Protein 8ZHT (pdb70)

Nearest PDB structures (foldseek):
  8sxg-assembly1_C  TM=5.701E-01  e=1.793E-01  Pseudomonas aeruginosa
  5vat-assembly2_B  TM=5.637E-01  e=7.211E-01  Haemophilus influenzae Rd KW20
  5kcn-assembly1_A  TM=5.553E-01  e=7.912E-01  Haemophilus influenzae Rd KW20
  6gmh-assembly1_Q  TM=5.145E-01  e=5.212E-01  Homo sapiens
  5vat-assembly1_A  TM=5.015E-01  e=1.446E+00  Haemophilus influenzae Rd KW20

Radius of gyration: 37.63 Å; Cα contacts (8 Å, |Δi|>4): 1358; chains: 2; bounding box: 83×82×81 Å

Solvent-accessible surface area: 43187 Å² total; per-residue (Å²): 155,66,4,2,52,1,37,62,84,54,2,33,18,120,84,13,65,84,62,8,96,63,49,30,83,22,35,38,119,79,157,64,76,116,70,29,81,69,115,54,38,37,126,9,44,52,58,14,18,119,44,31,4,43,17,66,3,3,67,118,11,3,169,66,11,5,5,53,27,18,81,45,0,16,80,46,17,12,145,62,15,119,32,111,56,0,81,182,14,53,13,136,47,109,148,92,41,53,22,36,34,111,83,21,100,72,147,167,108,82,154,163,118,87,106,118,172,69,99,51,133,140,43,27,39,42,25,54,104,43,0,20,59,47,14,18,26,84,3,0,72,18,1,2,32,55,0,1,13,5,1,46,14,10,0,76,56,34,19,49,18,97,3,27,25,22,24,0,71,2,2,1,7,25,16,98,56,21,98,91,102,92,28,107,24,136,112,68,50,5,113,96,20,20,69,156,53,70,95,52,6,83,14,109,69,51,0,23,40,3,52,22,2,49,24,103,8,92,31,28,83,138,14,95,61,57,14,55,93,87,0,58,84,6,11,61,89,0,51,113,22,118,104,101,20,51,54,29,0,162,83,31,44,18,99,15,119,15,28,72,11,55,16,19,61,105,36,26,38,93,10,0,44,80,60,7,126,83,19,76,83,43,63,42,70,29,58,27,84,26,53,106,63,57,5,0,0,0,0,11,2,38,28,100,49,68,31,7,13,12,5,32,15,62,48,1,100,3,141,16,143,66,81,149,105,8,141,61,49,0,59,66,4,70,92,37,14,112,73,66,47,90,10,45,98,25,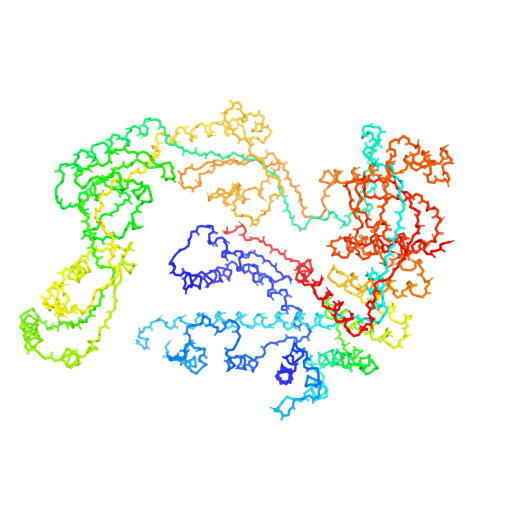0,137,149,80,70,47,90,7,124,38,91,104,27,32,1,76,123,13,53,79,54,161,18,87,54,78,90,46,98,33,8,32,15,0,43,121,8,34,86,93,100,11,41,33,16,73,22,80,146,24,17,1,0,0,18,0,27,69,70,119,43,105,97,80,1,10,39,5,0,5,0,16,44,79,5,96,36,31,134,115,11,30,79,123,25,76,85,90,0,38,133,14,20,76,65,10,78,54,6,146,96,0,58,76,56,0,102,163,50,65,32,148,26,66,69,82,163,68,2,72,12,44,60,44,33,1,44,64,11,98,51,0,81,93,0,2,46,56,0,24,77,8,136,75,34,57,25,4,45,35,44,103,9,10,133,89,26,34,0,0,0,0,0,0,67,18,48,22,80,127,33,82,83,47,30,153,52,5,56,117,105,1,100,63,64,18,20,81,62,55,16,4,116,107,5,55,56,58,6,167,84,59,116,11,110,45,23,102,84,16,100,88,30,108,45,26,49,56,36,47,10,145,110,6,16,14,49,58,75,12,133,0,55,35,16,188,16,52,1,36,25,0,2,0,14,1,31,30,21,95,78,103,108,34,11,76,42,9,80,6,83,27,0,0,0,0,0,45,3,93,17,126,82,144,69,115,67,124,66,75,38,170,83,28,29,52,92,16,28,90,52,3,29,146,56,3,78,116,6,33,90,15,2,89,89,132,2,161,27,110,34,44,20,50,82,76,136,139,106,63,128,116,0,11,41,27,0,19,61,0,1,38,32,0,43,123,82,24,21,94,72,0,4,72,13,29,120,148,73,11,65,0,0,61,126,0,21,115,101,34,76,86,15,97,0,5,40,0,0,72,0,2,0,0,0,0,26,6,85,70,40,104,52,75,65,0,14,144,46,4,93,30,21,124,40,80,22,42,0,0,14,1,0,5,49,0,0,4,0,0,0,29,5,42,58,55,86,31,94,107,0,4,59,11,0,60,44,0,1,90,141,7,76,14,44,5,0,0,0,3,1,2,20,1,0,0,16,0,11,24,133,52,37,83,54,80,70,0,21,92,3,4,43,70,0,96,84,111,9,57,96,6,77,17,19,161,65,2,64,7,49,10,40,34,0,113,57,49,116,169

Organism: Bacteroides thetaiotaomicron (strain ATCC 29148 / DSM 2079 / JCM 5827 / CCUG 10774 / NCTC 10582 / VPI-5482 / E50) (NCBI:txid226186)

Sequence (836 aa):
HDVGEVNGDALSAQEYQNLVEEYTEVIKLSRGVTALNDEQTNQVRDEVWRSYVNNKLVEKEAKALGLTVSAAEIQDILKAGVHPLLQQTPFRNPQTGAFDKDMLNKFLVDAQYAEQYNNMYKYWSFIQKTLVQSRLAEKYQALVAKALLSNPVEAQDAFDARVNQYDLLMAAVPYSSIVDSTIVVKESELKDLYNKKKEQFKQYQESRDIKYIDVQVTASAEDRAAIQQEVDEATAQLATTTDDYTSFIRSVGSEAPYVDLFYNKTAFPSDVVARLDSASVGSVYGPYYNGADNTINSFKVVAKTAAADSIEFRQIQVFAEDALKTKALADSIYTAIKGGANFADLAKKYGQTGETNWMSSAQYEGAQIDGDNLKFISAINNTGVNEVVNLPLGQANVILQVTNKKAVKDKYKVAVVKREVEFSKETYNRAYNDFSQFIAANPTAEKMIANAEEAGYKLLDRRDLYSSEHTIGGVRGTKEALRWAFSAKPGDVSGLYECGESDHMVAVALVGVTPEGYRPLKAVQDQLRAEIVKDKKAEKIMADMKAANATSLDQYKAMSGAVSDSLKLVTFAAPAYVSALRSSEPLVGAYASVAEMNKLSAPIKGNAGVFVLQMYGKDKLSDTFNAKDEEATLANMHARFASRLMNDLYLKGKVKDTRYLFFPREEKAQAALFKGQEYFEQDAYEQALNGDSIGYVGFLKVADEYSGTKAANLAKAYAGICYAQLGKYDEAVKMLDGFNGGDQMVAPAILGATGNCYAQLGQLDKAASTLLSAADKADNNSLSPIFLMQAGEILVKQGKYDDAVNAYTKIKDKYFQSYQAMDIDKYIEQAKLMKK

Foldseek 3Di:
DFFWDWLPHTHRPVVLVVQLVLVQVVVCVPVVHDDDDDVVSLVSSVVSVVLVRLLVLLVVVCVVVVQFCDPVNLVVVLVVQPDPLQAPDPQADPPPRGHDVPVVPDDPCAVSHPDDPVVVVSVVVVSSVVVGSVVSVVVVLVVVLLVLFDDLVVLVVVQQLQWWFFKWKKKFFFLVLDDLVVDDDDPVLLVVVCVVCQVVFFDAAKFFKWKKFKDFFFADPVLQVVVVVLLQVLLVVVLVDQDPLQVSLVVSPFPDGFDPDWDALVLDPPVCSVCVVVADASHKPGWDADDVQQKIKIKHFPDKDWFFQKWKKFKAKFADPQDVVQVVVLVVVLVCVVVPHDQQVVRVVVPHRRDIDMDGVVVCRPPDADAQRSQVVVCRRPADAQDWDWADRVRIIMIMHIHDGHHTDMITGMRMHIDHSGHDPVSVVVVVVLVQVLCVVQFWPVSCVVCQVVSPTDIGIDTGHGLSPQADPPAAPHLVVSVVQVVDDATGKAHWDQGHVSGMIMIMHTHTMQHGTGGDSVVCVVVSSVVVSLVVSQVVVLVVCVVLVDQDPVSSCPDPNMDMDMWTRAGLVAFTQGVRQNDTWNVVRVQRSPDDAQHKDRWDRTDGTIMIMHIHDMDTDPDDRDSVVSRVVVSVVSSVVCVVCSVVSSSVRPITGNNSVPD/DLQVVLVVLQVVLVVCLVVVVLVCQAQNDPPRRGHLVVSLVVSPPYPSNLVSLLSNLVSCVSVVNLVSSLVSLVSRDDQDQPSNLVSLLVNLVSCVVVVVLVSSLVSLCVSLVSNQAQPRNLVSLQVSLVSCVVVVNLVVSLVSLVCCCPRNCVHPCNVVSVVSNVVSVVVVD

B-factor: mean 47.25, std 17.44, range [18.66, 138.11]

Secondary structure (DSSP, 8-state):
-EEEEETTEEEEHHHHHHHHHHHHHHHHHHHS-S---HHHHHHHHHHHHHHHHHHHHHHHHHHHHT----HHHHHHHHHH--SGGGTS-S-B-TTT-SB-HHHH---S--------GGGHHHHHHHHHHHHHHHHHHHHHHHHHHHT----HHHHHHHHHHHHEEEEEEEEEEEGGGS-GGGS---HHHHHHHHHHTGGG-EE-S-EEEEEEEEEE----HHHHHHHHHHHHHHHHHHHH--S-HHHHHHHTT-SS---SS-EEGGGS-HHHHTTGGG--TTSEEEEEEEGGGTEEEEEEEEEEEEEEEEEEEEEEEE--SSHHHHHHHHHHHHHHHHTT--HHHHHHTTT-----EEEEGGGTTTS---HHHHHHHHHHHTSPTT-EEEEEETTEEEEEEEEEEEEEEEEEEEEEEEEE-PPPHHHHHHHHHHHHHHHHH--BHHHHHHHTTTTT--EEEEEEE-TTS-SSTT-TT-HHHHHHHTTS-TTBB---EEETTTTEEEEEEEEEEE-SEE--HHHHHHHHHHHHHHHHHHHHHHHHHHHTT--SHHHHHTSTT-EEEEEEEE-SSSPEEEGGGTEEETHHHHHHTTPPTT-BPPPEE-SSEEEEEEEEEEEE--PPP-HHHHHHHHHHHHHHHTTTHHHHHHHHTT-EE-GGGT-/-HHHHHHHHHHHHHHHHHTT-HHHHHH--SSS---HHHHHHHTTTSHHHHHHHHHHHHHHHHTT-HHHHHHHHHH-----SSHHHHHHHHHHHHHHHTT-HHHHHHHHHHHHHHH-STTTHHHHHHHHHHHHHHTT-HHHHHHHHHHHHHH-TTSHHHHHTHHHHHHHHHHH-

Structure (mmCIF, N/CA/C/O backbone):
data_8ZHT
#
_entry.id   8ZHT
#
_cell.length_a   76.566
_cell.length_b   81.347
_cell.length_c   212.851
_cell.angle_alpha   90.000
_cell.angle_beta   90.000
_cell.angle_gamma   90.000
#
_symmetry.space_group_name_H-M   'P 2 21 21'
#
loop_
_entity.id
_entity.type
_entity.pdbx_description
1 polymer 'Peptidyl-prolyl cis-trans isomerase'
2 polymer 'Tetratricopeptide repeat protein'
3 non-polymer DI(HYDROXYETHYL)ETHER
4 water water
#
loop_
_atom_site.group_PDB
_atom_site.id
_atom_site.type_symbol
_atom_site.label_atom_id
_atom_site.label_alt_id
_atom_site.label_comp_id
_atom_site.label_asym_id
_atom_site.label_entity_id
_atom_site.label_seq_id
_atom_site.pdbx_PDB_ins_code
_atom_site.Cartn_x
_atom_site.Cartn_y
_atom_site.Cartn_z
_atom_site.occupancy
_atom_site.B_iso_or_equiv
_atom_site.auth_seq_id
_atom_site.auth_comp_id
_atom_site.auth_asym_id
_atom_site.auth_atom_id
_atom_site.pdbx_PDB_model_num
ATOM 1 N N . HIS A 1 1 ? -22.79800 16.25700 11.72900 1.000 80.83000 40 HIS A N 1
ATOM 2 C CA . HIS A 1 1 ? -22.09300 17.28100 12.50100 1.000 79.30000 40 HIS A CA 1
ATOM 3 C C . HIS A 1 1 ? -20.90200 16.68400 13.27500 1.000 80.19000 40 HIS A C 1
ATOM 4 O O . HIS A 1 1 ? -21.06800 15.85500 14.17800 1.000 77.23000 40 HIS A O 1
ATOM 11 N N . ASP A 1 2 ? -19.69700 17.11800 12.89100 1.000 76.03000 41 ASP A N 1
ATOM 12 C CA . ASP A 1 2 ? -18.44100 16.62200 13.44100 1.000 70.84000 41 ASP A CA 1
ATOM 13 C C . ASP A 1 2 ? -17.68700 17.74700 14.13900 1.000 64.53000 41 ASP A C 1
ATOM 14 O O . ASP A 1 2 ? -17.80800 18.92100 13.76900 1.000 63.95000 41 ASP A O 1
ATOM 19 N N . VAL A 1 3 ? -16.88000 17.37200 15.14200 1.000 57.09000 42 VAL A N 1
ATOM 20 C CA . VAL A 1 3 ? -16.21100 18.35300 15.99800 1.000 56.89000 42 VAL A CA 1
ATOM 21 C C . VAL A 1 3 ? -14.84100 18.78700 15.49600 1.000 48.84000 42 VAL A C 1
ATOM 22 O O . VAL A 1 3 ? -14.24800 19.70400 16.08000 1.000 51.12000 42 VAL A O 1
ATOM 26 N N . GLY A 1 4 ? -14.32500 18.18200 14.43800 1.000 50.84000 43 GLY A N 1
ATOM 27 C CA . GLY A 1 4 ? -13.03200 18.58300 13.92200 1.000 49.68000 43 GLY A CA 1
ATOM 28 C C . GLY A 1 4 ? -12.49200 17.54300 12.96500 1.000 48.62000 43 GLY A C 1
ATOM 29 O O . GLY A 1 4 ? -13.12200 16.51200 12.71500 1.000 51.07000 43 GLY A O 1
ATOM 30 N N . GLU A 1 5 ? -11.31200 17.84800 12.41500 1.000 49.21000 44 GLU A N 1
ATOM 31 C CA . GLU A 1 5 ? -10.60100 16.93300 11.52600 1.000 53.21000 44 GLU A CA 1
ATOM 32 C C . GLU A 1 5 ? -9.09400 17.03100 11.74700 1.000 51.67000 44 GLU A C 1
ATOM 33 O O . GLU A 1 5 ? -8.56500 18.05200 12.19900 1.000 47.64000 44 GLU A O 1
ATOM 39 N N . VAL A 1 6 ? -8.39800 15.95700 11.38600 1.000 52.22000 45 VAL A N 1
ATOM 40 C CA . VAL A 1 6 ? -6.94800 15.98200 11.23700 1.000 51.47000 45 VAL A CA 1
ATOM 41 C C . VAL A 1 6 ? -6.59200 15.10700 10.04500 1.000 51.11000 45 VAL A C 1
ATOM 42 O O . VAL A 1 6 ? -7.09000 13.98500 9.92100 1.000 52.02000 45 VAL A O 1
ATOM 46 N N . ASN A 1 7 ? -5.77500 15.64300 9.14100 1.000 49.31000 46 ASN A N 1
ATOM 47 C CA . ASN A 1 7 ? -5.35400 14.92100 7.94000 1.000 59.58000 46 ASN A CA 1
ATOM 48 C C . ASN A 1 7 ? -6.53800 14.52300 7.06600 1.000 62.05000 46 ASN A C 1
ATOM 49 O O . ASN A 1 7 ? -6.50100 13.48300 6.40700 1.000 61.11000 46 ASN A O 1
ATOM 54 N N . GLY A 1 8 ? -7.59600 15.33800 7.06300 1.000 62.63000 47 GLY A N 1
ATOM 55 C CA . GLY A 1 8 ? -8.75200 15.06500 6.23000 1.000 63.36000 47 GLY A CA 1
ATOM 56 C C . GLY A 1 8 ? -9.65200 13.94800 6.71000 1.000 63.30000 47 GLY A C 1
ATOM 57 O O . GLY A 1 8 ? -10.49700 13.47900 5.94500 1.000 69.06000 47 GLY A O 1
ATOM 58 N N . ASP A 1 9 ? -9.49100 13.49800 7.95300 1.000 64.75000 48 ASP A N 1
ATOM 59 C CA . ASP A 1 9 ? -10.36600 12.50400 8.56600 1.000 61.78000 48 ASP A CA 1
ATOM 60 C C . ASP A 1 9 ? -11.07100 13.14800 9.74900 1.000 62.24000 48 ASP A C 1
ATOM 61 O O . ASP A 1 9 ? -10.41800 13.70500 10.63800 1.000 58.81000 48 ASP A O 1
ATOM 66 N N . ALA A 1 10 ? -12.39500 13.07100 9.76000 1.000 62.78000 49 ALA A N 1
ATOM 67 C CA . ALA A 1 10 ? -13.18000 13.80300 10.73600 1.000 58.31000 49 ALA A CA 1
ATOM 68 C C . ALA A 1 10 ? -13.51300 12.93400 11.94200 1.000 61.48000 49 ALA A C 1
ATOM 69 O O . ALA A 1 10 ? -13.50200 11.70100 11.88300 1.000 60.48000 49 ALA A O 1
ATOM 71 N N . LEU A 1 11 ? -13.79300 13.60700 13.05400 1.000 58.75000 50 LEU A N 1
ATOM 72 C CA . LEU A 1 11 ? -14.27400 12.98200 14.27700 1.000 60.22000 50 LEU A CA 1
ATOM 73 C C . LEU A 1 11 ? -15.69100 13.47700 14.53200 1.000 64.52000 50 LEU A C 1
ATOM 74 O O . LEU A 1 11 ? -15.90600 14.68100 14.70300 1.000 61.85000 50 LEU A O 1
ATOM 79 N N . SER A 1 12 ? -16.65300 12.55400 14.54400 1.000 67.53000 51 SER A N 1
ATOM 80 C CA . SER A 1 12 ? -18.04900 12.92200 14.72600 1.000 67.36000 51 SER A CA 1
ATOM 81 C C . SER A 1 12 ? -18.32800 13.23400 16.18800 1.000 68.19000 51 SER A C 1
ATOM 82 O O . SER A 1 12 ? -17.65800 12.72500 17.09300 1.000 67.28000 51 SER A O 1
ATOM 85 N N . ALA A 1 13 ? -19.33800 14.08100 16.41300 1.000 71.79000 52 ALA A N 1
ATOM 86 C CA . ALA A 1 13 ? -19.70600 14.44800 17.77700 1.000 70.19000 52 ALA A CA 1
ATOM 87 C C . ALA A 1 13 ? -20.05600 13.22100 18.60900 1.000 70.90000 52 ALA A C 1
ATOM 88 O O . ALA A 1 13 ? -19.89500 13.23700 19.83600 1.000 70.25000 52 ALA A O 1
ATOM 90 N N . GLN A 1 14 ? -20.51800 12.14700 17.96200 1.000 71.54000 53 GLN A N 1
ATOM 91 C CA . GLN A 1 14 ? -20.82500 10.92100 18.69100 1.000 76.18000 53 GLN A CA 1
ATOM 92 C C . GLN A 1 14 ? -19.56600 10.30700 19.29000 1.000 70.92000 53 GLN A C 1
ATOM 93 O O . GLN A 1 14 ? -19.49800 10.06600 20.50100 1.000 68.26000 53 GLN A O 1
ATOM 99 N N . GLU A 1 15 ? -18.54900 10.05000 18.45900 1.000 70.20000 54 GLU A N 1
ATOM 100 C CA . GLU A 1 15 ? -17.33200 9.44700 18.99200 1.000 70.76000 54 GLU A CA 1
ATOM 101 C C . GLU A 1 15 ? -16.68700 10.34700 20.03400 1.000 69.27000 54 GLU A C 1
ATOM 102 O O . GLU A 1 15 ? -16.21900 9.86400 21.07100 1.000 68.01000 54 GLU A O 1
ATOM 108 N N . TYR A 1 16 ? -16.65200 11.66000 19.77600 1.000 67.23000 55 TYR A N 1
ATOM 109 C CA . TYR A 1 16 ? -16.07400 12.58000 20.75000 1.000 63.50000 55 TYR A CA 1
ATOM 110 C C . TYR A 1 16 ? -16.81900 12.50200 22.07200 1.000 63.41000 55 TYR A C 1
ATOM 111 O O . TYR A 1 16 ? -16.20200 12.49900 23.14300 1.000 62.66000 55 TYR A O 1
ATOM 120 N N . GLN A 1 17 ? -18.14900 12.42100 22.01800 1.000 68.71000 56 GLN A N 1
ATOM 121 C CA . GLN A 1 17 ? -18.91800 12.21700 23.24100 1.000 72.79000 56 GLN A CA 1
ATOM 122 C C . GLN A 1 17 ? -18.45100 10.95800 23.96500 1.000 70.69000 56 GLN A C 1
ATOM 123 O O . GLN A 1 17 ? -18.19600 10.98300 25.17600 1.000 68.48000 56 GLN A O 1
ATOM 129 N N . ASN A 1 18 ? -18.28000 9.85700 23.22000 1.000 71.14000 57 ASN A N 1
ATOM 130 C CA . ASN A 1 18 ? -17.90400 8.58500 23.83600 1.000 70.37000 57 ASN A CA 1
ATOM 131 C C . ASN A 1 18 ? -16.53500 8.66100 24.50000 1.000 68.21000 57 ASN A C 1
ATOM 132 O O . ASN A 1 18 ? -16.35000 8.14900 25.61000 1.000 70.39000 57 ASN A O 1
ATOM 137 N N . LEU A 1 19 ? -15.56100 9.29800 23.84600 1.000 65.45000 58 LEU A N 1
ATOM 138 C CA . LEU A 1 19 ? -14.23300 9.38000 24.44500 1.000 64.89000 58 LEU A CA 1
ATOM 139 C C . LEU A 1 19 ? -14.21500 10.29000 25.67200 1.000 64.61000 58 LEU A C 1
ATOM 140 O O . LEU A 1 19 ? -13.53200 9.98300 26.65500 1.000 64.95000 58 LEU A O 1
ATOM 145 N N . VAL A 1 20 ? -14.93700 11.42200 25.64300 1.000 66.99000 59 VAL A N 1
ATOM 146 C CA . VAL A 1 20 ? -14.96100 12.24900 26.85400 1.000 66.66000 59 VAL A CA 1
ATOM 147 C C . VAL A 1 20 ? -15.74000 11.53700 27.95300 1.000 66.13000 59 VAL A C 1
ATOM 148 O O . VAL A 1 20 ? -15.42000 11.67700 29.13900 1.000 67.99000 59 VAL A O 1
ATOM 152 N N . GLU A 1 21 ? -16.75700 10.75900 27.58400 1.000 65.10000 60 GLU A N 1
ATOM 153 C CA . GLU A 1 21 ? -17.40000 9.85700 28.53300 1.000 72.70000 60 GLU A CA 1
ATOM 154 C C . GLU A 1 21 ? -16.37300 8.93100 29.17500 1.000 71.43000 60 GLU A C 1
ATOM 155 O O . GLU A 1 21 ? -16.18900 8.92200 30.40100 1.000 68.98000 60 GLU A O 1
ATOM 161 N N . GLU A 1 22 ? -15.69400 8.14100 28.33500 1.000 71.70000 61 GLU A N 1
ATOM 162 C CA . GLU A 1 22 ? -14.66200 7.20700 28.77400 1.000 68.23000 61 GLU A CA 1
ATOM 163 C C . GLU A 1 22 ? -13.67600 7.86900 29.73000 1.000 69.96000 61 GLU A C 1
ATOM 164 O O . GLU A 1 22 ? -13.38800 7.35200 30.81600 1.000 71.36000 61 GLU A O 1
ATOM 170 N N . TYR A 1 23 ? -13.16800 9.03600 29.34800 1.000 65.17000 62 TYR A N 1
ATOM 171 C CA . TYR A 1 23 ? -12.10400 9.64300 30.12900 1.000 67.34000 62 TYR A CA 1
ATOM 172 C C . TYR A 1 23 ? -12.60900 10.16900 31.46600 1.000 69.95000 62 TYR A C 1
ATOM 173 O O . TYR A 1 23 ? -11.84100 10.21800 32.43500 1.000 68.38000 62 TYR A O 1
ATOM 182 N N . THR A 1 24 ? -13.88500 10.56500 31.54600 1.000 76.45000 63 THR A N 1
ATOM 183 C CA . THR A 1 24 ? -14.41700 11.08100 32.80800 1.000 77.70000 63 THR A CA 1
ATOM 184 C C . THR A 1 24 ? -14.54900 9.96800 33.83900 1.000 75.47000 63 THR A C 1
ATOM 185 O O . THR A 1 24 ? -14.12500 10.12900 34.98900 1.000 75.66000 63 THR A O 1
ATOM 189 N N . GLU A 1 25 ? -15.14300 8.83300 33.44600 1.000 77.43000 64 GLU A N 1
ATOM 190 C CA . GLU A 1 25 ? -15.19200 7.67200 34.33400 1.000 80.95000 64 GLU A CA 1
ATOM 191 C C . GLU A 1 25 ? -13.81300 7.33800 34.87500 1.000 80.34000 64 GLU A C 1
ATOM 192 O O . GLU A 1 25 ? -13.64800 7.08200 36.07400 1.000 79.94000 64 GLU A O 1
ATOM 198 N N . VAL A 1 26 ? -12.80800 7.35900 34.00000 1.000 76.26000 65 VAL A N 1
ATOM 199 C CA . VAL A 1 26 ? -11.44300 7.04500 34.39200 1.000 74.29000 65 VAL A CA 1
ATOM 200 C C . VAL A 1 26 ? -10.86800 8.11700 35.31600 1.000 75.09000 65 VAL A C 1
ATOM 201 O O . VAL A 1 26 ? -10.09600 7.80600 36.23100 1.000 74.59000 65 VAL A O 1
ATOM 205 N N . ILE A 1 27 ? -11.22500 9.38700 35.09900 1.000 76.32000 66 ILE A N 1
ATOM 206 C CA . ILE A 1 27 ? -10.73500 10.45900 35.96400 1.000 78.05000 66 ILE A CA 1
ATOM 207 C C . ILE A 1 27 ? -11.39400 10.37900 37.33900 1.000 82.45000 66 ILE A C 1
ATOM 208 O O . ILE A 1 27 ? -10.74900 10.61700 38.36800 1.000 82.62000 66 ILE A O 1
ATOM 213 N N . LYS A 1 28 ? -12.68600 10.03400 37.37900 1.000 81.80000 67 LYS A N 1
ATOM 214 C CA . LYS A 1 28 ? -13.38700 9.90700 38.65500 1.000 85.27000 67 LYS A CA 1
ATOM 215 C C . LYS A 1 28 ? -12.88400 8.70300 39.44500 1.000 87.16000 67 LYS A C 1
ATOM 216 O O . LYS A 1 28 ? -12.67100 8.79000 40.66100 1.000 89.28000 67 LYS A O 1
ATOM 222 N N . LEU A 1 29 ? -12.66300 7.58100 38.76300 1.000 86.48000 68 LEU A N 1
ATOM 223 C CA . LEU A 1 29 ? -12.21600 6.34200 39.38800 1.000 81.87000 68 LEU A CA 1
ATOM 224 C C . LEU A 1 29 ? -10.73800 6.40400 39.77600 1.000 82.05000 68 LEU A C 1
ATOM 225 O O . LEU A 1 29 ? -10.11400 5.36300 40.00400 1.000 86.13000 68 LEU A O 1
ATOM 230 N N . SER A 1 30 ? -10.15900 7.60300 39.86200 1.000 79.37000 69 SER A N 1
ATOM 231 C CA . SER A 1 30 ? -8.73100 7.70000 40.13500 1.000 79.63000 69 SER A CA 1
ATOM 232 C C . SER A 1 30 ? -8.37500 8.96600 40.90000 1.000 85.29000 69 SER A C 1
ATOM 233 O O . SER A 1 30 ? -7.28000 9.06700 41.46500 1.000 88.66000 69 SER A O 1
ATOM 236 N N . ARG A 1 31 ? -9.26700 9.95100 40.89900 1.000 83.54000 70 ARG A N 1
ATOM 237 C CA . ARG A 1 31 ? -9.14100 11.09300 41.79400 1.000 90.34000 70 ARG A CA 1
ATOM 238 C C . ARG A 1 31 ? -10.09100 10.98900 42.97700 1.000 89.45000 70 ARG A C 1
ATOM 239 O O . ARG A 1 31 ? -10.17900 11.92600 43.77900 1.000 87.08000 70 ARG A O 1
ATOM 247 N N . GLY A 1 32 ? -10.79100 9.86500 43.10500 1.000 87.37000 71 GLY A N 1
ATOM 248 C CA . GLY A 1 32 ? -11.71100 9.65300 44.20100 1.000 92.47000 71 GLY A CA 1
ATOM 249 C C . GLY A 1 32 ? -13.12600 10.10300 43.90500 1.000 95.23000 71 GLY A C 1
ATOM 250 O O . GLY A 1 32 ? -14.05800 9.28800 43.93500 1.000 93.98000 71 GLY A O 1
ATOM 251 N N . VAL A 1 33 ? -13.28800 11.39500 43.59500 1.000 93.65000 72 VAL A N 1
ATOM 252 C CA . VAL A 1 33 ? -14.59000 12.05400 43.49000 1.000 90.90000 72 VAL A CA 1
ATOM 253 C C . VAL A 1 33 ? -15.49200 11.33000 42.49500 1.000 89.77000 72 VAL A C 1
ATOM 254 O O . VAL A 1 33 ? -15.03500 10.47400 41.72900 1.000 91.44000 72 VAL A O 1
ATOM 258 N N . THR A 1 34 ? -16.78500 11.65200 42.51200 1.000 88.75000 73 THR A N 1
ATOM 259 C CA . THR A 1 34 ? -17.75800 10.99800 41.64600 1.000 90.37000 73 THR A CA 1
ATOM 260 C C . THR A 1 34 ? -18.43800 11.97000 40.68600 1.000 88.50000 73 THR A C 1
ATOM 261 O O . THR A 1 34 ? -19.38000 11.57700 39.98400 1.000 84.27000 73 THR A O 1
ATOM 265 N N . ALA A 1 35 ? -17.98500 13.22300 40.64200 1.000 88.20000 74 ALA A N 1
ATOM 266 C CA . ALA A 1 35 ? -18.41100 14.20200 39.65100 1.000 85.67000 74 ALA A CA 1
ATOM 267 C C . ALA A 1 35 ? -17.40600 15.34600 39.65700 1.000 84.53000 74 ALA A C 1
ATOM 268 O O . ALA A 1 35 ? -16.79200 15.64400 40.68600 1.000 85.28000 74 ALA A O 1
ATOM 270 N N . LEU A 1 36 ? -17.23300 15.97300 38.49800 1.000 77.73000 75 LEU A N 1
ATOM 271 C CA . LEU A 1 36 ? -16.33700 17.10900 38.36300 1.000 73.72000 75 LEU A CA 1
ATOM 272 C C . LEU A 1 36 ? -17.13000 18.36200 38.02500 1.000 72.73000 75 LEU A C 1
ATOM 273 O O . LEU A 1 36 ? -18.25700 18.30100 37.52700 1.000 72.99000 75 LEU A O 1
ATOM 278 N N . ASN A 1 37 ? -16.52100 19.50500 38.30000 1.000 67.83000 76 ASN A N 1
ATOM 279 C CA . ASN A 1 37 ? -17.17200 20.77800 38.04000 1.000 71.81000 76 ASN A CA 1
ATOM 280 C C . ASN A 1 37 ? -16.97800 21.15700 36.57200 1.000 71.15000 76 ASN A C 1
ATOM 281 O O . ASN A 1 37 ? -16.49200 20.36900 35.75600 1.000 70.66000 76 ASN A O 1
ATOM 286 N N . ASP A 1 38 ? -17.35700 22.38700 36.22400 1.000 72.86000 77 ASP A N 1
ATOM 287 C CA . ASP A 1 38 ? -17.41100 22.79600 34.82300 1.000 75.93000 77 ASP A CA 1
ATOM 288 C C . ASP A 1 38 ? -16.03100 23.06500 34.23600 1.000 72.36000 77 ASP A C 1
ATOM 289 O O . ASP A 1 38 ? -15.82400 22.88200 33.02900 1.000 67.69000 77 ASP A O 1
ATOM 294 N N . GLU A 1 39 ? -15.09100 23.51900 35.06200 1.000 72.90000 78 GLU A N 1
ATOM 295 C CA . GLU A 1 39 ? -13.74500 23.81600 34.58900 1.000 71.57000 78 GLU A CA 1
ATOM 296 C C . GLU A 1 39 ? -12.88400 22.55900 34.53400 1.000 73.18000 78 GLU A C 1
ATOM 297 O O . GLU A 1 39 ? -12.04500 22.42700 33.63500 1.000 69.35000 78 GLU A O 1
ATOM 303 N N . GLN A 1 40 ? -13.10200 21.62500 35.46900 1.000 71.02000 79 GLN A N 1
ATOM 304 C CA . GLN A 1 40 ? -12.47100 20.31100 35.39600 1.000 66.12000 79 GLN A CA 1
ATOM 305 C C . GLN A 1 40 ? -12.95600 19.54200 34.17900 1.000 66.95000 79 GLN A C 1
ATOM 306 O O . GLN A 1 40 ? -12.16500 18.88900 33.48700 1.000 64.33000 79 GLN A O 1
ATOM 312 N N . THR A 1 41 ? -14.26400 19.58000 33.92600 1.000 63.13000 80 THR A N 1
ATOM 313 C CA . THR A 1 41 ? -14.80500 18.91600 32.75000 1.000 62.54000 80 THR A CA 1
ATOM 314 C C . THR A 1 41 ? -14.19800 19.49000 31.47900 1.000 63.32000 80 THR A C 1
ATOM 315 O O . THR A 1 41 ? -13.88400 18.74700 30.54500 1.000 60.49000 80 THR A O 1
ATOM 319 N N . ASN A 1 42 ? -14.00200 20.81100 31.43600 1.000 62.55000 81 ASN A N 1
ATOM 320 C CA . ASN A 1 42 ? -13.35500 21.42100 30.27900 1.000 63.71000 81 ASN A CA 1
ATOM 321 C C . ASN A 1 42 ? -11.92000 20.92700 30.12700 1.000 62.72000 81 ASN A C 1
ATOM 322 O O . ASN A 1 42 ? -11.45800 20.68500 29.00400 1.000 61.77000 81 ASN A O 1
ATOM 327 N N . GLN A 1 43 ? -11.19900 20.77100 31.24600 1.000 60.85000 82 GLN A N 1
ATOM 328 C CA . GLN A 1 43 ? -9.86100 20.18600 31.18900 1.000 61.64000 82 GLN A CA 1
ATOM 329 C C . GLN A 1 43 ? -9.89700 18.79600 30.57300 1.000 59.86000 82 GLN A C 1
ATOM 330 O O . GLN A 1 43 ? -9.02500 18.43700 29.77200 1.000 56.87000 82 GLN A O 1
ATOM 336 N N . VAL A 1 44 ? -10.91700 18.01000 30.92500 1.000 57.62000 83 VAL A N 1
ATOM 337 C CA . VAL A 1 44 ? -11.07400 16.66900 30.37700 1.000 56.67000 83 VAL A CA 1
ATOM 338 C C . VAL A 1 44 ? -11.39600 16.72200 28.88400 1.000 55.06000 83 VAL A C 1
ATOM 339 O O . VAL A 1 44 ? -10.86100 15.92900 28.10100 1.000 54.49000 83 VAL A O 1
ATOM 343 N N . ARG A 1 45 ? -12.26200 17.65600 28.45700 1.000 56.82000 84 ARG A N 1
ATOM 344 C CA . ARG A 1 45 ? -12.56800 17.77000 27.02800 1.000 57.24000 84 ARG A CA 1
ATOM 345 C C . ARG A 1 45 ? -11.31600 18.09500 26.22400 1.000 52.43000 84 ARG A C 1
ATOM 346 O O . ARG A 1 45 ? -11.12200 17.56100 25.12500 1.000 51.23000 84 ARG A O 1
ATOM 354 N N . ASP A 1 46 ? -10.45600 18.96300 26.76500 1.000 47.06000 85 ASP A N 1
ATOM 355 C CA . ASP A 1 46 ? -9.26100 19.39000 26.04900 1.000 47.32000 85 ASP A CA 1
ATOM 356 C C . ASP A 1 46 ? -8.21300 18.28900 26.00900 1.000 47.61000 85 ASP A C 1
ATOM 357 O O . ASP A 1 46 ? -7.50700 18.13300 25.00600 1.000 42.58000 85 ASP A O 1
ATOM 362 N N . GLU A 1 47 ? -8.09100 17.51000 27.08400 1.000 49.57000 86 GLU A N 1
ATOM 363 C CA . GLU A 1 47 ? -7.13600 16.41200 27.04800 1.000 46.99000 86 GLU A CA 1
ATOM 364 C C . GLU A 1 47 ? -7.55400 15.35400 26.03700 1.000 46.55000 86 GLU A C 1
ATOM 365 O O . GLU A 1 47 ? -6.72600 14.88200 25.24800 1.000 47.17000 86 GLU A O 1
ATOM 371 N N . VAL A 1 48 ? -8.83700 14.99200 26.02000 1.000 42.78000 87 VAL A N 1
ATOM 372 C CA . VAL A 1 48 ? -9.31500 14.01500 25.04700 1.000 43.47000 87 VAL A CA 1
ATOM 373 C C . VAL A 1 48 ? -9.04500 14.49200 23.62600 1.000 43.33000 87 VAL A C 1
ATOM 374 O O . VAL A 1 48 ? -8.61500 13.71200 22.76800 1.000 40.73000 87 VAL A O 1
ATOM 378 N N . TRP A 1 49 ? -9.28100 15.78000 23.35600 1.000 44.39000 88 TRP A N 1
ATOM 379 C CA . TRP A 1 49 ? -9.06200 16.30000 22.00700 1.000 43.49000 88 TRP A CA 1
ATOM 380 C C . TRP A 1 49 ? -7.57800 16.32600 21.67000 1.000 40.87000 88 TRP A C 1
ATOM 381 O O . TRP A 1 49 ? -7.16500 15.87800 20.59400 1.000 38.24000 88 TRP A O 1
ATOM 392 N N . ARG A 1 50 ? -6.76400 16.86500 22.57900 1.000 39.62000 89 ARG A N 1
ATOM 393 C CA . ARG A 1 50 ? -5.31700 16.86200 22.39200 1.000 44.63000 89 ARG A CA 1
ATOM 394 C C . ARG A 1 50 ? -4.79200 15.44600 22.15000 1.000 41.67000 89 ARG A C 1
ATOM 395 O O . ARG A 1 50 ? -4.00400 15.21100 21.22800 1.000 37.01000 89 ARG A O 1
ATOM 403 N N . SER A 1 51 ? -5.22100 14.49100 22.97600 1.000 40.27000 90 SER A N 1
ATOM 404 C CA . SER A 1 51 ? -4.74400 13.11900 22.84200 1.000 44.31000 90 SER A CA 1
ATOM 405 C C . SER A 1 51 ? -5.18100 12.50500 21.51100 1.000 40.48000 90 SER A C 1
ATOM 406 O O . SER A 1 51 ? -4.37700 11.87100 20.82000 1.000 40.94000 90 SER A O 1
ATOM 409 N N . TYR A 1 52 ? -6.44600 12.70200 21.12700 1.000 40.00000 91 TYR A N 1
ATOM 410 C CA . TYR A 1 52 ? -6.91900 12.25400 19.82000 1.000 39.20000 91 TYR A CA 1
ATOM 411 C C . TYR A 1 52 ? -6.05700 12.80800 18.69100 1.000 39.60000 91 TYR A C 1
ATOM 412 O O . TYR A 1 52 ? -5.67900 12.07700 17.77100 1.000 36.52000 91 TYR A O 1
ATOM 421 N N . VAL A 1 53 ? -5.78300 14.11600 18.71800 1.000 36.00000 92 VAL A N 1
ATOM 422 C CA . VAL A 1 53 ? -5.04900 14.75800 17.62500 1.000 36.66000 92 VAL A CA 1
ATOM 423 C C . VAL A 1 53 ? -3.63300 14.20900 17.54100 1.000 33.88000 92 VAL A C 1
ATOM 424 O O . VAL A 1 53 ? -3.13600 13.87700 16.46000 1.000 35.17000 92 VAL A O 1
ATOM 428 N N . ASN A 1 54 ? -2.94600 14.12700 18.67700 1.000 32.80000 93 ASN A N 1
ATOM 429 C CA . ASN A 1 54 ? -1.57500 13.64200 18.62600 1.000 37.75000 93 ASN A CA 1
ATOM 430 C C . ASN A 1 54 ? -1.51600 12.20500 18.10700 1.000 36.41000 93 ASN A C 1
ATOM 431 O O . ASN A 1 54 ? -0.65400 11.87700 17.29200 1.000 35.85000 93 ASN A O 1
ATOM 436 N N . ASN A 1 55 ? -2.45200 11.34700 18.52000 1.000 34.17000 94 ASN A N 1
ATOM 437 C CA . ASN A 1 55 ? -2.38400 9.96800 18.05500 1.000 35.89000 94 ASN A CA 1
ATOM 438 C C . ASN A 1 55 ? -2.70400 9.86800 16.57100 1.000 38.30000 94 ASN A C 1
ATOM 439 O O . ASN A 1 55 ? -2.07500 9.08000 15.85800 1.000 41.74000 94 ASN A O 1
ATOM 444 N N . LYS A 1 56 ? -3.66900 10.66400 16.08100 1.000 36.88000 95 LYS A N 1
ATOM 445 C CA . LYS A 1 56 ? -3.93800 10.71700 14.64300 1.000 36.15000 95 LYS A CA 1
ATOM 446 C C . LYS A 1 56 ? -2.71600 11.17800 13.86000 1.000 35.67000 95 LYS A C 1
ATOM 447 O O . LYS A 1 56 ? -2.43100 10.65200 12.77800 1.000 38.22000 95 LYS A O 1
ATOM 453 N N . LEU A 1 57 ? -2.01100 12.19500 14.36700 1.000 33.04000 96 LEU A N 1
ATOM 454 C CA . LEU A 1 57 ? -0.79800 12.66600 13.70100 1.000 35.92000 96 LEU A CA 1
ATOM 455 C C . LEU A 1 57 ? 0.26600 11.57400 13.65000 1.000 36.77000 96 LEU A C 1
ATOM 456 O O . LEU A 1 57 ? 0.92000 11.38100 12.62100 1.000 37.17000 96 LEU A O 1
ATOM 461 N N . VAL A 1 58 ? 0.46700 10.85800 14.75400 1.000 32.78000 97 VAL A N 1
ATOM 462 C CA . VAL A 1 58 ? 1.49600 9.82900 14.76700 1.000 34.58000 97 VAL A CA 1
ATOM 463 C C . VAL A 1 58 ? 1.10000 8.66600 13.86300 1.000 36.46000 97 VAL A C 1
ATOM 464 O O . VAL A 1 58 ? 1.94100 8.11100 13.15300 1.000 32.71000 97 VAL A O 1
ATOM 468 N N . GLU A 1 59 ? -0.19200 8.30200 13.85300 1.000 37.31000 98 GLU A N 1
ATOM 469 C CA . GLU A 1 59 ? -0.64800 7.13200 13.10400 1.000 39.41000 98 GLU A CA 1
ATOM 470 C C . GLU A 1 59 ? -0.41300 7.28700 11.60900 1.000 40.21000 98 GLU A C 1
ATOM 471 O O . GLU A 1 59 ? 0.00500 6.33500 10.94300 1.000 40.37000 98 GLU A O 1
ATOM 477 N N . LYS A 1 60 ? -0.66500 8.47800 11.05700 1.000 39.93000 99 LYS A N 1
ATOM 478 C CA . LYS A 1 60 ? -0.43800 8.65800 9.62600 1.000 40.19000 99 LYS A CA 1
ATOM 479 C C . LYS A 1 60 ? 1.02400 8.44000 9.26900 1.000 42.57000 99 LYS A C 1
ATOM 480 O O . LYS A 1 60 ? 1.32800 7.89100 8.20100 1.000 43.24000 99 LYS A O 1
ATOM 486 N N . GLU A 1 61 ? 1.94900 8.88400 10.13700 1.000 37.38000 100 GLU A N 1
ATOM 487 C CA . GLU A 1 61 ? 3.37400 8.65000 9.88700 1.000 35.95000 100 GLU A CA 1
ATOM 488 C C . GLU A 1 61 ? 3.74900 7.19600 10.13700 1.000 34.41000 100 GLU A C 1
ATOM 489 O O . GLU A 1 61 ? 4.51100 6.60300 9.36700 1.000 32.84000 100 GLU A O 1
ATOM 495 N N . ALA A 1 62 ? 3.25500 6.62100 11.23500 1.000 33.28000 101 ALA A N 1
ATOM 496 C CA . ALA A 1 62 ? 3.58300 5.23800 11.54700 1.000 39.51000 101 ALA A CA 1
ATOM 497 C C . ALA A 1 62 ? 3.08800 4.30700 10.45200 1.000 39.09000 101 ALA A C 1
ATOM 498 O O . ALA A 1 62 ? 3.78600 3.36000 10.07100 1.000 38.17000 101 ALA A O 1
ATOM 500 N N . LYS A 1 63 ? 1.90200 4.59100 9.90800 1.000 41.77000 102 LYS A N 1
ATOM 501 C CA . LYS A 1 63 ? 1.33800 3.78200 8.83100 1.000 43.22000 102 LYS A CA 1
ATOM 502 C C . LYS A 1 63 ? 2.22200 3.82500 7.59500 1.000 42.58000 102 LYS A C 1
ATOM 503 O O . LYS A 1 63 ? 2.42900 2.80200 6.93700 1.000 46.79000 102 LYS A O 1
ATOM 509 N N . ALA A 1 64 ? 2.76600 4.99900 7.27600 1.000 40.89000 103 ALA A N 1
ATOM 510 C CA . ALA A 1 64 ? 3.63300 5.12400 6.10900 1.000 43.00000 103 ALA A CA 1
ATOM 511 C C . ALA A 1 64 ? 4.93400 4.35300 6.30500 1.000 41.14000 103 ALA A C 1
ATOM 512 O O . ALA A 1 64 ? 5.38200 3.62900 5.40700 1.000 43.26000 103 ALA A O 1
ATOM 514 N N . LEU A 1 65 ? 5.55800 4.50300 7.47400 1.000 39.69000 104 LEU A N 1
ATOM 515 C CA . LEU A 1 65 ? 6.82000 3.82500 7.76900 1.000 37.28000 104 LEU A CA 1
ATOM 516 C C . LEU A 1 65 ? 6.65900 2.34200 8.06600 1.000 32.27000 104 LEU A C 1
ATOM 517 O O . LEU A 1 65 ? 7.63400 1.59500 7.98200 1.000 37.15000 104 LEU A O 1
ATOM 522 N N . GLY A 1 66 ? 5.47900 1.89700 8.45200 1.000 36.43000 105 GLY A N 1
ATOM 523 C CA . GLY A 1 66 ? 5.38200 0.55100 8.96900 1.000 37.34000 105 GLY A CA 1
ATOM 524 C C . GLY A 1 66 ? 5.73300 0.41500 10.43100 1.000 37.43000 105 GLY A C 1
ATOM 525 O O . GLY A 1 66 ? 6.12200 -0.67700 10.86500 1.000 37.05000 105 GLY A O 1
ATOM 526 N N . LEU A 1 67 ? 5.63900 1.49500 11.20600 1.000 35.94000 106 LEU A N 1
ATOM 527 C CA . LEU A 1 67 ? 5.74400 1.38300 12.65600 1.000 38.41000 106 LEU A CA 1
ATOM 528 C C . LEU A 1 67 ? 4.42400 0.88600 13.21800 1.000 37.27000 106 LEU A C 1
ATOM 529 O O . LEU A 1 67 ? 3.36000 1.43300 12.90700 1.000 37.39000 106 LEU A O 1
ATOM 534 N N . THR A 1 68 ? 4.48400 -0.18400 14.00900 1.000 35.17000 107 THR A N 1
ATOM 535 C CA . THR A 1 68 ? 3.29400 -0.76300 14.60900 1.000 32.36000 107 THR A CA 1
ATOM 536 C C . THR A 1 68 ? 3.64800 -1.29700 15.98900 1.000 37.82000 107 THR A C 1
ATOM 537 O O . THR A 1 68 ? 4.81900 -1.50700 16.31900 1.000 38.97000 107 THR A O 1
ATOM 541 N N . VAL A 1 69 ? 2.61000 -1.52500 16.79000 1.000 34.74000 108 VAL A N 1
ATOM 542 C CA . VAL A 1 69 ? 2.72700 -2.20800 18.06400 1.000 36.97000 108 VAL A CA 1
ATOM 543 C C . VAL A 1 69 ? 1.89200 -3.47300 17.92600 1.000 40.30000 108 VAL A C 1
ATOM 544 O O . VAL A 1 69 ? 0.66100 -3.42500 18.00400 1.000 43.35000 108 VAL A O 1
ATOM 548 N N . SER A 1 70 ? 2.55100 -4.60200 17.69600 1.000 40.49000 109 SER A N 1
ATOM 549 C CA . SER A 1 70 ? 1.84000 -5.83900 17.41000 1.000 47.95000 109 SER A CA 1
ATOM 550 C C . SER A 1 70 ? 1.27800 -6.45900 18.68900 1.000 44.12000 109 SER A C 1
ATOM 551 O O . SER A 1 70 ? 1.64300 -6.08800 19.81600 1.000 43.44000 109 SER A O 1
ATOM 554 N N . ALA A 1 71 ? 0.35400 -7.40600 18.49700 1.000 46.35000 110 ALA A N 1
ATOM 555 C CA . ALA A 1 71 ? -0.22400 -8.12300 19.63000 1.000 46.78000 110 ALA A CA 1
ATOM 556 C C . ALA A 1 71 ? 0.85800 -8.83500 20.43600 1.000 44.04000 110 ALA A C 1
ATOM 557 O O . ALA A 1 71 ? 0.78400 -8.90400 21.67100 1.000 47.94000 110 ALA A O 1
ATOM 559 N N . ALA A 1 72 ? 1.88200 -9.35500 19.74900 1.000 44.46000 111 ALA A N 1
ATOM 560 C CA . ALA A 1 72 ? 3.00500 -9.99100 20.43300 1.000 46.18000 111 ALA A CA 1
ATOM 561 C C . ALA A 1 72 ? 3.71400 -9.00800 21.36100 1.000 44.73000 111 ALA A C 1
ATOM 562 O O . ALA A 1 72 ? 4.00400 -9.33000 22.52000 1.000 46.65000 111 ALA A O 1
ATOM 564 N N . GLU A 1 73 ? 3.99600 -7.79800 20.86900 1.000 41.99000 112 GLU A N 1
ATOM 565 C CA . GLU A 1 73 ? 4.65900 -6.80800 21.71300 1.000 43.76000 112 GLU A CA 1
ATOM 566 C C . GLU A 1 73 ? 3.81500 -6.45200 22.92900 1.000 38.50000 112 GLU A C 1
ATOM 567 O O . GLU A 1 73 ? 4.35100 -6.26400 24.02500 1.000 34.58000 112 GLU A O 1
ATOM 573 N N . ILE A 1 74 ? 2.49500 -6.34200 22.75200 1.000 42.75000 113 ILE A N 1
ATOM 574 C CA . ILE A 1 74 ? 1.61600 -6.01800 23.87300 1.000 38.79000 113 ILE A CA 1
ATOM 575 C C . ILE A 1 74 ? 1.69000 -7.10900 24.93500 1.000 45.40000 113 ILE A C 1
ATOM 576 O O . ILE A 1 74 ? 1.83000 -6.82400 26.13300 1.000 43.58000 113 ILE A O 1
ATOM 581 N N . GLN A 1 75 ? 1.59300 -8.37600 24.50800 1.000 41.83000 114 GLN A N 1
ATOM 582 C CA . GLN A 1 75 ? 1.78500 -9.49000 25.43500 1.000 48.30000 114 GLN A CA 1
ATOM 583 C C . GLN A 1 75 ? 3.12900 -9.39900 26.13500 1.000 47.46000 114 GLN A C 1
ATOM 584 O O . GLN A 1 75 ? 3.21600 -9.60000 27.35200 1.000 49.54000 114 GLN A O 1
ATOM 590 N N . ASP A 1 76 ? 4.19200 -9.10200 25.38000 1.000 42.21000 115 ASP A N 1
ATOM 591 C CA . ASP A 1 76 ? 5.51300 -8.95300 25.98200 1.000 44.12000 115 ASP A CA 1
ATOM 592 C C . ASP A 1 76 ? 5.51000 -7.86000 27.04500 1.000 46.11000 115 ASP A C 1
ATOM 593 O O . ASP A 1 76 ? 5.98700 -8.07100 28.16800 1.000 44.22000 115 ASP A O 1
ATOM 598 N N . ILE A 1 77 ? 4.97100 -6.68100 26.70800 1.000 43.82000 116 ILE A N 1
ATOM 599 C CA . ILE A 1 77 ? 4.89500 -5.58500 27.67600 1.000 41.09000 116 ILE A CA 1
ATOM 600 C C . ILE A 1 77 ? 4.06000 -5.99100 28.88800 1.000 44.67000 116 ILE A C 1
ATOM 601 O O . ILE A 1 77 ? 4.38300 -5.64200 30.03100 1.000 42.13000 116 ILE A O 1
ATOM 606 N N . LEU A 1 78 ? 2.96400 -6.72000 28.65700 1.000 46.09000 117 LEU A N 1
ATOM 607 C CA . LEU A 1 78 ? 2.08200 -7.10400 29.75400 1.000 53.42000 117 LEU A CA 1
ATOM 608 C C . LEU A 1 78 ? 2.77300 -8.09000 30.69600 1.000 55.37000 117 LEU A C 1
ATOM 609 O O . LEU A 1 78 ? 2.73500 -7.92100 31.92100 1.000 48.34000 117 LEU A O 1
ATOM 614 N N . LYS A 1 79 ? 3.42500 -9.11900 30.13400 1.000 51.61000 118 LYS A N 1
ATOM 615 C CA . LYS A 1 79 ? 4.15700 -10.09200 30.94600 1.000 49.95000 118 LYS A CA 1
ATOM 616 C C . LYS A 1 79 ? 5.28200 -9.44000 31.74100 1.000 49.94000 118 LYS A C 1
ATOM 617 O O . LYS A 1 79 ? 5.63400 -9.92000 32.82300 1.000 55.08000 118 LYS A O 1
ATOM 623 N N . ALA A 1 80 ? 5.86000 -8.35500 31.22900 1.000 47.46000 119 ALA A N 1
ATOM 624 C CA . ALA A 1 80 ? 6.97600 -7.72200 31.92700 1.000 52.70000 119 ALA A CA 1
ATOM 625 C C . ALA A 1 80 ? 6.50500 -7.01400 33.18900 1.000 51.85000 119 ALA A C 1
ATOM 626 O O . ALA A 1 80 ? 7.12700 -7.14300 34.24900 1.000 53.20000 119 ALA A O 1
ATOM 628 N N . GLY A 1 81 ? 5.42500 -6.23400 33.08400 1.000 53.25000 120 GLY A N 1
ATOM 629 C CA . GLY A 1 81 ? 4.85500 -5.54000 34.22300 1.000 54.86000 120 GLY A CA 1
ATOM 630 C C . GLY A 1 81 ? 5.58300 -4.29700 34.68500 1.000 53.17000 120 GLY A C 1
ATOM 631 O O . GLY A 1 81 ? 5.30900 -3.81200 35.78700 1.000 56.03000 120 GLY A O 1
ATOM 632 N N . VAL A 1 82 ? 6.49200 -3.74600 33.88200 1.000 52.68000 121 VAL A N 1
ATOM 633 C CA . VAL A 1 82 ? 7.29900 -2.60700 34.31600 1.000 54.10000 121 VAL A CA 1
ATOM 634 C C . VAL A 1 82 ? 6.93600 -1.30800 33.62100 1.000 56.12000 121 VAL A C 1
ATOM 635 O O . VAL A 1 82 ? 7.50900 -0.26000 33.96800 1.000 56.83000 121 VAL A O 1
ATOM 639 N N . HIS A 1 83 ? 6.03600 -1.33000 32.65300 1.000 56.47000 122 HIS A N 1
ATOM 640 C CA . HIS A 1 83 ? 5.65600 -0.09000 32.00000 1.000 57.09000 122 HIS A CA 1
ATOM 641 C C . HIS A 1 83 ? 5.01300 0.84200 33.02600 1.000 59.80000 122 HIS A C 1
ATOM 642 O O . HIS A 1 83 ? 4.20300 0.38400 33.84400 1.000 64.39000 122 HIS A O 1
ATOM 649 N N . PRO A 1 84 ? 5.37700 2.13000 33.04900 1.000 60.34000 123 PRO A N 1
ATOM 650 C CA . PRO A 1 84 ? 4.76700 3.05600 34.02500 1.000 63.20000 123 PRO A CA 1
ATOM 651 C C . PRO A 1 84 ? 3.25100 2.99300 34.05900 1.000 66.11000 123 PRO A C 1
ATOM 652 O O 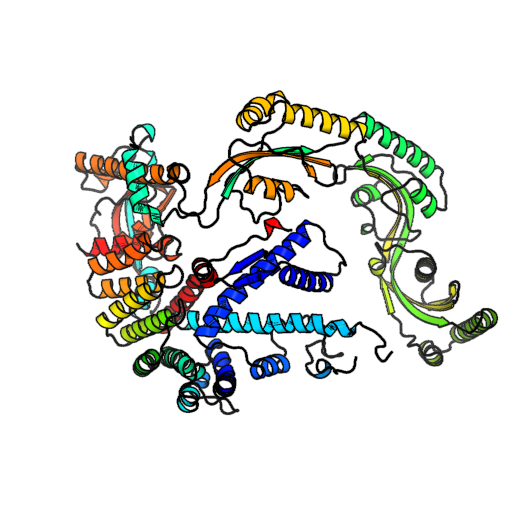. PRO A 1 84 ? 2.64400 3.18300 35.12100 1.000 70.30000 123 PRO A O 1
ATOM 656 N N . LEU A 1 85 ? 2.62400 2.70600 32.92000 1.000 63.49000 124 LEU A N 1
ATOM 657 C CA . LEU A 1 85 ? 1.17300 2.66900 32.79700 1.000 61.56000 124 LEU A CA 1
ATOM 658 C C . LEU A 1 85 ? 0.54800 1.43200 33.42800 1.000 62.45000 124 LEU A C 1
ATOM 659 O O . LEU A 1 85 ? -0.67900 1.38700 33.56500 1.000 67.70000 124 LEU A O 1
ATOM 664 N N . LEU A 1 86 ? 1.34600 0.42600 33.79300 1.000 64.19000 125 LEU A N 1
ATOM 665 C CA . LEU A 1 86 ? 0.85200 -0.78100 34.44800 1.000 69.17000 125 LEU A CA 1
ATOM 666 C C . LEU A 1 86 ? 1.15700 -0.80300 35.94700 1.000 74.08000 125 LEU A C 1
ATOM 667 O O . LEU A 1 86 ? 1.16300 -1.88100 36.55200 1.000 78.22000 125 LEU A O 1
ATOM 672 N N . GLN A 1 87 ? 1.42400 0.35500 36.55800 1.000 74.11000 126 GLN A N 1
ATOM 673 C CA . GLN A 1 87 ? 1.80800 0.40900 37.96900 1.000 78.67000 126 GLN A CA 1
ATOM 674 C C . GLN A 1 87 ? 0.62200 0.70000 38.88400 1.000 86.22000 126 GLN A C 1
ATOM 675 O O . GLN A 1 87 ? 0.34800 -0.06800 39.81200 1.000 87.72000 126 GLN A O 1
ATOM 681 N N . GLN A 1 88 ? -0.08800 1.80200 38.64300 1.000 90.38000 127 GLN A N 1
ATOM 682 C CA . GLN A 1 88 ? -1.25700 2.16000 39.44800 1.000 89.90000 127 GLN A CA 1
ATOM 683 C C . GLN A 1 88 ? -2.52500 1.58600 38.81600 1.000 89.47000 127 GLN A C 1
ATOM 684 O O . GLN A 1 88 ? -3.47900 2.29100 38.49300 1.000 97.16000 127 GLN A O 1
ATOM 690 N N . THR A 1 89 ? -2.51300 0.25500 38.64300 1.000 88.83000 128 THR A N 1
ATOM 691 C CA . THR A 1 89 ? -3.52300 -0.56600 37.99300 1.000 90.55000 128 THR A CA 1
ATOM 692 C C . THR A 1 89 ? -4.36700 -1.31500 39.01900 1.000 95.64000 128 THR A C 1
ATOM 693 O O . THR A 1 89 ? -3.90200 -1.61100 40.12700 1.000 95.56000 128 THR A O 1
ATOM 697 N N . PRO A 1 90 ? -5.61700 -1.63200 38.67000 1.000 94.92000 129 PRO A N 1
ATOM 698 C CA . PRO A 1 90 ? -6.40100 -2.52700 39.54200 1.000 95.47000 129 PRO A CA 1
ATOM 699 C C . PRO A 1 90 ? -5.82300 -3.93200 39.64500 1.000 95.39000 129 PRO A C 1
ATOM 700 O O . PRO A 1 90 ? -5.63800 -4.43100 40.76200 1.000 101.40000 129 PRO A O 1
ATOM 704 N N . PHE A 1 91 ? -5.53200 -4.59000 38.51900 1.000 90.57000 130 PHE A N 1
ATOM 705 C CA . PHE A 1 91 ? -4.98100 -5.94400 38.55600 1.000 91.90000 130 PHE A CA 1
ATOM 706 C C . PHE A 1 91 ? -3.62600 -5.97900 39.25300 1.000 96.51000 130 PHE A C 1
ATOM 707 O O . PHE A 1 91 ? -2.60400 -5.62100 38.65800 1.000 92.11000 130 PHE A O 1
ATOM 715 N N . ARG A 1 92 ? -3.60900 -6.40600 40.51500 1.000 101.80000 131 ARG A N 1
ATOM 716 C CA . ARG A 1 92 ? -2.37700 -6.56100 41.27300 1.000 100.81000 131 ARG A CA 1
ATOM 717 C C . ARG A 1 92 ? -2.42500 -7.88800 42.01600 1.000 102.65000 131 ARG A C 1
ATOM 718 O O . ARG A 1 92 ? -3.49600 -8.35700 42.40900 1.000 102.74000 131 ARG A O 1
ATOM 726 N N . ASN A 1 93 ? -1.25700 -8.49900 42.18400 1.000 103.79000 132 ASN A N 1
ATOM 727 C CA . ASN A 1 93 ? -1.17200 -9.70500 42.99300 1.000 109.59000 132 ASN A CA 1
ATOM 728 C C . ASN A 1 93 ? -1.53400 -9.36600 44.43900 1.000 111.41000 132 ASN A C 1
ATOM 729 O O . ASN A 1 93 ? -1.11700 -8.31700 44.95200 1.000 108.44000 132 ASN A O 1
ATOM 734 N N . PRO A 1 94 ? -2.32300 -10.21100 45.11800 1.000 113.83000 133 PRO A N 1
ATOM 735 C CA . PRO A 1 94 ? -2.80100 -9.84400 46.46600 1.000 115.91000 133 PRO A CA 1
ATOM 736 C C . PRO A 1 94 ? -1.68800 -9.54900 47.46800 1.000 115.18000 133 PRO A C 1
ATOM 737 O O . PRO A 1 94 ? -1.87300 -8.69800 48.34800 1.000 115.22000 133 PRO A O 1
ATOM 741 N N . GLN A 1 95 ? -0.53600 -10.21000 47.35300 1.000 114.64000 134 GLN A N 1
ATOM 742 C CA . GLN A 1 95 ? 0.57300 -10.03900 48.28700 1.000 111.87000 134 GLN A CA 1
ATOM 743 C C . GLN A 1 95 ? 1.61200 -9.04600 47.78100 1.000 111.69000 134 GLN A C 1
ATOM 744 O O . GLN A 1 95 ? 2.03900 -8.15800 48.52700 1.000 110.09000 134 GLN A O 1
ATOM 750 N N . THR A 1 96 ? 2.02500 -9.18000 46.51600 1.000 110.93000 135 THR A N 1
ATOM 751 C CA . THR A 1 96 ? 3.06700 -8.31300 45.97700 1.000 105.90000 135 THR A CA 1
ATOM 752 C C . THR A 1 96 ? 2.55700 -6.89600 45.74300 1.000 107.14000 135 THR A C 1
ATOM 753 O O . THR A 1 96 ? 3.31600 -5.93200 45.90600 1.000 104.00000 135 THR A O 1
ATOM 757 N N . GLY A 1 97 ? 1.28300 -6.74900 45.37700 1.000 106.58000 136 GLY A N 1
ATOM 758 C CA . GLY A 1 97 ? 0.73100 -5.46600 44.99500 1.000 103.13000 136 GLY A CA 1
ATOM 759 C C . GLY A 1 97 ? 1.11300 -4.99900 43.60900 1.000 101.09000 136 GLY A C 1
ATOM 760 O O . GLY A 1 97 ? 0.64200 -3.93600 43.18100 1.000 98.77000 136 GLY A O 1
ATOM 761 N N . ALA A 1 98 ? 1.94600 -5.75600 42.89600 1.000 100.43000 137 ALA A N 1
ATOM 762 C CA . ALA A 1 98 ? 2.42100 -5.41400 41.56400 1.000 95.59000 137 ALA A CA 1
ATOM 763 C C . ALA A 1 98 ? 1.52000 -6.03100 40.49600 1.000 94.82000 137 ALA A C 1
ATOM 764 O O . ALA A 1 98 ? 0.69400 -6.90500 40.77000 1.000 96.01000 137 ALA A O 1
ATOM 766 N N . PHE A 1 99 ? 1.70000 -5.57300 39.25400 1.000 90.03000 138 PHE A N 1
ATOM 767 C CA . PHE A 1 99 ? 0.83200 -5.99100 38.15700 1.000 83.21000 138 PHE A CA 1
ATOM 768 C C . PHE A 1 99 ? 0.94500 -7.49000 37.91000 1.000 81.54000 138 PHE A C 1
ATOM 769 O O . PHE A 1 99 ? 2.03200 -7.99400 37.61300 1.000 82.30000 138 PHE A O 1
ATOM 777 N N . ASP A 1 100 ? -0.18100 -8.20200 38.01000 1.000 78.48000 139 ASP A N 1
ATOM 778 C CA . ASP A 1 100 ? -0.24400 -9.62200 37.67300 1.000 85.51000 139 ASP A CA 1
ATOM 779 C C . ASP A 1 100 ? -1.04700 -9.79400 36.39100 1.000 80.68000 139 ASP A C 1
ATOM 780 O O . ASP A 1 100 ? -2.25800 -9.54400 36.36900 1.000 81.13000 139 ASP A O 1
ATOM 785 N N . LYS A 1 101 ? -0.37000 -10.24700 35.33400 1.000 79.92000 140 LYS A N 1
ATOM 786 C CA . LYS A 1 101 ? -1.02400 -10.48100 34.05200 1.000 80.42000 140 LYS A CA 1
ATOM 787 C C . LYS A 1 101 ? -2.02500 -11.63000 34.11100 1.000 83.54000 140 LYS A C 1
ATOM 788 O O . LYS A 1 101 ? -2.97200 -11.65700 33.31500 1.000 82.06000 140 LYS A O 1
ATOM 794 N N . ASP A 1 102 ? -1.86200 -12.55900 35.05600 1.000 85.49000 141 ASP A N 1
ATOM 795 C CA . ASP A 1 102 ? -2.62700 -13.80100 35.01300 1.000 86.06000 141 ASP A CA 1
ATOM 796 C C . ASP A 1 102 ? -4.07800 -13.59400 35.44600 1.000 84.67000 141 ASP A C 1
ATOM 797 O O . ASP A 1 102 ? -5.00100 -14.08100 34.78100 1.000 84.64000 141 ASP A O 1
ATOM 802 N N . MET A 1 103 ? -4.30400 -12.87100 36.55200 1.000 83.47000 142 MET A N 1
ATOM 803 C CA . MET A 1 103 ? -5.67700 -12.55800 36.94100 1.000 82.54000 142 MET A CA 1
ATOM 804 C C . MET A 1 103 ? -6.36400 -11.73000 35.87000 1.000 84.24000 142 MET A C 1
ATOM 805 O O . MET A 1 103 ? -7.58900 -11.80100 35.71600 1.000 84.41000 142 MET A O 1
ATOM 810 N N . LEU A 1 104 ? -5.58500 -10.94700 35.11900 1.000 84.36000 143 LEU A N 1
ATOM 811 C CA . LEU A 1 104 ? -6.14800 -10.14600 34.03900 1.000 85.37000 143 LEU A CA 1
ATOM 812 C C . LEU A 1 104 ? -6.82600 -11.02600 32.99900 1.000 82.48000 143 LEU A C 1
ATOM 813 O O . LEU A 1 104 ? -7.88200 -10.66300 32.46600 1.000 85.32000 143 LEU A O 1
ATOM 818 N N . ASN A 1 105 ? -6.24300 -12.18700 32.70100 1.000 82.39000 144 ASN A N 1
ATOM 819 C CA . ASN A 1 105 ? -6.89400 -13.12700 31.79800 1.000 86.04000 144 ASN A CA 1
ATOM 820 C C . ASN A 1 105 ? -8.28200 -13.46300 32.34000 1.000 89.60000 144 ASN A C 1
ATOM 821 O O . ASN A 1 105 ? -8.43200 -14.25200 33.28200 1.000 82.13000 144 ASN A O 1
ATOM 826 N N . LYS A 1 106 ? -9.29400 -12.80800 31.76400 1.000 93.90000 145 LYS A N 1
ATOM 827 C CA . LYS A 1 106 ? -10.66300 -12.83600 32.24800 1.000 87.94000 145 LYS A CA 1
ATOM 828 C C . LYS A 1 106 ? -11.59600 -13.34600 31.16200 1.000 93.99000 145 LYS A C 1
ATOM 829 O O . LYS A 1 106 ? -11.41500 -13.07400 29.97000 1.000 89.51000 145 LYS A O 1
ATOM 835 N N . PHE A 1 107 ? -12.62400 -14.04400 31.62000 1.000 101.37000 146 PHE A N 1
ATOM 836 C CA . PHE A 1 107 ? -13.48900 -14.88700 30.81200 1.000 99.40000 146 PHE A CA 1
ATOM 837 C C . PHE A 1 107 ? -14.49800 -14.08400 29.99700 1.000 103.46000 146 PHE A C 1
ATOM 838 O O . PHE A 1 107 ? -14.87900 -12.96300 30.35200 1.000 98.73000 146 PHE A O 1
ATOM 846 N N . LEU A 1 108 ? -14.94400 -14.69000 28.90200 1.000 105.87000 147 LEU A N 1
ATOM 847 C CA . LEU A 1 108 ? -15.98000 -14.12400 28.03800 1.000 104.57000 147 LEU A CA 1
ATOM 848 C C . LEU A 1 108 ? -17.33000 -14.77400 28.31100 1.000 108.28000 147 LEU A C 1
ATOM 849 O O . LEU A 1 108 ? -18.01400 -15.24700 27.40100 1.000 105.88000 147 LEU A O 1
ATOM 854 N N . VAL A 1 109 ? -17.68300 -14.83300 29.59100 1.000 111.70000 148 VAL A N 1
ATOM 855 C CA . VAL A 1 109 ? -18.92900 -15.47800 29.97400 1.000 114.17000 148 VAL A CA 1
ATOM 856 C C . VAL A 1 109 ? -19.73900 -14.60400 30.90900 1.000 114.11000 148 VAL A C 1
ATOM 857 O O . VAL A 1 109 ? -19.99000 -14.98900 32.04700 1.000 113.95000 148 VAL A O 1
ATOM 861 N N . ASP A 1 110 ? -20.15600 -13.44200 30.43000 1.000 110.83000 149 ASP A N 1
ATOM 862 C CA . ASP A 1 110 ? -20.95200 -12.53000 31.22700 1.000 109.54000 149 ASP A CA 1
ATOM 863 C C . ASP A 1 110 ? -21.05400 -11.23300 30.46800 1.000 102.27000 149 ASP A C 1
ATOM 864 O O . ASP A 1 110 ? -20.30100 -10.30200 30.73100 1.000 95.12000 149 ASP A O 1
ATOM 869 N N . ALA A 1 121 ? -31.22500 -14.50300 31.79100 1.000 121.72000 160 ALA A N 1
ATOM 870 C CA . ALA A 1 121 ? -30.84400 -14.07900 33.13500 1.000 126.37000 160 ALA A CA 1
ATOM 871 C C . ALA A 1 121 ? -29.44000 -14.57000 33.48300 1.000 129.00000 160 ALA A C 1
ATOM 872 O O . ALA A 1 121 ? -29.07700 -14.64500 34.65800 1.000 127.63000 160 ALA A O 1
ATOM 874 N N . GLN A 1 122 ? -28.65600 -14.89500 32.44700 1.000 130.24000 161 GLN A N 1
ATOM 875 C CA . GLN A 1 122 ? -27.29400 -15.40900 32.57800 1.000 128.19000 161 GLN A CA 1
ATOM 876 C C . GLN A 1 122 ? -26.27800 -14.33000 32.97200 1.000 128.89000 161 GLN A C 1
ATOM 877 O O . GLN A 1 122 ? -25.06400 -14.56100 32.86400 1.000 126.50000 161 GLN A O 1
ATOM 883 N N . TYR A 1 123 ? -26.73800 -13.17400 33.45100 1.000 131.06000 162 TYR A N 1
ATOM 884 C CA . TYR A 1 123 ? -25.86000 -12.03000 33.66300 1.000 130.80000 162 TYR A CA 1
ATOM 885 C C . TYR A 1 123 ? -25.24100 -12.01000 35.06300 1.000 130.30000 162 TYR A C 1
ATOM 886 O O . TYR A 1 123 ? -24.01300 -11.94800 35.18800 1.000 129.58000 162 TYR A O 1
ATOM 895 N N . ALA A 1 124 ? -26.07600 -12.07600 36.10800 1.000 129.43000 163 ALA A N 1
ATOM 896 C CA . ALA A 1 124 ? -25.71200 -11.78400 37.49600 1.000 124.36000 163 ALA A CA 1
ATOM 897 C C . ALA A 1 124 ? -25.43700 -10.29000 37.66700 1.000 127.86000 163 ALA A C 1
ATOM 898 O O . ALA A 1 124 ? -26.37400 -9.48300 37.63000 1.000 125.85000 163 ALA A O 1
ATOM 900 N N . GLU A 1 125 ? -24.17300 -9.89800 37.84400 1.000 128.13000 164 GLU A N 1
ATOM 901 C CA . GLU A 1 125 ? -23.82400 -8.51200 38.13700 1.000 125.12000 164 GLU A CA 1
ATOM 902 C C . GLU A 1 125 ? -22.95600 -7.91600 37.03200 1.000 124.62000 164 GLU A C 1
ATOM 903 O O . GLU A 1 125 ? -22.30600 -8.63300 36.26500 1.000 123.66000 164 GLU A O 1
ATOM 909 N N . GLN A 1 126 ? -22.94600 -6.58000 36.96800 1.000 123.42000 165 GLN A N 1
ATOM 910 C CA . GLN A 1 126 ? -22.40200 -5.83300 35.83700 1.000 120.99000 165 GLN A CA 1
ATOM 911 C C . GLN A 1 126 ? -21.30300 -4.86100 36.25500 1.000 116.71000 165 GLN A C 1
ATOM 912 O O . GLN A 1 126 ? -21.16900 -3.76900 35.69500 1.000 113.40000 165 GLN A O 1
ATOM 918 N N . TYR A 1 127 ? -20.49500 -5.24200 37.24200 1.000 117.41000 166 TYR A N 1
ATOM 919 C CA . TYR A 1 127 ? -19.23500 -4.54700 37.47900 1.000 112.37000 166 TYR A CA 1
ATOM 920 C C . TYR A 1 127 ? -18.13400 -5.03100 36.54200 1.000 105.62000 166 TYR A C 1
ATOM 921 O O . TYR A 1 127 ? -16.98200 -4.60000 36.68500 1.000 98.53000 166 TYR A O 1
ATOM 930 N N . ASN A 1 128 ? -18.47400 -5.92600 35.60300 1.000 106.89000 167 ASN A N 1
ATOM 931 C CA . ASN A 1 128 ? -17.62100 -6.33100 34.49300 1.000 98.89000 167 ASN A CA 1
ATOM 932 C C . ASN A 1 128 ? -17.75400 -5.39700 33.28400 1.000 95.72000 167 ASN A C 1
ATOM 933 O O . ASN A 1 128 ? -17.45900 -5.80800 32.15400 1.000 89.27000 167 ASN A O 1
ATOM 938 N N . ASN A 1 129 ? -18.22700 -4.16300 33.49600 1.000 97.49000 168 ASN A N 1
ATOM 939 C CA . ASN A 1 129 ? -17.87500 -3.04500 32.62500 1.000 95.52000 168 ASN A CA 1
ATOM 940 C C . ASN A 1 129 ? -16.43800 -2.59300 32.86100 1.000 94.78000 168 ASN A C 1
ATOM 941 O O . ASN A 1 129 ? -15.98500 -1.62300 32.24100 1.000 94.22000 168 ASN A O 1
ATOM 946 N N . MET A 1 130 ? -15.74600 -3.28200 33.77800 1.000 94.10000 169 MET A N 1
ATOM 947 C CA . MET A 1 130 ? -14.30100 -3.17600 33.95000 1.000 86.76000 169 MET A CA 1
ATOM 948 C C . MET A 1 130 ? -13.55000 -3.45800 32.65700 1.000 82.09000 169 MET A C 1
ATOM 949 O O . MET A 1 130 ? -12.44700 -2.93900 32.45400 1.000 78.94000 169 MET A O 1
ATOM 954 N N . TYR A 1 131 ? -14.12100 -4.28800 31.77900 1.000 82.61000 170 TYR A N 1
ATOM 955 C CA . TYR A 1 131 ? -13.51900 -4.51900 30.47100 1.000 79.08000 170 TYR A CA 1
ATOM 956 C C . TYR A 1 131 ? -13.34300 -3.22000 29.69500 1.000 81.13000 170 TYR A C 1
ATOM 957 O O . TYR A 1 131 ? -12.38700 -3.08600 28.92400 1.000 79.74000 170 TYR A O 1
ATOM 966 N N . LYS A 1 132 ? -14.26000 -2.26400 29.86300 1.000 83.82000 171 LYS A N 1
ATOM 967 C CA . LYS A 1 132 ? -14.09100 -0.97800 29.19600 1.000 81.25000 171 LYS A CA 1
ATOM 968 C C . LYS A 1 132 ? -12.96900 -0.16500 29.84000 1.000 79.25000 171 LYS A C 1
ATOM 969 O O . LYS A 1 132 ? -12.24700 0.55200 29.13800 1.000 77.82000 171 LYS A O 1
ATOM 975 N N . TYR A 1 133 ? -12.79200 -0.28100 31.16000 1.000 74.59000 172 TYR A N 1
ATOM 976 C CA . TYR A 1 133 ? -11.69200 0.41300 31.82200 1.000 73.59000 172 TYR A CA 1
ATOM 977 C C . TYR A 1 133 ? -10.34000 -0.11100 31.34700 1.000 74.17000 172 TYR A C 1
ATOM 978 O O . TYR A 1 133 ? -9.46900 0.66300 30.92700 1.000 69.11000 172 TYR A O 1
ATOM 987 N N . TRP A 1 134 ? -10.13300 -1.42700 31.42800 1.000 71.56000 173 TRP A N 1
ATOM 988 C CA . TRP A 1 134 ? -8.86900 -1.98300 30.96200 1.000 68.74000 173 TRP A CA 1
ATOM 989 C C . TRP A 1 134 ? -8.67600 -1.72400 29.47700 1.000 65.11000 173 TRP A C 1
ATOM 990 O O . TRP A 1 134 ? -7.55100 -1.49000 29.02600 1.000 65.06000 173 TRP A O 1
ATOM 1001 N N . SER A 1 135 ? -9.75700 -1.77800 28.69800 1.000 64.43000 174 SER A N 1
ATOM 1002 C CA . SER A 1 135 ? -9.63000 -1.50800 27.27300 1.000 64.81000 174 SER A CA 1
ATOM 1003 C C . SER A 1 135 ? -9.06200 -0.11400 27.03500 1.000 61.50000 174 SER A C 1
ATOM 1004 O O . SER A 1 135 ? -8.35000 0.10400 26.05100 1.000 54.71000 174 SER A O 1
ATOM 1007 N N . PHE A 1 136 ? -9.33400 0.82400 27.94900 1.000 60.97000 175 PHE A N 1
ATOM 1008 C CA . PHE A 1 136 ? -8.76400 2.16400 27.85900 1.000 62.41000 175 PHE A CA 1
ATOM 1009 C C . PHE A 1 136 ? -7.28500 2.16500 28.21900 1.000 61.16000 175 PHE A C 1
ATOM 1010 O O . PHE A 1 136 ? -6.46500 2.77600 27.52200 1.000 56.23000 175 PHE A O 1
ATOM 1018 N N . ILE A 1 137 ? -6.92600 1.51700 29.32900 1.000 60.05000 176 ILE A N 1
ATOM 1019 C CA . ILE A 1 137 ? -5.51800 1.42200 29.70300 1.000 57.87000 176 ILE A CA 1
ATOM 1020 C C . ILE A 1 137 ? -4.70600 0.80200 28.57000 1.000 55.03000 176 ILE A C 1
ATOM 1021 O O . ILE A 1 137 ? -3.60100 1.25700 28.25500 1.000 54.98000 176 ILE A O 1
ATOM 1026 N N . GLN A 1 138 ? -5.25900 -0.20800 27.90400 1.000 53.60000 177 GLN A N 1
ATOM 1027 C CA . GLN A 1 138 ? -4.48300 -0.89900 26.88800 1.000 52.57000 177 GLN A CA 1
ATOM 1028 C C . GLN A 1 138 ? -4.34100 -0.06100 25.62400 1.000 52.08000 177 GLN A C 1
ATOM 1029 O O . GLN A 1 138 ? -3.27600 -0.06300 24.99800 1.000 47.62000 177 GLN A O 1
ATOM 1035 N N . LYS A 1 139 ? -5.39000 0.66100 25.22100 1.000 50.51000 178 LYS A N 1
ATOM 1036 C CA . LYS A 1 139 ? -5.23200 1.52300 24.05200 1.000 54.84000 178 LYS A CA 1
ATOM 1037 C C . LYS A 1 139 ? -4.23900 2.65000 24.33200 1.000 43.71000 178 LYS A C 1
ATOM 1038 O O . LYS A 1 139 ? -3.44900 3.01300 23.45400 1.000 43.10000 178 LYS A O 1
ATOM 1044 N N . THR A 1 140 ? -4.24700 3.19400 25.55300 1.000 39.96000 179 THR A N 1
ATOM 1045 C CA . THR A 1 140 ? -3.24600 4.19000 25.92300 1.000 45.52000 179 THR A CA 1
ATOM 1046 C C . THR A 1 140 ? -1.84800 3.60100 25.84900 1.000 47.82000 179 THR A C 1
ATOM 1047 O O . THR A 1 140 ? -0.90200 4.27700 25.42500 1.000 42.48000 179 THR A O 1
ATOM 1051 N N . LEU A 1 141 ? -1.70200 2.34300 26.27700 1.000 47.17000 180 LEU A N 1
ATOM 1052 C CA . LEU A 1 141 ? -0.42100 1.65900 26.17900 1.000 41.54000 180 LEU A CA 1
ATOM 1053 C C . LEU A 1 141 ? 0.07900 1.63700 24.74400 1.000 37.62000 180 LEU A C 1
ATOM 1054 O O . LEU A 1 141 ? 1.21200 2.04700 24.46900 1.000 36.18000 180 LEU A O 1
ATOM 1059 N N . VAL A 1 142 ? -0.75000 1.16200 23.81000 1.000 36.79000 181 VAL A N 1
ATOM 1060 C CA . VAL A 1 142 ? -0.24400 0.99200 22.45300 1.000 37.20000 181 VAL A CA 1
ATOM 1061 C C . VAL A 1 142 ? -0.05600 2.34200 21.77500 1.000 40.00000 181 VAL A C 1
ATOM 1062 O O . VAL A 1 142 ? 0.87800 2.51000 20.98700 1.000 40.67000 181 VAL A O 1
ATOM 1066 N N . GLN A 1 143 ? -0.90800 3.32900 22.06400 1.000 40.79000 182 GLN A N 1
ATOM 1067 C CA . GLN A 1 143 ? -0.70000 4.64200 21.46000 1.000 40.56000 182 GLN A CA 1
ATOM 1068 C C . GLN A 1 143 ? 0.60600 5.24000 21.94200 1.000 37.27000 182 GLN A C 1
ATOM 1069 O O . GLN A 1 143 ? 1.37700 5.79200 21.15000 1.000 34.20000 182 GLN A O 1
ATOM 1075 N N . SER A 1 144 ? 0.89500 5.08600 23.23500 1.000 34.99000 183 SER A N 1
ATOM 1076 C CA . SER A 1 144 ? 2.09900 5.67300 23.80400 1.000 35.09000 183 SER A CA 1
ATOM 1077 C C . SER A 1 144 ? 3.35200 4.93000 23.34000 1.000 34.84000 183 SER A C 1
ATOM 1078 O O . SER A 1 144 ? 4.38800 5.55100 23.07300 1.000 35.30000 183 SER A O 1
ATOM 1081 N N . ARG A 1 145 ? 3.27900 3.60000 23.23400 1.000 34.58000 184 ARG A N 1
ATOM 1082 C CA . ARG A 1 145 ? 4.39100 2.83900 22.67200 1.000 34.82000 184 ARG A CA 1
ATOM 1083 C C . ARG A 1 145 ? 4.62800 3.20900 21.20800 1.000 32.46000 184 ARG A C 1
ATOM 1084 O O . ARG A 1 145 ? 5.77500 3.29700 20.75900 1.000 31.02000 184 ARG A O 1
ATOM 1092 N N . LEU A 1 146 ? 3.56200 3.45300 20.44700 1.000 30.09000 185 LEU A N 1
ATOM 1093 C CA . LEU A 1 146 ? 3.74700 3.83400 19.05000 1.000 31.39000 185 LEU A CA 1
ATOM 1094 C C . LEU A 1 146 ? 4.45500 5.18000 18.94400 1.000 32.42000 185 LEU A C 1
ATOM 1095 O O . LEU A 1 146 ? 5.45500 5.30900 18.22300 1.000 31.83000 185 LEU A O 1
ATOM 1100 N N . ALA A 1 147 ? 3.96800 6.19300 19.67700 1.000 34.55000 186 ALA A N 1
ATOM 1101 C CA . ALA A 1 147 ? 4.61400 7.50400 19.65500 1.000 34.27000 186 ALA A CA 1
ATOM 1102 C C . ALA A 1 147 ? 6.07100 7.39200 20.07100 1.000 31.73000 186 ALA A C 1
ATOM 1103 O O . ALA A 1 147 ? 6.96100 7.97800 19.44400 1.000 30.08000 186 ALA A O 1
ATOM 1105 N N . GLU A 1 148 ? 6.33600 6.59200 21.09500 1.000 30.73000 187 GLU A N 1
ATOM 1106 C CA . GLU A 1 148 ? 7.69200 6.45200 21.61200 1.000 37.46000 187 GLU A CA 1
ATOM 1107 C C . GLU A 1 148 ? 8.62100 5.76300 20.60100 1.000 33.02000 187 GLU A C 1
ATOM 1108 O O . GLU A 1 148 ? 9.77900 6.16700 20.44200 1.000 32.29000 187 GLU A O 1
ATOM 1114 N N . LYS A 1 149 ? 8.13400 4.73800 19.89800 1.000 31.65000 188 LYS A N 1
ATOM 1115 C CA . LYS A 1 149 ? 8.92800 4.13400 18.82800 1.000 32.78000 188 LYS A CA 1
ATOM 1116 C C . LYS A 1 149 ? 9.27700 5.17000 17.77300 1.000 28.15000 188 LYS A C 1
ATOM 1117 O O . LYS A 1 149 ? 10.41400 5.24600 17.30200 1.000 24.97000 188 LYS A O 1
ATOM 1123 N N . TYR A 1 150 ? 8.28700 5.94600 17.35900 1.000 25.59000 189 TYR A N 1
ATOM 1124 C CA . TYR A 1 150 ? 8.49800 6.92000 16.29700 1.000 28.02000 189 TYR A CA 1
ATOM 1125 C C . TYR A 1 150 ? 9.49600 7.99200 16.72200 1.000 30.98000 189 TYR A C 1
ATOM 1126 O O . TYR A 1 150 ? 10.45800 8.28400 15.99800 1.000 31.30000 189 TYR A O 1
ATOM 1135 N N . GLN A 1 151 ? 9.28600 8.57600 17.90600 1.000 30.37000 190 GLN A N 1
ATOM 1136 C CA . GLN A 1 151 ? 10.18100 9.62300 18.40000 1.000 32.66000 190 GLN A CA 1
ATOM 1137 C C . GLN A 1 151 ? 11.61200 9.11800 18.51600 1.000 32.19000 190 GLN A C 1
ATOM 1138 O O . GLN A 1 151 ? 12.56200 9.85900 18.24000 1.000 31.37000 190 GLN A O 1
ATOM 1144 N N . ALA A 1 152 ? 11.79300 7.86400 18.95000 1.000 29.29000 191 ALA A N 1
ATOM 1145 C CA . ALA A 1 152 ? 13.14700 7.38700 19.21300 1.000 27.18000 191 ALA A CA 1
ATOM 1146 C C . ALA A 1 152 ? 13.90700 7.15400 17.92300 1.000 30.98000 191 ALA A C 1
ATOM 1147 O O . ALA A 1 152 ? 15.14000 7.27100 17.89000 1.000 29.19000 191 ALA A O 1
ATOM 1149 N N . LEU A 1 153 ? 13.19400 6.79000 16.85600 1.000 27.77000 192 LEU A N 1
ATOM 1150 C CA . LEU A 1 153 ? 13.88500 6.55700 15.60000 1.000 32.37000 192 LEU A CA 1
ATOM 1151 C C . LEU A 1 153 ? 14.39900 7.87300 15.03800 1.000 30.53000 192 LEU A C 1
ATOM 1152 O O . LEU A 1 153 ? 15.55500 7.96100 14.61700 1.000 33.86000 192 LEU A O 1
ATOM 1157 N N . VAL A 1 154 ? 13.57400 8.92000 15.08000 1.000 29.92000 193 VAL A N 1
ATOM 1158 C CA . VAL A 1 154 ? 14.02300 10.24100 14.65200 1.000 28.74000 193 VAL A CA 1
ATOM 1159 C C . VAL A 1 154 ? 15.21300 10.68500 15.49000 1.000 28.62000 193 VAL A C 1
ATOM 1160 O O . VAL A 1 154 ? 16.27800 11.01200 14.95200 1.000 27.61000 193 VAL A O 1
ATOM 1164 N N . ALA A 1 155 ? 15.06500 10.63600 16.82500 1.000 28.87000 194 ALA A N 1
ATOM 1165 C CA . ALA A 1 155 ? 16.05900 11.20900 17.73700 1.000 27.92000 194 ALA A CA 1
ATOM 1166 C C . ALA A 1 155 ? 17.41700 10.54200 17.59300 1.000 31.43000 194 ALA A C 1
ATOM 1167 O O . ALA A 1 155 ? 18.45500 11.21800 17.56000 1.000 33.17000 194 ALA A O 1
ATOM 1169 N N . LYS A 1 156 ? 17.43500 9.21200 17.53400 1.000 27.98000 195 LYS A N 1
ATOM 1170 C CA . LYS A 1 156 ? 18.69600 8.48400 17.51500 1.000 29.09000 195 LYS A CA 1
ATOM 1171 C C . LYS A 1 156 ? 19.41100 8.58200 16.17600 1.000 29.68000 195 LYS A C 1
ATOM 1172 O O . LYS A 1 156 ? 20.62400 8.36800 16.12100 1.000 33.26000 195 LYS A O 1
ATOM 1178 N N . ALA A 1 157 ? 18.69600 8.92600 15.10700 1.000 26.89000 196 ALA A N 1
ATOM 1179 C CA . ALA A 1 157 ? 19.30600 9.19700 13.82000 1.000 26.07000 196 ALA A CA 1
ATOM 1180 C C . ALA A 1 157 ? 19.99000 10.55900 13.75700 1.000 30.51000 196 ALA A C 1
ATOM 1181 O O . ALA A 1 157 ? 20.57800 10.87500 12.71800 1.000 25.96000 196 ALA A O 1
ATOM 1183 N N . LEU A 1 158 ? 19.90700 11.38700 14.81000 1.000 28.55000 197 LEU A N 1
ATOM 1184 C CA . LEU A 1 158 ? 20.45800 12.75100 14.75200 1.000 29.84000 197 LEU A CA 1
ATOM 1185 C C . LEU A 1 158 ? 21.88800 12.73800 15.28100 1.000 30.32000 197 LEU A C 1
ATOM 1186 O O . LEU A 1 158 ? 22.19900 13.23400 16.36200 1.000 36.06000 197 LEU A O 1
ATOM 1191 N N . LEU A 1 159 ? 22.76200 12.13600 14.47900 1.000 30.91000 198 LEU A N 1
ATOM 1192 C CA . LEU A 1 159 ? 24.15100 11.93400 14.85700 1.000 32.58000 198 LEU A CA 1
ATOM 1193 C C . LEU A 1 159 ? 24.92000 13.24900 14.88000 1.000 33.09000 198 LEU A C 1
ATOM 1194 O O . LEU A 1 159 ? 24.52500 14.26000 14.28100 1.000 32.32000 198 LEU A O 1
ATOM 1199 N N . SER A 1 160 ? 26.06300 13.20400 15.53700 1.000 32.20000 199 SER A N 1
ATOM 1200 C CA . SER A 1 160 ? 27.04200 14.26900 15.44300 1.000 33.90000 199 SER A CA 1
ATOM 1201 C C . SER A 1 160 ? 28.16300 13.84100 14.49400 1.000 33.89000 199 SER A C 1
ATOM 1202 O O . SER A 1 160 ? 28.06300 12.83200 13.79300 1.000 37.64000 199 SER A O 1
ATOM 1205 N N . ASN A 1 161 ? 29.23900 14.61500 14.45100 1.000 32.36000 200 ASN A N 1
ATOM 1206 C CA . ASN A 1 161 ? 30.36100 14.31300 13.57600 1.000 35.26000 200 ASN A CA 1
ATOM 1207 C C . ASN A 1 161 ? 31.58600 15.02300 14.13900 1.000 35.67000 200 ASN A C 1
ATOM 1208 O O . ASN A 1 161 ? 31.46200 15.82600 15.06800 1.000 33.68000 200 ASN A O 1
ATOM 1213 N N . PRO A 1 162 ? 32.79200 14.73200 13.62400 1.000 36.94000 201 PRO A N 1
ATOM 1214 C CA . PRO A 1 162 ? 33.99900 15.26200 14.27800 1.000 34.33000 201 PRO A CA 1
ATOM 1215 C C . PRO A 1 162 ? 34.21600 16.75400 14.08500 1.000 32.58000 201 PRO A C 1
ATOM 1216 O O . PRO A 1 162 ? 34.84700 17.38500 14.94000 1.000 34.50000 201 PRO A O 1
ATOM 1220 N N . VAL A 1 163 ? 33.75800 17.33400 12.97600 1.000 36.00000 202 VAL A N 1
ATOM 1221 C CA . VAL A 1 163 ? 33.85000 18.78300 12.81000 1.000 31.99000 202 VAL A CA 1
ATOM 1222 C C . VAL A 1 163 ? 32.97700 19.49800 13.83600 1.000 37.15000 202 VAL A C 1
ATOM 1223 O O . VAL A 1 163 ? 33.41600 20.45100 14.49300 1.000 32.28000 202 VAL A O 1
ATOM 1227 N N . GLU A 1 164 ? 31.73000 19.04900 14.00000 1.000 32.01000 203 GLU A N 1
ATOM 1228 C CA . GLU A 1 164 ? 30.86600 19.70300 14.97500 1.000 35.99000 203 GLU A CA 1
ATOM 1229 C C . GLU A 1 164 ? 31.36700 19.46800 16.40900 1.000 34.43000 203 GLU A C 1
ATOM 1230 O O . GLU A 1 164 ? 31.19300 20.33100 17.28200 1.000 33.49000 203 GLU A O 1
ATOM 1236 N N . ALA A 1 165 ? 32.03500 18.33700 16.65800 1.000 31.09000 204 ALA A N 1
ATOM 1237 C CA . ALA A 1 165 ? 32.56700 18.05500 17.98700 1.000 33.63000 204 ALA A CA 1
ATOM 1238 C C . ALA A 1 165 ? 33.77500 18.93200 18.29500 1.000 34.69000 204 ALA A C 1
ATOM 1239 O O . ALA A 1 165 ? 33.90500 19.45900 19.40800 1.000 31.89000 204 ALA A O 1
ATOM 1241 N N . GLN A 1 166 ? 34.67900 19.08100 17.32900 1.000 33.99000 205 GLN A N 1
ATOM 1242 C CA . GLN A 1 166 ? 35.83200 19.94500 17.53000 1.000 35.96000 205 GLN A CA 1
ATOM 1243 C C . GLN A 1 166 ? 35.40200 21.39700 17.70500 1.000 32.66000 205 GLN A C 1
ATOM 1244 O O . GLN A 1 166 ? 35.90600 22.09700 18.59500 1.000 32.17000 205 GLN A O 1
ATOM 1250 N N . ASP A 1 167 ? 34.45800 21.86300 16.87800 1.000 29.97000 206 ASP A N 1
ATOM 1251 C CA . ASP A 1 167 ? 33.95000 23.23400 17.01300 1.000 35.39000 206 ASP A CA 1
ATOM 1252 C C . ASP A 1 167 ? 33.35000 23.48300 18.39300 1.000 33.08000 206 ASP A C 1
ATOM 1253 O O . ASP A 1 167 ? 33.59600 24.53200 18.99900 1.000 31.62000 206 ASP A O 1
ATOM 1258 N N . ALA A 1 168 ? 32.51500 22.55600 18.88600 1.000 30.19000 207 ALA A N 1
ATOM 1259 C CA . ALA A 1 168 ? 31.87500 22.76800 20.18900 1.000 31.92000 207 ALA A CA 1
ATOM 1260 C C . ALA A 1 168 ? 32.91100 22.82700 21.30700 1.000 35.83000 207 ALA A C 1
ATOM 1261 O O . ALA A 1 168 ? 32.76800 23.60600 22.25900 1.000 33.51000 207 ALA A O 1
ATOM 1263 N N . PHE A 1 169 ? 33.95100 21.99500 21.21500 1.000 34.24000 208 PHE A N 1
ATOM 1264 C CA . PHE A 1 169 ? 35.04400 22.03200 22.18300 1.000 33.85000 208 PHE A CA 1
ATOM 1265 C C . PHE A 1 169 ? 35.83300 23.34100 22.08000 1.000 30.62000 208 PHE A C 1
ATOM 1266 O O . PHE A 1 169 ? 36.10800 23.99700 23.09300 1.000 29.90000 208 PHE A O 1
ATOM 1274 N N . ASP A 1 170 ? 36.19400 23.74100 20.86100 1.000 30.71000 209 ASP A N 1
ATOM 1275 C CA . ASP A 1 170 ? 36.90800 25.00600 20.67400 1.000 33.27000 209 ASP A CA 1
ATOM 1276 C C . ASP A 1 170 ? 36.11100 26.18500 21.21600 1.000 34.29000 209 ASP A C 1
ATOM 1277 O O . ASP A 1 170 ? 36.67300 27.08500 21.85400 1.000 34.34000 209 ASP A O 1
ATOM 1282 N N . ALA A 1 171 ? 34.80300 26.21100 20.94700 1.000 31.29000 210 ALA A N 1
ATOM 1283 C CA . ALA A 1 171 ? 33.96700 27.32600 21.37500 1.000 30.96000 210 ALA A CA 1
ATOM 1284 C C . ALA A 1 171 ? 33.87600 27.43300 22.89000 1.000 33.91000 210 ALA A C 1
ATOM 1285 O O . ALA A 1 171 ? 33.57200 28.51800 23.41400 1.000 32.77000 210 ALA A O 1
ATOM 1287 N N . ARG A 1 172 ? 34.14000 26.34200 23.60100 1.000 32.36000 211 ARG A N 1
ATOM 1288 C CA . ARG A 1 172 ? 34.03400 26.32500 25.05300 1.000 34.08000 211 ARG A CA 1
ATOM 1289 C C . ARG A 1 172 ? 35.35800 26.64400 25.73700 1.000 29.35000 211 ARG A C 1
ATOM 1290 O O . ARG A 1 172 ? 35.36500 27.39400 26.71600 1.000 34.46000 211 ARG A O 1
ATOM 1298 N N . VAL A 1 173 ? 36.48200 26.10600 25.23500 1.000 29.49000 212 VAL A N 1
ATOM 1299 C CA . VAL A 1 173 ? 37.76000 26.18700 25.95300 1.000 30.85000 212 VAL A CA 1
ATOM 1300 C C . VAL A 1 173 ? 38.62700 27.38100 25.55500 1.000 34.08000 212 VAL A C 1
ATOM 1301 O O . VAL A 1 173 ? 39.54400 27.74600 26.30800 1.000 32.25000 212 VAL A O 1
ATOM 1305 N N . ASN A 1 174 ? 38.36900 28.01800 24.41500 1.000 30.06000 213 ASN A N 1
ATOM 1306 C CA . ASN A 1 174 ? 39.14300 29.20000 24.04700 1.000 30.46000 213 ASN A CA 1
ATOM 1307 C C . ASN A 1 174 ? 38.51500 30.43600 24.69300 1.000 34.55000 213 ASN A C 1
ATOM 1308 O O . ASN A 1 174 ? 37.32600 30.72000 24.49400 1.000 32.81000 213 ASN A O 1
ATOM 1313 N N . GLN A 1 175 ? 39.31700 31.16100 25.46400 1.000 30.31000 214 GLN A N 1
ATOM 1314 C CA . GLN A 1 175 ? 38.87100 32.31000 26.23300 1.000 31.55000 214 GLN A CA 1
ATOM 1315 C C . GLN A 1 175 ? 39.68600 33.52600 25.82600 1.000 28.35000 214 GLN A C 1
ATOM 1316 O O . GLN A 1 175 ? 40.88800 33.42700 25.58800 1.000 29.82000 214 GLN A O 1
ATOM 1322 N N . TYR A 1 176 ? 39.03200 34.67400 25.75100 1.000 27.21000 215 TYR A N 1
ATOM 1323 C CA . TYR A 1 176 ? 39.64800 35.87000 25.20900 1.000 25.92000 215 TYR A CA 1
ATOM 1324 C C . TYR A 1 176 ? 39.38400 37.04900 26.12900 1.000 27.27000 215 TYR A C 1
ATOM 1325 O O . TYR A 1 176 ? 38.36300 37.10000 26.81800 1.000 27.01000 215 TYR A O 1
ATOM 1334 N N . ASP A 1 177 ? 40.28500 38.02300 26.11100 1.000 28.41000 216 ASP A N 1
ATOM 1335 C CA . ASP A 1 177 ? 40.09300 39.22800 26.90900 1.000 27.86000 216 ASP A CA 1
ATOM 1336 C C . ASP A 1 177 ? 40.24500 40.44800 26.01300 1.000 26.65000 216 ASP A C 1
ATOM 1337 O O . ASP A 1 177 ? 41.21500 40.55600 25.25800 1.000 26.27000 216 ASP A O 1
ATOM 1342 N N . LEU A 1 178 ? 39.27900 41.35700 26.08600 1.000 26.33000 217 LEU A N 1
ATOM 1343 C CA . LEU A 1 178 ? 39.14500 42.40100 25.08100 1.000 28.03000 217 LEU A CA 1
ATOM 1344 C C . LEU A 1 178 ? 38.67700 43.68300 25.74000 1.000 28.11000 217 LEU A C 1
ATOM 1345 O O . LEU A 1 178 ? 37.84500 43.64700 26.64600 1.000 26.59000 217 LEU A O 1
ATOM 1350 N N . LEU A 1 179 ? 39.21400 44.80700 25.27700 1.000 24.52000 218 LEU A N 1
ATOM 1351 C CA . LEU A 1 179 ? 38.66600 46.11400 25.60200 1.000 27.57000 218 LEU A CA 1
ATOM 1352 C C . LEU A 1 179 ? 37.57400 46.45300 24.60300 1.000 30.08000 218 LEU A C 1
ATOM 1353 O O . LEU A 1 179 ? 37.61300 46.03200 23.43700 1.000 29.99000 218 LEU A O 1
ATOM 1358 N N . MET A 1 180 ? 36.60100 47.22600 25.06400 1.000 27.95000 219 MET A N 1
ATOM 1359 C CA . MET A 1 180 ? 35.45700 47.60000 24.25100 1.000 26.59000 219 MET A CA 1
ATOM 1360 C C . MET A 1 180 ? 35.19300 49.08600 24.35700 1.000 28.05000 219 MET A C 1
ATOM 1361 O O . MET A 1 180 ? 35.29600 49.66100 25.44400 1.000 33.40000 219 MET A O 1
ATOM 1366 N N . ALA A 1 181 ? 34.82400 49.70200 23.23400 1.000 26.72000 220 ALA A N 1
ATOM 1367 C CA . ALA A 1 181 ? 34.20200 51.02200 23.23900 1.000 28.21000 220 ALA A CA 1
ATOM 1368 C C . ALA A 1 181 ? 32.87700 50.90400 22.51100 1.000 29.01000 220 ALA A C 1
ATOM 1369 O O . ALA A 1 181 ? 32.79400 50.22500 21.48700 1.000 32.26000 220 ALA A O 1
ATOM 1371 N N . ALA A 1 182 ? 31.82600 51.52900 23.04200 1.000 28.17000 221 ALA A N 1
ATOM 1372 C CA . ALA A 1 182 ? 30.51300 51.36900 22.42900 1.000 28.30000 221 ALA A CA 1
ATOM 1373 C C . ALA A 1 182 ? 29.72000 52.65400 22.56300 1.000 29.24000 221 ALA A C 1
ATOM 1374 O O . ALA A 1 182 ? 29.88700 53.40000 23.52700 1.000 30.96000 221 ALA A O 1
ATOM 1376 N N . VAL A 1 183 ? 28.83700 52.88300 21.60400 1.000 28.78000 222 VAL A N 1
ATOM 1377 C CA . VAL A 1 183 ? 27.80700 53.91100 21.69700 1.000 31.11000 222 VAL A CA 1
ATOM 1378 C C . VAL A 1 183 ? 26.46500 53.20500 21.80400 1.000 28.61000 222 VAL A C 1
ATOM 1379 O O . VAL A 1 183 ? 26.08100 52.46300 20.88700 1.000 31.22000 222 VAL A O 1
ATOM 1383 N N . PRO A 1 184 ? 25.72000 53.38100 22.88300 1.000 30.33000 223 PRO A N 1
ATOM 1384 C CA . PRO A 1 184 ? 24.44600 52.67700 23.02800 1.000 29.64000 223 PRO A CA 1
ATOM 1385 C C . PRO A 1 184 ? 23.35100 53.29300 22.16400 1.000 31.83000 223 PRO A C 1
ATOM 1386 O O . PRO A 1 184 ? 23.38000 54.48000 21.83500 1.000 29.27000 223 PRO A O 1
ATOM 1390 N N . TYR A 1 185 ? 22.36900 52.45800 21.78800 1.000 31.74000 224 TYR A N 1
ATOM 1391 C CA . TYR A 1 185 ? 21.25900 52.95300 20.96300 1.000 38.46000 224 TYR A CA 1
ATOM 1392 C C . TYR A 1 185 ? 20.42400 53.99900 21.69400 1.000 38.22000 224 TYR A C 1
ATOM 1393 O O . TYR A 1 185 ? 19.81600 54.87300 21.06000 1.000 35.86000 224 TYR A O 1
ATOM 1402 N N . SER A 1 186 ? 20.38400 53.92500 23.01900 1.000 37.20000 225 SER A N 1
ATOM 1403 C CA . SER A 1 186 ? 19.64500 54.89400 23.81400 1.000 37.78000 225 SER A CA 1
ATOM 1404 C C . SER A 1 186 ? 20.18200 56.31800 23.67000 1.000 36.60000 225 SER A C 1
ATOM 1405 O O . SER A 1 186 ? 19.50300 57.26400 24.06500 1.000 40.81000 225 SER A O 1
ATOM 1408 N N . SER A 1 187 ? 21.39500 56.50100 23.15300 1.000 38.13000 226 SER A N 1
ATOM 1409 C CA . SER A 1 187 ? 21.91800 57.85300 23.00500 1.000 37.41000 226 SER A CA 1
ATOM 1410 C C . SER A 1 187 ? 21.24600 58.62700 21.86900 1.000 41.86000 226 SER A C 1
ATOM 1411 O O . SER A 1 187 ? 21.51900 59.82100 21.70400 1.000 36.22000 226 SER A O 1
ATOM 1414 N N . ILE A 1 188 ? 20.42400 57.97600 21.05700 1.000 35.92000 227 ILE A N 1
ATOM 1415 C CA . ILE A 1 188 ? 19.74400 58.62900 19.95000 1.000 38.60000 227 ILE A CA 1
ATOM 1416 C C . ILE A 1 188 ? 18.25700 58.65300 20.27400 1.000 39.02000 227 ILE A C 1
ATOM 1417 O O . ILE A 1 188 ? 17.65500 57.60300 20.54100 1.000 37.41000 227 ILE A O 1
ATOM 1422 N N . VAL A 1 189 ? 17.66800 59.84800 20.25000 1.000 34.37000 228 VAL A N 1
ATOM 1423 C CA . VAL A 1 189 ? 16.27100 60.02600 20.62700 1.000 39.52000 228 VAL A CA 1
ATOM 1424 C C . VAL A 1 189 ? 15.38600 59.47200 19.52300 1.000 43.36000 228 VAL A C 1
ATOM 1425 O O . VAL A 1 189 ? 15.59100 59.77300 18.33900 1.000 42.54000 228 VAL A O 1
ATOM 1429 N N . ASP A 1 190 ? 14.37700 58.68800 19.90900 1.000 42.84000 229 ASP A N 1
ATOM 1430 C CA . ASP A 1 190 ? 13.56100 57.98600 18.92600 1.000 47.18000 229 ASP A CA 1
ATOM 1431 C C . ASP A 1 190 ? 12.94500 58.94700 17.91400 1.000 50.36000 229 ASP A C 1
ATOM 1432 O O . ASP A 1 190 ? 12.98500 58.70000 16.69900 1.000 47.14000 229 ASP A O 1
ATOM 1437 N N . SER A 1 191 ? 12.38900 60.06300 18.39100 1.000 44.32000 230 SER A N 1
ATOM 1438 C CA . SER A 1 191 ? 11.68600 60.98100 17.50100 1.000 46.56000 230 SER A CA 1
ATOM 1439 C C . SER A 1 191 ? 12.57900 61.61000 16.42100 1.000 46.95000 230 SER A C 1
ATOM 1440 O O . SER A 1 191 ? 12.04600 62.24700 15.50500 1.000 47.52000 230 SER A O 1
ATOM 1443 N N . THR A 1 192 ? 13.90400 61.45000 16.48100 1.000 40.02000 231 THR A N 1
ATOM 1444 C CA . THR A 1 192 ? 14.75200 61.93200 15.39500 1.000 41.48000 231 THR A CA 1
ATOM 1445 C C . THR A 1 192 ? 14.88900 60.94000 14.23800 1.000 48.43000 231 THR A C 1
ATOM 1446 O O . THR A 1 192 ? 15.50600 61.28000 13.22300 1.000 38.44000 231 THR A O 1
ATOM 1450 N N . ILE A 1 193 ? 14.34600 59.72700 14.35500 1.000 45.36000 232 ILE A N 1
ATOM 1451 C CA . ILE A 1 193 ? 14.42000 58.73700 13.28400 1.000 47.33000 232 ILE A CA 1
ATOM 1452 C C . ILE A 1 193 ? 13.06300 58.64900 12.59900 1.000 45.20000 232 ILE A C 1
ATOM 1453 O O . ILE A 1 193 ? 12.03900 58.40300 13.25200 1.000 52.63000 232 ILE A O 1
ATOM 1458 N N . VAL A 1 194 ? 13.05400 58.83500 11.28300 1.000 49.36000 233 VAL A N 1
ATOM 1459 C CA . VAL A 1 194 ? 11.82300 58.85100 10.50100 1.000 56.31000 233 VAL A CA 1
ATOM 1460 C C . VAL A 1 194 ? 11.62400 57.47300 9.86600 1.000 52.85000 233 VAL A C 1
ATOM 1461 O O . VAL A 1 194 ? 12.49500 56.97100 9.14200 1.000 52.57000 233 VAL A O 1
ATOM 1465 N N . VAL A 1 195 ? 10.50000 56.83800 10.19200 1.000 50.99000 234 VAL A N 1
ATOM 1466 C CA . VAL A 1 195 ? 10.13600 55.52500 9.67500 1.000 53.53000 234 VAL A CA 1
ATOM 1467 C C . VAL A 1 195 ? 8.95900 55.74000 8.73000 1.000 49.85000 234 VAL A C 1
ATOM 1468 O O . VAL A 1 195 ? 7.81700 55.92000 9.17000 1.000 51.18000 234 VAL A O 1
ATOM 1472 N N . LYS A 1 196 ? 9.23500 55.73800 7.42700 1.000 49.48000 235 LYS A N 1
ATOM 1473 C CA . LYS A 1 196 ? 8.18900 55.91200 6.42700 1.000 52.01000 235 LYS A CA 1
ATOM 1474 C C . LYS A 1 196 ? 7.31500 54.66500 6.32500 1.000 52.50000 235 LYS A C 1
ATOM 1475 O O . LYS A 1 196 ? 7.77700 53.53400 6.51700 1.000 48.33000 235 LYS A O 1
ATOM 1481 N N . GLU A 1 197 ? 6.03200 54.88000 6.01300 1.000 53.33000 236 GLU A N 1
ATOM 1482 C CA . GLU A 1 197 ? 5.11800 53.75400 5.81700 1.000 57.02000 236 GLU A CA 1
ATOM 1483 C C . GLU A 1 197 ? 5.58400 52.85000 4.67400 1.000 50.69000 236 GLU A C 1
ATOM 1484 O O . GLU A 1 197 ? 5.37900 51.63100 4.71900 1.000 48.73000 236 GLU A O 1
ATOM 1490 N N . SER A 1 198 ? 6.24500 53.41600 3.66000 1.000 49.08000 237 SER A N 1
ATOM 1491 C CA . SER A 1 198 ? 6.78200 52.57800 2.59000 1.000 55.46000 237 SER A CA 1
ATOM 1492 C C . SER A 1 198 ? 7.88200 51.63100 3.09200 1.000 48.72000 237 SER A C 1
ATOM 1493 O O . SER A 1 198 ? 8.11000 50.57300 2.49400 1.000 47.36000 237 SER A O 1
ATOM 1496 N N . GLU A 1 199 ? 8.57100 51.97900 4.18100 1.000 48.66000 238 GLU A N 1
ATOM 1497 C CA . GLU A 1 199 ? 9.59900 51.08600 4.70700 1.000 46.38000 238 GLU A CA 1
ATOM 1498 C C . GLU A 1 199 ? 8.98900 49.97200 5.54200 1.000 40.82000 238 GLU A C 1
ATOM 1499 O O . GLU A 1 199 ? 9.47200 48.83600 5.51400 1.000 42.70000 238 GLU A O 1
ATOM 1505 N N . LEU A 1 200 ? 7.93800 50.28000 6.29800 1.000 37.43000 239 LEU A N 1
ATOM 1506 C CA . LEU A 1 200 ? 7.24500 49.23800 7.04100 1.000 44.56000 239 LEU A CA 1
ATOM 1507 C C . LEU A 1 200 ? 6.61600 48.23100 6.08900 1.000 42.73000 239 LEU A C 1
ATOM 1508 O O . LEU A 1 200 ? 6.66100 47.01800 6.32700 1.000 36.17000 239 LEU A O 1
ATOM 1513 N N . LYS A 1 201 ? 6.04400 48.72200 4.99100 1.000 38.60000 240 LYS A N 1
ATOM 1514 C CA . LYS A 1 201 ? 5.43100 47.82600 4.02600 1.000 43.56000 240 LYS A CA 1
ATOM 1515 C C . LYS A 1 201 ? 6.48800 46.95500 3.35400 1.000 39.51000 240 LYS A C 1
ATOM 1516 O O . LYS A 1 201 ? 6.29100 45.74400 3.20500 1.000 37.37000 240 LYS A O 1
ATOM 1522 N N . ASP A 1 202 ? 7.63400 47.54700 2.99300 1.000 41.13000 241 ASP A N 1
ATOM 1523 C CA . ASP A 1 202 ? 8.71700 46.78700 2.36500 1.000 39.24000 241 ASP A CA 1
ATOM 1524 C C . ASP A 1 202 ? 9.24600 45.70000 3.29300 1.000 38.79000 241 ASP A C 1
ATOM 1525 O O . ASP A 1 202 ? 9.43900 44.55100 2.87700 1.000 36.55000 241 ASP A O 1
ATOM 1530 N N . LEU A 1 203 ? 9.52000 46.05200 4.55100 1.000 33.33000 242 LEU A N 1
ATOM 1531 C CA . LEU A 1 203 ? 10.02100 45.05000 5.48400 1.000 36.89000 242 LEU A CA 1
ATOM 1532 C C . LEU A 1 203 ? 8.98700 43.95100 5.70800 1.000 36.90000 242 LEU A C 1
ATOM 1533 O O . LEU A 1 203 ? 9.33800 42.76500 5.79000 1.000 32.38000 242 LEU A O 1
ATOM 1538 N N . TYR A 1 204 ? 7.70600 44.33400 5.80300 1.000 33.19000 243 TYR A N 1
ATOM 1539 C CA . TYR A 1 204 ? 6.63500 43.35700 5.96900 1.000 32.43000 243 TYR A CA 1
ATOM 1540 C C . TYR A 1 204 ? 6.62200 42.35900 4.81300 1.000 35.53000 243 TYR A C 1
ATOM 1541 O O . TYR A 1 204 ? 6.59900 41.14400 5.03500 1.000 31.69000 243 TYR A O 1
ATOM 1550 N N . ASN A 1 205 ? 6.66000 42.85000 3.56400 1.000 31.75000 244 ASN A N 1
ATOM 1551 C CA . ASN A 1 205 ? 6.62500 41.92600 2.43300 1.000 35.12000 244 ASN A CA 1
ATOM 1552 C C . ASN A 1 205 ? 7.87200 41.05600 2.39200 1.000 35.14000 244 ASN A C 1
ATOM 1553 O O . ASN A 1 205 ? 7.79900 39.87000 2.04300 1.000 30.73000 244 ASN A O 1
ATOM 1558 N N . LYS A 1 206 ? 9.01900 41.62600 2.75900 1.000 32.08000 245 LYS A N 1
ATOM 1559 C CA . LYS A 1 206 ? 10.25800 40.86300 2.81100 1.000 35.64000 245 LYS A CA 1
ATOM 1560 C C . LYS A 1 206 ? 10.17800 39.73100 3.83200 1.000 34.43000 245 LYS A C 1
ATOM 1561 O O . LYS A 1 206 ? 10.68800 38.63100 3.59100 1.000 39.41000 245 LYS A O 1
ATOM 1567 N N . LYS A 1 207 ? 9.54100 39.97700 4.97700 1.000 35.26000 246 LYS A N 1
ATOM 1568 C CA . LYS A 1 207 ? 9.48900 39.00900 6.06900 1.000 40.08000 246 LYS A CA 1
ATOM 1569 C C . LYS A 1 207 ? 8.12200 38.35000 6.21400 1.000 38.77000 246 LYS A C 1
ATOM 1570 O O . LYS A 1 207 ? 7.82300 37.79500 7.27700 1.000 36.57000 246 LYS A O 1
ATOM 1576 N N . LYS A 1 208 ? 7.31100 38.35700 5.14800 1.000 34.11000 247 LYS A N 1
ATOM 1577 C CA . LYS A 1 208 ? 5.89000 38.04600 5.28700 1.000 37.59000 247 LYS A CA 1
ATOM 1578 C C . LYS A 1 208 ? 5.65200 36.64300 5.84400 1.000 38.04000 247 LYS A C 1
ATOM 1579 O O . LYS A 1 208 ? 4.70900 36.43400 6.61400 1.000 38.99000 247 LYS A O 1
ATOM 1585 N N . GLU A 1 209 ? 6.48500 35.66700 5.47000 1.000 36.14000 248 GLU A N 1
ATOM 1586 C CA . GLU A 1 209 ? 6.27600 34.30400 5.94500 1.000 42.28000 248 GLU A CA 1
ATOM 1587 C C . GLU A 1 209 ? 6.44100 34.17600 7.45200 1.000 40.74000 248 GLU A C 1
ATOM 1588 O O . GLU A 1 209 ? 6.04000 33.15200 8.00500 1.000 42.60000 248 GLU A O 1
ATOM 1594 N N . GLN A 1 210 ? 7.00500 35.18300 8.12200 1.000 37.36000 249 GLN A N 1
ATOM 1595 C CA . GLN A 1 210 ? 7.10400 35.19300 9.57500 1.000 40.01000 249 GLN A CA 1
ATOM 1596 C C . GLN A 1 210 ? 5.82400 35.62800 10.26700 1.000 43.12000 249 GLN A C 1
ATOM 1597 O O . GLN A 1 210 ? 5.75700 35.54700 11.50100 1.000 41.04000 249 GLN A O 1
ATOM 1603 N N . PHE A 1 211 ? 4.81900 36.08600 9.52300 1.000 37.22000 250 PHE A N 1
ATOM 1604 C CA . PHE A 1 211 ? 3.64300 36.70300 10.11900 1.000 41.30000 250 PHE A CA 1
ATOM 1605 C C . PHE A 1 211 ? 2.38300 35.91600 9.80400 1.000 42.47000 250 PHE A C 1
ATOM 1606 O O . PHE A 1 211 ? 1.32900 36.48000 9.50200 1.000 43.77000 250 PHE A O 1
ATOM 1614 N N . LYS A 1 212 ? 2.48000 34.59900 9.87200 1.000 42.27000 251 LYS A N 1
ATOM 1615 C CA . LYS A 1 212 ? 1.32900 33.75400 9.62000 1.000 44.51000 251 LYS A CA 1
ATOM 1616 C C . LYS A 1 212 ? 0.38600 33.78500 10.81100 1.000 44.32000 251 LYS A C 1
ATOM 1617 O O . LYS A 1 212 ? 0.81400 33.89400 11.96400 1.000 45.87000 251 LYS A O 1
ATOM 1623 N N . GLN A 1 213 ? -0.90300 33.73300 10.51800 1.000 42.87000 252 GLN A N 1
ATOM 1624 C CA . GLN A 1 213 ? -1.94600 33.54500 11.52000 1.000 46.20000 252 GLN A CA 1
ATOM 1625 C C . GLN A 1 213 ? -2.50300 32.13900 11.30000 1.000 42.18000 252 GLN A C 1
ATOM 1626 O O . GLN A 1 213 ? -3.19000 31.89300 10.30800 1.000 42.66000 252 GLN A O 1
ATOM 1632 N N . TYR A 1 214 ? -2.16600 31.20600 12.19600 1.000 43.68000 253 TYR A N 1
ATOM 1633 C CA . TYR A 1 214 ? -2.47800 29.79600 11.96000 1.000 44.62000 253 TYR A CA 1
ATOM 1634 C C . TYR A 1 214 ? -3.94300 29.46100 12.23500 1.000 45.99000 253 TYR A C 1
ATOM 1635 O O . TYR A 1 214 ? -4.53400 28.61000 11.55500 1.000 44.94000 253 TYR A O 1
ATOM 1644 N N . GLN A 1 215 ? -4.53100 30.11000 13.22100 1.000 40.85000 254 GLN A N 1
ATOM 1645 C CA . GLN A 1 215 ? -5.92100 29.93600 13.58600 1.000 46.91000 254 GLN A CA 1
ATOM 1646 C C . GLN A 1 215 ? -6.55700 31.32100 13.60900 1.000 43.19000 254 GLN A C 1
ATOM 1647 O O . GLN A 1 215 ? -5.90000 32.29800 13.97600 1.000 41.26000 254 GLN A O 1
ATOM 1653 N N . GLU A 1 216 ? -7.81400 31.41400 13.18100 1.000 42.52000 255 GLU A N 1
ATOM 1654 C CA . GLU A 1 216 ? -8.52400 32.68300 13.26800 1.000 40.80000 255 GLU A CA 1
ATOM 1655 C C . GLU A 1 216 ? -8.61300 33.14100 14.71800 1.000 40.10000 255 GLU A C 1
ATOM 1656 O O . GLU A 1 216 ? -8.84400 32.34200 15.63000 1.000 40.03000 255 GLU A O 1
ATOM 1662 N N . SER A 1 217 ? -8.40500 34.43400 14.93500 1.000 38.64000 256 SER A N 1
ATOM 1663 C CA . SER A 1 217 ? -8.61600 35.03400 16.24000 1.000 41.35000 256 SER A CA 1
ATOM 1664 C C . SER A 1 217 ? -9.48900 36.26700 16.06600 1.000 39.53000 256 SER A C 1
ATOM 1665 O O . SER A 1 217 ? -9.61000 36.80900 14.96900 1.000 40.86000 256 SER A O 1
ATOM 1668 N N . ARG A 1 218 ? -10.11600 36.69900 17.15900 1.000 40.04000 257 ARG A N 1
ATOM 1669 C CA . ARG A 1 218 ? -10.96500 37.87900 17.14500 1.000 39.02000 257 ARG A CA 1
ATOM 1670 C C . ARG A 1 218 ? -10.60500 38.78300 18.31500 1.000 38.58000 257 ARG A C 1
ATOM 1671 O O . ARG A 1 218 ? -9.99600 38.35200 19.30100 1.000 35.16000 257 ARG A O 1
ATOM 1679 N N . ASP A 1 219 ? -10.97400 40.05800 18.17700 1.000 36.22000 258 ASP A N 1
ATOM 1680 C CA . ASP A 1 219 ? -10.80500 41.06200 19.21800 1.000 37.61000 258 ASP A CA 1
ATOM 1681 C C . ASP A 1 219 ? -12.17500 41.50400 19.70900 1.000 36.87000 258 ASP A C 1
ATOM 1682 O O . ASP A 1 219 ? -13.05600 41.84200 18.90500 1.000 37.66000 258 ASP A O 1
ATOM 1687 N N . ILE A 1 220 ? -12.34000 41.54400 21.02600 1.000 33.95000 259 ILE A N 1
ATOM 1688 C CA . ILE A 1 220 ? -13.62700 41.84500 21.63300 1.000 36.05000 259 ILE A CA 1
ATOM 1689 C C . ILE A 1 220 ? -13.43200 42.83600 22.76500 1.000 37.32000 259 ILE A C 1
ATOM 1690 O O . ILE A 1 220 ? -12.33800 43.00200 23.30200 1.000 40.38000 259 ILE A O 1
ATOM 1695 N N . LYS A 1 221 ? -14.52500 43.48100 23.13100 1.000 35.67000 260 LYS A N 1
ATOM 1696 C CA . LYS A 1 221 ? -14.66100 44.12300 24.42000 1.000 36.86000 260 LYS A CA 1
ATOM 1697 C C . LYS A 1 221 ? -15.88400 43.50900 25.07600 1.000 39.86000 260 LYS A C 1
ATOM 1698 O O . LYS A 1 221 ? -16.79000 43.03200 24.38900 1.000 41.62000 260 LYS A O 1
ATOM 1704 N N . TYR A 1 222 ? -15.87900 43.44500 26.40200 1.000 39.30000 261 TYR A N 1
ATOM 1705 C CA . TYR A 1 222 ? -17.00700 42.84900 27.09500 1.000 33.75000 261 TYR A CA 1
ATOM 1706 C C . TYR A 1 222 ? -17.18900 43.52500 28.43600 1.000 40.05000 261 TYR A C 1
ATOM 1707 O O . TYR A 1 222 ? -16.25700 44.10500 29.00200 1.000 40.53000 261 TYR A O 1
ATOM 1716 N N . ILE A 1 223 ? -18.41200 43.43000 28.94100 1.000 34.74000 262 ILE A N 1
ATOM 1717 C CA . ILE A 1 223 ? -18.75700 43.89500 30.26800 1.000 33.15000 262 ILE A CA 1
ATOM 1718 C C . ILE A 1 223 ? -19.14900 42.67600 31.08100 1.000 38.93000 262 ILE A C 1
ATOM 1719 O O . ILE A 1 223 ? -19.89400 41.81700 30.59800 1.000 36.27000 262 ILE A O 1
ATOM 1724 N N . ASP A 1 224 ? -18.62400 42.58800 32.30200 1.000 39.17000 263 ASP A N 1
ATOM 1725 C CA . ASP A 1 224 ? -18.88100 41.46500 33.20000 1.000 38.13000 263 ASP A CA 1
ATOM 1726 C C . ASP A 1 224 ? -19.40300 42.07300 34.49700 1.000 41.85000 263 ASP A C 1
ATOM 1727 O O . ASP A 1 224 ? -18.63000 42.65000 35.26400 1.000 40.83000 263 ASP A O 1
ATOM 1732 N N . VAL A 1 225 ? -20.71200 41.95700 34.72000 1.000 38.85000 264 VAL A N 1
ATOM 1733 C CA . VAL A 1 225 ? -21.36900 42.44500 35.92900 1.000 36.42000 264 VAL A CA 1
ATOM 1734 C C . VAL A 1 225 ? -21.50200 41.28600 36.90800 1.000 40.08000 264 VAL A C 1
ATOM 1735 O O . VAL A 1 225 ? -21.90000 40.17900 36.52100 1.000 37.97000 264 VAL A O 1
ATOM 1739 N N . GLN A 1 226 ? -21.15900 41.52700 38.16700 1.000 37.08000 265 GLN A N 1
ATOM 1740 C CA . GLN A 1 226 ? -21.41700 40.57000 39.23500 1.000 42.28000 265 GLN A CA 1
ATOM 1741 C C . GLN A 1 226 ? -22.43100 41.17500 40.19300 1.000 35.80000 265 GLN A C 1
ATOM 1742 O O . GLN A 1 226 ? -22.27000 42.31500 40.63700 1.000 40.60000 265 GLN A O 1
ATOM 1748 N N . VAL A 1 227 ? -23.48400 40.44200 40.47200 1.000 30.40000 266 VAL A N 1
ATOM 1749 C CA . VAL A 1 227 ? -24.49900 40.90200 41.40500 1.000 38.17000 266 VAL A CA 1
ATOM 1750 C C . VAL A 1 227 ? -24.04900 40.48700 42.79900 1.000 39.40000 266 VAL A C 1
ATOM 1751 O O . VAL A 1 227 ? -23.68400 39.32800 43.01900 1.000 38.69000 266 VAL A O 1
ATOM 1755 N N . THR A 1 228 ? -24.00600 41.43800 43.72100 1.000 38.28000 267 THR A N 1
ATOM 1756 C CA . THR A 1 228 ? -23.67200 41.14800 45.11000 1.000 36.31000 267 THR A CA 1
ATOM 1757 C C . THR A 1 228 ? -24.77300 41.71500 45.98800 1.000 40.41000 267 THR A C 1
ATOM 1758 O O . THR A 1 228 ? -25.50600 42.62500 45.58500 1.000 39.54000 267 THR A O 1
ATOM 1762 N N . ALA A 1 229 ? -24.89000 41.14100 47.18700 1.000 39.67000 268 ALA A N 1
ATOM 1763 C CA . ALA A 1 229 ? -25.92200 41.54000 48.13200 1.000 39.12000 268 ALA A CA 1
ATOM 1764 C C . ALA A 1 229 ? -25.87900 43.04200 48.40500 1.000 36.21000 268 ALA A C 1
ATOM 1765 O O . ALA A 1 229 ? -24.81000 43.63800 48.55700 1.000 35.07000 268 ALA A O 1
ATOM 1767 N N . SER A 1 230 ? -27.05800 43.65100 48.44200 1.000 39.44000 269 SER A N 1
ATOM 1768 C CA . SER A 1 230 ? -27.21500 45.03200 48.86600 1.000 41.86000 269 SER A CA 1
ATOM 1769 C C . SER A 1 230 ? -27.15100 45.12600 50.39700 1.000 44.70000 269 SER A C 1
ATOM 1770 O O . SER A 1 230 ? -26.96300 44.12900 51.10700 1.000 39.25000 269 SER A O 1
ATOM 1773 N N . ALA A 1 231 ? -27.32400 46.35100 50.90900 1.000 44.62000 270 ALA A N 1
ATOM 1774 C CA . ALA A 1 231 ? -27.38700 46.56800 52.35400 1.000 45.43000 270 ALA A CA 1
ATOM 1775 C C . ALA A 1 231 ? -28.65100 45.95900 52.94800 1.000 43.83000 270 ALA A C 1
ATOM 1776 O O . ALA A 1 231 ? -28.58600 45.26400 53.96800 1.000 45.06000 270 ALA A O 1
ATOM 1778 N N . GLU A 1 232 ? -29.81400 46.21100 52.32300 1.000 40.21000 271 GLU A N 1
ATOM 1779 C CA . GLU A 1 232 ? -31.05600 45.60800 52.80200 1.000 45.37000 271 GLU A CA 1
ATOM 1780 C C . GLU A 1 232 ? -31.02000 44.08800 52.71000 1.000 47.73000 271 GLU A C 1
ATOM 1781 O O . GLU A 1 232 ? -31.65900 43.40400 53.52000 1.000 48.16000 271 GLU A O 1
ATOM 1787 N N . ASP A 1 233 ? -30.30100 43.53400 51.73100 1.000 43.05000 272 ASP A N 1
ATOM 1788 C CA . ASP A 1 233 ? -30.15000 42.08200 51.68900 1.000 45.44000 272 ASP A CA 1
ATOM 1789 C C . ASP A 1 233 ? -29.33100 41.59200 52.87800 1.000 43.52000 272 ASP A C 1
ATOM 1790 O O . ASP A 1 233 ? -29.71700 40.63500 53.55700 1.000 43.71000 272 ASP A O 1
ATOM 1795 N N . ARG A 1 234 ? -28.17600 42.22000 53.12100 1.000 40.31000 273 ARG A N 1
ATOM 1796 C CA . ARG A 1 234 ? -27.31200 41.79000 54.21300 1.000 46.67000 273 ARG A CA 1
ATOM 1797 C C . ARG A 1 234 ? -27.98600 41.98700 55.57400 1.000 45.07000 273 ARG A C 1
ATOM 1798 O O . ARG A 1 234 ? -27.90500 41.11000 56.43700 1.000 39.08000 273 ARG A O 1
ATOM 1806 N N . ALA A 1 235 ? -28.69200 43.11000 55.76600 1.000 45.24000 274 ALA A N 1
ATOM 1807 C CA . ALA A 1 235 ? -29.41000 43.34200 57.02100 1.000 45.73000 274 ALA A CA 1
ATOM 1808 C C . ALA A 1 235 ? -30.49000 42.29500 57.27300 1.000 44.16000 274 ALA A C 1
ATOM 1809 O O . ALA A 1 235 ? -30.74700 41.93900 58.42800 1.000 46.81000 274 ALA A O 1
ATOM 1811 N N . ALA A 1 236 ? -31.13900 41.79100 56.22400 1.000 43.57000 275 ALA A N 1
ATOM 1812 C CA . ALA A 1 236 ? -32.15500 40.76700 56.45000 1.000 46.20000 275 ALA A CA 1
ATOM 1813 C C . ALA A 1 236 ? -31.53300 39.44200 56.88400 1.000 48.59000 275 ALA A C 1
ATOM 1814 O O . ALA A 1 236 ? -32.14500 38.69500 57.66200 1.000 48.34000 275 ALA A O 1
ATOM 1816 N N . ILE A 1 237 ? -30.33500 39.12800 56.39100 1.000 43.47000 276 ILE A N 1
ATOM 1817 C CA . ILE A 1 237 ? -29.66300 37.90600 56.82200 1.000 47.82000 276 ILE A CA 1
ATOM 1818 C C . ILE A 1 237 ? -28.95400 38.09700 58.16900 1.000 46.41000 276 ILE A C 1
ATOM 1819 O O . ILE A 1 237 ? -28.85900 37.15000 58.96600 1.000 41.09000 276 ILE A O 1
ATOM 1824 N N . GLN A 1 238 ? -28.45900 39.30300 58.45600 1.000 40.28000 277 GLN A N 1
ATOM 1825 C CA . GLN A 1 238 ? -27.96100 39.58900 59.79800 1.000 44.63000 277 GLN A CA 1
ATOM 1826 C C . GLN A 1 238 ? -29.05700 39.38500 60.83700 1.000 44.94000 277 GLN A C 1
ATOM 1827 O O . GLN A 1 238 ? -28.81900 38.80200 61.90100 1.000 43.62000 277 GLN A O 1
ATOM 1833 N N . GLN A 1 239 ? -30.27400 39.82200 60.51800 1.000 42.54000 278 GLN A N 1
ATOM 1834 C CA . GLN A 1 239 ? -31.42300 39.62800 61.39800 1.000 47.51000 278 GLN A CA 1
ATOM 1835 C C . GLN A 1 239 ? -31.71800 38.14600 61.63400 1.000 50.12000 278 GLN A C 1
ATOM 1836 O O . GLN A 1 239 ? -32.00400 37.73300 62.76700 1.000 45.72000 278 GLN A O 1
ATOM 1842 N N . GLU A 1 240 ? -31.67600 37.33100 60.57700 1.000 46.09000 279 GLU A N 1
ATOM 1843 C CA . GLU A 1 240 ? -31.97400 35.90800 60.74000 1.000 49.06000 279 GLU A CA 1
ATOM 1844 C C . GLU A 1 240 ? -30.91200 35.20400 61.57800 1.000 41.67000 279 GLU A C 1
ATOM 1845 O O . GLU A 1 240 ? -31.23100 34.28300 62.33500 1.000 43.60000 279 GLU A O 1
ATOM 1851 N N . VAL A 1 241 ? -29.64500 35.61200 61.45200 1.000 40.84000 280 VAL A N 1
ATOM 1852 C CA . VAL A 1 241 ? -28.59100 35.00100 62.26200 1.000 40.75000 280 VAL A CA 1
ATOM 1853 C C . VAL A 1 241 ? -28.68300 35.48500 63.70700 1.000 44.00000 280 VAL A C 1
ATOM 1854 O O . VAL A 1 241 ? -28.39700 34.72800 64.64400 1.000 44.02000 280 VAL A O 1
ATOM 1858 N N . ASP A 1 242 ? -29.12400 36.72900 63.91400 1.000 40.59000 281 ASP A N 1
ATOM 1859 C CA . ASP A 1 242 ? -29.33600 37.24900 65.26300 1.000 47.58000 281 ASP A CA 1
ATOM 1860 C C . ASP A 1 242 ? -30.41400 36.45000 65.98500 1.000 47.56000 281 ASP A C 1
ATOM 1861 O O . ASP A 1 242 ? -30.24400 36.06100 67.14800 1.000 46.80000 281 ASP A O 1
ATOM 1866 N N . GLU A 1 243 ? -31.53300 36.19200 65.30100 1.000 42.79000 282 GLU A N 1
ATOM 1867 C CA . GLU A 1 243 ? -32.58700 35.36900 65.88000 1.000 41.90000 282 GLU A CA 1
ATOM 1868 C C . GLU A 1 243 ? -32.09500 33.94800 66.13900 1.000 47.65000 282 GLU A C 1
ATOM 1869 O O . GLU A 1 243 ? -32.41100 33.35700 67.17900 1.000 46.97000 282 GLU A O 1
ATOM 1875 N N . ALA A 1 244 ? -31.32400 33.37600 65.20400 1.000 43.42000 283 ALA A N 1
ATOM 1876 C CA . ALA A 1 244 ? -30.84500 32.00900 65.40300 1.000 47.36000 283 ALA A CA 1
ATOM 1877 C C . ALA A 1 244 ? -29.79300 31.94000 66.50700 1.000 42.87000 283 ALA A C 1
ATOM 1878 O O . ALA A 1 244 ? -29.67500 30.91100 67.17900 1.000 37.55000 283 ALA A O 1
ATOM 1880 N N . THR A 1 245 ? -29.03000 33.01800 66.70600 1.000 37.09000 284 THR A N 1
ATOM 1881 C CA . THR A 1 245 ? -28.02200 33.04100 67.75900 1.000 38.79000 284 THR A CA 1
ATOM 1882 C C . THR A 1 245 ? -28.68200 33.08700 69.13200 1.000 46.05000 284 THR A C 1
ATOM 1883 O O . THR A 1 245 ? -28.24900 32.39300 70.06100 1.000 41.43000 284 THR A O 1
ATOM 1887 N N . ALA A 1 246 ? -29.76400 33.86400 69.26300 1.000 45.10000 285 ALA A N 1
ATOM 1888 C CA . ALA A 1 246 ? -30.48800 33.92100 70.53000 1.000 47.52000 285 ALA A CA 1
ATOM 1889 C C . ALA A 1 246 ? -31.10100 32.56900 70.87700 1.000 47.25000 285 ALA A C 1
ATOM 1890 O O . ALA A 1 246 ? -31.09000 32.16000 72.04200 1.000 48.47000 285 ALA A O 1
ATOM 1892 N N . GLN A 1 247 ? -31.65100 31.86500 69.88500 1.000 43.53000 286 GLN A N 1
ATOM 1893 C CA . GLN A 1 247 ? -32.19500 30.53800 70.14300 1.000 42.36000 286 GLN A CA 1
ATOM 1894 C C . GLN A 1 247 ? -31.09400 29.53400 70.45500 1.000 46.52000 286 GLN A C 1
ATOM 1895 O O . GLN A 1 247 ? -31.30100 28.61000 71.24900 1.000 47.78000 286 GLN A O 1
ATOM 1901 N N . LEU A 1 248 ? -29.93600 29.66500 69.79800 1.000 42.23000 287 LEU A N 1
ATOM 1902 C CA . LEU A 1 248 ? -28.82800 28.75500 70.06400 1.000 42.52000 287 LEU A CA 1
ATOM 1903 C C . LEU A 1 248 ? -28.33200 28.90900 71.50000 1.000 43.11000 287 LEU A C 1
ATOM 1904 O O . LEU A 1 248 ? -27.95600 27.92200 72.14400 1.000 37.57000 287 LEU A O 1
ATOM 1909 N N . ALA A 1 249 ? -28.35100 30.14000 72.02200 1.000 42.87000 288 ALA A N 1
ATOM 1910 C CA . ALA A 1 249 ? -27.97500 30.38100 73.41500 1.000 49.25000 288 ALA A CA 1
ATOM 1911 C C . ALA A 1 249 ? -28.87500 29.62300 74.39200 1.000 48.19000 288 ALA A C 1
ATOM 1912 O O . ALA A 1 249 ? -28.38700 29.04900 75.36900 1.000 51.71000 288 ALA A O 1
ATOM 1914 N N . THR A 1 250 ? -30.18300 29.59400 74.14000 1.000 45.53000 289 THR A N 1
ATOM 1915 C CA . THR A 1 250 ? -31.14300 28.94900 75.03100 1.000 47.01000 289 THR A CA 1
ATOM 1916 C C . THR A 1 250 ? -31.37400 27.47000 74.71000 1.000 49.58000 289 THR A C 1
ATOM 1917 O O . THR A 1 250 ? -32.15900 26.81700 75.40900 1.000 47.28000 289 THR A O 1
ATOM 1921 N N . THR A 1 251 ? -30.73700 26.93700 73.66500 1.000 45.63000 290 THR A N 1
ATOM 1922 C CA . THR A 1 251 ? -30.79800 25.51500 73.35100 1.000 43.03000 290 THR A CA 1
ATOM 1923 C C . THR A 1 251 ? -29.84800 24.74200 74.26700 1.000 48.92000 290 THR A C 1
ATOM 1924 O O . THR A 1 251 ? -28.73800 25.19900 74.56200 1.000 45.75000 290 THR A O 1
ATOM 1928 N N . THR A 1 252 ? -30.29200 23.57200 74.73800 1.000 42.75000 291 THR A N 1
ATOM 1929 C CA . THR A 1 252 ? -29.45600 22.74100 75.60300 1.000 45.83000 291 THR A CA 1
ATOM 1930 C C . THR A 1 252 ? -29.27100 21.31300 75.10900 1.000 47.34000 291 THR A C 1
ATOM 1931 O O . THR A 1 252 ? -28.40300 20.60900 75.63800 1.000 46.82000 291 THR A O 1
ATOM 1935 N N . ASP A 1 253 ? -30.06600 20.85100 74.15300 1.000 44.46000 292 ASP A N 1
ATOM 1936 C CA . ASP A 1 253 ? -29.89100 19.51700 73.59100 1.000 47.82000 292 ASP A CA 1
ATOM 1937 C C . ASP A 1 253 ? -30.49600 19.49400 72.19500 1.000 45.93000 292 ASP A C 1
ATOM 1938 O O . ASP A 1 253 ? -31.04500 20.49000 71.71100 1.000 47.31000 292 ASP A O 1
ATOM 1943 N N . ASP A 1 254 ? -30.40000 18.33700 71.55500 1.000 47.45000 293 ASP A N 1
ATOM 1944 C CA . ASP A 1 254 ? -30.91000 18.13700 70.20500 1.000 46.44000 293 ASP A CA 1
ATOM 1945 C C . ASP A 1 254 ? -30.38100 19.22100 69.26600 1.000 46.46000 293 ASP A C 1
ATOM 1946 O O . ASP A 1 254 ? -31.13200 19.94200 68.60400 1.000 41.65000 293 ASP A O 1
ATOM 1951 N N . TYR A 1 255 ? -29.05700 19.34700 69.23600 1.000 44.53000 294 TYR A N 1
ATOM 1952 C CA . TYR A 1 255 ? -28.45100 20.37600 68.41200 1.000 41.19000 294 TYR A CA 1
ATOM 1953 C C . TYR A 1 255 ? -28.54400 20.02300 66.93300 1.000 39.55000 294 TYR A C 1
ATOM 1954 O O . TYR A 1 255 ? -28.65600 20.92700 66.09800 1.000 36.43000 294 TYR A O 1
ATOM 1963 N N . THR A 1 256 ? -28.50100 18.72600 66.59400 1.000 35.71000 295 THR A N 1
ATOM 1964 C CA . THR A 1 256 ? -28.61500 18.32400 65.19300 1.000 39.30000 295 THR A CA 1
ATOM 1965 C C . THR A 1 256 ? -29.88300 18.88500 64.57400 1.000 42.81000 295 THR A C 1
ATOM 1966 O O . THR A 1 256 ? -29.85700 19.47200 63.48700 1.000 42.58000 295 THR A O 1
ATOM 1970 N N . SER A 1 257 ? -31.00400 18.72800 65.26800 1.000 45.21000 296 SER A N 1
ATOM 1971 C CA . SER A 1 257 ? -32.27700 19.17800 64.72600 1.000 48.17000 296 SER A CA 1
ATOM 1972 C C . SER A 1 257 ? -32.39700 20.70200 64.76500 1.000 46.38000 296 SER A C 1
ATOM 1973 O O . SER A 1 257 ? -32.95100 21.30700 63.83800 1.000 45.18000 296 SER A O 1
ATOM 1976 N N . PHE A 1 258 ? -31.87600 21.34600 65.81600 1.000 40.59000 297 PHE A N 1
ATOM 1977 C CA . PHE A 1 258 ? -31.93900 22.80400 65.86300 1.000 42.03000 297 PHE A CA 1
ATOM 1978 C C . PHE A 1 258 ? -31.09900 23.44600 64.76000 1.000 40.14000 297 PHE A C 1
ATOM 1979 O O . PHE A 1 258 ? -31.52800 24.42500 64.14000 1.000 40.49000 297 PHE A O 1
ATOM 1987 N N . ILE A 1 259 ? -29.88000 22.94200 64.54000 1.000 40.60000 298 ILE A N 1
ATOM 1988 C CA . ILE A 1 259 ? -28.99200 23.51600 63.53400 1.000 37.61000 298 ILE A CA 1
ATOM 1989 C C . ILE A 1 259 ? -29.55600 23.29900 62.12500 1.000 41.43000 298 ILE A C 1
ATOM 1990 O O . ILE A 1 259 ? -29.43600 24.16900 61.25600 1.000 40.46000 298 ILE A O 1
ATOM 1995 N N . ARG A 1 260 ? -30.17400 22.14200 61.86600 1.000 38.21000 299 ARG A N 1
ATOM 1996 C CA . ARG A 1 260 ? -30.86600 21.97600 60.59000 1.000 42.84000 299 ARG A CA 1
ATOM 1997 C C . ARG A 1 260 ? -32.03400 22.95100 60.46400 1.000 42.45000 299 ARG A C 1
ATOM 1998 O O . ARG A 1 260 ? -32.27800 23.50400 59.38700 1.000 46.51000 299 ARG A O 1
ATOM 2006 N N . SER A 1 261 ? -32.75500 23.18700 61.56400 1.000 40.57000 300 SER A N 1
ATOM 2007 C CA . SER A 1 261 ? -33.98200 23.97300 61.51900 1.000 44.71000 300 SER A CA 1
ATOM 2008 C C . SER A 1 261 ? -33.74400 25.44800 61.21300 1.000 42.11000 300 SER A C 1
ATOM 2009 O O . SER A 1 261 ? -34.68900 26.14800 60.85400 1.000 42.33000 300 SER A O 1
ATOM 2012 N N . VAL A 1 262 ? -32.52800 25.95000 61.36700 1.000 45.42000 301 VAL A N 1
ATOM 2013 C CA . VAL A 1 262 ? -32.23000 27.30900 60.94500 1.000 44.10000 301 VAL A CA 1
ATOM 2014 C C . VAL A 1 262 ? -31.40000 27.30800 59.65900 1.000 44.13000 301 VAL A C 1
ATOM 2015 O O . VAL A 1 262 ? -30.80600 28.32200 59.29600 1.000 45.97000 301 VAL A O 1
ATOM 2019 N N . GLY A 1 263 ? -31.35300 26.17200 58.96800 1.000 44.71000 302 GLY A N 1
ATOM 2020 C CA . GLY A 1 263 ? -30.76400 26.11000 57.63400 1.000 45.35000 302 GLY A CA 1
ATOM 2021 C C . GLY A 1 263 ? -29.29800 26.47200 57.58200 1.000 44.91000 302 GLY A C 1
ATOM 2022 O O . GLY A 1 263 ? -28.85400 27.14000 56.64100 1.000 46.77000 302 GLY A O 1
ATOM 2023 N N . SER A 1 264 ? -28.53300 26.04900 58.58100 1.000 45.72000 303 SER A N 1
ATOM 2024 C CA . SER A 1 264 ? -27.11100 26.34400 58.59700 1.000 42.84000 303 SER A CA 1
ATOM 2025 C C . SER A 1 264 ? -26.40700 25.63400 57.44600 1.000 41.93000 303 SER A C 1
ATOM 2026 O O . SER A 1 264 ? -26.76400 24.51300 57.08100 1.000 41.83000 303 SER A O 1
ATOM 2029 N N . GLU A 1 265 ? -25.38700 26.29400 56.88500 1.000 40.82000 304 GLU A N 1
ATOM 2030 C CA . GLU A 1 265 ? -24.49200 25.66200 55.91800 1.000 41.28000 304 GLU A CA 1
ATOM 2031 C C . GLU A 1 265 ? -23.55700 24.64400 56.56300 1.000 43.87000 304 GLU A C 1
ATOM 2032 O O . GLU A 1 265 ? -22.86800 23.91800 55.83900 1.000 42.63000 304 GLU A O 1
ATOM 2038 N N . ALA A 1 266 ? -23.51700 24.57000 57.89100 1.000 41.07000 305 ALA A N 1
ATOM 2039 C CA . ALA A 1 266 ? -22.62300 23.65600 58.60100 1.000 35.13000 305 ALA A CA 1
ATOM 2040 C C . ALA A 1 266 ? -23.43800 22.71400 59.47900 1.000 38.78000 305 ALA A C 1
ATOM 2041 O O . ALA A 1 266 ? -23.80100 23.07800 60.61000 1.000 40.59000 305 ALA A O 1
ATOM 2043 N N . PRO A 1 267 ? -23.76000 21.50400 59.01100 1.000 37.78000 306 PRO A N 1
ATOM 2044 C CA . PRO A 1 267 ? -24.55000 20.57600 59.83600 1.000 41.14000 306 PRO A CA 1
ATOM 2045 C C . PRO A 1 267 ? -23.79900 20.05500 61.06000 1.000 36.83000 306 PRO A C 1
ATOM 2046 O O . PRO A 1 267 ? -22.57400 19.89000 61.06000 1.000 37.96000 306 PRO A O 1
ATOM 2050 N N . TYR A 1 268 ? -24.57000 19.75300 62.10300 1.000 36.77000 307 TYR A N 1
ATOM 2051 C CA . TYR A 1 268 ? -24.04600 19.27200 63.37800 1.000 34.30000 307 TYR A CA 1
ATOM 2052 C C . TYR A 1 268 ? -24.19200 17.76000 63.50400 1.000 34.34000 307 TYR A C 1
ATOM 2053 O O . TYR A 1 268 ? -25.27700 17.21700 63.26900 1.000 35.95000 307 TYR A O 1
ATOM 2062 N N . VAL A 1 269 ? -23.11400 17.09100 63.91600 1.000 36.15000 308 VAL A N 1
ATOM 2063 C CA . VAL A 1 269 ? -23.15100 15.69200 64.33000 1.000 36.21000 308 VAL A CA 1
ATOM 2064 C C . VAL A 1 269 ? -22.78100 15.61900 65.81000 1.000 36.87000 308 VAL A C 1
ATOM 2065 O O . VAL A 1 269 ? -21.81000 16.24800 66.24300 1.000 36.00000 308 VAL A O 1
ATOM 2069 N N . ASP A 1 270 ? -23.56200 14.85400 66.58300 1.000 36.76000 309 ASP A N 1
ATOM 2070 C CA . ASP A 1 270 ? -23.32500 14.65400 68.01600 1.000 38.59000 309 ASP A CA 1
ATOM 2071 C C . ASP A 1 270 ? -22.11800 13.75400 68.28300 1.000 40.23000 309 ASP A C 1
ATOM 2072 O O . ASP A 1 270 ? -22.25000 12.68600 68.88800 1.000 41.50000 309 ASP A O 1
ATOM 2077 N N . LEU A 1 271 ? -20.93800 14.16800 67.83100 1.000 40.42000 310 LEU A N 1
ATOM 2078 C CA . LEU A 1 271 ? -19.71000 13.42100 68.04500 1.000 40.63000 310 LEU A CA 1
ATOM 2079 C C . LEU A 1 271 ? -18.58800 14.41100 68.29500 1.000 40.90000 310 LEU A C 1
ATOM 2080 O O . LEU A 1 271 ? -18.68000 15.58300 67.92300 1.000 39.64000 310 LEU A O 1
ATOM 2085 N N . PHE A 1 272 ? -17.51100 13.91800 68.90200 1.000 40.41000 311 PHE A N 1
ATOM 2086 C CA . PHE A 1 272 ? -16.29800 14.70600 69.08800 1.000 46.16000 311 PHE A CA 1
ATOM 2087 C C . PHE A 1 272 ? -15.40400 14.61600 67.85500 1.000 41.06000 311 PHE A C 1
ATOM 2088 O O . PHE A 1 272 ? -15.16400 13.52500 67.33000 1.000 44.77000 311 PHE A O 1
ATOM 2096 N N . TYR A 1 273 ? -14.89300 15.75700 67.41400 1.000 41.06000 312 TYR A N 1
ATOM 2097 C CA . TYR A 1 273 ? -13.96800 15.80500 66.29500 1.000 42.50000 312 TYR A CA 1
ATOM 2098 C C . TYR A 1 273 ? -12.75300 16.63900 66.65200 1.000 47.28000 312 TYR A C 1
ATOM 2099 O O . TYR A 1 273 ? -12.80400 17.51700 67.51700 1.000 44.93000 312 TYR A O 1
ATOM 2108 N N . ASN A 1 274 ? -11.67000 16.38700 65.92600 1.000 48.82000 313 ASN A N 1
ATOM 2109 C CA . ASN A 1 274 ? -10.50800 17.25600 66.01100 1.000 53.83000 313 ASN A CA 1
ATOM 2110 C C . ASN A 1 274 ? -10.86000 18.66600 65.54800 1.000 53.90000 313 ASN A C 1
ATOM 2111 O O . ASN A 1 274 ? -11.85300 18.89700 64.84900 1.000 48.18000 313 ASN A O 1
ATOM 2116 N N . LYS A 1 275 ? -10.01200 19.61300 65.95900 1.000 55.41000 314 LYS A N 1
ATOM 2117 C CA . LYS A 1 275 ? -10.19400 21.01800 65.61100 1.000 55.64000 314 LYS A CA 1
ATOM 2118 C C . LYS A 1 275 ? -10.37600 21.19600 64.11000 1.000 55.20000 314 LYS A C 1
ATOM 2119 O O . LYS A 1 275 ? -11.17800 22.02100 63.66300 1.000 53.30000 314 LYS A O 1
ATOM 2125 N N . THR A 1 276 ? -9.66700 20.39000 63.31900 1.000 56.41000 315 THR A N 1
ATOM 2126 C CA . THR A 1 276 ? -9.63300 20.53500 61.87000 1.000 56.42000 315 THR A CA 1
ATOM 2127 C C . THR A 1 276 ? -10.97500 20.26200 61.20000 1.000 55.75000 315 THR A C 1
ATOM 2128 O O . THR A 1 276 ? -11.18400 20.69100 60.05900 1.000 55.70000 315 THR A 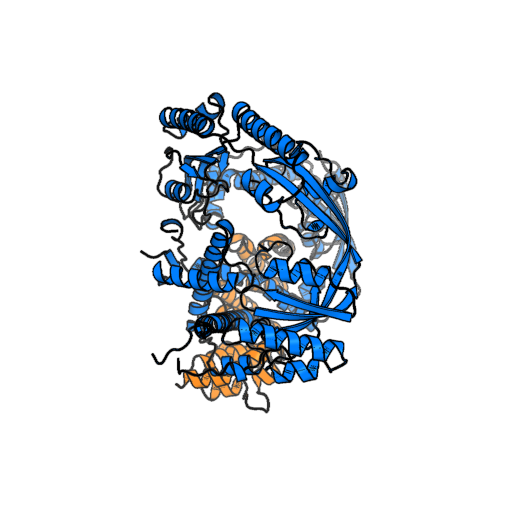O 1
ATOM 2132 N N . ALA A 1 277 ? -11.88500 19.55700 61.86600 1.000 54.22000 316 ALA A N 1
ATOM 2133 C CA . ALA A 1 277 ? -13.14600 19.17700 61.24100 1.000 48.96000 316 ALA A CA 1
ATOM 2134 C C . ALA A 1 277 ? -14.13300 20.32600 61.11900 1.000 48.40000 316 ALA A C 1
ATOM 2135 O O . ALA A 1 277 ? -15.20300 20.13600 60.52200 1.000 44.54000 316 ALA A O 1
ATOM 2137 N N . PHE A 1 278 ? -13.83100 21.48700 61.68400 1.000 41.33000 317 PHE A N 1
ATOM 2138 C CA . PHE A 1 278 ? -14.78500 22.58300 61.69500 1.000 43.01000 317 PHE A CA 1
ATOM 2139 C C . PHE A 1 278 ? -14.38500 23.68800 60.71100 1.000 43.46000 317 PHE A C 1
ATOM 2140 O O . PHE A 1 278 ? -13.22900 23.74800 60.27500 1.000 48.04000 317 PHE A O 1
ATOM 2148 N N . PRO A 1 279 ? -15.32900 24.54600 60.29800 1.000 41.55000 318 PRO A N 1
ATOM 2149 C CA . PRO A 1 279 ? -14.98700 25.63300 59.36500 1.000 40.55000 318 PRO A CA 1
ATOM 2150 C C . PRO A 1 279 ? -13.78200 26.42200 59.85600 1.000 45.68000 318 PRO A C 1
ATOM 2151 O O . PRO A 1 279 ? -13.64000 26.69000 61.04900 1.000 44.86000 318 PRO A O 1
ATOM 2155 N N . SER A 1 280 ? -12.90200 26.78800 58.92000 1.000 44.58000 319 SER A N 1
ATOM 2156 C CA . SER A 1 280 ? -11.64400 27.42400 59.30100 1.000 47.10000 319 SER A CA 1
ATOM 2157 C C . SER A 1 280 ? -11.86400 28.72000 60.07700 1.000 43.02000 319 SER A C 1
ATOM 2158 O O . SER A 1 280 ? -11.06100 29.05200 60.95600 1.000 45.79000 319 SER A O 1
ATOM 2161 N N . ASP A 1 281 ? -12.93600 29.46500 59.77900 1.000 41.34000 320 ASP A N 1
ATOM 2162 C CA . ASP A 1 281 ? -13.22100 30.65500 60.57900 1.000 42.11000 320 ASP A CA 1
ATOM 2163 C C . ASP A 1 281 ? -13.63400 30.28900 62.00400 1.000 45.16000 320 ASP A C 1
ATOM 2164 O O . ASP A 1 281 ? -13.38600 31.06500 62.93500 1.000 43.93000 320 ASP A O 1
ATOM 2169 N N . VAL A 1 282 ? -14.25400 29.12000 62.19200 1.000 40.48000 321 VAL A N 1
ATOM 2170 C CA . VAL A 1 282 ? -14.58000 28.65600 63.53500 1.000 41.36000 321 VAL A CA 1
ATOM 2171 C C . VAL A 1 282 ? -13.31500 28.21800 64.25600 1.000 42.78000 321 VAL A C 1
ATOM 2172 O O . VAL A 1 282 ? -13.09600 28.56900 65.42000 1.000 45.07000 321 VAL A O 1
ATOM 2176 N N . VAL A 1 283 ? -12.46400 27.44500 63.57200 1.000 40.64000 322 VAL A N 1
ATOM 2177 C CA . VAL A 1 283 ? -11.18300 27.02200 64.13700 1.000 40.18000 322 VAL A CA 1
ATOM 2178 C C . VAL A 1 283 ? -10.40300 28.22300 64.65300 1.000 47.23000 322 VAL A C 1
ATOM 2179 O O . VAL A 1 283 ? -9.86000 28.20200 65.76300 1.000 46.54000 322 VAL A O 1
ATOM 2183 N N . ALA A 1 284 ? -10.34900 29.29600 63.85400 1.000 45.89000 323 ALA A N 1
ATOM 2184 C CA . ALA A 1 284 ? -9.58000 30.47200 64.23400 1.000 46.24000 323 ALA A CA 1
ATOM 2185 C C . ALA A 1 284 ? -10.08600 31.09700 65.52700 1.000 47.25000 323 ALA A C 1
ATOM 2186 O O . ALA A 1 284 ? -9.36100 31.86600 66.16600 1.000 48.14000 323 ALA A O 1
ATOM 2188 N N . ARG A 1 285 ? -11.30900 30.79500 65.93000 1.000 47.03000 324 ARG A N 1
ATOM 2189 C CA . ARG A 1 285 ? -11.88200 31.44300 67.08900 1.000 44.78000 324 ARG A CA 1
ATOM 2190 C C . ARG A 1 285 ? -12.01600 30.51500 68.28500 1.000 45.69000 324 ARG A C 1
ATOM 2191 O O . ARG A 1 285 ? -12.36300 30.98900 69.36700 1.000 46.75000 324 ARG A O 1
ATOM 2199 N N . LEU A 1 286 ? -11.69800 29.22400 68.13800 1.000 43.83000 325 LEU A N 1
ATOM 2200 C CA . LEU A 1 286 ? -12.03900 28.25500 69.18000 1.000 46.25000 325 LEU A CA 1
ATOM 2201 C C . LEU A 1 286 ? -11.32600 28.55300 70.49800 1.000 46.12000 325 LEU A C 1
ATOM 2202 O O . LEU A 1 286 ? -11.92300 28.41900 71.57100 1.000 47.03000 325 LEU A O 1
ATOM 2207 N N . ASP A 1 287 ? -10.05800 28.97000 70.44400 1.000 50.03000 326 ASP A N 1
ATOM 2208 C CA . ASP A 1 287 ? -9.30600 29.22600 71.67500 1.000 51.88000 326 ASP A CA 1
ATOM 2209 C C . ASP A 1 287 ? -9.90600 30.36500 72.49900 1.000 50.74000 326 ASP A C 1
ATOM 2210 O O . ASP A 1 287 ? -9.77000 30.38200 73.72900 1.000 54.90000 326 ASP A O 1
ATOM 2215 N N . SER A 1 288 ? -10.56700 31.31700 71.84800 1.000 45.28000 327 SER A N 1
ATOM 2216 C CA . SER A 1 288 ? -11.21500 32.43300 72.52500 1.000 50.54000 327 SER A CA 1
ATOM 2217 C C . SER A 1 288 ? -12.64900 32.12600 72.92800 1.000 52.59000 327 SER A C 1
ATOM 2218 O O . SER A 1 288 ? -13.31000 32.99000 73.52000 1.000 47.61000 327 SER A O 1
ATOM 2221 N N . ALA A 1 289 ? -13.14500 30.93000 72.61800 1.000 49.15000 328 ALA A N 1
ATOM 2222 C CA . ALA A 1 289 ? -14.51700 30.55200 72.91200 1.000 51.19000 328 ALA A CA 1
ATOM 2223 C C . ALA A 1 289 ? -14.58700 29.74500 74.20500 1.000 51.79000 328 ALA A C 1
ATOM 2224 O O . ALA A 1 289 ? -13.68600 28.95800 74.51600 1.000 50.46000 328 ALA A O 1
ATOM 2226 N N . SER A 1 290 ? -15.67000 29.93400 74.95000 1.000 46.65000 329 SER A N 1
ATOM 2227 C CA . SER A 1 290 ? -15.89700 29.20000 76.18400 1.000 48.37000 329 SER A CA 1
ATOM 2228 C C . SER A 1 290 ? -17.02000 28.19500 75.98000 1.000 41.86000 329 SER A C 1
ATOM 2229 O O . SER A 1 290 ? -17.99900 28.48300 75.27900 1.000 43.12000 329 SER A O 1
ATOM 2232 N N . VAL A 1 291 ? -16.87100 27.02100 76.60400 1.000 42.01000 330 VAL A N 1
ATOM 2233 C CA . VAL A 1 291 ? -17.87900 25.96900 76.50400 1.000 38.21000 330 VAL A CA 1
ATOM 2234 C C . VAL A 1 291 ? -19.22600 26.47400 77.01500 1.000 44.39000 330 VAL A C 1
ATOM 2235 O O . VAL A 1 291 ? -19.33100 26.98800 78.13700 1.000 47.27000 330 VAL A O 1
ATOM 2239 N N . GLY A 1 292 ? -20.27100 26.34200 76.18500 1.000 37.94000 331 GLY A N 1
ATOM 2240 C CA . GLY A 1 292 ? -21.61900 26.70400 76.57200 1.000 35.10000 331 GLY A CA 1
ATOM 2241 C C . GLY A 1 292 ? -22.04900 28.12600 76.24000 1.000 36.79000 331 GLY A C 1
ATOM 2242 O O . GLY A 1 292 ? -23.22700 28.45000 76.42800 1.000 40.14000 331 GLY A O 1
ATOM 2243 N N . SER A 1 293 ? -21.14800 28.97000 75.73100 1.000 34.18000 332 SER A N 1
ATOM 2244 C CA . SER A 1 293 ? -21.41700 30.37000 75.39700 1.000 43.73000 332 SER A CA 1
ATOM 2245 C C . SER A 1 293 ? -21.38900 30.57700 73.88400 1.000 43.15000 332 SER A C 1
ATOM 2246 O O . SER A 1 293 ? -20.41200 30.19700 73.22900 1.000 46.44000 332 SER A O 1
ATOM 2249 N N . VAL A 1 294 ? -22.42800 31.20900 73.33000 1.000 39.27000 333 VAL A N 1
ATOM 2250 C CA . VAL A 1 294 ? -22.42500 31.46700 71.89400 1.000 45.72000 333 VAL A CA 1
ATOM 2251 C C . VAL A 1 294 ? -21.37800 32.52500 71.57700 1.000 44.70000 333 VAL A C 1
ATOM 2252 O O . VAL A 1 294 ? -21.31000 33.57400 72.22900 1.000 43.47000 333 VAL A O 1
ATOM 2256 N N . TYR A 1 295 ? -20.50300 32.21600 70.62400 1.000 43.76000 334 TYR A N 1
ATOM 2257 C CA . TYR A 1 295 ? -19.55600 33.19700 70.10200 1.000 43.95000 334 TYR A CA 1
ATOM 2258 C C . TYR A 1 295 ? -20.31400 33.96900 69.03200 1.000 52.82000 334 TYR A C 1
ATOM 2259 O O . TYR A 1 295 ? -20.54600 33.45800 67.93100 1.000 47.98000 334 TYR A O 1
ATOM 2268 N N . GLY A 1 296 ? -20.70200 35.20700 69.37700 1.000 61.30000 335 GLY A N 1
ATOM 2269 C CA . GLY A 1 296 ? -21.78300 35.94300 68.75000 1.000 54.55000 335 GLY A CA 1
ATOM 2270 C C . GLY A 1 296 ? -21.54600 36.22100 67.28900 1.000 51.96000 335 GLY A C 1
ATOM 2271 O O . GLY A 1 296 ? -20.46500 35.94200 66.76200 1.000 55.72000 335 GLY A O 1
ATOM 2272 N N . PRO A 1 297 ? -22.54700 36.78900 66.61100 1.000 50.79000 336 PRO A N 1
ATOM 2273 C CA . PRO A 1 297 ? -22.49100 36.88300 65.14300 1.000 46.29000 336 PRO A CA 1
ATOM 2274 C C . PRO A 1 297 ? -21.22700 37.57600 64.65700 1.000 47.10000 336 PRO A C 1
ATOM 2275 O O . PRO A 1 297 ? -20.78000 38.57700 65.22300 1.000 48.81000 336 PRO A O 1
ATOM 2279 N N . TYR A 1 298 ? -20.62600 37.01200 63.61600 1.000 44.04000 337 TYR A N 1
ATOM 2280 C CA . TYR A 1 298 ? -19.47600 37.63500 62.98900 1.000 42.91000 337 TYR A CA 1
ATOM 2281 C C . TYR A 1 298 ? -19.51900 37.35800 61.49500 1.000 46.17000 337 TYR A C 1
ATOM 2282 O O . TYR A 1 298 ? -20.08200 36.35500 61.03800 1.000 40.08000 337 TYR A O 1
ATOM 2291 N N . TYR A 1 299 ? -18.91800 38.26500 60.74300 1.000 43.64000 338 TYR A N 1
ATOM 2292 C CA . TYR A 1 299 ? -18.89400 38.16800 59.29700 1.000 45.68000 338 TYR A CA 1
ATOM 2293 C C . TYR A 1 299 ? -17.56100 37.58700 58.85000 1.000 44.65000 338 TYR A C 1
ATOM 2294 O O . TYR A 1 299 ? -16.50300 37.95800 59.36500 1.000 46.51000 338 TYR A O 1
ATOM 2303 N N . ASN A 1 300 ? -17.61600 36.65600 57.90500 1.000 40.45000 339 ASN A N 1
ATOM 2304 C CA . ASN A 1 300 ? -16.41700 36.01500 57.39500 1.000 43.68000 339 ASN A CA 1
ATOM 2305 C C . ASN A 1 300 ? -16.30000 36.31800 55.90600 1.000 51.73000 339 ASN A C 1
ATOM 2306 O O . ASN A 1 300 ? -17.14400 35.88100 55.11100 1.000 47.79000 339 ASN A O 1
ATOM 2311 N N . GLY A 1 301 ? -15.24500 37.04600 55.53100 1.000 51.08000 340 GLY A N 1
ATOM 2312 C CA . GLY A 1 301 ? -15.14100 37.52700 54.16200 1.000 49.74000 340 GLY A CA 1
ATOM 2313 C C . GLY A 1 301 ? -14.88200 36.42400 53.15200 1.000 50.21000 340 GLY A C 1
ATOM 2314 O O . GLY A 1 301 ? -15.43900 36.44100 52.05000 1.000 51.30000 340 GLY A O 1
ATOM 2315 N N . ALA A 1 302 ? -14.06200 35.43400 53.52200 1.000 49.67000 341 ALA A N 1
ATOM 2316 C CA . ALA A 1 302 ? -13.57900 34.44200 52.56600 1.000 45.11000 341 ALA A CA 1
ATOM 2317 C C . ALA A 1 302 ? -14.67800 33.53800 52.00700 1.000 47.61000 341 ALA A C 1
ATOM 2318 O O . ALA A 1 302 ? -14.48000 32.92700 50.95200 1.000 52.91000 341 ALA A O 1
ATOM 2320 N N . ASP A 1 303 ? -15.82100 33.41800 52.67200 1.000 43.59000 342 ASP A N 1
ATOM 2321 C CA . ASP A 1 303 ? -16.93400 32.68500 52.07900 1.000 39.94000 342 ASP A CA 1
ATOM 2322 C C . ASP A 1 303 ? -18.23400 33.48200 52.13500 1.000 44.56000 342 ASP A C 1
ATOM 2323 O O . ASP A 1 303 ? -19.31800 32.90500 51.95500 1.000 43.31000 342 ASP A O 1
ATOM 2328 N N . ASN A 1 304 ? -18.15300 34.78700 52.40600 1.000 43.95000 343 ASN A N 1
ATOM 2329 C CA . ASN A 1 304 ? -19.32000 35.67700 52.41500 1.000 44.40000 343 ASN A CA 1
ATOM 2330 C C . ASN A 1 304 ? -20.44400 35.16700 53.33200 1.000 43.35000 343 ASN A C 1
ATOM 2331 O O . ASN A 1 304 ? -21.61300 35.07600 52.93700 1.000 38.34000 343 ASN A O 1
ATOM 2336 N N . THR A 1 305 ? -20.09600 34.85200 54.58700 1.000 42.88000 344 THR A N 1
ATOM 2337 C CA . THR A 1 305 ? -21.07900 34.35000 55.53900 1.000 41.78000 344 THR A CA 1
ATOM 2338 C C . THR A 1 305 ? -21.13700 35.20600 56.80200 1.000 41.56000 344 THR A C 1
ATOM 2339 O O . THR A 1 305 ? -20.14600 35.81400 57.22400 1.000 39.85000 344 THR A O 1
ATOM 2343 N N . ILE A 1 306 ? -22.31700 35.22100 57.41300 1.000 40.14000 345 ILE A N 1
ATOM 2344 C CA . ILE A 1 306 ? -22.49300 35.67500 58.78200 1.000 37.93000 345 ILE A CA 1
ATOM 2345 C C . ILE A 1 306 ? -22.68100 34.42600 59.63300 1.000 40.55000 345 ILE A C 1
ATOM 2346 O O . ILE A 1 306 ? -23.34800 33.47700 59.20900 1.000 40.29000 345 ILE A O 1
ATOM 2351 N N . ASN A 1 307 ? -22.02800 34.38800 60.79800 1.000 39.48000 346 ASN A N 1
ATOM 2352 C CA . ASN A 1 307 ? -21.86000 33.14700 61.54400 1.000 39.92000 346 ASN A CA 1
ATOM 2353 C C . ASN A 1 307 ? -21.95300 33.36200 63.04300 1.000 38.55000 346 ASN A C 1
ATOM 2354 O O . ASN A 1 307 ? -21.57600 34.40600 63.57000 1.000 37.98000 346 ASN A O 1
ATOM 2359 N N . SER A 1 308 ? -22.39600 32.31900 63.72900 1.000 37.40000 347 SER A N 1
ATOM 2360 C CA . SER A 1 308 ? -22.18400 32.21200 65.15800 1.000 41.70000 347 SER A CA 1
ATOM 2361 C C . SER A 1 308 ? -22.08900 30.73400 65.48500 1.000 37.71000 347 SER A C 1
ATOM 2362 O O . SER A 1 308 ? -22.43400 29.88100 64.66600 1.000 36.96000 347 SER A O 1
ATOM 2365 N N . PHE A 1 309 ? -21.56600 30.43200 66.66900 1.000 33.43000 348 PHE A N 1
ATOM 2366 C CA . PHE A 1 309 ? -21.36900 29.04000 6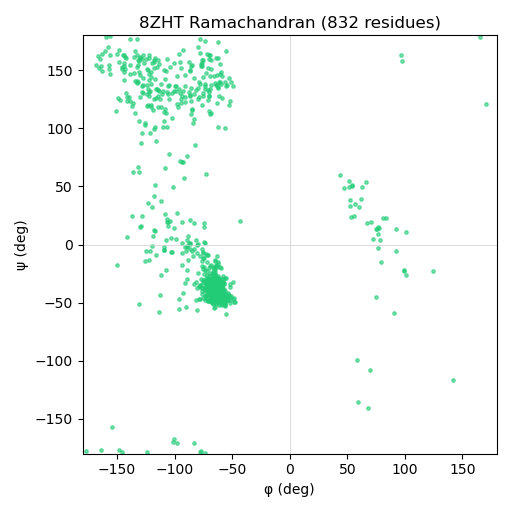7.03000 1.000 32.75000 348 PHE A CA 1
ATOM 2367 C C . PHE A 1 309 ? -21.34500 28.91600 68.54600 1.000 37.86000 348 PHE A C 1
ATOM 2368 O O . PHE A 1 309 ? -21.20200 29.90500 69.27000 1.000 39.34000 348 PHE A O 1
ATOM 2376 N N . LYS A 1 310 ? -21.52000 27.68400 69.01300 1.000 35.29000 349 LYS A N 1
ATOM 2377 C CA . LYS A 1 310 ? -21.48500 27.36500 70.43500 1.000 36.91000 349 LYS A CA 1
ATOM 2378 C C . LYS A 1 310 ? -20.68100 26.09200 70.62300 1.000 33.72000 349 LYS A C 1
ATOM 2379 O O . LYS A 1 310 ? -21.03900 25.04600 70.08000 1.000 33.38000 349 LYS A O 1
ATOM 2385 N N . VAL A 1 311 ? -19.58800 26.17200 71.37300 1.000 32.38000 350 VAL A N 1
ATOM 2386 C CA . VAL A 1 311 ? -18.88700 24.94800 71.74200 1.000 35.29000 350 VAL A CA 1
ATOM 2387 C C . VAL A 1 311 ? -19.77600 24.18300 72.72300 1.000 35.27000 350 VAL A C 1
ATOM 2388 O O . VAL A 1 311 ? -20.02700 24.63400 73.84400 1.000 34.50000 350 VAL A O 1
ATOM 2392 N N . VAL A 1 312 ? -20.28000 23.03600 72.29000 1.000 33.61000 351 VAL A N 1
ATOM 2393 C CA . VAL A 1 312 ? -21.14000 22.24600 73.15600 1.000 34.99000 351 VAL A CA 1
ATOM 2394 C C . VAL A 1 312 ? -20.31400 21.50500 74.19900 1.000 36.87000 351 VAL A C 1
ATOM 2395 O O . VAL A 1 312 ? -20.74200 21.35700 75.35100 1.000 39.98000 351 VAL A O 1
ATOM 2399 N N . ALA A 1 313 ? -19.10800 21.07200 73.84200 1.000 33.80000 352 ALA A N 1
ATOM 2400 C CA . ALA A 1 313 ? -18.30500 20.31600 74.79400 1.000 36.01000 352 ALA A CA 1
ATOM 2401 C C . ALA A 1 313 ? -16.89400 20.18700 74.26100 1.000 40.29000 352 ALA A C 1
ATOM 2402 O O . ALA A 1 313 ? -16.66300 20.23300 73.05000 1.000 38.99000 352 ALA A O 1
ATOM 2404 N N . LYS A 1 314 ? -15.96000 20.01100 75.19300 1.000 42.28000 353 LYS A N 1
ATOM 2405 C CA . LYS A 1 314 ? -14.54300 19.82200 74.92600 1.000 45.26000 353 LYS A CA 1
ATOM 2406 C C . LYS A 1 314 ? -14.06700 18.62200 75.72300 1.000 50.82000 353 LYS A C 1
ATOM 2407 O O . LYS A 1 314 ? -14.55900 18.36000 76.82400 1.000 53.79000 353 LYS A O 1
ATOM 2413 N N . THR A 1 315 ? -13.09000 17.90800 75.17400 1.000 54.20000 354 THR A N 1
ATOM 2414 C CA . THR A 1 315 ? -12.53400 16.76700 75.88300 1.000 53.56000 354 THR A CA 1
ATOM 2415 C C . THR A 1 315 ? -11.19500 16.40200 75.26600 1.000 55.46000 354 THR A C 1
ATOM 2416 O O . THR A 1 315 ? -10.85900 16.83400 74.15800 1.000 56.27000 354 THR A O 1
ATOM 2420 N N . ALA A 1 316 ? -10.43000 15.60700 76.01000 1.000 55.09000 355 ALA A N 1
ATOM 2421 C CA . ALA A 1 316 ? -9.24600 14.92800 75.50100 1.000 54.50000 355 ALA A CA 1
ATOM 2422 C C . ALA A 1 316 ? -9.58700 13.45300 75.38600 1.000 52.19000 355 ALA A C 1
ATOM 2423 O O . ALA A 1 316 ? -9.88400 12.80600 76.39300 1.000 58.93000 355 ALA A O 1
ATOM 2425 N N . ALA A 1 317 ? -9.57200 12.92800 74.16700 1.000 52.96000 356 ALA A N 1
ATOM 2426 C CA . ALA A 1 317 ? -9.93100 11.53700 73.95900 1.000 53.57000 356 ALA A CA 1
ATOM 2427 C C . ALA A 1 317 ? -9.04700 10.94600 72.87600 1.000 56.56000 356 ALA A C 1
ATOM 2428 O O . ALA A 1 317 ? -8.42800 11.66200 72.08500 1.000 58.92000 356 ALA A O 1
ATOM 2430 N N . ALA A 1 318 ? -8.99600 9.62000 72.85200 1.000 54.77000 357 ALA A N 1
ATOM 2431 C CA . ALA A 1 318 ? -8.21400 8.93500 71.83800 1.000 58.92000 357 ALA A CA 1
ATOM 2432 C C . ALA A 1 318 ? -8.77300 9.23700 70.45700 1.000 60.76000 357 ALA A C 1
ATOM 2433 O O . ALA A 1 318 ? -9.99000 9.26300 70.25400 1.000 61.47000 357 ALA A O 1
ATOM 2435 N N . ASP A 1 319 ? -7.87100 9.49300 69.50900 1.000 61.43000 358 ASP A N 1
ATOM 2436 C CA . ASP A 1 319 ? -8.25600 9.64600 68.11300 1.000 61.54000 358 ASP A CA 1
ATOM 2437 C C . ASP A 1 319 ? -8.25500 8.33100 67.35000 1.000 61.79000 358 ASP A C 1
ATOM 2438 O O . ASP A 1 319 ? -8.91300 8.23400 66.30500 1.000 62.02000 358 ASP A O 1
ATOM 2443 N N . SER A 1 320 ? -7.51600 7.33500 67.83000 1.000 62.28000 359 SER A N 1
ATOM 2444 C CA . SER A 1 320 ? -7.43900 6.02400 67.20200 1.000 63.26000 359 SER A CA 1
ATOM 2445 C C . SER A 1 320 ? -7.87000 4.98000 68.22000 1.000 60.42000 359 SER A C 1
ATOM 2446 O O . SER A 1 320 ? -7.35900 4.95500 69.34400 1.000 59.44000 359 SER A O 1
ATOM 2449 N N . ILE A 1 321 ? -8.82300 4.14300 67.82800 1.000 56.31000 360 ILE A N 1
ATOM 2450 C CA . ILE A 1 321 ? -9.41100 3.13700 68.69900 1.000 58.39000 360 ILE A CA 1
ATOM 2451 C C . ILE A 1 321 ? -9.25000 1.78900 68.02100 1.000 60.05000 360 ILE A C 1
ATOM 2452 O O . ILE A 1 321 ? -9.60500 1.63300 66.84800 1.000 60.63000 360 ILE A O 1
ATOM 2457 N N . GLU A 1 322 ? -8.72300 0.82100 68.75200 1.000 61.29000 361 GLU A N 1
ATOM 2458 C CA . GLU A 1 322 ? -8.64100 -0.54500 68.26100 1.000 62.97000 361 GLU A CA 1
ATOM 2459 C C . GLU A 1 322 ? -9.78800 -1.35600 68.84500 1.000 56.50000 361 GLU A C 1
ATOM 2460 O O . GLU A 1 322 ? -10.09100 -1.25500 70.03800 1.000 57.95000 361 GLU A O 1
ATOM 2466 N N . PHE A 1 323 ? -10.42500 -2.15700 68.00200 1.000 54.99000 362 PHE A N 1
ATOM 2467 C CA . PHE A 1 323 ? -11.57500 -2.91400 68.46000 1.000 61.26000 362 PHE A CA 1
ATOM 2468 C C . PHE A 1 323 ? -11.77900 -4.12100 67.55900 1.000 59.11000 362 PHE A C 1
ATOM 2469 O O . PHE A 1 323 ? -11.44300 -4.09300 66.37300 1.000 59.19000 362 PHE A O 1
ATOM 2477 N N . ARG A 1 324 ? -12.34700 -5.17200 68.13500 1.000 54.61000 363 ARG A N 1
ATOM 2478 C CA . ARG A 1 324 ? -12.86800 -6.29200 67.36900 1.000 61.77000 363 ARG A CA 1
ATOM 2479 C C . ARG A 1 324 ? -14.36800 -6.39300 67.60500 1.000 56.29000 363 ARG A C 1
ATOM 2480 O O . ARG A 1 324 ? -14.89500 -5.91700 68.61300 1.000 55.06000 363 ARG A O 1
ATOM 2488 N N . GLN A 1 325 ? -15.05700 -7.02600 66.66500 1.000 55.85000 364 GLN A N 1
ATOM 2489 C CA . GLN A 1 325 ? -16.50700 -7.04400 66.69100 1.000 54.04000 364 GLN A CA 1
ATOM 2490 C C . GLN A 1 325 ? -17.02900 -8.37800 66.18900 1.000 61.19000 364 GLN A C 1
ATOM 2491 O O . GLN A 1 325 ? -16.31900 -9.14800 65.53600 1.000 63.70000 364 GLN A O 1
ATOM 2497 N N . ILE A 1 326 ? -18.29800 -8.63300 66.49500 1.000 56.98000 365 ILE A N 1
ATOM 2498 C CA . ILE A 1 326 ? -19.03500 -9.73500 65.89300 1.000 57.26000 365 ILE A CA 1
ATOM 2499 C C . ILE A 1 326 ? -20.50400 -9.34100 65.76800 1.000 54.54000 365 ILE A C 1
ATOM 2500 O O . ILE A 1 326 ? -21.14000 -8.94500 66.75200 1.000 52.72000 365 ILE A O 1
ATOM 2505 N N . GLN A 1 327 ? -21.02900 -9.41100 64.54500 1.000 51.82000 366 GLN A N 1
ATOM 2506 C CA . GLN A 1 327 ? -22.40200 -9.04500 64.22500 1.000 54.03000 366 GLN A CA 1
ATOM 2507 C C . GLN A 1 327 ? -23.33800 -10.22200 64.43800 1.000 55.95000 366 GLN A C 1
ATOM 2508 O O . GLN A 1 327 ? -22.96100 -11.37800 64.24000 1.000 56.03000 366 GLN A O 1
ATOM 2514 N N . VAL A 1 328 ? -24.58100 -9.91500 64.80200 1.000 53.19000 367 VAL A N 1
ATOM 2515 C CA . VAL A 1 328 ? -25.59300 -10.92200 65.10900 1.000 55.31000 367 VAL A CA 1
ATOM 2516 C C . VAL A 1 328 ? -26.85600 -10.57100 64.33700 1.000 57.73000 367 VAL A C 1
ATOM 2517 O O . VAL A 1 328 ? -27.55800 -9.61400 64.69000 1.000 54.27000 367 VAL A O 1
ATOM 2521 N N . PHE A 1 329 ? -27.14300 -11.33600 63.28600 1.000 63.81000 368 PHE A N 1
ATOM 2522 C CA . PHE A 1 329 ? -28.42100 -11.28900 62.59400 1.000 66.37000 368 PHE A CA 1
ATOM 2523 C C . PHE A 1 329 ? -29.04900 -12.67600 62.65800 1.000 68.40000 368 PHE A C 1
ATOM 2524 O O . PHE A 1 329 ? -28.34200 -13.68900 62.63300 1.000 70.24000 368 PHE A O 1
ATOM 2532 N N . ALA A 1 330 ? -30.37100 -12.72100 62.78400 1.000 64.99000 369 ALA A N 1
ATOM 2533 C CA . ALA A 1 330 ? -31.09900 -13.97600 62.84500 1.000 67.84000 369 ALA A CA 1
ATOM 2534 C C . ALA A 1 330 ? -32.44100 -13.77500 62.16200 1.000 70.47000 369 ALA A C 1
ATOM 2535 O O . ALA A 1 330 ? -32.74100 -12.69200 61.64900 1.000 73.49000 369 ALA A O 1
ATOM 2537 N N . GLU A 1 331 ? -33.25700 -14.83200 62.15700 1.000 71.48000 370 GLU A N 1
ATOM 2538 C CA . GLU A 1 331 ? -34.51000 -14.79400 61.40600 1.000 73.09000 370 GLU A CA 1
ATOM 2539 C C . GLU A 1 331 ? -35.45300 -13.72100 61.93700 1.000 72.18000 370 GLU A C 1
ATOM 2540 O O . GLU A 1 331 ? -36.17700 -13.08200 61.16000 1.000 69.86000 370 GLU A O 1
ATOM 2546 N N . ASP A 1 332 ? -35.46100 -13.50300 63.25200 1.000 71.14000 371 ASP A N 1
ATOM 2547 C CA . ASP A 1 332 ? -36.39600 -12.56000 63.85000 1.000 68.15000 371 ASP A CA 1
ATOM 2548 C C . ASP A 1 332 ? -35.76100 -11.90700 65.07900 1.000 63.87000 371 ASP A C 1
ATOM 2549 O O . ASP A 1 332 ? -34.59400 -12.14600 65.41300 1.000 60.01000 371 ASP A O 1
ATOM 2554 N N . ALA A 1 333 ? -36.56100 -11.07300 65.75500 1.000 63.26000 372 ALA A N 1
ATOM 2555 C CA . ALA A 1 333 ? -36.06100 -10.27900 66.87200 1.000 53.95000 372 ALA A CA 1
ATOM 2556 C C . ALA A 1 333 ? -35.80500 -11.14200 68.09900 1.000 53.53000 372 ALA A C 1
ATOM 2557 O O . ALA A 1 333 ? -34.76100 -11.00500 68.75100 1.000 52.89000 372 ALA A O 1
ATOM 2559 N N . LEU A 1 334 ? -36.74100 -12.04300 68.41400 1.000 50.07000 373 LEU A N 1
ATOM 2560 C CA . LEU A 1 334 ? -36.57900 -12.97300 69.53200 1.000 56.60000 373 LEU A CA 1
ATOM 2561 C C . LEU A 1 334 ? -35.24900 -13.72000 69.46600 1.000 53.91000 373 LEU A C 1
ATOM 2562 O O . LEU A 1 334 ? -34.51700 -13.80300 70.46300 1.000 48.74000 373 LEU A O 1
ATOM 2567 N N . LYS A 1 335 ? -34.91600 -14.27100 68.29200 1.000 53.52000 374 LYS A N 1
ATOM 2568 C CA . LYS A 1 335 ? -33.70400 -15.08000 68.17700 1.000 51.60000 374 LYS A CA 1
ATOM 2569 C C . LYS A 1 335 ? -32.45500 -14.21300 68.20000 1.000 47.08000 374 LYS A C 1
ATOM 2570 O O . LYS A 1 335 ? -31.45000 -14.58800 68.81800 1.000 48.56000 374 LYS A O 1
ATOM 2576 N N . THR A 1 336 ? -32.50200 -13.05300 67.53100 1.000 49.54000 375 THR A N 1
ATOM 2577 C CA . THR A 1 336 ? -31.37600 -12.11500 67.55200 1.000 49.34000 375 THR A CA 1
ATOM 2578 C C . THR A 1 336 ? -30.97900 -11.76600 68.97900 1.000 45.21000 375 THR A C 1
ATOM 2579 O O . THR A 1 336 ? -29.79300 -11.80500 69.33900 1.000 40.72000 375 THR A O 1
ATOM 2583 N N . LYS A 1 337 ? -31.96800 -11.42900 69.81200 1.000 48.81000 376 LYS A N 1
ATOM 2584 C CA . LYS A 1 337 ? -31.65800 -11.01000 71.17400 1.000 49.37000 376 LYS A CA 1
ATOM 2585 C C . LYS A 1 337 ? -31.10000 -12.17000 71.98500 1.000 43.60000 376 LYS A C 1
ATOM 2586 O O . LYS A 1 337 ? -30.05500 -12.03400 72.63500 1.000 46.49000 376 LYS A O 1
ATOM 2592 N N . ALA A 1 338 ? -31.77200 -13.32600 71.94700 1.000 47.74000 377 ALA A N 1
ATOM 2593 C CA . ALA A 1 338 ? -31.26400 -14.50400 72.65000 1.000 46.34000 377 ALA A CA 1
ATOM 2594 C C . ALA A 1 338 ? -29.83600 -14.82500 72.21900 1.000 47.18000 377 ALA A C 1
ATOM 2595 O O . ALA A 1 338 ? -28.94700 -15.04800 73.05700 1.000 44.26000 377 ALA A O 1
ATOM 2597 N N . LEU A 1 339 ? -29.58500 -14.80200 70.90600 1.000 45.33000 378 LEU A N 1
ATOM 2598 C CA . LEU A 1 339 ? -28.26400 -15.18100 70.40700 1.000 45.42000 378 LEU A CA 1
ATOM 2599 C C . LEU A 1 339 ? -27.19300 -14.17000 70.80700 1.000 49.54000 378 LEU A C 1
ATOM 2600 O O . LEU A 1 339 ? -26.08800 -14.55900 71.20600 1.000 52.23000 378 LEU A O 1
ATOM 2605 N N . ALA A 1 340 ? -27.49400 -12.86700 70.72200 1.000 46.75000 379 ALA A N 1
ATOM 2606 C CA . ALA A 1 340 ? -26.49400 -11.88100 71.12100 1.000 44.58000 379 ALA A CA 1
ATOM 2607 C C . ALA A 1 340 ? -26.20900 -11.95700 72.62000 1.000 46.57000 379 ALA A C 1
ATOM 2608 O O . ALA A 1 340 ? -25.05600 -11.80100 73.04600 1.000 45.09000 379 ALA A O 1
ATOM 2610 N N . ASP A 1 341 ? -27.23800 -12.20000 73.43800 1.000 43.86000 380 ASP A N 1
ATOM 2611 C CA . ASP A 1 341 ? -27.00000 -12.33000 74.87700 1.000 47.71000 380 ASP A CA 1
ATOM 2612 C C . ASP A 1 341 ? -26.09200 -13.52600 75.18100 1.000 48.48000 380 ASP A C 1
ATOM 2613 O O . ASP A 1 341 ? -25.19800 -13.43800 76.03200 1.000 46.24000 380 ASP A O 1
ATOM 2618 N N . SER A 1 342 ? -26.29700 -14.64900 74.48500 1.000 50.17000 381 SER A N 1
ATOM 2619 C CA . SER A 1 342 ? -25.42900 -15.81000 74.67800 1.000 47.45000 381 SER A CA 1
ATOM 2620 C C . SER A 1 342 ? -23.98500 -15.48400 74.32300 1.000 47.78000 381 SER A C 1
ATOM 2621 O O . SER A 1 342 ? -23.05900 -15.79500 75.08300 1.000 48.74000 381 SER A O 1
ATOM 2624 N N . ILE A 1 343 ? -23.77500 -14.83900 73.17200 1.000 49.67000 382 ILE A N 1
ATOM 2625 C CA . ILE A 1 343 ? -22.41900 -14.50600 72.74300 1.000 41.35000 382 ILE A CA 1
ATOM 2626 C C . ILE A 1 343 ? -21.76700 -13.55800 73.73000 1.000 49.50000 382 ILE A C 1
ATOM 2627 O O . ILE A 1 343 ? -20.61500 -13.75200 74.13800 1.000 53.01000 382 ILE A O 1
ATOM 2632 N N . TYR A 1 344 ? -22.49200 -12.51000 74.12300 1.000 45.18000 383 TYR A N 1
ATOM 2633 C CA . TYR A 1 344 ? -21.97300 -11.59000 75.12800 1.000 51.04000 383 TYR A CA 1
ATOM 2634 C C . TYR A 1 344 ? -21.54700 -12.33800 76.39500 1.000 48.11000 383 TYR A C 1
ATOM 2635 O O . TYR A 1 344 ? -20.48800 -12.05400 76.97300 1.000 45.14000 383 TYR A O 1
ATOM 2644 N N . THR A 1 345 ? -22.36400 -13.29200 76.84300 1.000 48.23000 384 THR A N 1
ATOM 2645 C CA . THR A 1 345 ? -22.03500 -14.04800 78.05100 1.000 54.07000 384 THR A CA 1
ATOM 2646 C C . THR A 1 345 ? -20.72200 -14.81000 77.89100 1.000 52.75000 384 THR A C 1
ATOM 2647 O O . THR A 1 345 ? -19.85600 -14.76700 78.77300 1.000 51.24000 384 THR A O 1
ATOM 2651 N N . ALA A 1 346 ? -20.55300 -15.50500 76.76200 1.000 49.57000 385 ALA A N 1
ATOM 2652 C CA . ALA A 1 346 ? -19.32300 -16.25500 76.53500 1.000 54.71000 385 ALA A CA 1
ATOM 2653 C C . ALA A 1 346 ? -18.09600 -15.35100 76.63300 1.000 57.46000 385 ALA A C 1
ATOM 2654 O O . ALA A 1 346 ? -17.14500 -15.66300 77.36400 1.000 54.85000 385 ALA A O 1
ATOM 2656 N N . ILE A 1 347 ? -18.10600 -14.20900 75.92700 1.000 50.98000 386 ILE A N 1
ATOM 2657 C CA . ILE A 1 347 ? -16.94800 -13.31400 75.95700 1.000 54.11000 386 ILE A CA 1
ATOM 2658 C C . ILE A 1 347 ? -16.64400 -12.86700 77.38700 1.000 58.50000 386 ILE A C 1
ATOM 2659 O O . ILE A 1 347 ? -15.48400 -12.88300 77.82900 1.000 55.40000 386 ILE A O 1
ATOM 2664 N N . LYS A 1 348 ? -17.67100 -12.44700 78.13600 1.000 56.24000 387 LYS A N 1
ATOM 2665 C CA . LYS A 1 348 ? -17.38600 -11.94200 79.48000 1.000 59.44000 387 LYS A CA 1
ATOM 2666 C C . LYS A 1 348 ? -16.83300 -13.02800 80.39800 1.000 60.49000 387 LYS A C 1
ATOM 2667 O O . LYS A 1 348 ? -16.13300 -12.70400 81.36500 1.000 60.44000 387 LYS A O 1
ATOM 2673 N N . GLY A 1 349 ? -17.13000 -14.30200 80.11900 1.000 58.29000 388 GLY A N 1
ATOM 2674 C CA . GLY A 1 349 ? -16.58000 -15.42300 80.85700 1.000 60.78000 388 GLY A CA 1
ATOM 2675 C C . GLY A 1 349 ? -15.18300 -15.83800 80.45200 1.000 63.83000 388 GLY A C 1
ATOM 2676 O O . GLY A 1 349 ? -14.63300 -16.78200 81.02500 1.000 65.97000 388 GLY A O 1
ATOM 2677 N N . GLY A 1 350 ? -14.59200 -15.16200 79.47000 1.000 65.01000 389 GLY A N 1
ATOM 2678 C CA . GLY A 1 350 ? -13.24300 -15.44900 79.04200 1.000 58.99000 389 GLY A CA 1
ATOM 2679 C C . GLY A 1 350 ? -13.09700 -16.28200 77.78500 1.000 61.27000 389 GLY A C 1
ATOM 2680 O O . GLY A 1 350 ? -11.97700 -16.71700 77.49100 1.000 62.62000 389 GLY A O 1
ATOM 2681 N N . ALA A 1 351 ? -14.17900 -16.52200 77.03600 1.000 58.83000 390 ALA A N 1
ATOM 2682 C CA . ALA A 1 351 ? -14.05200 -17.20200 75.75100 1.000 57.37000 390 ALA A CA 1
ATOM 2683 C C . ALA A 1 351 ? -13.21500 -16.36300 74.79100 1.000 68.42000 390 ALA A C 1
ATOM 2684 O O . ALA A 1 351 ? -13.23800 -15.12800 74.82300 1.000 68.38000 390 ALA A O 1
ATOM 2686 N N . ASN A 1 352 ? -12.45200 -17.04500 73.94100 1.000 72.27000 391 ASN A N 1
ATOM 2687 C CA . ASN A 1 352 ? -11.62000 -16.34900 72.96700 1.000 75.73000 391 ASN A CA 1
ATOM 2688 C C . ASN A 1 352 ? -12.49300 -15.70800 71.89100 1.000 76.38000 391 ASN A C 1
ATOM 2689 O O . ASN A 1 352 ? -13.38100 -16.35600 71.31900 1.000 75.73000 391 ASN A O 1
ATOM 2694 N N . PHE A 1 353 ? -12.22600 -14.42800 71.61300 1.000 73.46000 392 PHE A N 1
ATOM 2695 C CA . PHE A 1 353 ? -13.06000 -13.66700 70.68800 1.000 70.23000 392 PHE A CA 1
ATOM 2696 C C . PHE A 1 353 ?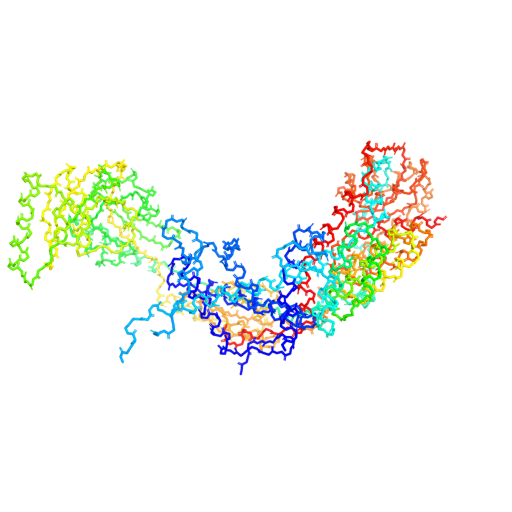 -12.95500 -14.21300 69.27000 1.000 70.34000 392 PHE A C 1
ATOM 2697 O O . PHE A 1 353 ? -13.97300 -14.43700 68.60200 1.000 64.35000 392 PHE A O 1
ATOM 2705 N N . ALA A 1 354 ? -11.72600 -14.42700 68.79300 1.000 77.68000 393 ALA A N 1
ATOM 2706 C CA . ALA A 1 354 ? -11.51600 -14.91500 67.43200 1.000 75.56000 393 ALA A CA 1
ATOM 2707 C C . ALA A 1 354 ? -12.21600 -16.25400 67.20600 1.000 76.18000 393 ALA A C 1
ATOM 2708 O O . ALA A 1 354 ? -12.91600 -16.44000 66.19900 1.000 72.27000 393 ALA A O 1
ATOM 2710 N N . ASP A 1 355 ? -12.03700 -17.19800 68.14400 1.000 75.29000 394 ASP A N 1
ATOM 2711 C CA . ASP A 1 355 ? -12.67400 -18.51200 68.03600 1.000 76.81000 394 ASP A CA 1
ATOM 2712 C C . ASP A 1 355 ? -14.18500 -18.38100 67.90700 1.000 77.98000 394 ASP A C 1
ATOM 2713 O O . ASP A 1 355 ? -14.79900 -18.95100 66.99400 1.000 73.52000 394 ASP A O 1
ATOM 2718 N N . LEU A 1 356 ? -14.80200 -17.63600 68.83100 1.000 73.32000 395 LEU A N 1
ATOM 2719 C CA . LEU A 1 356 ? -16.25000 -17.48800 68.81900 1.000 72.91000 395 LEU A CA 1
ATOM 2720 C C . LEU A 1 356 ? -16.73300 -16.79800 67.54600 1.000 71.15000 395 LEU A C 1
ATOM 2721 O O . LEU A 1 356 ? -17.79900 -17.14100 67.01600 1.000 67.59000 395 LEU A O 1
ATOM 2726 N N . ALA A 1 357 ? -15.95300 -15.84000 67.03300 1.000 72.34000 396 ALA A N 1
ATOM 2727 C CA . ALA A 1 357 ? -16.35600 -15.11100 65.83500 1.000 70.57000 396 ALA A CA 1
ATOM 2728 C C . ALA A 1 357 ? -16.32600 -16.00900 64.60700 1.000 72.85000 396 ALA A C 1
ATOM 2729 O O . ALA A 1 357 ? -17.18600 -15.89400 63.72100 1.000 68.64000 396 ALA A O 1
ATOM 2731 N N . LYS A 1 358 ? -15.33500 -16.90300 64.53300 1.000 71.95000 397 LYS A N 1
ATOM 2732 C CA . LYS A 1 358 ? -15.29700 -17.86900 63.44200 1.000 72.64000 397 LYS A CA 1
ATOM 2733 C C . LYS A 1 358 ? -16.57900 -18.69400 63.40500 1.000 71.16000 397 LYS A C 1
ATOM 2734 O O . LYS A 1 358 ? -17.12000 -18.96900 62.32600 1.000 70.35000 397 LYS A O 1
ATOM 2740 N N . LYS A 1 359 ? -17.10400 -19.05000 64.58300 1.000 71.36000 398 LYS A N 1
ATOM 2741 C CA . LYS A 1 359 ? -18.29000 -19.90000 64.69300 1.000 72.67000 398 LYS A CA 1
ATOM 2742 C C . LYS A 1 359 ? -19.52800 -19.30800 64.01100 1.000 70.32000 398 LYS A C 1
ATOM 2743 O O . LYS A 1 359 ? -20.47000 -20.05400 63.71400 1.000 70.87000 398 LYS A O 1
ATOM 2749 N N . TYR A 1 360 ? -19.56200 -17.99300 63.76500 1.000 70.23000 399 TYR A N 1
ATOM 2750 C CA . TYR A 1 360 ? -20.65100 -17.35700 63.02600 1.000 72.39000 399 TYR A CA 1
ATOM 2751 C C . TYR A 1 360 ? -20.13500 -16.67900 61.76000 1.000 75.05000 399 TYR A C 1
ATOM 2752 O O . TYR A 1 360 ? -20.66800 -15.65300 61.33000 1.000 76.53000 399 TYR A O 1
ATOM 2761 N N . GLY A 1 361 ? -19.08600 -17.25000 61.16500 1.000 74.12000 400 GLY A N 1
ATOM 2762 C CA . GLY A 1 361 ? -18.58300 -16.82000 59.87700 1.000 71.34000 400 GLY A CA 1
ATOM 2763 C C . GLY A 1 361 ? -18.05500 -15.40200 59.83300 1.000 72.75000 400 GLY A C 1
ATOM 2764 O O . GLY A 1 361 ? -18.42000 -14.62900 58.93800 1.000 73.32000 400 GLY A O 1
ATOM 2765 N N . GLN A 1 362 ? -17.19500 -15.04800 60.78900 1.000 72.46000 401 GLN A N 1
ATOM 2766 C CA . GLN A 1 362 ? -16.55500 -13.74000 60.81500 1.000 70.33000 401 GLN A CA 1
ATOM 2767 C C . GLN A 1 362 ? -15.13700 -13.88400 61.33800 1.000 68.00000 401 GLN A C 1
ATOM 2768 O O . GLN A 1 362 ? -14.82900 -14.81100 62.09000 1.000 69.60000 401 GLN A O 1
ATOM 2774 N N . THR A 1 363 ? -14.27600 -12.95000 60.93600 1.000 68.14000 402 THR A N 1
ATOM 2775 C CA . THR A 1 363 ? -12.87700 -13.02700 61.33600 1.000 69.17000 402 THR A CA 1
ATOM 2776 C C . THR A 1 363 ? -12.72500 -12.77700 62.83000 1.000 71.32000 402 THR A C 1
ATOM 2777 O O . THR A 1 363 ? -12.07600 -13.55600 63.53900 1.000 71.55000 402 THR A O 1
ATOM 2781 N N . GLY A 1 364 ? -13.33300 -11.70400 63.33200 1.000 68.08000 403 GLY A N 1
ATOM 2782 C CA . GLY A 1 364 ? -13.12300 -11.33300 64.71500 1.000 63.99000 403 GLY A CA 1
ATOM 2783 C C . GLY A 1 364 ? -11.74100 -10.80400 65.00500 1.000 66.12000 403 GLY A C 1
ATOM 2784 O O . GLY A 1 364 ? -11.31200 -10.80400 66.16200 1.000 63.95000 403 GLY A O 1
ATOM 2785 N N . GLU A 1 365 ? -11.01600 -10.36600 63.98100 1.000 64.59000 404 GLU A N 1
ATOM 2786 C CA . GLU A 1 365 ? -9.71700 -9.75400 64.20300 1.000 71.76000 404 GLU A CA 1
ATOM 2787 C C . GLU A 1 365 ? -9.89100 -8.28600 64.55800 1.000 68.70000 404 GLU A C 1
ATOM 2788 O O . GLU A 1 365 ? -10.78100 -7.60600 64.03600 1.000 66.51000 404 GLU A O 1
ATOM 2794 N N . THR A 1 366 ? -9.04100 -7.80700 65.46300 1.000 67.38000 405 THR A N 1
ATOM 2795 C CA . THR A 1 366 ? -9.03000 -6.39300 65.79900 1.000 67.16000 405 THR A CA 1
ATOM 2796 C C . THR A 1 366 ? -8.73000 -5.55700 64.56200 1.000 69.93000 405 THR A C 1
ATOM 2797 O O . THR A 1 366 ? -8.02500 -5.98900 63.64600 1.000 72.66000 405 THR A O 1
ATOM 2801 N N . ASN A 1 367 ? -9.30500 -4.35900 64.52900 1.000 71.34000 406 ASN A N 1
ATOM 2802 C CA . ASN A 1 367 ? -9.04700 -3.36000 63.50000 1.000 68.30000 406 ASN A CA 1
ATOM 2803 C C . ASN A 1 367 ? -8.80700 -2.02700 64.18800 1.000 68.68000 406 ASN A C 1
ATOM 2804 O O . ASN A 1 367 ? -8.91300 -1.90500 65.41300 1.000 67.92000 406 ASN A O 1
ATOM 2809 N N . TRP A 1 368 ? -8.48500 -1.01400 63.39700 1.000 69.73000 407 TRP A N 1
ATOM 2810 C CA . TRP A 1 368 ? -8.34100 0.32800 63.92800 1.000 66.35000 407 TRP A CA 1
ATOM 2811 C C . TRP A 1 368 ? -9.37700 1.24500 63.29300 1.000 67.61000 407 TRP A C 1
ATOM 2812 O O . TRP A 1 368 ? -9.96600 0.94700 62.24600 1.000 66.37000 407 TRP A O 1
ATOM 2823 N N . MET A 1 369 ? -9.60600 2.36200 63.97000 1.000 66.85000 408 MET A N 1
ATOM 2824 C CA . MET A 1 369 ? -10.52800 3.38000 63.50600 1.000 61.68000 408 MET A CA 1
ATOM 2825 C C . MET A 1 369 ? -10.01700 4.71600 64.01300 1.000 59.20000 408 MET A C 1
ATOM 2826 O O . MET A 1 369 ? -9.76100 4.87000 65.21100 1.000 61.84000 408 MET A O 1
ATOM 2831 N N . SER A 1 370 ? -9.83800 5.66100 63.10300 1.000 59.78000 409 SER A N 1
ATOM 2832 C CA . SER A 1 370 ? -9.47000 7.02000 63.46000 1.000 63.27000 409 SER A CA 1
ATOM 2833 C C . SER A 1 370 ? -10.60700 7.95200 63.07600 1.000 58.66000 409 SER A C 1
ATOM 2834 O O . SER A 1 370 ? -11.38800 7.65700 62.16700 1.000 56.65000 409 SER A O 1
ATOM 2837 N N . SER A 1 371 ? -10.70900 9.07500 63.78900 1.000 59.42000 410 SER A N 1
ATOM 2838 C CA . SER A 1 371 ? -11.80100 9.99800 63.51900 1.000 61.60000 410 SER A CA 1
ATOM 2839 C C . SER A 1 371 ? -11.73800 10.55700 62.09900 1.000 61.56000 410 SER A C 1
ATOM 2840 O O . SER A 1 371 ? -12.74500 11.08200 61.61200 1.000 59.84000 410 SER A O 1
ATOM 2843 N N . ALA A 1 372 ? -10.59400 10.41500 61.41100 1.000 60.74000 411 ALA A N 1
ATOM 2844 C CA . ALA A 1 372 ? -10.48500 10.87400 60.02800 1.000 61.81000 411 ALA A CA 1
ATOM 2845 C C . ALA A 1 372 ? -11.31600 10.04000 59.05300 1.000 61.84000 411 ALA A C 1
ATOM 2846 O O . ALA A 1 372 ? -11.68600 10.54900 57.99000 1.000 64.98000 411 ALA A O 1
ATOM 2848 N N . GLN A 1 373 ? -11.62300 8.78000 59.38100 1.000 63.87000 412 GLN A N 1
ATOM 2849 C CA . GLN A 1 373 ? -12.42100 7.94900 58.48300 1.000 59.25000 412 GLN A CA 1
ATOM 2850 C C . GLN A 1 373 ? -13.89900 8.29300 58.49600 1.000 59.65000 412 GLN A C 1
ATOM 2851 O O . GLN A 1 373 ? -14.62700 7.80100 57.62900 1.000 62.88000 412 GLN A O 1
ATOM 2857 N N . TYR A 1 374 ? -14.38000 9.07000 59.47400 1.000 60.16000 413 TYR A N 1
ATOM 2858 C CA . TYR A 1 374 ? -15.76400 9.52400 59.44800 1.000 54.70000 413 TYR A CA 1
ATOM 2859 C C . TYR A 1 374 ? -15.90500 11.03500 59.48100 1.000 54.22000 413 TYR A C 1
ATOM 2860 O O . TYR A 1 374 ? -16.99900 11.53400 59.20000 1.000 52.21000 413 TYR A O 1
ATOM 2869 N N . GLU A 1 375 ? -14.83500 11.76800 59.79200 1.000 56.55000 414 GLU A N 1
ATOM 2870 C CA . GLU A 1 375 ? -14.82700 13.22500 59.70800 1.000 58.02000 414 GLU A CA 1
ATOM 2871 C C . GLU A 1 375 ? -15.28400 13.69300 58.33500 1.000 59.06000 414 GLU A C 1
ATOM 2872 O O . GLU A 1 375 ? -14.68600 13.33900 57.31700 1.000 60.99000 414 GLU A O 1
ATOM 2878 N N . GLY A 1 376 ? -16.37200 14.46100 58.30400 1.000 61.43000 415 GLY A N 1
ATOM 2879 C CA . GLY A 1 376 ? -16.91600 14.98800 57.07300 1.000 58.52000 415 GLY A CA 1
ATOM 2880 C C . GLY A 1 376 ? -18.12000 14.24200 56.52300 1.000 59.54000 415 GLY A C 1
ATOM 2881 O O . GLY A 1 376 ? -18.92200 14.84300 55.80000 1.000 62.05000 415 GLY A O 1
ATOM 2882 N N . ALA A 1 377 ? -18.27200 12.95800 56.83200 1.000 56.83000 416 ALA A N 1
ATOM 2883 C CA . ALA A 1 377 ? -19.41600 12.22200 56.31700 1.000 55.68000 416 ALA A CA 1
ATOM 2884 C C . ALA A 1 377 ? -20.69700 12.60100 57.06700 1.000 57.92000 416 ALA A C 1
ATOM 2885 O O . ALA A 1 377 ? -20.66900 13.12100 58.18800 1.000 57.24000 416 ALA A O 1
ATOM 2887 N N . GLN A 1 378 ? -21.83700 12.34800 56.42800 1.000 58.41000 417 GLN A N 1
ATOM 2888 C CA . GLN A 1 378 ? -23.10800 12.41300 57.13900 1.000 64.35000 417 GLN A CA 1
ATOM 2889 C C . GLN A 1 378 ? -23.25000 11.15500 57.98700 1.000 60.25000 417 GLN A C 1
ATOM 2890 O O . GLN A 1 378 ? -23.24200 10.03800 57.45800 1.000 57.38000 417 GLN A O 1
ATOM 2896 N N . ILE A 1 379 ? -23.36600 11.33600 59.29700 1.000 56.76000 418 ILE A N 1
ATOM 2897 C CA . ILE A 1 379 ? -23.35500 10.24200 60.25800 1.000 54.25000 418 ILE A CA 1
ATOM 2898 C C . ILE A 1 379 ? -24.66800 10.28600 61.02100 1.000 53.21000 418 ILE A C 1
ATOM 2899 O O . ILE A 1 379 ? -24.97400 11.28700 61.68200 1.000 48.52000 418 ILE A O 1
ATOM 2904 N N . ASP A 1 380 ? -25.43500 9.20700 60.93500 1.000 52.31000 419 ASP A N 1
ATOM 2905 C CA . ASP A 1 380 ? -26.71700 9.10100 61.62500 1.000 55.34000 419 ASP A CA 1
ATOM 2906 C C . ASP A 1 380 ? -27.07200 7.62100 61.73600 1.000 50.45000 419 ASP A C 1
ATOM 2907 O O . ASP A 1 380 ? -26.33800 6.75000 61.26000 1.000 49.99000 419 ASP A O 1
ATOM 2912 N N . GLY A 1 381 ? -28.20900 7.34800 62.36600 1.000 53.13000 420 GLY A N 1
ATOM 2913 C CA . GLY A 1 381 ? -28.69800 5.98100 62.45300 1.000 55.03000 420 GLY A CA 1
ATOM 2914 C C . GLY A 1 381 ? -27.71100 5.06500 63.15100 1.000 52.95000 420 GLY A C 1
ATOM 2915 O O . GLY A 1 381 ? -27.11300 5.41400 64.17900 1.000 49.90000 420 GLY A O 1
ATOM 2916 N N . ASP A 1 382 ? -27.52300 3.87700 62.56400 1.000 51.22000 421 ASP A N 1
ATOM 2917 C CA . ASP A 1 382 ? -26.67900 2.86200 63.18100 1.000 50.25000 421 ASP A CA 1
ATOM 2918 C C . ASP A 1 382 ? -25.22000 3.27300 63.18300 1.000 50.20000 421 ASP A C 1
ATOM 2919 O O . ASP A 1 382 ? -24.47000 2.87100 64.07900 1.000 49.40000 421 ASP A O 1
ATOM 2924 N N . ASN A 1 383 ? -24.79900 4.06100 62.19100 1.000 49.51000 422 ASN A N 1
ATOM 2925 C CA . ASN A 1 383 ? -23.42000 4.53500 62.15400 1.000 48.46000 422 ASN A CA 1
ATOM 2926 C C . ASN A 1 383 ? -23.10900 5.40600 63.36700 1.000 46.06000 422 ASN A C 1
ATOM 2927 O O . ASN A 1 383 ? -22.07500 5.23100 64.02400 1.000 48.21000 422 ASN A O 1
ATOM 2932 N N . LEU A 1 384 ? -23.99800 6.35000 63.68100 1.000 43.20000 423 LEU A N 1
ATOM 2933 C CA . LEU A 1 384 ? -23.78600 7.22200 64.83500 1.000 46.29000 423 LEU A CA 1
ATOM 2934 C C . LEU A 1 384 ? -23.81000 6.42400 66.13700 1.000 40.03000 423 LEU A C 1
ATOM 2935 O O . LEU A 1 384 ? -22.94000 6.59700 66.99600 1.000 35.49000 423 LEU A O 1
ATOM 2940 N N . LYS A 1 385 ? -24.79400 5.53100 66.28300 1.000 40.00000 424 LYS A N 1
ATOM 2941 C CA . LYS A 1 385 ? -24.84800 4.65200 67.44900 1.000 44.11000 424 LYS A CA 1
ATOM 2942 C C . LYS A 1 385 ? -23.56400 3.83400 67.58000 1.000 41.12000 424 LYS A C 1
ATOM 2943 O O . LYS A 1 385 ? -22.94400 3.79400 68.64800 1.000 42.81000 424 LYS A O 1
ATOM 2949 N N . PHE A 1 386 ? -23.12500 3.21800 66.48600 1.000 42.38000 425 PHE A N 1
ATOM 2950 C CA . PHE A 1 386 ? -21.89500 2.42900 66.49600 1.000 43.65000 425 PHE A CA 1
ATOM 2951 C C . PHE A 1 386 ? -20.67800 3.27300 66.87500 1.000 44.86000 425 PHE A C 1
ATOM 2952 O O . PHE A 1 386 ? -19.89300 2.89200 67.75400 1.000 42.19000 425 PHE A O 1
ATOM 2960 N N . ILE A 1 387 ? -20.49100 4.41900 66.20800 1.000 39.38000 426 ILE A N 1
ATOM 2961 C CA . ILE A 1 387 ? -19.27800 5.19800 66.44600 1.000 43.87000 426 ILE A CA 1
ATOM 2962 C C . ILE A 1 387 ? -19.28100 5.77000 67.85700 1.000 42.14000 426 ILE A C 1
ATOM 2963 O O . ILE A 1 387 ? -18.22900 5.84100 68.50700 1.000 42.94000 426 ILE A O 1
ATOM 2968 N N . SER A 1 388 ? -20.45400 6.19800 68.34800 1.000 39.44000 427 SER A N 1
ATOM 2969 C CA . SER A 1 388 ? -20.55800 6.66000 69.73100 1.000 41.00000 427 SER A CA 1
ATOM 2970 C C . SER A 1 388 ? -20.20000 5.55100 70.69700 1.000 37.91000 427 SER A C 1
ATOM 2971 O O . SER A 1 388 ? -19.58800 5.80400 71.73800 1.000 38.30000 427 SER A O 1
ATOM 2974 N N . ALA A 1 389 ? -20.61700 4.31900 70.38200 1.000 37.19000 428 ALA A N 1
ATOM 2975 C CA . ALA A 1 389 ? -20.33700 3.18900 71.26200 1.000 43.42000 428 ALA A CA 1
ATOM 2976 C C . ALA A 1 389 ? -18.84000 2.93000 71.37400 1.000 42.93000 428 ALA A C 1
ATOM 2977 O O . ALA A 1 389 ? -18.32000 2.75100 72.47900 1.000 45.00000 428 ALA A O 1
ATOM 2979 N N . ILE A 1 390 ? -18.12600 2.95700 70.24500 1.000 45.60000 429 ILE A N 1
ATOM 2980 C CA . ILE A 1 390 ? -16.67500 2.73800 70.25100 1.000 50.34000 429 ILE A CA 1
ATOM 2981 C C . ILE A 1 390 ? -15.95700 3.80200 71.07300 1.000 49.05000 429 ILE A C 1
ATOM 2982 O O . ILE A 1 390 ? -15.01600 3.50300 71.82500 1.000 51.60000 429 ILE A O 1
ATOM 2987 N N . ASN A 1 391 ? -16.36900 5.06100 70.93000 1.000 42.21000 430 ASN A N 1
ATOM 2988 C CA . ASN A 1 391 ? -15.70500 6.14300 71.64200 1.000 44.70000 430 ASN A CA 1
ATOM 2989 C C . ASN A 1 391 ? -16.04900 6.19800 73.12000 1.000 43.91000 430 ASN A C 1
ATOM 2990 O O . ASN A 1 391 ? -15.39100 6.93300 73.86200 1.000 45.57000 430 ASN A O 1
ATOM 2995 N N . ASN A 1 392 ? -17.05300 5.45400 73.57200 1.000 44.86000 431 ASN A N 1
ATOM 2996 C CA . ASN A 1 392 ? -17.45600 5.50100 74.97400 1.000 48.53000 431 ASN A CA 1
ATOM 2997 C C . ASN A 1 392 ? -17.27200 4.16000 75.67900 1.000 49.02000 431 ASN A C 1
ATOM 2998 O O . ASN A 1 392 ? -17.74900 3.98800 76.80800 1.000 54.15000 431 ASN A O 1
ATOM 3003 N N . THR A 1 393 ? -16.57800 3.21700 75.05100 1.000 47.96000 432 THR A N 1
ATOM 3004 C CA . THR A 1 393 ? -16.26000 1.92600 75.64100 1.000 52.80000 432 THR A CA 1
ATOM 3005 C C . THR A 1 393 ? -14.81100 1.93300 76.11600 1.000 55.86000 432 THR A C 1
ATOM 3006 O O . THR A 1 393 ? -13.91000 2.32000 75.36200 1.000 55.03000 432 THR A O 1
ATOM 3010 N N . GLY A 1 394 ? -14.59100 1.51800 77.36600 1.000 52.14000 433 GLY A N 1
ATOM 3011 C CA . GLY A 1 394 ? -13.24500 1.46100 77.89600 1.000 50.58000 433 GLY A CA 1
ATOM 3012 C C . GLY A 1 394 ? -12.43300 0.33000 77.29100 1.000 53.63000 433 GLY A C 1
ATOM 3013 O O . GLY A 1 394 ? -12.95800 -0.59600 76.66600 1.000 54.80000 433 GLY A O 1
ATOM 3014 N N . VAL A 1 395 ? -11.11100 0.41800 77.46800 1.000 51.73000 434 VAL A N 1
ATOM 3015 C CA . VAL A 1 395 ? -10.22800 -0.61300 76.93100 1.000 56.36000 434 VAL A CA 1
ATOM 3016 C C . VAL A 1 395 ? -10.56700 -1.94900 77.58100 1.000 58.62000 434 VAL A C 1
ATOM 3017 O O . VAL A 1 395 ? -10.68200 -2.04600 78.80800 1.000 60.29000 434 VAL A O 1
ATOM 3021 N N . ASN A 1 396 ? -10.80000 -2.96700 76.74400 1.000 57.69000 435 ASN A N 1
ATOM 3022 C CA . ASN A 1 396 ? -11.11400 -4.34800 77.12300 1.000 58.29000 435 ASN A CA 1
ATOM 3023 C C . ASN A 1 396 ? -12.56000 -4.57400 77.52800 1.000 63.55000 435 ASN A C 1
ATOM 3024 O O . ASN A 1 396 ? -13.00400 -5.72700 77.59500 1.000 63.14000 435 ASN A O 1
ATOM 3029 N N . GLU A 1 397 ? -13.30000 -3.49700 77.78900 1.000 62.41000 436 GLU A N 1
ATOM 3030 C CA . GLU A 1 397 ? -14.72800 -3.61800 78.03200 1.000 56.98000 436 GLU A CA 1
ATOM 3031 C C . GLU A 1 397 ? -15.42100 -4.22100 76.81300 1.000 54.35000 436 GLU A C 1
ATOM 3032 O O . GLU A 1 397 ? -15.00800 -4.02700 75.66700 1.000 54.45000 436 GLU A O 1
ATOM 3038 N N . VAL A 1 398 ? -16.46700 -4.99000 77.07800 1.000 55.21000 437 VAL A N 1
ATOM 3039 C CA . VAL A 1 398 ? -17.29400 -5.60200 76.04900 1.000 48.62000 437 VAL A CA 1
ATOM 3040 C C . VAL A 1 398 ? -18.69900 -5.04100 76.18300 1.000 51.12000 437 VAL A C 1
ATOM 3041 O O . VAL A 1 398 ? -19.18300 -4.81600 77.29900 1.000 50.05000 437 VAL A O 1
ATOM 3045 N N . VAL A 1 399 ? -19.35400 -4.82100 75.05100 1.000 46.06000 438 VAL A N 1
ATOM 3046 C CA . VAL A 1 399 ? -20.70800 -4.29300 75.05800 1.000 44.01000 438 VAL A CA 1
ATOM 3047 C C . VAL A 1 399 ? -21.51900 -5.03700 74.01300 1.000 41.30000 438 VAL A C 1
ATOM 3048 O O . VAL A 1 399 ? -20.99600 -5.48000 72.98800 1.000 49.17000 438 VAL A O 1
ATOM 3052 N N . ASN A 1 400 ? -22.79600 -5.21100 74.30000 1.000 37.22000 439 ASN A N 1
ATOM 3053 C CA . ASN A 1 400 ? -23.75600 -5.78500 73.36900 1.000 42.94000 439 ASN A CA 1
ATOM 3054 C C . ASN A 1 400 ? -24.63800 -4.64000 72.86100 1.000 45.12000 439 ASN A C 1
ATOM 3055 O O . ASN A 1 400 ? -25.58000 -4.21700 73.53900 1.000 43.09000 439 ASN A O 1
ATOM 3060 N N . LEU A 1 401 ? -24.34700 -4.15600 71.65500 1.000 46.13000 440 LEU A N 1
ATOM 3061 C CA . LEU A 1 401 ? -24.96900 -2.93900 71.14800 1.000 43.65000 440 LEU A CA 1
ATOM 3062 C C . LEU A 1 401 ? -26.15900 -3.27800 70.26000 1.000 42.19000 440 LEU A C 1
ATOM 3063 O O . LEU A 1 401 ? -25.97100 -3.93600 69.22700 1.000 45.07000 440 LEU A O 1
ATOM 3068 N N . PRO A 1 402 ? -27.38400 -2.87100 70.60400 1.000 42.96000 441 PRO A N 1
ATOM 3069 C CA . PRO A 1 402 ? -28.51900 -3.07100 69.68700 1.000 42.43000 441 PRO A CA 1
ATOM 3070 C C . PRO A 1 402 ? -28.52700 -2.00900 68.59400 1.000 46.31000 441 PRO A C 1
ATOM 3071 O O . PRO A 1 402 ? -28.34300 -0.81800 68.85900 1.000 40.79000 441 PRO A O 1
ATOM 3075 N N . LEU A 1 403 ? -28.74000 -2.45500 67.34400 1.000 48.39000 442 LEU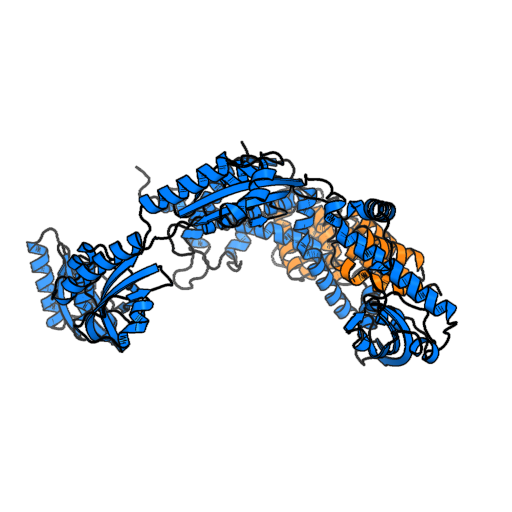 A N 1
ATOM 3076 C CA . LEU A 1 403 ? -28.62200 -1.59300 66.16200 1.000 50.62000 442 LEU A CA 1
ATOM 3077 C C . LEU A 1 403 ? -29.84400 -1.78600 65.27300 1.000 58.13000 442 LEU A C 1
ATOM 3078 O O . LEU A 1 403 ? -29.73300 -2.28300 64.15200 1.000 61.41000 442 LEU A O 1
ATOM 3083 N N . GLY A 1 404 ? -31.00300 -1.37600 65.76300 1.000 61.29000 443 GLY A N 1
ATOM 3084 C CA . GLY A 1 404 ? -32.21300 -1.59000 65.00000 1.000 66.48000 443 GLY A CA 1
ATOM 3085 C C . GLY A 1 404 ? -32.44800 -3.05900 64.71100 1.000 67.50000 443 GLY A C 1
ATOM 3086 O O . GLY A 1 404 ? -32.91800 -3.80000 65.58000 1.000 72.02000 443 GLY A O 1
ATOM 3087 N N . GLN A 1 405 ? -32.08600 -3.49700 63.50300 1.000 65.48000 444 GLN A N 1
ATOM 3088 C CA . GLN A 1 405 ? -32.36200 -4.86500 63.07300 1.000 69.32000 444 GLN A CA 1
ATOM 3089 C C . GLN A 1 405 ? -31.37400 -5.88800 63.62300 1.000 66.33000 444 GLN A C 1
ATOM 3090 O O . GLN A 1 405 ? -31.72000 -7.07000 63.72700 1.000 67.69000 444 GLN A O 1
ATOM 3096 N N . ALA A 1 406 ? -30.16500 -5.47700 63.97000 1.000 61.32000 445 ALA A N 1
ATOM 3097 C CA . ALA A 1 406 ? -29.12900 -6.41200 64.37400 1.000 54.68000 445 ALA A CA 1
ATOM 3098 C C . ALA A 1 406 ? -28.59200 -6.04600 65.75500 1.000 51.09000 445 ALA A C 1
ATOM 3099 O O . ALA A 1 406 ? -29.05600 -5.11200 66.41300 1.000 53.62000 445 ALA A O 1
ATOM 3101 N N . ASN A 1 407 ? -27.62000 -6.82700 66.20000 1.000 40.56000 446 ASN A N 1
ATOM 3102 C CA . ASN A 1 407 ? -26.82600 -6.51400 67.36700 1.000 43.88000 446 ASN A CA 1
ATOM 3103 C C . ASN A 1 407 ? -25.37700 -6.63000 66.95300 1.000 45.55000 446 ASN A C 1
ATOM 3104 O O . ASN A 1 407 ? -25.05800 -7.28500 65.96300 1.000 49.56000 446 ASN A O 1
ATOM 3109 N N . VAL A 1 408 ? -24.48800 -6.00300 67.71000 1.000 43.76000 447 VAL A N 1
ATOM 3110 C CA . VAL A 1 408 ? -23.06400 -6.23300 67.50500 1.000 48.43000 447 VAL A CA 1
ATOM 3111 C C . VAL A 1 408 ? -22.39000 -6.34000 68.86700 1.000 50.35000 447 VAL A C 1
ATOM 3112 O O . VAL A 1 408 ? -22.52600 -5.44400 69.71100 1.000 44.73000 447 VAL A O 1
ATOM 3116 N N . ILE A 1 409 ? -21.70900 -7.46000 69.09300 1.000 45.99000 448 ILE A N 1
ATOM 3117 C CA . ILE A 1 409 ? -20.84700 -7.61600 70.25200 1.000 44.93000 448 ILE A CA 1
ATOM 3118 C C . ILE A 1 409 ? -19.53600 -6.91100 69.95500 1.000 49.45000 448 ILE A C 1
ATOM 3119 O O . ILE A 1 409 ? -18.87300 -7.19300 68.95200 1.000 51.65000 448 ILE A O 1
ATOM 3124 N N . LEU A 1 410 ? -19.15500 -6.00200 70.82900 1.000 47.21000 449 LEU A N 1
ATOM 3125 C CA . LEU A 1 410 ? -18.07500 -5.08100 70.56100 1.000 49.83000 449 LEU A CA 1
ATOM 3126 C C . LEU A 1 410 ? -17.09800 -5.13200 71.72100 1.000 53.42000 449 LEU A C 1
ATOM 3127 O O . LEU A 1 410 ? -17.51000 -5.15300 72.88700 1.000 53.01000 449 LEU A O 1
ATOM 3132 N N . GLN A 1 411 ? -15.80500 -5.16100 71.40200 1.000 48.84000 450 GLN A N 1
ATOM 3133 C CA . GLN A 1 411 ? -14.77300 -5.07600 72.43100 1.000 55.56000 450 GLN A CA 1
ATOM 3134 C C . GLN A 1 411 ? -13.67200 -4.12700 71.98400 1.000 56.48000 450 GLN A C 1
ATOM 3135 O O . GLN A 1 411 ? -13.04300 -4.34500 70.94300 1.000 58.04000 450 GLN A O 1
ATOM 3141 N N . VAL A 1 412 ? -13.43700 -3.08700 72.77700 1.000 50.75000 451 VAL A N 1
ATOM 3142 C CA . VAL A 1 412 ? -12.31300 -2.18900 72.55000 1.000 57.76000 451 VAL A CA 1
ATOM 3143 C C . VAL A 1 412 ? -11.06500 -2.79900 73.17500 1.000 57.91000 451 VAL A C 1
ATOM 3144 O O . VAL A 1 412 ? -11.07100 -3.20600 74.34300 1.000 56.90000 451 VAL A O 1
ATOM 3148 N N . THR A 1 413 ? -9.98800 -2.87400 72.39500 1.000 60.08000 452 THR A N 1
ATOM 3149 C CA . THR A 1 413 ? -8.74100 -3.44400 72.87500 1.000 58.33000 452 THR A CA 1
ATOM 3150 C C . THR A 1 413 ? -7.64400 -2.41900 73.11700 1.000 64.24000 452 THR A C 1
ATOM 3151 O O . THR A 1 413 ? -6.72500 -2.70500 73.89000 1.000 67.16000 452 THR A O 1
ATOM 3155 N N . ASN A 1 414 ? -7.70800 -1.24400 72.49000 1.000 62.97000 453 ASN A N 1
ATOM 3156 C CA . ASN A 1 414 ? -6.62400 -0.28500 72.65100 1.000 62.83000 453 ASN A CA 1
ATOM 3157 C C . ASN A 1 414 ? -7.06300 1.10200 72.20500 1.000 59.59000 453 ASN A C 1
ATOM 3158 O O . ASN A 1 414 ? -7.94500 1.25200 71.35500 1.000 61.26000 453 ASN A O 1
ATOM 3163 N N . LYS A 1 415 ? -6.41200 2.11100 72.78000 1.000 63.84000 454 LYS A N 1
ATOM 3164 C CA . LYS A 1 415 ? -6.67200 3.51200 72.47800 1.000 63.59000 454 LYS A CA 1
ATOM 3165 C C . LYS A 1 415 ? -5.34700 4.25600 72.42200 1.000 62.53000 454 LYS A C 1
ATOM 3166 O O . LYS A 1 415 ? -4.56200 4.18000 73.36900 1.000 63.36000 454 LYS A O 1
ATOM 3172 N N . LYS A 1 416 ? -5.09300 4.97600 71.32900 1.000 61.98000 455 LYS A N 1
ATOM 3173 C CA . LYS A 1 416 ? -3.91300 5.83100 71.25000 1.000 63.22000 455 LYS A CA 1
ATOM 3174 C C . LYS A 1 416 ? -4.28200 7.14500 70.57600 1.000 62.65000 455 LYS A C 1
ATOM 3175 O O . LYS A 1 416 ? -5.41900 7.34900 70.13800 1.000 63.69000 455 LYS A O 1
ATOM 3181 N N . ALA A 1 417 ? -3.29800 8.04500 70.50700 1.000 61.97000 456 ALA A N 1
ATOM 3182 C CA . ALA A 1 417 ? -3.41900 9.31700 69.79400 1.000 59.62000 456 ALA A CA 1
ATOM 3183 C C . ALA A 1 417 ? -4.43900 10.22500 70.47400 1.000 58.07000 456 ALA A C 1
ATOM 3184 O O . ALA A 1 417 ? -5.38000 10.70600 69.85200 1.000 60.54000 456 ALA A O 1
ATOM 3186 N N . VAL A 1 418 ? -4.23800 10.45300 71.76900 1.000 54.36000 457 VAL A N 1
ATOM 3187 C CA . VAL A 1 418 ? -5.12000 11.31200 72.54800 1.000 56.76000 457 VAL A CA 1
ATOM 3188 C C . VAL A 1 418 ? -4.95200 12.75400 72.06700 1.000 61.42000 457 VAL A C 1
ATOM 3189 O O . VAL A 1 418 ? -3.88800 13.35600 72.24400 1.000 60.86000 457 VAL A O 1
ATOM 3193 N N . LYS A 1 419 ? -6.00600 13.31200 71.46500 1.000 58.17000 458 LYS A N 1
ATOM 3194 C CA . LYS A 1 419 ? -6.02100 14.68900 70.98400 1.000 60.56000 458 LYS A CA 1
ATOM 3195 C C . LYS A 1 419 ? -7.16200 15.48400 71.61800 1.000 57.66000 458 LYS A C 1
ATOM 3196 O O . LYS A 1 419 ? -8.14100 14.92800 72.12800 1.000 54.68000 458 LYS A O 1
ATOM 3202 N N . ASP A 1 420 ? -7.02700 16.80600 71.57600 1.000 58.41000 459 ASP A N 1
ATOM 3203 C CA . ASP A 1 420 ? -8.11200 17.68800 71.98700 1.000 61.10000 459 ASP A CA 1
ATOM 3204 C C . ASP A 1 420 ? -9.23800 17.63100 70.95600 1.000 58.23000 459 ASP A C 1
ATOM 3205 O O . ASP A 1 420 ? -9.00900 17.87500 69.76400 1.000 56.09000 459 ASP A O 1
ATOM 3210 N N . LYS A 1 421 ? -10.44900 17.30400 71.41300 1.000 52.10000 460 LYS A N 1
ATOM 3211 C CA . LYS A 1 421 ? -11.60100 17.10300 70.54700 1.000 49.82000 460 LYS A CA 1
ATOM 3212 C C . LYS A 1 421 ? -12.75300 18.00600 70.98700 1.000 46.37000 460 LYS A C 1
ATOM 3213 O O . LYS A 1 421 ? -12.78400 18.49900 72.11600 1.000 41.09000 460 LYS A O 1
ATOM 3219 N N . TYR A 1 422 ? -13.69500 18.24900 70.07200 1.000 43.39000 461 TYR A N 1
ATOM 3220 C CA . TYR A 1 422 ? -14.71900 19.26200 70.29300 1.000 39.98000 461 TYR A CA 1
ATOM 3221 C C . TYR A 1 422 ? -16.05400 18.81800 69.70400 1.000 39.47000 461 TYR A C 1
ATOM 3222 O O . TYR A 1 422 ? -16.10100 18.11600 68.69000 1.000 36.16000 461 TYR A O 1
ATOM 3231 N N . LYS A 1 423 ? -17.14100 19.25700 70.34000 1.000 35.74000 462 LYS A N 1
ATOM 3232 C CA . LYS A 1 423 ? -18.44600 19.36100 69.69800 1.000 35.21000 462 LYS A CA 1
ATOM 3233 C C . LYS A 1 423 ? -18.74000 20.84400 69.54600 1.000 35.40000 462 LYS A C 1
ATOM 3234 O O . LYS A 1 423 ? -18.54700 21.61400 70.49500 1.000 33.13000 462 LYS A O 1
ATOM 3240 N N . VAL A 1 424 ? -19.16200 21.25600 68.34900 1.000 33.07000 463 VAL A N 1
ATOM 3241 C CA . VAL A 1 424 ? -19.42600 22.66800 68.05800 1.000 31.03000 463 VAL A CA 1
ATOM 3242 C C . VAL A 1 424 ? -20.66800 22.77100 67.18000 1.000 31.86000 463 VAL A C 1
ATOM 3243 O O . VAL A 1 424 ? -20.71300 22.19300 66.08900 1.000 31.78000 463 VAL A O 1
ATOM 3247 N N . ALA A 1 425 ? -21.66000 23.52200 67.64100 1.000 31.78000 464 ALA A N 1
ATOM 3248 C CA . ALA A 1 425 ? -22.85000 23.80500 66.85800 1.000 31.83000 464 ALA A CA 1
ATOM 3249 C C . ALA A 1 425 ? -22.63200 25.13400 66.14000 1.000 33.52000 464 ALA A C 1
ATOM 3250 O O . ALA A 1 425 ? -22.39200 26.15700 66.79100 1.000 32.08000 464 ALA A O 1
ATOM 3252 N N . VAL A 1 426 ? -22.71000 25.11600 64.80700 1.000 32.26000 465 VAL A N 1
ATOM 3253 C CA . VAL A 1 426 ? -22.33000 26.24900 63.96400 1.000 30.92000 465 VAL A CA 1
ATOM 3254 C C . VAL A 1 426 ? -23.54700 26.72400 63.18400 1.000 33.06000 465 VAL A C 1
ATOM 3255 O O . VAL A 1 426 ? -24.19500 25.93500 62.48400 1.000 30.46000 465 VAL A O 1
ATOM 3259 N N . VAL A 1 427 ? -23.85700 28.00500 63.30200 1.000 30.77000 466 VAL A N 1
ATOM 3260 C CA . VAL A 1 427 ? -24.84200 28.64900 62.45000 1.000 35.42000 466 VAL A CA 1
ATOM 3261 C C . VAL A 1 427 ? -24.06400 29.45100 61.41300 1.000 35.77000 466 VAL A C 1
ATOM 3262 O O . VAL A 1 427 ? -23.41700 30.45100 61.74400 1.000 38.22000 466 VAL A O 1
ATOM 3266 N N . LYS A 1 428 ? -24.08200 28.98200 60.16600 1.000 34.42000 467 LYS A N 1
ATOM 3267 C CA . LYS A 1 428 ? -23.37900 29.62200 59.05500 1.000 36.80000 467 LYS A CA 1
ATOM 3268 C C . LYS A 1 428 ? -24.40100 29.92600 57.96700 1.000 38.92000 467 LYS A C 1
ATOM 3269 O O . LYS A 1 428 ? -25.07600 29.01400 57.47800 1.000 38.82000 467 LYS A O 1
ATOM 3275 N N . ARG A 1 429 ? -24.54500 31.20400 57.61600 1.000 36.00000 468 ARG A N 1
ATOM 3276 C CA . ARG A 1 429 ? -25.49200 31.61000 56.58600 1.000 39.76000 468 ARG A CA 1
ATOM 3277 C C . ARG A 1 429 ? -24.79200 32.50300 55.57300 1.000 37.04000 468 ARG A C 1
ATOM 3278 O O . ARG A 1 429 ? -24.15200 33.49900 55.94100 1.000 35.46000 468 ARG A O 1
ATOM 3286 N N . GLU A 1 430 ? -24.91100 32.13900 54.30000 1.000 36.66000 469 GLU A N 1
ATOM 3287 C CA . GLU A 1 430 ? -24.30000 32.92300 53.23600 1.000 39.02000 469 GLU A CA 1
ATOM 3288 C C . GLU A 1 430 ? -25.08700 34.21500 53.02800 1.000 37.86000 469 GLU A C 1
ATOM 3289 O O . GLU A 1 430 ? -26.32100 34.22500 53.08400 1.000 35.69000 469 GLU A O 1
ATOM 3295 N N . VAL A 1 431 ? -24.36800 35.32000 52.83800 1.000 32.44000 470 VAL A N 1
ATOM 3296 C CA . VAL A 1 431 ? -25.02200 36.59600 52.55600 1.000 38.32000 470 VAL A CA 1
ATOM 3297 C C . VAL A 1 431 ? -25.35900 36.68700 51.07100 1.000 45.98000 470 VAL A C 1
ATOM 3298 O O . VAL A 1 431 ? -24.58100 37.24100 50.28100 1.000 43.87000 470 VAL A O 1
ATOM 3302 N N . GLU A 1 432 ? -26.51200 36.14700 50.67800 1.000 41.79000 471 GLU A N 1
ATOM 3303 C CA . GLU A 1 432 ? -26.90500 36.11400 49.27800 1.000 48.09000 471 GLU A CA 1
ATOM 3304 C C . GLU A 1 432 ? -27.78400 37.31000 48.91000 1.000 46.43000 471 GLU A C 1
ATOM 3305 O O . GLU A 1 432 ? -28.48900 37.87300 49.75300 1.000 41.63000 471 GLU A O 1
ATOM 3311 N N . PHE A 1 433 ? -27.72700 37.70400 47.63500 1.000 38.69000 472 PHE A N 1
ATOM 3312 C CA . PHE A 1 433 ? -28.56200 38.81000 47.19300 1.000 42.39000 472 PHE A CA 1
ATOM 3313 C C . PHE A 1 433 ? -30.00800 38.34600 47.03200 1.000 38.11000 472 PHE A C 1
ATOM 3314 O O . PHE A 1 433 ? -30.28900 37.16100 46.85000 1.000 38.63000 472 PHE A O 1
ATOM 3322 N N . SER A 1 434 ? -30.93100 39.29800 47.12300 1.000 38.05000 473 SER A N 1
ATOM 3323 C CA . SER A 1 434 ? -32.32600 39.01200 46.83900 1.000 36.68000 473 SER A CA 1
ATOM 3324 C C . SER A 1 434 ? -32.57700 38.99700 45.33300 1.000 42.10000 473 SER A C 1
ATOM 3325 O O . SER A 1 434 ? -31.74700 39.42200 44.52300 1.000 40.43000 473 SER A O 1
ATOM 3328 N N . LYS A 1 435 ? -33.77300 38.54200 44.96700 1.000 43.98000 474 LYS A N 1
ATOM 3329 C CA . LYS A 1 435 ? -34.22800 38.69700 43.59500 1.000 46.71000 474 LYS A CA 1
ATOM 3330 C C . LYS A 1 435 ? -34.44000 40.16600 43.23500 1.000 44.49000 474 LYS A C 1
ATOM 3331 O O . LYS A 1 435 ? -34.18200 40.55700 42.09200 1.000 40.33000 474 LYS A O 1
ATOM 3337 N N . GLU A 1 436 ? -34.86300 40.99900 44.19300 1.000 42.58000 475 GLU A N 1
ATOM 3338 C CA . GLU A 1 436 ? -35.03000 42.42500 43.91400 1.000 43.00000 475 GLU A CA 1
ATOM 3339 C C . GLU A 1 436 ? -33.71100 43.04900 43.49100 1.000 42.54000 475 GLU A C 1
ATOM 3340 O O . GLU A 1 436 ? -33.65300 43.81000 42.51700 1.000 40.26000 475 GLU A O 1
ATOM 3346 N N . THR A 1 437 ? -32.63700 42.71100 44.20800 1.000 35.25000 476 THR A N 1
ATOM 3347 C CA . THR A 1 437 ? -31.30100 43.18800 43.87300 1.000 37.99000 476 THR A CA 1
ATOM 3348 C C . THR A 1 437 ? -30.87800 42.73700 42.47900 1.000 35.16000 476 THR A C 1
ATOM 3349 O O . THR A 1 437 ? -30.36300 43.52800 41.67800 1.000 34.87000 476 THR A O 1
ATOM 3353 N N . TYR A 1 438 ? -31.04900 41.45200 42.18800 1.000 35.15000 477 TYR A N 1
ATOM 3354 C CA . TYR A 1 438 ? -30.70300 40.94000 40.87000 1.000 35.52000 477 TYR A CA 1
ATOM 3355 C C . TYR A 1 438 ? -31.51200 41.64600 39.78200 1.000 34.27000 477 TYR A C 1
ATOM 3356 O O . TYR A 1 438 ? -30.95500 42.09100 38.77700 1.000 31.55000 477 TYR A O 1
ATOM 3365 N N . ASN A 1 439 ? -32.82800 41.78700 39.98700 1.000 35.24000 478 ASN A N 1
ATOM 3366 C CA . ASN A 1 439 ? -33.67900 42.40100 38.97300 1.000 36.36000 478 ASN A CA 1
ATOM 3367 C C . ASN A 1 439 ? -33.31000 43.85500 38.72100 1.000 37.23000 478 ASN A C 1
ATOM 3368 O O . ASN A 1 439 ? -33.42200 44.32500 37.57900 1.000 37.26000 478 ASN A O 1
ATOM 3373 N N . ARG A 1 440 ? -32.87200 44.58300 39.75700 1.000 34.93000 479 ARG A N 1
ATOM 3374 C CA . ARG A 1 440 ? -32.41200 45.95800 39.55600 1.000 35.39000 479 ARG A CA 1
ATOM 3375 C C . ARG A 1 440 ? -31.20100 45.97700 38.63700 1.000 38.12000 479 ARG A C 1
ATOM 3376 O O . ARG A 1 440 ? -31.11000 46.81200 37.72600 1.000 36.16000 479 ARG A O 1
ATOM 3384 N N . ALA A 1 441 ? -30.23600 45.07600 38.88900 1.000 32.13000 480 ALA A N 1
ATOM 3385 C CA . ALA A 1 441 ? -29.02300 45.04500 38.07900 1.000 31.45000 480 ALA A CA 1
ATOM 3386 C C . ALA A 1 441 ? -29.33100 44.60200 36.65000 1.000 32.76000 480 ALA A C 1
ATOM 3387 O O . ALA A 1 441 ? -28.81200 45.17700 35.68700 1.000 30.23000 480 ALA A O 1
ATOM 3389 N N . TYR A 1 442 ? -30.18100 43.58700 36.50100 1.000 28.52000 481 TYR A N 1
ATOM 3390 C CA . TYR A 1 442 ? -30.57700 43.12000 35.17900 1.000 28.05000 481 TYR A CA 1
ATOM 3391 C C . TYR A 1 442 ? -31.28700 44.22400 34.39500 1.000 29.46000 481 TYR A C 1
ATOM 3392 O O . TYR A 1 442 ? -31.00200 44.43400 33.21100 1.000 27.76000 481 TYR A O 1
ATOM 3401 N N . ASN A 1 443 ? -32.18200 44.97100 35.05000 1.000 29.95000 482 ASN A N 1
ATOM 3402 C CA . ASN A 1 443 ? -32.88900 46.05100 34.36700 1.000 32.74000 482 ASN A CA 1
ATOM 3403 C C . ASN A 1 443 ? -31.94500 47.14500 33.91700 1.000 32.90000 482 ASN A C 1
ATOM 3404 O O . ASN A 1 443 ? -32.06200 47.63200 32.78700 1.000 30.83000 482 ASN A O 1
ATOM 3409 N N . ASP A 1 444 ? -31.02000 47.56400 34.78700 1.000 29.48000 483 ASP A N 1
ATOM 3410 C CA . ASP A 1 444 ? -30.07000 48.60000 34.38800 1.000 34.44000 483 ASP A CA 1
ATOM 3411 C C . ASP A 1 444 ? -29.22500 48.13700 33.20900 1.000 32.81000 483 ASP A C 1
ATOM 3412 O O . ASP A 1 444 ? -28.96500 48.90800 32.27800 1.000 29.90000 483 ASP A O 1
ATOM 3417 N N . PHE A 1 445 ? -28.76900 46.88200 33.24800 1.000 28.68000 484 PHE A N 1
ATOM 3418 C CA . PHE A 1 445 ? -27.86600 46.38700 32.22000 1.000 30.74000 484 PHE A CA 1
ATOM 3419 C C . PHE A 1 445 ? -28.58900 46.22600 30.88800 1.000 29.89000 484 PHE A C 1
ATOM 3420 O O . PHE A 1 445 ? -28.04100 46.55600 29.83000 1.000 32.27000 484 PHE A O 1
ATOM 3428 N N . SER A 1 446 ? -29.81800 45.72100 30.92100 1.000 29.23000 485 SER A N 1
ATOM 3429 C CA . SER A 1 446 ? -30.57700 45.57800 29.68500 1.000 32.48000 485 SER A CA 1
ATOM 3430 C C . SER A 1 446 ? -30.92400 46.94100 29.10200 1.000 31.89000 485 SER A C 1
ATOM 3431 O O . SER A 1 446 ? -30.93200 47.10600 27.87500 1.000 29.27000 485 SER A O 1
ATOM 3434 N N . GLN A 1 447 ? -31.21100 47.93300 29.96000 1.000 27.57000 486 GLN A N 1
ATOM 3435 C CA . GLN A 1 447 ? -31.45000 49.27500 29.43400 1.000 34.20000 486 GLN A CA 1
ATOM 3436 C C . GLN A 1 447 ? -30.19900 49.81300 28.75600 1.000 34.58000 486 GLN A C 1
ATOM 3437 O O . GLN A 1 447 ? -30.28000 50.42400 27.68300 1.000 39.35000 486 GLN A O 1
ATOM 3443 N N . PHE A 1 448 ? -29.02800 49.57700 29.35500 1.000 26.79000 487 PHE A N 1
ATOM 3444 C CA . PHE A 1 448 ? -27.78300 50.03700 28.75000 1.000 26.87000 487 PHE A CA 1
ATOM 3445 C C . PHE A 1 448 ? -27.52100 49.35200 27.40700 1.000 31.14000 487 PHE A C 1
ATOM 3446 O O . PHE A 1 448 ? -27.17300 50.01100 26.42000 1.000 30.96000 487 PHE A O 1
ATOM 3454 N N . ILE A 1 449 ? -27.67900 48.02600 27.35000 1.000 29.89000 488 ILE A N 1
ATOM 3455 C CA . ILE A 1 449 ? -27.40900 47.28700 26.11500 1.000 31.07000 488 ILE A CA 1
ATOM 3456 C C . ILE A 1 449 ? -28.32800 47.76000 24.99000 1.000 33.03000 488 ILE A C 1
ATOM 3457 O O . ILE A 1 449 ? -27.87600 48.03900 23.87300 1.000 34.32000 488 ILE A O 1
ATOM 3462 N N . ALA A 1 450 ? -29.63000 47.86100 25.27100 1.000 29.24000 489 ALA A N 1
ATOM 3463 C CA . ALA A 1 450 ? -30.59200 48.28100 24.25100 1.000 32.15000 489 ALA A CA 1
ATOM 3464 C C . ALA A 1 450 ? -30.34400 49.71100 23.75400 1.000 35.46000 489 ALA A C 1
ATOM 3465 O O . ALA A 1 450 ? -30.58700 50.00500 22.57400 1.000 34.58000 489 ALA A O 1
ATOM 3467 N N . ALA A 1 451 ? -29.87500 50.61000 24.62800 1.000 30.10000 490 ALA A N 1
ATOM 3468 C CA . ALA A 1 451 ? -29.56500 51.98500 24.24100 1.000 35.14000 490 ALA A CA 1
ATOM 3469 C C . ALA A 1 451 ? -28.23100 52.10200 23.51400 1.000 36.23000 490 ALA A C 1
ATOM 3470 O O . ALA A 1 451 ? -27.92300 53.16700 22.96200 1.000 38.01000 490 ALA A O 1
ATOM 3472 N N . ASN A 1 452 ? -27.43400 51.03900 23.50200 1.000 34.84000 491 ASN A N 1
ATOM 3473 C CA . ASN A 1 452 ? -26.11500 51.05700 22.87500 1.000 34.55000 491 ASN A CA 1
ATOM 3474 C C . ASN A 1 452 ? -25.91400 49.77200 22.07000 1.000 36.24000 491 ASN A C 1
ATOM 3475 O O . ASN A 1 452 ? -25.00700 48.98500 22.34100 1.000 38.69000 491 ASN A O 1
ATOM 3480 N N . PRO A 1 453 ? -26.74200 49.54300 21.04100 1.000 37.22000 492 PRO A N 1
ATOM 3481 C CA . PRO A 1 453 ? -26.72200 48.24000 20.34500 1.000 39.86000 492 PRO A CA 1
ATOM 3482 C C . PRO A 1 453 ? -25.64000 48.10100 19.28100 1.000 40.11000 492 PRO A C 1
ATOM 3483 O O . PRO A 1 453 ? -25.74800 47.23900 18.40300 1.000 43.13000 492 PRO A O 1
ATOM 3487 N N . THR A 1 454 ? -24.61400 48.94900 19.32200 1.000 40.60000 493 THR A N 1
ATOM 3488 C CA . THR A 1 454 ? -23.47400 48.84800 18.42200 1.000 39.22000 493 THR A CA 1
ATOM 3489 C C . THR A 1 454 ? -22.19500 48.95200 19.23500 1.000 37.31000 493 THR A C 1
ATOM 3490 O O . THR A 1 454 ? -22.18700 49.51500 20.33100 1.000 40.11000 493 THR A O 1
ATOM 3494 N N . ALA A 1 455 ? -21.11600 48.36700 18.70800 1.000 39.34000 494 ALA A N 1
ATOM 3495 C CA . ALA A 1 455 ? -19.85900 48.36000 19.44800 1.000 41.97000 494 ALA A CA 1
ATOM 3496 C C . ALA A 1 455 ? -19.35800 49.77600 19.68000 1.000 43.67000 494 ALA A C 1
ATOM 3497 O O . ALA A 1 455 ? -18.83600 50.09000 20.75900 1.000 43.02000 494 ALA A O 1
ATOM 3499 N N . GLU A 1 456 ? -19.52200 50.64600 18.67700 1.000 43.27000 495 GLU A N 1
ATOM 3500 C CA . GLU A 1 456 ? -19.11400 52.04500 18.79700 1.000 45.24000 495 GLU A CA 1
ATOM 3501 C C . GLU A 1 456 ? -19.80500 52.72600 19.98400 1.000 42.66000 495 GLU A C 1
ATOM 3502 O O . GLU A 1 456 ? -19.15700 53.40300 20.79300 1.000 42.26000 495 GLU A O 1
ATOM 3508 N N . LYS A 1 457 ? -21.12000 52.52100 20.12400 1.000 38.37000 496 LYS A N 1
ATOM 3509 C CA . LYS A 1 457 ? -21.86600 53.16000 21.20700 1.000 42.66000 496 LYS A CA 1
ATOM 3510 C C . LYS A 1 457 ? -21.53300 52.54400 22.56300 1.000 40.32000 496 LYS A C 1
ATOM 3511 O O . LYS A 1 457 ? -21.40800 53.25800 23.56200 1.000 40.51000 496 LYS A O 1
ATOM 3517 N N . MET A 1 458 ? -21.38500 51.21600 22.62300 1.000 44.56000 497 MET A N 1
ATOM 3518 C CA . MET A 1 458 ? -21.05200 50.56000 23.88800 1.000 42.26000 497 MET A CA 1
ATOM 3519 C C . MET A 1 458 ? -19.70300 51.03000 24.42700 1.000 42.99000 497 MET A C 1
ATOM 3520 O O . MET A 1 458 ? -19.56500 51.31100 25.62500 1.000 42.38000 497 MET A O 1
ATOM 3525 N N . ILE A 1 459 ? -18.69300 51.11100 23.56100 1.000 41.56000 498 ILE A N 1
ATOM 3526 C CA . ILE A 1 459 ? -17.37200 51.53400 24.01600 1.000 45.95000 498 ILE A CA 1
ATOM 3527 C C . ILE A 1 459 ? -17.40400 52.98300 24.47600 1.000 47.13000 498 ILE A C 1
ATOM 3528 O O . ILE A 1 459 ? -16.77000 53.34800 25.47300 1.000 51.15000 498 ILE A O 1
ATOM 3533 N N . ALA A 1 460 ? -18.16500 53.82500 23.77500 1.000 44.86000 499 ALA A N 1
ATOM 3534 C CA . ALA A 1 460 ? -18.17500 55.25200 24.07400 1.000 45.63000 499 ALA A CA 1
ATOM 3535 C C . ALA A 1 460 ? -18.94800 55.57800 25.34600 1.000 48.43000 499 ALA A C 1
ATOM 3536 O O . ALA A 1 460 ? -18.68900 56.61200 25.97200 1.000 49.17000 499 ALA A O 1
ATOM 3538 N N . ASN A 1 461 ? -19.90200 54.73600 25.74500 1.000 43.68000 500 ASN A N 1
ATOM 3539 C CA . ASN A 1 461 ? -20.83400 55.11600 26.79700 1.000 41.21000 500 ASN A CA 1
ATOM 3540 C C . ASN A 1 461 ? -20.80000 54.21600 28.02200 1.000 39.86000 500 ASN A C 1
ATOM 3541 O O . ASN A 1 461 ? -21.52300 54.49200 28.98300 1.000 42.31000 500 ASN A O 1
ATOM 3546 N N . ALA A 1 462 ? -19.96700 53.17500 28.03200 1.000 41.51000 501 ALA A N 1
ATOM 3547 C CA . ALA A 1 462 ? -19.90700 52.26600 29.17600 1.000 40.78000 501 ALA A CA 1
ATOM 3548 C C . ALA A 1 462 ? -19.56100 53.00000 30.47400 1.000 45.90000 501 ALA A C 1
ATOM 3549 O O . ALA A 1 462 ? -20.20300 52.78900 31.51100 1.000 43.52000 501 ALA A O 1
ATOM 3551 N N . GLU A 1 463 ? -18.54600 53.86600 30.43700 1.000 49.22000 502 GLU A N 1
ATOM 3552 C CA . GLU A 1 463 ? -18.05900 54.49800 31.66400 1.000 52.83000 502 GLU A CA 1
ATOM 3553 C C . GLU A 1 463 ? -19.14900 55.34100 32.32000 1.000 48.24000 502 GLU A C 1
ATOM 3554 O O . GLU A 1 463 ? -19.40500 55.21500 33.52200 1.000 46.95000 502 GLU A O 1
ATOM 3560 N N . GLU A 1 464 ? -19.82000 56.19500 31.53700 1.000 50.32000 503 GLU A N 1
ATOM 3561 C CA . GLU A 1 464 ? -20.85300 57.06300 32.09600 1.000 49.80000 503 GLU A CA 1
ATOM 3562 C C . GLU A 1 464 ? -22.01800 56.26600 32.67100 1.000 50.65000 503 GLU A C 1
ATOM 3563 O O . GLU A 1 464 ? -22.68700 56.72600 33.60200 1.000 45.11000 503 GLU A O 1
ATOM 3569 N N . ALA A 1 465 ? -22.28200 55.07700 32.13700 1.000 52.38000 504 ALA A N 1
ATOM 3570 C CA . ALA A 1 465 ? -23.33500 54.23800 32.69200 1.000 45.12000 504 ALA A CA 1
ATOM 3571 C C . ALA A 1 465 ? -22.86600 53.42300 33.88900 1.000 45.46000 504 ALA A C 1
ATOM 3572 O O . ALA A 1 465 ? -23.68400 52.70700 34.48300 1.000 47.57000 504 ALA A O 1
ATOM 3574 N N . GLY A 1 466 ? -21.58100 53.49500 34.24000 1.000 41.35000 505 GLY A N 1
ATOM 3575 C CA . GLY A 1 466 ? -21.05500 52.80100 35.39900 1.000 38.08000 505 GLY A CA 1
ATOM 3576 C C . GLY A 1 466 ? -20.48900 51.41700 35.15800 1.000 40.68000 505 GLY A C 1
ATOM 3577 O O . GLY A 1 466 ? -20.24000 50.69600 36.13000 1.000 43.40000 505 GLY A O 1
ATOM 3578 N N . TYR A 1 467 ? -20.25900 51.02300 33.90900 1.000 41.49000 506 TYR A N 1
ATOM 3579 C CA . TYR A 1 467 ? -19.80100 49.67700 33.58100 1.000 42.10000 506 TYR A CA 1
ATOM 3580 C C . TYR A 1 467 ? -18.32700 49.69700 33.20100 1.000 44.75000 506 TYR A C 1
ATOM 3581 O O . TYR A 1 467 ? -17.88200 50.58700 32.47100 1.000 46.36000 506 TYR A O 1
ATOM 3590 N N . LYS A 1 468 ? -17.57100 48.72200 33.71100 1.000 43.37000 507 LYS A N 1
ATOM 3591 C CA . LYS A 1 468 ? -16.16000 48.58800 33.36700 1.000 43.04000 507 LYS A CA 1
ATOM 3592 C C . LYS A 1 468 ? -16.02100 47.79700 32.07000 1.000 49.17000 507 LYS A C 1
ATOM 3593 O O . LYS A 1 468 ? -16.38200 46.61300 32.00900 1.000 45.70000 507 LYS A O 1
ATOM 3599 N N . LEU A 1 469 ? -15.47800 48.45100 31.04500 1.000 44.94000 508 LEU A N 1
ATOM 3600 C CA . LEU A 1 469 ? -15.29000 47.85900 29.72900 1.000 45.01000 508 LEU A CA 1
ATOM 3601 C C . LEU A 1 469 ? -13.96300 47.12000 29.72400 1.000 48.05000 508 LEU A C 1
ATOM 3602 O O . LEU A 1 469 ? -12.90200 47.74500 29.80000 1.000 51.01000 508 LEU A O 1
ATOM 3607 N N . LEU A 1 470 ? -14.01700 45.79800 29.62500 1.000 43.65000 509 LEU A N 1
ATOM 3608 C CA . LEU A 1 470 ? -12.81300 44.98700 29.59600 1.000 43.94000 509 LEU A CA 1
ATOM 3609 C C . LEU A 1 470 ? -12.42500 44.68200 28.15900 1.000 46.03000 509 LEU A C 1
ATOM 3610 O O . LEU A 1 470 ? -13.21800 44.82500 27.22400 1.000 46.75000 509 LEU A O 1
ATOM 3615 N N . ASP A 1 471 ? -11.18800 44.25300 27.99600 1.000 47.36000 510 ASP A N 1
ATOM 3616 C CA . ASP A 1 471 ? -10.57300 44.16600 26.68600 1.000 46.15000 510 ASP A CA 1
ATOM 3617 C C . ASP A 1 471 ? -9.91200 42.81200 26.52400 1.000 42.22000 510 ASP A C 1
ATOM 3618 O O . ASP A 1 471 ? -9.29100 42.29400 27.45500 1.000 45.95000 510 ASP A O 1
ATOM 3623 N N . ARG A 1 472 ? -10.04500 42.24100 25.33700 1.000 42.03000 511 ARG A N 1
ATOM 3624 C CA . ARG A 1 472 ? -9.41400 40.96100 25.06100 1.000 37.34000 511 ARG A CA 1
ATOM 3625 C C . ARG A 1 472 ? -9.10900 40.91200 23.57100 1.000 40.74000 511 ARG A C 1
ATOM 3626 O O . ARG A 1 472 ? -10.02700 40.92700 22.74000 1.000 42.54000 511 ARG A O 1
ATOM 3634 N N . ARG A 1 473 ? -7.82500 40.87400 23.23800 1.000 42.93000 512 ARG A N 1
ATOM 3635 C CA . ARG A 1 473 ? -7.36300 40.67600 21.87600 1.000 47.21000 512 ARG A CA 1
ATOM 3636 C C . ARG A 1 473 ? -6.92900 39.23100 21.67600 1.000 44.56000 512 ARG A C 1
ATOM 3637 O O . ARG A 1 473 ? -6.57700 38.52300 22.62300 1.000 43.92000 512 ARG A O 1
ATOM 3645 N N . ASP A 1 474 ? -6.96200 38.80500 20.42000 1.000 42.02000 513 ASP A N 1
ATOM 3646 C CA . ASP A 1 474 ? -6.53900 37.46300 20.02700 1.000 45.05000 513 ASP A CA 1
ATOM 3647 C C . ASP A 1 474 ? -7.27200 36.38900 20.83700 1.000 41.70000 513 ASP A C 1
ATOM 3648 O O . ASP A 1 474 ? -6.67600 35.46100 21.38900 1.000 40.23000 513 ASP A O 1
ATOM 3653 N N . LEU A 1 475 ? -8.59300 36.51700 20.88300 1.000 38.51000 514 LEU A N 1
ATOM 3654 C CA . LEU A 1 475 ? -9.44700 35.46900 21.42400 1.000 35.77000 514 LEU A CA 1
ATOM 3655 C C . LEU A 1 475 ? -9.55900 34.31000 20.43600 1.000 38.45000 514 LEU A C 1
ATOM 3656 O O . LEU A 1 475 ? -9.84100 34.51600 19.25000 1.000 38.76000 514 LEU A O 1
ATOM 3661 N N . TYR A 1 476 ? -9.33800 33.09200 20.92100 1.000 37.61000 515 TYR A N 1
ATOM 3662 C CA . TYR A 1 476 ? -9.44500 31.89400 20.10000 1.000 38.07000 515 TYR A CA 1
ATOM 3663 C C . TYR A 1 476 ? -10.69600 31.10200 20.45900 1.000 37.80000 515 TYR A C 1
ATOM 3664 O O . TYR A 1 476 ? -11.14200 31.09300 21.60600 1.000 37.24000 515 TYR A O 1
ATOM 3673 N N . SER A 1 477 ? -11.24500 30.41400 19.46500 1.000 37.38000 516 SER A N 1
ATOM 3674 C CA . SER A 1 477 ? -12.49700 29.70100 19.65300 1.000 41.15000 516 SER A CA 1
ATOM 3675 C C . SER A 1 477 ? -12.34900 28.42000 20.48100 1.000 44.20000 516 SER A C 1
ATOM 3676 O O . SER A 1 477 ? -13.34600 27.72200 20.68600 1.000 43.78000 516 SER A O 1
ATOM 3679 N N . SER A 1 478 ? -11.16500 28.09100 20.98600 1.000 44.93000 517 SER A N 1
ATOM 3680 C CA . SER A 1 478 ? -11.00000 26.89800 21.80500 1.000 39.74000 517 SER A CA 1
ATOM 3681 C C . SER A 1 478 ? -10.95200 27.20600 23.29800 1.000 41.90000 517 SER A C 1
ATOM 3682 O O . SER A 1 478 ? -10.58700 26.33300 24.08500 1.000 47.30000 517 SER A O 1
ATOM 3685 N N . GLU A 1 479 ? -11.33500 28.41400 23.71100 1.000 43.89000 518 GLU A N 1
ATOM 3686 C CA . GLU A 1 479 ? -11.08000 28.88800 25.06800 1.000 46.81000 518 GLU A CA 1
ATOM 3687 C C . GLU A 1 479 ? -12.22200 28.64800 26.06700 1.000 45.51000 518 GLU A C 1
ATOM 3688 O O . GLU A 1 479 ? -12.02500 28.90000 27.26500 1.000 49.70000 518 GLU A O 1
ATOM 3694 N N . HIS A 1 480 ? -13.39200 28.18000 25.62100 1.000 38.18000 519 HIS A N 1
ATOM 3695 C CA . HIS A 1 480 ? -14.51700 27.80900 26.48900 1.000 47.76000 519 HIS A CA 1
ATOM 3696 C C . HIS A 1 480 ? -15.29200 28.97500 27.09300 1.000 46.37000 519 HIS A C 1
ATOM 3697 O O . HIS A 1 480 ? -16.52500 28.92600 27.13500 1.000 44.67000 519 HIS A O 1
ATOM 3704 N N . THR A 1 481 ? -14.61700 29.99000 27.61900 1.000 42.57000 520 THR A N 1
ATOM 3705 C CA . THR A 1 481 ? -15.33200 31.09100 28.22900 1.000 43.57000 520 THR A CA 1
ATOM 3706 C C . THR A 1 481 ? -14.85600 32.41700 27.64500 1.000 45.67000 520 THR A C 1
ATOM 3707 O O . THR A 1 481 ? -13.81500 32.49500 26.99100 1.000 48.51000 520 THR A O 1
ATOM 3711 N N . ILE A 1 482 ? -15.67500 33.44700 27.86600 1.000 39.92000 521 ILE A N 1
ATOM 3712 C CA . ILE A 1 482 ? -15.28800 34.84900 27.75100 1.000 38.12000 521 ILE A CA 1
ATOM 3713 C C . ILE A 1 482 ? -14.85200 35.31300 29.13300 1.000 40.37000 521 ILE A C 1
ATOM 3714 O O . ILE A 1 482 ? -15.54700 35.06000 30.12300 1.000 41.63000 521 ILE A O 1
ATOM 3719 N N . GLY A 1 483 ? -13.70600 35.98500 29.21100 1.000 45.55000 522 GLY A N 1
ATOM 3720 C CA . GLY A 1 483 ? -13.24900 36.59300 30.45200 1.000 39.18000 522 GLY A CA 1
ATOM 3721 C C . GLY A 1 483 ? -13.17500 35.69200 31.67500 1.000 44.12000 522 GLY A C 1
ATOM 3722 O O . GLY A 1 483 ? -13.22000 36.19300 32.80400 1.000 46.87000 522 GLY A O 1
ATOM 3723 N N . GLY A 1 484 ? -13.05600 34.37400 31.47700 1.000 44.89000 523 GLY A N 1
ATOM 3724 C CA . GLY A 1 484 ? -12.98400 33.42900 32.57700 1.000 40.80000 523 GLY A CA 1
ATOM 3725 C C . GLY A 1 484 ? -14.28300 33.20600 33.32900 1.000 46.54000 523 GLY A C 1
ATOM 3726 O O . GLY A 1 484 ? -14.28100 32.47800 34.32700 1.000 45.34000 523 GLY A O 1
ATOM 3727 N N . VAL A 1 485 ? -15.39500 33.79700 32.88800 1.000 44.54000 524 VAL A N 1
ATOM 3728 C CA . VAL A 1 485 ? -16.66500 33.68100 33.60200 1.000 40.51000 524 VAL A CA 1
ATOM 3729 C C . VAL A 1 485 ? -17.32700 32.35400 33.24500 1.000 41.33000 524 VAL A C 1
ATOM 3730 O O . VAL A 1 485 ? -17.42300 31.98100 32.06600 1.000 34.63000 524 VAL A O 1
ATOM 3734 N N . ARG A 1 486 ? -17.80100 31.64500 34.26500 1.000 37.95000 525 ARG A N 1
ATOM 3735 C CA . ARG A 1 486 ? -18.44600 30.35500 34.06200 1.000 41.20000 525 ARG A CA 1
ATOM 3736 C C . ARG A 1 486 ? -19.74900 30.50600 33.27700 1.000 42.10000 525 ARG A C 1
ATOM 3737 O O . ARG A 1 486 ? -20.52400 31.44600 33.48800 1.000 37.90000 525 ARG A O 1
ATOM 3745 N N . GLY A 1 487 ? -19.98400 29.57500 32.35600 1.000 39.85000 526 GLY A N 1
ATOM 3746 C CA . GLY A 1 487 ? -21.23500 29.53900 31.63000 1.000 36.87000 526 GLY A CA 1
ATOM 3747 C C . GLY A 1 487 ? -21.34500 30.49700 30.46200 1.000 40.44000 526 GLY A C 1
ATOM 3748 O O . GLY A 1 487 ? -22.46500 30.82200 30.06200 1.000 36.20000 526 GLY A O 1
ATOM 3749 N N . THR A 1 488 ? -20.22400 30.95200 29.89100 1.000 38.20000 527 THR A N 1
ATOM 3750 C CA . THR A 1 488 ? -20.24500 31.90600 28.78800 1.000 34.12000 527 THR A CA 1
ATOM 3751 C C . THR A 1 488 ? -19.88500 31.27500 27.44600 1.000 37.76000 527 THR A C 1
ATOM 3752 O O . THR A 1 488 ? -19.52700 31.99800 26.50900 1.000 33.80000 527 THR A O 1
ATOM 3756 N N . LYS A 1 489 ? -19.97300 29.94900 27.31900 1.000 35.66000 528 LYS A N 1
ATOM 3757 C CA . LYS A 1 489 ? -19.58200 29.33400 26.05400 1.000 41.40000 528 LYS A CA 1
ATOM 3758 C C . LYS A 1 489 ? -20.51200 29.75200 24.91200 1.000 40.85000 528 LYS A C 1
ATOM 3759 O O . LYS A 1 489 ? -20.08300 29.78900 23.75600 1.000 38.27000 528 LYS A O 1
ATOM 3765 N N . GLU A 1 490 ? -21.77000 30.09600 25.21900 1.000 37.41000 529 GLU A N 1
ATOM 3766 C CA . GLU A 1 490 ? -22.66700 30.67200 24.21900 1.000 43.12000 529 GLU A CA 1
ATOM 3767 C C . GLU A 1 490 ? -22.14900 32.01100 23.70700 1.000 38.45000 529 GLU A C 1
ATOM 3768 O O . GLU A 1 490 ? -22.25900 32.31400 22.51300 1.000 38.44000 529 GLU A O 1
ATOM 3774 N N . ALA A 1 491 ? -21.62500 32.84400 24.60400 1.000 31.92000 530 ALA A N 1
ATOM 3775 C CA . ALA A 1 491 ? -21.10900 34.14600 24.19100 1.000 35.39000 530 ALA A CA 1
ATOM 3776 C C . ALA A 1 491 ? -19.85400 34.00700 23.33200 1.000 37.91000 530 ALA A C 1
ATOM 3777 O O . ALA A 1 491 ? -19.61700 34.83400 22.44100 1.000 34.21000 530 ALA A O 1
ATOM 3779 N N . LEU A 1 492 ? -19.04300 32.97500 23.58900 1.000 33.48000 531 LEU A N 1
ATOM 3780 C CA . LEU A 1 492 ? -17.89400 32.67500 22.73900 1.000 35.04000 531 LEU A CA 1
ATOM 3781 C C . LEU A 1 492 ? -18.33600 32.23000 21.34900 1.000 34.64000 531 LEU A C 1
ATOM 3782 O O . LEU A 1 492 ? -17.83100 32.72500 20.33700 1.000 33.51000 531 LEU A O 1
ATOM 3787 N N . ARG A 1 493 ? -19.25600 31.26800 21.28600 1.000 34.95000 532 ARG A N 1
ATOM 3788 C CA . ARG A 1 493 ? -19.91400 30.90600 20.03300 1.000 37.36000 532 ARG A CA 1
ATOM 3789 C C . ARG A 1 493 ? -20.42800 32.14400 19.29400 1.000 34.98000 532 ARG A C 1
ATOM 3790 O O . ARG A 1 493 ? -20.19100 32.30500 18.09700 1.000 32.39000 532 ARG A O 1
ATOM 3798 N N . TRP A 1 494 ? -21.14900 33.02600 19.99800 1.000 34.32000 533 TRP A N 1
ATOM 3799 C CA . TRP A 1 494 ? -21.68600 34.22600 19.35900 1.000 35.20000 533 TRP A CA 1
ATOM 3800 C C . TRP A 1 494 ? -20.57100 35.08000 18.78200 1.000 36.25000 533 TRP A C 1
ATOM 3801 O O . TRP A 1 494 ? -20.70700 35.62900 17.68300 1.000 32.40000 533 TRP A O 1
ATOM 3812 N N . ALA A 1 495 ? -19.45800 35.19900 19.51300 1.000 34.58000 534 ALA A N 1
ATOM 3813 C CA . ALA A 1 495 ? -18.37900 36.08200 19.08200 1.000 36.88000 534 ALA A CA 1
ATOM 3814 C C . ALA A 1 495 ? -17.73700 35.60400 17.78700 1.000 34.45000 534 ALA A C 1
ATOM 3815 O O . ALA A 1 495 ? -17.25500 36.43000 16.99900 1.000 35.52000 534 ALA A O 1
ATOM 3817 N N . PHE A 1 496 ? -17.75500 34.30000 17.52400 1.000 31.57000 535 PHE A N 1
ATOM 3818 C CA . PHE A 1 496 ? -17.12700 33.77700 16.31700 1.000 35.10000 535 PHE A CA 1
ATOM 3819 C C . PHE A 1 496 ? -18.09000 33.64200 15.15100 1.000 38.40000 535 PHE A C 1
ATOM 3820 O O . PHE A 1 496 ? -17.67800 33.22100 14.06700 1.000 40.61000 535 PHE A O 1
ATOM 3828 N N . SER A 1 497 ? -19.34100 34.02800 15.32500 1.000 38.47000 536 SER A N 1
ATOM 3829 C CA . SER A 1 497 ? -20.27000 34.10100 14.21300 1.000 39.12000 536 SER A CA 1
ATOM 3830 C C . SER A 1 497 ? -20.74300 35.51900 13.94600 1.000 38.11000 536 SER A C 1
ATOM 3831 O O . SER A 1 497 ? -21.38800 35.75300 12.92000 1.000 43.74000 536 SER A O 1
ATOM 3834 N N . ALA A 1 498 ? -20.42500 36.46800 14.82400 1.000 33.31000 537 ALA A N 1
ATOM 3835 C CA . ALA A 1 498 ? -20.81200 37.85600 14.64800 1.000 35.67000 537 ALA A CA 1
ATOM 3836 C C . ALA A 1 498 ? -19.90800 38.54800 13.62900 1.000 38.19000 537 ALA A C 1
ATOM 3837 O O . ALA A 1 498 ? -18.93900 37.97700 13.12600 1.000 37.67000 537 ALA A O 1
ATOM 3839 N N . LYS A 1 499 ? -20.21400 39.81300 13.33900 1.000 38.29000 538 LYS A N 1
ATOM 3840 C CA . LYS A 1 499 ? -19.40800 40.65300 12.46400 1.000 39.54000 538 LYS A CA 1
ATOM 3841 C C . LYS A 1 499 ? -18.93700 41.88700 13.22500 1.000 36.59000 538 LYS A C 1
ATOM 3842 O O . LYS A 1 499 ? -19.64200 42.36700 14.10900 1.000 36.41000 538 LYS A O 1
ATOM 3848 N N . PRO A 1 500 ? -17.75600 42.42100 12.90600 1.000 41.09000 539 PRO A N 1
ATOM 3849 C CA . PRO A 1 500 ? -17.24800 43.60400 13.62400 1.000 36.71000 539 PRO A CA 1
ATOM 3850 C C . PRO A 1 500 ? -18.27600 44.72800 13.72400 1.000 39.83000 539 PRO A C 1
ATOM 3851 O O . PRO A 1 500 ? -18.97700 45.04400 12.76100 1.000 40.76000 539 PRO A O 1
ATOM 3855 N N . GLY A 1 501 ? -18.38200 45.33000 14.91500 1.000 39.60000 540 GLY A N 1
ATOM 3856 C CA . GLY A 1 501 ? -19.40500 46.31800 15.19300 1.000 36.18000 540 GLY A CA 1
ATOM 3857 C C . GLY A 1 501 ? -20.62000 45.79900 15.95200 1.000 37.27000 540 GLY A C 1
ATOM 3858 O O . GLY A 1 501 ? -21.31900 46.59800 16.58900 1.000 38.28000 540 GLY A O 1
ATOM 3859 N N . ASP A 1 502 ? -20.88000 44.49300 15.91200 1.000 33.12000 541 ASP A N 1
ATOM 3860 C CA . ASP A 1 502 ? -22.04300 43.91500 16.58200 1.000 36.81000 541 ASP A CA 1
ATOM 3861 C C . ASP A 1 502 ? -21.90900 43.92700 18.10800 1.000 36.10000 541 ASP A C 1
ATOM 3862 O O . ASP A 1 502 ? -20.81400 43.82100 18.66400 1.000 36.21000 541 ASP A O 1
ATOM 3867 N N . VAL A 1 503 ? -23.05300 43.97700 18.78500 1.000 38.39000 542 VAL A N 1
ATOM 3868 C CA . VAL A 1 503 ? -23.14100 43.84200 20.23600 1.000 34.92000 542 VAL A CA 1
ATOM 3869 C C . VAL A 1 503 ? -24.06100 42.67100 20.55100 1.000 34.82000 542 VAL A C 1
ATOM 3870 O O . VAL A 1 503 ? -25.17400 42.60000 20.01800 1.000 35.06000 542 VAL A O 1
ATOM 3874 N N . SER A 1 504 ? -23.61500 41.77800 21.43800 1.000 30.16000 543 SER A N 1
ATOM 3875 C CA . SER A 1 504 ? -24.39400 40.59500 21.80500 1.000 34.18000 543 SER A CA 1
ATOM 3876 C C . SER A 1 504 ? -25.57300 40.96800 22.70900 1.000 34.93000 543 SER A C 1
ATOM 3877 O O . SER A 1 504 ? -25.73100 42.11200 23.14500 1.000 31.01000 543 SER A O 1
ATOM 3880 N N . GLY A 1 505 ? -26.40100 39.97100 23.02100 1.000 34.26000 544 GLY A N 1
ATOM 3881 C CA . GLY A 1 505 ? -27.39400 40.13800 24.05800 1.000 31.82000 544 GLY A CA 1
ATOM 3882 C C . GLY A 1 505 ? -26.77700 40.04200 25.44900 1.000 33.64000 544 GLY A C 1
ATOM 3883 O O . GLY A 1 505 ? -25.57100 39.87000 25.64100 1.000 29.82000 544 GLY A O 1
ATOM 3884 N N . LEU A 1 506 ? -27.64400 40.13200 26.44000 1.000 30.74000 545 LEU A N 1
ATOM 3885 C CA . LEU A 1 506 ? -27.25400 39.96300 27.83300 1.000 27.28000 545 LEU A CA 1
ATOM 3886 C C . LEU A 1 506 ? -27.26000 38.47100 28.17000 1.000 30.07000 545 LEU A C 1
ATOM 3887 O O . LEU A 1 506 ? -28.32100 37.84000 28.17000 1.000 35.39000 545 LEU A O 1
ATOM 3892 N N . TYR A 1 507 ? -26.09500 37.91400 28.48500 1.000 27.24000 546 TYR A N 1
ATOM 3893 C CA . TYR A 1 507 ? -26.00400 36.53100 28.94100 1.000 28.57000 546 TYR A CA 1
ATOM 3894 C C . TYR A 1 507 ? -26.04600 36.46500 30.46600 1.000 31.61000 546 TYR A C 1
ATOM 3895 O O . TYR A 1 507 ? -25.27900 37.15400 31.14100 1.000 28.63000 546 TYR A O 1
ATOM 3904 N N . GLU A 1 508 ? -26.93800 35.63800 31.01000 1.000 30.59000 547 GLU A N 1
ATOM 3905 C CA . GLU A 1 508 ? -26.91600 35.35200 32.44300 1.000 35.07000 547 GLU A CA 1
ATOM 3906 C C . GLU A 1 508 ? -26.03200 34.13300 32.65600 1.000 31.98000 547 GLU A C 1
ATOM 3907 O O . GLU A 1 508 ? -26.21100 33.10300 32.00400 1.000 33.12000 547 GLU A O 1
ATOM 3913 N N . CYS A 1 509 ? -25.05700 34.26000 33.54100 1.000 34.98000 548 CYS A N 1
ATOM 3914 C CA . CYS A 1 509 ? -24.02400 33.24300 33.63500 1.000 37.95000 548 CYS A CA 1
ATOM 3915 C C . CYS A 1 509 ? -23.45000 33.27800 35.05000 1.000 39.43000 548 CYS A C 1
ATOM 3916 O O . CYS A 1 509 ? -24.09000 33.77500 35.98200 1.000 36.75000 548 CYS A O 1
ATOM 3919 N N . GLY A 1 510 ? -22.22400 32.78300 35.19900 1.000 39.62000 549 GLY A N 1
ATOM 3920 C CA . GLY A 1 510 ? -21.66100 32.60700 36.52600 1.000 43.21000 549 GLY A CA 1
ATOM 3921 C C . GLY A 1 510 ? -22.41200 31.51800 37.27000 1.000 43.29000 549 GLY A C 1
ATOM 3922 O O . GLY A 1 510 ? -22.79800 30.49200 36.70400 1.000 41.85000 549 GLY A O 1
ATOM 3923 N N . GLU A 1 511 ? -22.62400 31.74000 38.56000 1.000 47.13000 550 GLU A N 1
ATOM 3924 C CA . GLU A 1 511 ? -23.49400 30.88900 39.36200 1.000 47.82000 550 GLU A CA 1
ATOM 3925 C C . GLU A 1 511 ? -24.75900 31.68000 39.66800 1.000 44.59000 550 GLU A C 1
ATOM 3926 O O . GLU A 1 511 ? -25.03600 32.06800 40.80700 1.000 43.36000 550 GLU A O 1
ATOM 3932 N N . SER A 1 512 ? -25.50500 31.95000 38.58900 1.000 40.49000 551 SER A N 1
ATOM 3933 C CA . SER A 1 512 ? -26.69700 32.79000 38.59700 1.000 40.23000 551 SER A CA 1
ATOM 3934 C C . SER A 1 512 ? -26.42200 34.15200 39.23000 1.000 42.49000 551 SER A C 1
ATOM 3935 O O . SER A 1 512 ? -27.29900 34.74400 39.86200 1.000 40.39000 551 SER A O 1
ATOM 3938 N N . ASP A 1 513 ? -25.19900 34.66600 39.05000 1.000 38.08000 552 ASP A N 1
ATOM 3939 C CA . ASP A 1 513 ? -24.83500 35.95200 39.63500 1.000 40.90000 552 ASP A CA 1
ATOM 3940 C C . ASP A 1 513 ? -23.96300 36.81100 38.72100 1.000 38.34000 552 ASP A C 1
ATOM 3941 O O . ASP A 1 513 ? -23.48600 37.86400 39.16400 1.000 38.11000 552 ASP A O 1
ATOM 3946 N N . HIS A 1 514 ? -23.72700 36.40300 37.47300 1.000 37.07000 553 HIS A N 1
ATOM 3947 C CA . HIS A 1 514 ? -22.97600 37.20900 36.52200 1.000 37.49000 553 HIS A CA 1
ATOM 3948 C C . HIS A 1 514 ? -23.85100 37.53300 35.32200 1.000 37.64000 553 HIS A C 1
ATOM 3949 O O . HIS A 1 514 ? -24.80100 36.80600 35.01200 1.000 35.45000 553 HIS A O 1
ATOM 3956 N N . MET A 1 515 ? -23.50200 38.62400 34.64700 1.000 32.73000 554 MET A N 1
ATOM 3957 C CA . MET A 1 515 ? -24.19200 39.09300 33.45300 1.000 34.92000 554 MET A CA 1
ATOM 3958 C C . MET A 1 515 ? -23.11500 39.60700 32.51700 1.000 35.96000 554 MET A C 1
ATOM 3959 O O . MET A 1 515 ? -22.27900 40.41800 32.92800 1.000 35.93000 554 MET A O 1
ATOM 3964 N N . VAL A 1 516 ? -23.11700 39.11800 31.28400 1.000 28.06000 555 VAL A N 1
ATOM 3965 C CA . VAL A 1 516 ? -22.07600 39.42100 30.31500 1.000 31.58000 555 VAL A CA 1
ATOM 3966 C C . VAL A 1 516 ? -22.71200 39.92800 29.02700 1.000 31.91000 555 VAL A C 1
ATOM 3967 O O . VAL A 1 516 ? -23.73800 39.40000 28.57300 1.000 28.77000 555 VAL A O 1
ATOM 3971 N N . ALA A 1 517 ? -22.10700 40.97200 28.46200 1.000 30.72000 556 ALA A N 1
ATOM 3972 C CA . ALA A 1 517 ? -22.38000 41.44500 27.11300 1.000 28.67000 556 ALA A CA 1
ATOM 3973 C C . ALA A 1 517 ? -21.04800 41.60400 26.39300 1.000 32.30000 556 ALA A C 1
ATOM 3974 O O . ALA A 1 517 ? -20.05000 41.96600 27.01100 1.000 30.56000 556 ALA A O 1
ATOM 3976 N N . VAL A 1 518 ? -21.03500 41.33600 25.08400 1.000 31.27000 557 VAL A N 1
ATOM 3977 C CA . VAL A 1 518 ? -19.81000 41.28000 24.29500 1.000 26.63000 557 VAL A CA 1
ATOM 3978 C C . VAL A 1 518 ? -19.96000 42.18000 23.07100 1.000 35.45000 557 VAL A C 1
ATOM 3979 O O . VAL A 1 518 ? -20.96500 42.09700 22.35700 1.000 34.33000 557 VAL A O 1
ATOM 3983 N N . ALA A 1 519 ? -18.96100 43.02900 22.81600 1.000 34.19000 558 ALA A N 1
ATOM 3984 C CA . ALA A 1 519 ? -18.85100 43.75300 21.55100 1.000 34.24000 558 ALA A CA 1
ATOM 3985 C C . ALA A 1 519 ? -17.71700 43.15700 20.72100 1.000 33.40000 558 ALA A C 1
ATOM 3986 O O . ALA A 1 519 ? -16.61700 42.93700 21.23200 1.000 32.49000 558 ALA A O 1
ATOM 3988 N N . LEU A 1 520 ? -17.98900 42.86700 19.45300 1.000 34.46000 559 LEU A N 1
ATOM 3989 C CA . LEU A 1 520 ? -16.95600 42.36500 18.55800 1.000 35.28000 559 LEU A CA 1
ATOM 3990 C C . LEU A 1 520 ? -16.35600 43.54300 17.80000 1.000 37.23000 559 LEU A C 1
ATOM 3991 O O . LEU A 1 520 ? -17.07900 44.32000 17.16600 1.000 35.17000 559 LEU A O 1
ATOM 3996 N N . VAL A 1 521 ? -15.03300 43.67100 17.88700 1.000 37.47000 560 VAL A N 1
ATOM 3997 C CA . VAL A 1 521 ? -14.33200 44.82000 17.35200 1.000 39.70000 560 VAL A CA 1
ATOM 3998 C C . VAL A 1 521 ? -13.46300 44.47100 16.14500 1.000 45.06000 560 VAL A C 1
ATOM 3999 O O . VAL A 1 521 ? -13.23900 45.33600 15.28800 1.000 44.88000 560 VAL A O 1
ATOM 4003 N N . GLY A 1 522 ? -12.99800 43.22500 16.02900 1.000 42.92000 561 GLY A N 1
ATOM 4004 C CA . GLY A 1 522 ? -12.14600 42.86900 14.91300 1.000 42.74000 561 GLY A CA 1
ATOM 4005 C C . GLY A 1 522 ? -11.97100 41.38200 14.70700 1.000 42.82000 561 GLY A C 1
ATOM 4006 O O . GLY A 1 522 ? -12.06000 40.59900 15.65600 1.000 39.38000 561 GLY A O 1
ATOM 4007 N N . VAL A 1 523 ? -11.72700 40.98700 13.46000 1.000 41.71000 562 VAL A N 1
ATOM 4008 C CA . VAL A 1 523 ? -11.45900 39.60200 13.08600 1.000 42.62000 562 VAL A CA 1
ATOM 4009 C C . VAL A 1 523 ? -10.10300 39.55800 12.39100 1.000 46.09000 562 VAL A C 1
ATOM 4010 O O . VAL A 1 523 ? -9.81500 40.39600 11.52600 1.000 43.91000 562 VAL A O 1
ATOM 4014 N N . THR A 1 524 ? -9.26400 38.59300 12.78600 1.000 42.70000 563 THR A N 1
ATOM 4015 C CA . THR A 1 524 ? -7.98800 38.31500 12.13000 1.000 39.37000 563 THR A CA 1
ATOM 4016 C C . THR A 1 524 ? -8.07200 36.91500 11.54100 1.000 40.30000 563 THR A C 1
ATOM 4017 O O . THR A 1 524 ? -7.71600 35.92300 12.20200 1.000 43.82000 563 THR A O 1
ATOM 4021 N N . PRO A 1 525 ? -8.54600 36.78700 10.30500 1.000 43.53000 564 PRO A N 1
ATOM 4022 C CA . PRO A 1 525 ? -8.77300 35.45300 9.73700 1.000 43.76000 564 PRO A CA 1
ATOM 4023 C C . PRO A 1 525 ? -7.46700 34.68900 9.58800 1.000 45.47000 564 PRO A C 1
ATOM 4024 O O . PRO A 1 525 ? -6.37000 35.25400 9.58800 1.000 42.46000 564 PRO A O 1
ATOM 4028 N N . GLU A 1 526 ? -7.59900 33.37600 9.48200 1.000 43.38000 565 GLU A N 1
ATOM 4029 C CA . GLU A 1 526 ? -6.43300 32.55000 9.22200 1.000 45.82000 565 GLU A CA 1
ATOM 4030 C C . GLU A 1 526 ? -5.80500 32.94400 7.88700 1.000 46.24000 565 GLU A C 1
ATOM 4031 O O . GLU A 1 526 ? -6.50400 33.25100 6.91700 1.000 42.35000 565 GLU A O 1
ATOM 4037 N N . GLY A 1 527 ? -4.47200 32.96300 7.85700 1.000 47.24000 566 GLY A N 1
ATOM 4038 C CA . GLY A 1 527 ? -3.71000 33.44500 6.72200 1.000 39.71000 566 GLY A CA 1
ATOM 4039 C C . GLY A 1 527 ? -2.49500 34.20300 7.20900 1.000 41.85000 566 GLY A C 1
ATOM 4040 O O . GLY A 1 527 ? -1.63400 33.62000 7.87200 1.000 43.34000 566 GLY A O 1
ATOM 4041 N N . TYR A 1 528 ? -2.42000 35.49900 6.90900 1.000 39.98000 567 TYR A N 1
ATOM 4042 C CA . TYR A 1 528 ? -1.36200 36.37100 7.39800 1.000 41.25000 567 TYR A CA 1
ATOM 4043 C C . TYR A 1 528 ? -1.93400 37.37700 8.37600 1.000 41.15000 567 TYR A C 1
ATOM 4044 O O . TYR A 1 528 ? -3.00800 37.93700 8.14100 1.000 45.98000 567 TYR A O 1
ATOM 4053 N N . ARG A 1 529 ? -1.20700 37.61200 9.45800 1.000 40.74000 568 ARG A N 1
ATOM 4054 C CA . ARG A 1 529 ? -1.50500 38.75300 10.29600 1.000 42.44000 568 ARG A CA 1
ATOM 4055 C C . ARG A 1 529 ? -1.31000 40.02200 9.47700 1.000 43.39000 568 ARG A C 1
ATOM 4056 O O . ARG A 1 529 ? -0.31900 40.14000 8.74900 1.000 39.53000 568 ARG A O 1
ATOM 4064 N N . PRO A 1 530 ? -2.23000 40.98000 9.56000 1.000 47.13000 569 PRO A N 1
ATOM 4065 C CA . PRO A 1 530 ? -2.08400 42.20900 8.77500 1.000 43.18000 569 PRO A CA 1
ATOM 4066 C C . PRO A 1 530 ? -0.92200 43.04700 9.28900 1.000 46.32000 569 PRO A C 1
ATOM 4067 O O . PRO A 1 530 ? -0.41100 42.85100 10.39600 1.000 47.77000 569 PRO A O 1
ATOM 4071 N N . LEU A 1 531 ? -0.49600 43.98600 8.44300 1.000 46.38000 570 LEU A N 1
ATOM 4072 C CA . LEU A 1 531 ? 0.58600 44.89900 8.79700 1.000 45.10000 570 LEU A CA 1
ATOM 4073 C C . LEU A 1 531 ? 0.36400 45.54500 10.16500 1.000 51.25000 570 LEU A C 1
ATOM 4074 O O . LEU A 1 531 ? 1.27900 45.58600 10.99800 1.000 49.17000 570 LEU A O 1
ATOM 4079 N N . LYS A 1 532 ? -0.85400 46.04600 10.41700 1.000 53.88000 571 LYS A N 1
ATOM 4080 C CA . LYS A 1 532 ? -1.13800 46.75800 11.66300 1.000 53.65000 571 LYS A CA 1
ATOM 4081 C C . LYS A 1 532 ? -0.86100 45.90400 12.89500 1.000 53.09000 571 LYS A C 1
ATOM 4082 O O . LYS A 1 532 ? -0.44500 46.43300 13.93000 1.000 53.77000 571 LYS A O 1
ATOM 4088 N N . ALA A 1 533 ? -1.06500 44.58500 12.80200 1.000 51.36000 572 ALA A N 1
ATOM 4089 C CA . ALA A 1 533 ? -0.87500 43.71700 13.96200 1.000 47.56000 572 ALA A CA 1
ATOM 4090 C C . ALA A 1 533 ? 0.59600 43.57800 14.35900 1.000 49.31000 572 ALA A C 1
ATOM 4091 O O . ALA A 1 533 ? 0.89400 43.31900 15.53100 1.000 50.43000 572 ALA A O 1
ATOM 4093 N N . VAL A 1 534 ? 1.52600 43.73800 13.41200 1.000 48.93000 573 VAL A N 1
ATOM 4094 C CA . VAL A 1 534 ? 2.95400 43.60100 13.66500 1.000 44.51000 573 VAL A CA 1
ATOM 4095 C C . VAL A 1 534 ? 3.71200 44.90100 13.40900 1.000 47.84000 573 VAL A C 1
ATOM 4096 O O . VAL A 1 534 ? 4.94000 44.89000 13.33700 1.000 48.44000 573 VAL A O 1
ATOM 4100 N N . GLN A 1 535 ? 2.99800 46.02200 13.26100 1.000 47.01000 574 GLN A N 1
ATOM 4101 C CA . GLN A 1 535 ? 3.62400 47.32800 13.04200 1.000 50.68000 574 GLN A CA 1
ATOM 4102 C C . GLN A 1 535 ? 4.75400 47.60100 14.02800 1.000 51.16000 574 GLN A C 1
ATOM 4103 O O . GLN A 1 535 ? 5.82300 48.08700 13.64700 1.000 49.11000 574 GLN A O 1
ATOM 4109 N N . ASP A 1 536 ? 4.51700 47.32700 15.31300 1.000 48.71000 575 ASP A N 1
ATOM 4110 C CA . ASP A 1 536 ? 5.45100 47.77300 16.34100 1.000 55.39000 575 ASP A CA 1
ATOM 4111 C C . ASP A 1 536 ? 6.76600 47.01400 16.25400 1.000 52.58000 575 ASP A C 1
ATOM 4112 O O . ASP A 1 536 ? 7.84600 47.60800 16.34900 1.000 48.70000 575 ASP A O 1
ATOM 4117 N N . GLN A 1 537 ? 6.69900 45.70300 16.05400 1.000 49.26000 576 GLN A N 1
ATOM 4118 C CA . GLN A 1 537 ? 7.93500 44.94700 15.91100 1.000 50.35000 576 GLN A CA 1
ATOM 4119 C C . GLN A 1 537 ? 8.70000 45.36500 14.64600 1.000 46.57000 576 GLN A C 1
ATOM 4120 O O . GLN A 1 537 ? 9.93300 45.45800 14.66200 1.000 45.84000 576 GLN A O 1
ATOM 4126 N N . LEU A 1 538 ? 7.99000 45.67200 13.55200 1.000 41.92000 577 LEU A N 1
ATOM 4127 C CA . LEU A 1 538 ? 8.68800 46.10300 12.34300 1.000 42.26000 577 LEU A CA 1
ATOM 4128 C C . LEU A 1 538 ? 9.31900 47.48200 12.52800 1.000 40.44000 577 LEU A C 1
ATOM 4129 O O . LEU A 1 538 ? 10.46900 47.70000 12.13000 1.000 34.84000 577 LEU A O 1
ATOM 4134 N N . ARG A 1 539 ? 8.58600 48.41500 13.14600 1.000 40.63000 578 ARG A N 1
ATOM 4135 C CA . ARG A 1 539 ? 9.11400 49.75100 13.40900 1.000 39.05000 578 ARG A CA 1
ATOM 4136 C C . ARG A 1 539 ? 10.38000 49.70200 14.24600 1.000 41.27000 578 ARG A C 1
ATOM 4137 O O . ARG A 1 539 ? 11.35000 50.41700 13.95600 1.000 39.86000 578 ARG A O 1
ATOM 4145 N N . ALA A 1 540 ? 10.39200 48.86700 15.29100 1.000 39.32000 579 ALA A N 1
ATOM 4146 C CA . ALA A 1 540 ? 11.54200 48.83800 16.19300 1.000 45.15000 579 ALA A CA 1
ATOM 4147 C C . ALA A 1 540 ? 12.77200 48.28400 15.49100 1.000 41.76000 579 ALA A C 1
ATOM 4148 O O . ALA A 1 540 ? 13.89100 48.75700 15.71700 1.000 42.26000 579 ALA A O 1
ATOM 4150 N N . GLU A 1 541 ? 12.57900 47.29500 14.61700 1.000 40.76000 580 GLU A N 1
ATOM 4151 C CA . GLU A 1 541 ? 13.69400 46.80400 13.81900 1.000 38.39000 580 GLU A CA 1
ATOM 4152 C C . GLU A 1 541 ? 14.22900 47.88700 12.89400 1.000 38.49000 580 GLU A C 1
ATOM 4153 O O . GLU A 1 541 ? 15.44500 48.02900 12.73500 1.000 38.16000 580 GLU A O 1
ATOM 4159 N N . ILE A 1 542 ? 13.33200 48.63400 12.23900 1.000 38.01000 581 ILE A N 1
ATOM 4160 C CA . ILE A 1 542 ? 13.78200 49.66300 11.31100 1.000 34.41000 581 ILE A CA 1
ATOM 4161 C C . ILE A 1 542 ? 14.50800 50.75700 12.07700 1.000 35.70000 581 ILE A C 1
ATOM 4162 O O . ILE A 1 542 ? 15.50800 51.29800 11.60000 1.000 34.82000 581 ILE A O 1
ATOM 4167 N N . VAL A 1 543 ? 14.06700 51.04200 13.30200 1.000 36.89000 582 VAL A N 1
ATOM 4168 C CA . VAL A 1 543 ? 14.68900 52.08800 14.10600 1.000 39.08000 582 VAL A CA 1
ATOM 4169 C C . VAL A 1 543 ? 16.10500 51.68800 14.50100 1.000 38.40000 582 VAL A C 1
ATOM 4170 O O . VAL A 1 543 ? 17.06100 52.45500 14.32500 1.000 37.91000 582 VAL A O 1
ATOM 4174 N N . LYS A 1 544 ? 16.26000 50.47300 15.02700 1.000 38.26000 583 LYS A N 1
ATOM 4175 C CA . LYS A 1 544 ? 17.58100 49.96700 15.37500 1.000 35.85000 583 LYS A CA 1
ATOM 4176 C C . LYS A 1 544 ? 18.54000 50.04300 14.19200 1.000 35.56000 583 LYS A C 1
ATOM 4177 O O . LYS A 1 544 ? 19.67800 50.50400 14.33100 1.000 32.22000 583 LYS A O 1
ATOM 4183 N N . ASP A 1 545 ? 18.09300 49.58500 13.01500 1.000 33.37000 584 ASP A N 1
ATOM 4184 C CA . ASP A 1 545 ? 18.94500 49.63300 11.82900 1.000 38.91000 584 ASP A CA 1
ATOM 4185 C C . ASP A 1 545 ? 19.37900 51.06300 11.49700 1.000 36.58000 584 ASP A C 1
ATOM 4186 O O . ASP A 1 545 ? 20.52600 51.29300 11.09700 1.000 39.48000 584 ASP A O 1
ATOM 4191 N N . LYS A 1 546 ? 18.48400 52.04000 11.66500 1.000 32.95000 585 LYS A N 1
ATOM 4192 C CA . LYS A 1 546 ? 18.81500 53.42100 11.31900 1.000 36.94000 585 LYS A CA 1
ATOM 4193 C C . LYS A 1 546 ? 19.69000 54.07700 12.38700 1.000 37.81000 585 LYS A C 1
ATOM 4194 O O . LYS A 1 546 ? 20.59700 54.85300 12.05700 1.000 34.47000 585 LYS A O 1
ATOM 4200 N N . LYS A 1 547 ? 19.44500 53.76600 13.66700 1.000 34.88000 586 LYS A N 1
ATOM 4201 C CA . LYS A 1 547 ? 20.35400 54.21400 14.72100 1.000 32.43000 586 LYS A CA 1
ATOM 4202 C C . LYS A 1 547 ? 21.76100 53.68800 14.48600 1.000 34.07000 586 LYS A C 1
ATOM 4203 O O . LYS A 1 547 ? 22.73200 54.45000 14.52700 1.000 33.29000 586 LYS A O 1
ATOM 4209 N N . ALA A 1 548 ? 21.88700 52.38600 14.18000 1.000 33.08000 587 ALA A N 1
ATOM 4210 C CA . ALA A 1 548 ? 23.20600 51.82300 13.89900 1.000 32.86000 587 ALA A CA 1
ATOM 4211 C C . ALA A 1 548 ? 23.86300 52.51400 12.70800 1.000 31.79000 587 ALA A C 1
ATOM 4212 O O . ALA A 1 548 ? 25.07400 52.74700 12.71300 1.000 33.85000 587 ALA A O 1
ATOM 4214 N N . GLU A 1 549 ? 23.08300 52.84200 11.67400 1.000 34.45000 588 GLU A N 1
ATOM 4215 C CA . GLU A 1 549 ? 23.62100 53.61100 10.54900 1.000 35.89000 588 GLU A CA 1
ATOM 4216 C C . GLU A 1 549 ? 24.11000 54.98200 10.99400 1.000 35.60000 588 GLU A C 1
ATOM 4217 O O . GLU A 1 549 ? 25.20200 55.41000 10.60800 1.000 34.10000 588 GLU A O 1
ATOM 4223 N N . LYS A 1 550 ? 23.31600 55.68800 11.80800 1.000 33.45000 589 LYS A N 1
ATOM 4224 C CA . LYS A 1 550 ? 23.71800 57.01900 12.25900 1.000 35.33000 589 LYS A CA 1
ATOM 4225 C C . LYS A 1 550 ? 24.98500 56.94900 13.10500 1.000 35.25000 589 LYS A C 1
ATOM 4226 O O . LYS A 1 550 ? 25.92800 57.72200 12.89800 1.000 34.01000 589 LYS A O 1
ATOM 4232 N N . ILE A 1 551 ? 25.04100 56.00400 14.04800 1.000 36.22000 590 ILE A N 1
ATOM 4233 C CA . ILE A 1 551 ? 26.22100 55.90000 14.90600 1.000 34.37000 590 ILE A CA 1
ATOM 4234 C C . ILE A 1 551 ? 27.46200 55.58500 14.07200 1.000 37.87000 590 ILE A C 1
ATOM 4235 O O . ILE A 1 551 ? 28.52700 56.19000 14.24900 1.000 36.57000 590 ILE A O 1
ATOM 4240 N N . MET A 1 552 ? 27.34800 54.63800 13.14300 1.000 31.68000 591 MET A N 1
ATOM 4241 C CA . MET A 1 552 ? 28.52000 54.31000 12.34000 1.000 36.91000 591 MET A CA 1
ATOM 4242 C C . MET A 1 552 ? 28.91100 55.46100 11.41500 1.000 39.24000 591 MET A C 1
ATOM 4243 O O . MET A 1 552 ? 30.09000 55.61200 11.08100 1.000 37.72000 591 MET A O 1
ATOM 4248 N N . ALA A 1 553 ? 27.93900 56.27200 10.99200 1.000 34.06000 592 ALA A N 1
ATOM 4249 C CA . ALA A 1 553 ? 28.25700 57.46800 10.22100 1.000 43.46000 592 ALA A CA 1
ATOM 4250 C C . ALA A 1 553 ? 29.00100 58.48800 11.07500 1.000 43.05000 592 ALA A C 1
ATOM 4251 O O . ALA A 1 553 ? 29.96200 59.11400 10.60800 1.000 42.43000 592 ALA A O 1
ATOM 4253 N N . ASP A 1 554 ? 28.58000 58.65700 12.33400 1.000 40.87000 593 ASP A N 1
ATOM 4254 C CA . ASP A 1 554 ? 29.27100 59.57500 13.24300 1.000 40.74000 593 ASP A CA 1
ATOM 4255 C C . ASP A 1 554 ? 30.68900 59.09700 13.55000 1.000 40.67000 593 ASP A C 1
ATOM 4256 O O . ASP A 1 554 ? 31.61200 59.91000 13.67200 1.000 44.57000 593 ASP A O 1
ATOM 4261 N N . MET A 1 555 ? 30.88300 57.78200 13.67600 1.000 40.27000 594 MET A N 1
ATOM 4262 C CA . MET A 1 555 ? 32.21800 57.24500 13.91800 1.000 42.68000 594 MET A CA 1
ATOM 4263 C C . MET A 1 555 ? 33.14600 57.53200 12.73800 1.000 41.64000 594 MET A C 1
ATOM 4264 O O . MET A 1 555 ? 34.34200 57.78100 12.92600 1.000 43.57000 594 MET A O 1
ATOM 4269 N N . LYS A 1 556 ? 32.62300 57.48900 11.50900 1.000 41.13000 595 LYS A N 1
ATOM 4270 C CA . LYS A 1 556 ? 33.48400 57.75900 10.35900 1.000 43.27000 595 LYS A CA 1
ATOM 4271 C C . LYS A 1 556 ? 33.77600 59.24500 10.20900 1.000 43.20000 595 LYS A C 1
ATOM 4272 O O . LYS A 1 556 ? 34.89400 59.62100 9.84200 1.000 49.17000 595 LYS A O 1
ATOM 4278 N N . ALA A 1 557 ? 32.79300 60.10600 10.49000 1.000 40.11000 596 ALA A N 1
ATOM 4279 C CA . ALA A 1 557 ? 33.04200 61.54200 10.42900 1.000 46.92000 596 ALA A CA 1
ATOM 4280 C C . ALA A 1 557 ? 34.06800 61.97400 11.46600 1.000 50.40000 596 ALA A C 1
ATOM 4281 O O . ALA A 1 557 ? 34.83600 62.91000 11.22400 1.000 51.55000 596 ALA A O 1
ATOM 4283 N N . ALA A 1 558 ? 34.09100 61.31100 12.62800 1.000 50.54000 597 ALA A N 1
ATOM 4284 C CA . ALA A 1 558 ? 35.08800 61.60900 13.65200 1.000 49.28000 597 ALA A CA 1
ATOM 4285 C C . ALA A 1 558 ? 36.47000 61.05800 13.31100 1.000 44.87000 597 ALA A C 1
ATOM 4286 O O . ALA A 1 558 ? 37.42700 61.36800 14.02700 1.000 45.96000 597 ALA A O 1
ATOM 4288 N N . ASN A 1 559 ? 36.59000 60.27100 12.23500 1.000 45.81000 598 ASN A N 1
ATOM 4289 C CA . ASN A 1 559 ? 37.84900 59.62700 11.82700 1.000 49.31000 598 ASN A CA 1
ATOM 4290 C C . ASN A 1 559 ? 38.47700 58.85200 12.98300 1.000 43.53000 598 ASN A C 1
ATOM 4291 O O . ASN A 1 559 ? 39.69800 58.84000 13.17100 1.000 44.35000 598 ASN A O 1
ATOM 4296 N N . ALA A 1 560 ? 37.62200 58.20800 13.77400 1.000 44.87000 599 ALA A N 1
ATOM 4297 C CA . ALA A 1 560 ? 38.07000 57.42400 14.92200 1.000 43.33000 599 ALA A CA 1
ATOM 4298 C C . ALA A 1 560 ? 38.79000 56.17600 14.42800 1.000 40.48000 599 ALA A C 1
ATOM 4299 O O . ALA A 1 560 ? 38.18200 55.31400 13.78300 1.000 43.12000 599 ALA A O 1
ATOM 4301 N N . THR A 1 561 ? 40.09000 56.08600 14.71700 1.000 38.64000 600 THR A N 1
ATOM 4302 C CA . THR A 1 561 ? 40.91000 54.94900 14.32500 1.000 44.41000 600 THR A CA 1
ATOM 4303 C C . THR A 1 561 ? 41.56800 54.22900 15.50000 1.000 41.67000 600 THR A C 1
ATOM 4304 O O . THR A 1 561 ? 42.18500 53.18200 15.29100 1.000 44.62000 600 THR A O 1
ATOM 4308 N N . SER A 1 562 ? 41.44800 54.74700 16.72100 1.000 43.16000 601 SER A N 1
ATOM 4309 C CA . SER A 1 562 ? 42.01400 54.11300 17.90200 1.000 40.43000 601 SER A CA 1
ATOM 4310 C C . SER A 1 562 ? 40.96000 54.00600 18.99400 1.000 37.20000 601 SER A C 1
ATOM 4311 O O . SER A 1 562 ? 39.94800 54.71100 18.99100 1.000 36.05000 601 SER A O 1
ATOM 4314 N N . LEU A 1 563 ? 41.23200 53.11400 19.94800 1.000 34.28000 602 LEU A N 1
ATOM 4315 C CA . LEU A 1 563 ? 40.33300 52.91400 21.07400 1.000 35.81000 602 LEU A CA 1
ATOM 4316 C C . LEU A 1 563 ? 40.03100 54.22700 21.78200 1.000 38.78000 602 LEU A C 1
ATOM 4317 O O . LEU A 1 563 ? 38.87900 54.50300 22.14400 1.000 34.88000 602 LEU A O 1
ATOM 4322 N N . ASP A 1 564 ? 41.05400 55.06400 21.96900 1.000 35.20000 603 ASP A N 1
ATOM 4323 C CA . ASP A 1 564 ? 40.84700 56.31900 22.67900 1.000 40.10000 603 ASP A CA 1
ATOM 4324 C C . ASP A 1 564 ? 39.97000 57.28600 21.89700 1.000 36.18000 603 ASP A C 1
ATOM 4325 O O . ASP A 1 564 ? 39.18500 58.02100 22.49600 1.000 37.89000 603 ASP A O 1
ATOM 4330 N N . GLN A 1 565 ? 40.06600 57.29000 20.56800 1.000 35.63000 604 GLN A N 1
ATOM 4331 C CA . GLN A 1 565 ? 39.22200 58.19000 19.79100 1.000 37.76000 604 GLN A CA 1
ATOM 4332 C C . GLN A 1 565 ? 37.76400 57.73800 19.79600 1.000 41.89000 604 GLN A C 1
ATOM 4333 O O . GLN A 1 565 ? 36.85200 58.57900 19.76700 1.000 36.10000 604 GLN A O 1
ATOM 4339 N N . TYR A 1 566 ? 37.52300 56.41900 19.84100 1.000 34.96000 605 TYR A N 1
ATOM 4340 C CA . TYR A 1 566 ? 36.16400 55.92300 20.02300 1.000 35.12000 605 TYR A CA 1
ATOM 4341 C C . TYR A 1 566 ? 35.63200 56.26800 21.40900 1.000 36.55000 605 TYR A C 1
ATOM 4342 O O . TYR A 1 566 ? 34.48400 56.70200 21.54300 1.000 36.02000 605 TYR A O 1
ATOM 4351 N N . LYS A 1 567 ? 36.44600 56.08700 22.45500 1.000 39.80000 606 LYS A N 1
ATOM 4352 C CA . LYS A 1 567 ? 35.98500 56.44000 23.79900 1.000 44.06000 606 LYS A CA 1
ATOM 4353 C C . LYS A 1 567 ? 35.69900 57.93300 23.93900 1.000 41.70000 606 LYS A C 1
ATOM 4354 O O . LYS A 1 567 ? 34.96500 58.32300 24.85200 1.000 43.68000 606 LYS A O 1
ATOM 4360 N N . ALA A 1 568 ? 36.23200 58.77100 23.05200 1.000 41.64000 607 ALA A N 1
ATOM 4361 C CA . ALA A 1 568 ? 36.01300 60.21300 23.14400 1.000 44.18000 607 ALA A CA 1
ATOM 4362 C C . ALA A 1 568 ? 34.73600 60.68800 22.45400 1.000 44.00000 607 ALA A C 1
ATOM 4363 O O . ALA A 1 568 ? 34.45900 61.88900 22.46800 1.000 47.64000 607 ALA A O 1
ATOM 4365 N N . MET A 1 569 ? 33.94500 59.80000 21.86000 1.000 42.49000 608 MET A N 1
ATOM 4366 C CA . MET A 1 569 ? 32.76700 60.26200 21.13800 1.000 43.86000 608 MET A CA 1
ATOM 4367 C C . MET A 1 569 ? 31.58200 60.45400 22.07500 1.000 42.44000 608 MET A C 1
ATOM 4368 O O . MET A 1 569 ? 31.47800 59.80400 23.11700 1.000 40.38000 608 MET A O 1
ATOM 4373 N N . SER A 1 570 ? 30.66400 61.33800 21.65800 1.000 44.02000 609 SER A N 1
ATOM 4374 C CA . SER A 1 570 ? 29.45100 61.63800 22.41700 1.000 47.23000 609 SER A CA 1
ATOM 4375 C C . SER A 1 570 ? 28.71600 60.36100 22.78000 1.000 42.17000 609 SER A C 1
ATOM 4376 O O . SER A 1 570 ? 28.35700 59.57000 21.90000 1.000 40.20000 609 SER A O 1
ATOM 4379 N N . GLY A 1 571 ? 28.48500 60.17300 24.07600 1.000 36.23000 610 GLY A N 1
ATOM 4380 C CA . GLY A 1 571 ? 27.73600 59.03700 24.55900 1.000 34.71000 610 GLY A CA 1
ATOM 4381 C C . GLY A 1 571 ? 28.49400 57.73000 24.62700 1.000 35.29000 610 GLY A C 1
ATOM 4382 O O . GLY A 1 571 ? 27.88500 56.70800 24.96700 1.000 35.16000 610 GLY A O 1
ATOM 4383 N N . ALA A 1 572 ? 29.79400 57.71500 24.32600 1.000 35.75000 611 ALA A N 1
ATOM 4384 C CA . ALA A 1 572 ? 30.53700 56.45900 24.33200 1.000 32.59000 611 ALA A CA 1
ATOM 4385 C C . ALA A 1 572 ? 30.69100 55.92200 25.74900 1.000 33.92000 611 ALA A C 1
ATOM 4386 O O . ALA A 1 572 ? 30.82800 56.68600 26.70800 1.000 33.97000 611 ALA A O 1
ATOM 4388 N N . VAL A 1 573 ? 30.65500 54.59500 25.87600 1.000 31.66000 612 VAL A N 1
ATOM 4389 C CA . VAL A 1 573 ? 31.05300 53.90400 27.09600 1.000 33.37000 612 VAL A CA 1
ATOM 4390 C C . VAL A 1 573 ? 32.17400 52.93700 26.73800 1.000 34.64000 612 VAL A C 1
ATOM 4391 O O . VAL A 1 573 ? 32.39700 52.61600 25.56200 1.000 31.01000 612 VAL A O 1
ATOM 4395 N N . SER A 1 574 ? 32.89400 52.48000 27.76400 1.000 30.67000 613 SER A N 1
ATOM 4396 C CA . SER A 1 574 ? 33.94700 51.48600 27.57400 1.000 31.05000 613 SER A CA 1
ATOM 4397 C C . SER A 1 574 ? 33.84700 50.39500 28.63500 1.000 35.26000 613 SER A C 1
ATOM 4398 O O . SER A 1 574 ? 33.15100 50.53100 29.64900 1.000 31.18000 613 SER A O 1
ATOM 4401 N N . ASP A 1 575 ? 34.57500 49.30500 28.39200 1.000 30.71000 614 ASP A N 1
ATOM 4402 C CA . ASP A 1 575 ? 34.50000 48.15500 29.27400 1.000 31.99000 614 ASP A CA 1
ATOM 4403 C C . ASP A 1 575 ? 35.66500 47.23200 28.94700 1.000 26.86000 614 ASP A C 1
ATOM 4404 O O . ASP A 1 575 ? 36.31700 47.36700 27.90400 1.000 26.29000 614 ASP A O 1
ATOM 4409 N N . SER A 1 576 ? 35.95100 46.33300 29.88000 1.000 26.97000 615 SER A N 1
ATOM 4410 C CA . SER A 1 576 ? 36.95200 45.29000 29.71600 1.000 28.78000 615 SER A CA 1
ATOM 4411 C C . SER A 1 576 ? 36.24700 43.95400 29.87800 1.000 32.06000 615 SER A C 1
ATOM 4412 O O . SER A 1 576 ? 35.67600 43.67600 30.93900 1.000 35.31000 615 SER A O 1
ATOM 4415 N N . LEU A 1 577 ? 36.26800 43.14600 28.83100 1.000 28.21000 616 LEU A N 1
ATOM 4416 C CA . LEU A 1 577 ? 35.51400 41.90500 28.77700 1.000 29.99000 616 LEU A CA 1
ATOM 4417 C C . LEU A 1 577 ? 36.51200 40.76500 28.91000 1.000 30.85000 616 LEU A C 1
ATOM 4418 O O . LEU A 1 577 ? 37.34900 40.56100 28.03000 1.000 31.50000 616 LEU A O 1
ATOM 4423 N N . LYS A 1 578 ? 36.43700 40.03500 30.01100 1.000 28.89000 617 LYS A N 1
ATOM 4424 C CA . LYS A 1 578 ? 37.37100 38.95500 30.28300 1.000 32.20000 617 LYS A CA 1
ATOM 4425 C C . LYS A 1 578 ? 36.67700 37.60200 30.16700 1.000 28.91000 617 LYS A C 1
ATOM 4426 O O . LYS A 1 578 ? 35.47400 37.48300 30.40600 1.000 26.82000 617 LYS A O 1
ATOM 4432 N N . LEU A 1 579 ? 37.45900 36.59200 29.78200 1.000 25.88000 618 LEU A N 1
ATOM 4433 C CA . LEU A 1 579 ? 36.98800 35.20800 29.63000 1.000 32.44000 618 LEU A CA 1
ATOM 4434 C C . LEU A 1 579 ? 35.81700 35.11200 28.65200 1.000 31.41000 618 LEU A C 1
ATOM 4435 O O . LEU A 1 579 ? 34.90600 34.30300 28.82200 1.000 29.48000 618 LEU A O 1
ATOM 4440 N N . VAL A 1 580 ? 35.84900 35.95500 27.61300 1.000 28.34000 619 VAL A N 1
ATOM 4441 C CA . VAL A 1 580 ? 34.90200 35.84000 26.51700 1.000 22.15000 619 VAL A CA 1
ATOM 4442 C C . VAL A 1 580 ? 35.07800 34.48500 25.82900 1.000 29.47000 619 VAL A C 1
ATOM 4443 O O . VAL A 1 580 ? 36.20300 33.99800 25.64900 1.000 28.90000 619 VAL A O 1
ATOM 4447 N N . THR A 1 581 ? 33.96700 33.85400 25.45300 1.000 24.65000 620 THR A N 1
ATOM 4448 C CA . THR A 1 581 ? 34.01500 32.66800 24.60800 1.000 26.99000 620 THR A CA 1
ATOM 4449 C C . THR A 1 581 ? 33.00300 32.81500 23.47900 1.000 30.11000 620 THR A C 1
ATOM 4450 O O . THR A 1 581 ? 32.08800 33.64200 23.53900 1.000 30.55000 620 THR A O 1
ATOM 4454 N N . PHE A 1 582 ? 33.17100 31.99900 22.43600 1.000 28.74000 621 PHE A N 1
ATOM 4455 C CA . PHE A 1 582 ? 32.14400 31.91900 21.40000 1.000 29.21000 621 PHE A CA 1
ATOM 4456 C C . PHE A 1 582 ? 30.85600 31.30600 21.94500 1.000 31.42000 621 PHE A C 1
ATOM 4457 O O . PHE A 1 582 ? 29.75700 31.77400 21.62500 1.000 31.94000 621 PHE A O 1
ATOM 4465 N N . ALA A 1 583 ? 30.98500 30.29700 22.82000 1.000 30.42000 622 ALA A N 1
ATOM 4466 C CA . ALA A 1 583 ? 29.85100 29.47600 23.24200 1.000 33.87000 622 ALA A CA 1
ATOM 4467 C C . ALA A 1 583 ? 28.85500 30.25600 24.08700 1.000 32.83000 622 ALA A C 1
ATOM 4468 O O . ALA A 1 583 ? 27.64300 30.08300 23.93500 1.000 34.06000 622 ALA A O 1
ATOM 4470 N N . ALA A 1 584 ? 29.33100 31.09200 24.99600 1.000 30.19000 623 ALA A N 1
ATOM 4471 C CA . ALA A 1 584 ? 28.42400 31.75600 25.91800 1.000 34.21000 623 ALA A CA 1
ATOM 4472 C C . ALA A 1 584 ? 28.41800 33.26000 25.67300 1.000 35.62000 623 ALA A C 1
ATOM 4473 O O . ALA A 1 584 ? 29.49100 33.86600 25.57300 1.000 32.22000 623 ALA A O 1
ATOM 4475 N N . PRO A 1 585 ? 27.25300 33.89700 25.59300 1.000 34.27000 624 PRO A N 1
ATOM 4476 C CA . PRO A 1 585 ? 27.22300 35.32000 25.21700 1.000 36.00000 624 PRO A CA 1
ATOM 4477 C C . PRO A 1 585 ? 27.81800 36.21100 26.30300 1.000 33.81000 624 PRO A C 1
ATOM 4478 O O . PRO A 1 585 ? 27.55300 36.04600 27.49600 1.000 32.31000 624 PRO A O 1
ATOM 4482 N N . ALA A 1 586 ? 28.61800 37.17900 25.87400 1.000 30.60000 625 ALA A N 1
ATOM 4483 C CA . ALA A 1 586 ? 29.28500 38.06000 26.82800 1.000 29.89000 625 ALA A CA 1
ATOM 4484 C C . ALA A 1 586 ? 28.28500 39.01100 27.48800 1.000 33.12000 625 ALA A C 1
ATOM 4485 O O . ALA A 1 586 ? 27.44800 39.62900 26.81700 1.000 29.21000 625 ALA A O 1
ATOM 4487 N N . TYR A 1 587 ? 28.36300 39.13000 28.80700 1.000 31.04000 626 TYR A N 1
ATOM 4488 C CA . TYR A 1 587 ? 27.62200 40.17400 29.49600 1.000 31.98000 626 TYR A CA 1
ATOM 4489 C C . TYR A 1 587 ? 28.48000 41.42800 29.50800 1.000 30.66000 626 TYR A C 1
ATOM 4490 O O . TYR A 1 587 ? 29.65900 41.35900 29.85800 1.000 29.11000 626 TYR A O 1
ATOM 4499 N N . VAL A 1 588 ? 27.89500 42.56100 29.12100 1.000 28.71000 627 VAL A N 1
ATOM 4500 C CA . VAL A 1 588 ? 28.62000 43.82600 28.96800 1.000 28.23000 627 VAL A CA 1
ATOM 4501 C C . VAL A 1 588 ? 28.00900 44.80500 29.95900 1.000 30.57000 627 VAL A C 1
ATOM 4502 O O . VAL A 1 588 ? 26.95100 45.38300 29.68900 1.000 32.76000 627 VAL A O 1
ATOM 4506 N N . SER A 1 589 ? 28.66400 44.98600 31.10900 1.000 31.90000 628 SER A N 1
ATOM 4507 C CA . SER A 1 589 ? 28.18900 45.92300 32.12800 1.000 34.96000 628 SER A CA 1
ATOM 4508 C C . SER A 1 589 ? 27.91500 47.30200 31.54800 1.000 36.34000 628 SER A C 1
ATOM 4509 O O . SER A 1 589 ? 26.85900 47.89600 31.79500 1.000 36.81000 628 SER A O 1
ATOM 4512 N N . ALA A 1 590 ? 28.88100 47.84300 30.80700 1.000 29.96000 629 ALA A N 1
ATOM 4513 C CA . ALA A 1 590 ? 28.77400 49.21900 30.33600 1.000 29.59000 629 ALA A CA 1
ATOM 4514 C C . ALA A 1 590 ? 27.49900 49.44100 29.53400 1.000 34.31000 629 ALA A C 1
ATOM 4515 O O . ALA A 1 590 ? 26.96800 50.55800 29.50700 1.000 34.14000 629 ALA A O 1
ATOM 4517 N N . LEU A 1 591 ? 26.99600 48.38900 28.88100 1.000 33.32000 630 LEU A N 1
ATOM 4518 C CA . LEU A 1 591 ? 25.76300 48.44000 28.11400 1.000 32.08000 630 LEU A CA 1
ATOM 4519 C C . LEU A 1 591 ? 24.57200 47.82600 28.84600 1.000 32.24000 630 LEU A C 1
ATOM 4520 O O . LEU A 1 591 ? 23.45000 47.91800 28.34100 1.000 30.74000 630 LEU A O 1
ATOM 4525 N N . ARG A 1 592 ? 24.78200 47.20100 30.00700 1.000 29.55000 631 ARG A N 1
ATOM 4526 C CA . ARG A 1 592 ? 23.71400 46.47900 30.71100 1.000 34.42000 631 ARG A CA 1
ATOM 4527 C C . ARG A 1 592 ? 23.03300 45.50500 29.75600 1.000 35.35000 631 ARG A C 1
ATOM 4528 O O . ARG A 1 592 ? 21.80900 45.46500 29.62100 1.000 38.69000 631 ARG A O 1
ATOM 4536 N N . SER A 1 593 ? 23.84500 44.72200 29.05700 1.000 37.28000 632 SER A N 1
ATOM 4537 C CA . SER A 1 593 ? 23.27200 43.94300 27.97700 1.000 35.55000 632 SER A CA 1
ATOM 4538 C C . SER A 1 593 ? 24.15500 42.74300 27.68400 1.000 35.38000 632 SER A C 1
ATOM 4539 O O . SER A 1 593 ? 25.35800 42.75300 27.95100 1.000 34.26000 632 SER A O 1
ATOM 4542 N N . SER A 1 594 ? 23.53500 41.71000 27.13600 1.000 32.32000 633 SER A N 1
ATOM 4543 C CA . SER A 1 594 ? 24.22800 40.51200 26.69700 1.000 30.48000 633 SER A CA 1
ATOM 4544 C C . SER A 1 594 ? 24.51200 40.64900 25.20400 1.000 33.70000 633 SER A C 1
ATOM 4545 O O . SER A 1 594 ? 23.61500 41.00600 24.43700 1.000 39.34000 633 SER A O 1
ATOM 4548 N N . GLU A 1 595 ? 25.76400 40.40900 24.78900 1.000 30.64000 634 GLU A N 1
ATOM 4549 C CA . GLU A 1 595 ? 26.18700 40.67400 23.40900 1.000 32.45000 634 GLU A CA 1
ATOM 4550 C C . GLU A 1 595 ? 26.88900 39.46500 22.79600 1.000 35.30000 634 GLU A C 1
ATOM 4551 O O . GLU A 1 595 ? 28.12900 39.38000 22.80800 1.000 28.73000 634 GLU A O 1
ATOM 4557 N N . PRO A 1 596 ? 26.13500 38.53300 22.20000 1.000 31.65000 635 PRO A N 1
ATOM 4558 C CA . PRO A 1 596 ? 26.77300 37.33300 21.62600 1.000 32.89000 635 PRO A CA 1
ATOM 4559 C C . PRO A 1 596 ? 27.72400 37.62400 20.46900 1.000 32.48000 635 PRO A C 1
ATOM 4560 O O . PRO A 1 596 ? 28.58300 36.78100 20.16700 1.000 30.15000 635 PRO A O 1
ATOM 4564 N N . LEU A 1 597 ? 27.63300 38.79200 19.82600 1.000 28.37000 636 LEU A N 1
ATOM 4565 C CA . LEU A 1 597 ? 28.57800 39.07200 18.75500 1.000 26.58000 636 LEU A CA 1
ATOM 4566 C C . LEU A 1 597 ? 29.99200 39.34700 19.27200 1.000 29.80000 636 LEU A C 1
ATOM 4567 O O . LEU A 1 597 ? 30.94100 39.32200 18.47700 1.000 27.37000 636 LEU A O 1
ATOM 4572 N N . VAL A 1 598 ? 30.15900 39.61300 20.57600 1.000 28.62000 637 VAL A N 1
ATOM 4573 C CA . VAL A 1 598 ? 31.49700 39.81600 21.13500 1.000 24.78000 637 VAL A CA 1
ATOM 4574 C C . VAL A 1 598 ? 32.35200 38.56800 20.93600 1.000 26.69000 637 VAL A C 1
ATOM 4575 O O . VAL A 1 598 ? 33.50800 38.64600 20.49800 1.000 25.25000 637 VAL A O 1
ATOM 4579 N N . GLY A 1 599 ? 31.80000 37.39700 21.27300 1.000 27.32000 638 GLY A N 1
ATOM 4580 C CA . GLY A 1 599 ? 32.53000 36.15100 21.10400 1.000 23.21000 638 GLY A CA 1
ATOM 4581 C C . GLY A 1 599 ? 32.72800 35.75500 19.65200 1.000 27.13000 638 GLY A C 1
ATOM 4582 O O . GLY A 1 599 ? 33.76800 35.18800 19.30100 1.000 29.37000 638 GLY A O 1
ATOM 4583 N N . ALA A 1 600 ? 31.75500 36.05100 18.78800 1.000 26.35000 639 ALA A N 1
ATOM 4584 C CA . ALA A 1 600 ? 31.93500 35.80700 17.35500 1.000 29.34000 639 ALA A CA 1
ATOM 4585 C C . ALA A 1 600 ? 33.17900 36.52000 16.84900 1.000 29.50000 639 ALA A C 1
ATOM 4586 O O . ALA A 1 600 ? 34.06300 35.90700 16.23500 1.000 29.44000 639 ALA A O 1
ATOM 4588 N N . TYR A 1 601 ? 33.28000 37.81700 17.14600 1.000 28.31000 640 TYR A N 1
ATOM 4589 C CA . TYR A 1 601 ? 34.46500 38.57700 16.77200 1.000 28.81000 640 TYR A CA 1
ATOM 4590 C C . TYR A 1 601 ? 35.71500 37.99700 17.41200 1.000 29.02000 640 TYR A C 1
ATOM 4591 O O . TYR A 1 601 ? 36.75100 37.84500 16.75200 1.000 24.91000 640 TYR A O 1
ATOM 4600 N N . ALA A 1 602 ? 35.65200 37.69900 18.71500 1.000 25.83000 641 ALA A N 1
ATOM 4601 C CA . ALA A 1 602 ? 36.87900 37.29700 19.40300 1.000 28.73000 641 ALA A CA 1
ATOM 4602 C C . ALA A 1 602 ? 37.42700 35.98700 18.85800 1.000 29.89000 641 ALA A C 1
ATOM 4603 O O . ALA A 1 602 ? 38.65000 35.80700 18.79500 1.000 30.88000 641 ALA A O 1
ATOM 4605 N N . SER A 1 603 ? 36.55100 35.07300 18.44000 1.000 28.93000 642 SER A N 1
ATOM 4606 C CA . SER A 1 603 ? 37.00600 33.76500 17.96900 1.000 30.91000 642 SER A CA 1
ATOM 4607 C C . SER A 1 603 ? 37.86500 33.83900 16.71000 1.000 33.91000 642 SER A C 1
ATOM 4608 O O . SER A 1 603 ? 38.54600 32.85800 16.39800 1.000 36.59000 642 SER A O 1
ATOM 4611 N N . VAL A 1 604 ? 37.84100 34.95000 15.96600 1.000 28.39000 643 VAL A N 1
ATOM 4612 C CA . VAL A 1 604 ? 38.64200 35.04000 14.74900 1.000 32.51000 643 VAL A CA 1
ATOM 4613 C C . VAL A 1 604 ? 39.47900 36.32200 14.72200 1.000 37.04000 643 VAL A C 1
ATOM 4614 O O . VAL A 1 604 ? 40.01800 36.70600 13.67800 1.000 42.16000 643 VAL A O 1
ATOM 4618 N N . ALA A 1 605 ? 39.62500 36.98000 15.86700 1.000 32.09000 644 ALA A N 1
ATOM 4619 C CA . ALA A 1 605 ? 40.28600 38.27900 15.90600 1.000 35.90000 644 ALA A CA 1
ATOM 4620 C C . ALA A 1 605 ? 41.79900 38.15400 16.02800 1.000 33.39000 644 ALA A C 1
ATOM 4621 O O . ALA A 1 605 ? 42.32900 37.17500 16.56300 1.000 33.53000 644 ALA A O 1
ATOM 4623 N N . GLU A 1 606 ? 42.48200 39.18100 15.54100 1.000 33.56000 645 GLU A N 1
ATOM 4624 C CA . GLU A 1 606 ? 43.92200 39.32200 15.66600 1.000 37.05000 645 GLU A CA 1
ATOM 4625 C C . GLU A 1 606 ? 44.23700 40.08400 16.93400 1.000 34.32000 645 GLU A C 1
ATOM 4626 O O . GLU A 1 606 ? 43.49700 40.98800 17.34100 1.000 29.93000 645 GLU A O 1
ATOM 4632 N N . MET A 1 607 ? 45.34700 39.71600 17.55200 1.000 31.83000 646 MET A N 1
ATOM 4633 C CA . MET A 1 607 ? 45.73100 40.33200 18.81100 1.000 33.91000 646 MET A CA 1
ATOM 4634 C C . MET A 1 607 ? 46.14900 41.78000 18.59100 1.000 32.47000 646 MET A C 1
ATOM 4635 O O . MET A 1 607 ? 46.89400 42.08200 17.65700 1.000 35.05000 646 MET A O 1
ATOM 4640 N N . ASN A 1 608 ? 45.64400 42.67900 19.44300 1.000 30.57000 647 ASN A N 1
ATOM 4641 C CA . ASN A 1 608 ? 45.98600 44.10100 19.46800 1.000 30.42000 647 ASN A CA 1
ATOM 4642 C C . ASN A 1 608 ? 45.51800 44.86100 18.23500 1.000 37.82000 647 ASN A C 1
ATOM 4643 O O . ASN A 1 608 ? 46.00000 45.95900 17.97100 1.000 38.26000 647 ASN A O 1
ATOM 4648 N N . LYS A 1 609 ? 44.57000 44.32200 17.48400 1.000 34.00000 648 LYS A N 1
ATOM 4649 C CA . LYS A 1 609 ? 44.00100 45.00600 16.33600 1.000 35.87000 648 LYS A CA 1
ATOM 4650 C C . LYS A 1 609 ? 42.59700 45.49400 16.69700 1.000 33.16000 648 LYS A C 1
ATOM 4651 O O . LYS A 1 609 ? 41.77600 44.71900 17.19900 1.000 31.13000 648 LYS A O 1
ATOM 4657 N N . LEU A 1 610 ? 42.32500 46.77200 16.44800 1.000 31.20000 649 LEU A N 1
ATOM 4658 C CA . LEU A 1 610 ? 41.00200 47.32800 16.70900 1.000 33.51000 649 LEU A CA 1
ATOM 4659 C C . LEU A 1 610 ? 40.02300 46.87500 15.62800 1.000 31.20000 649 LEU A C 1
ATOM 4660 O O . LEU A 1 610 ? 40.29400 47.02200 14.43600 1.000 33.32000 649 LEU A O 1
ATOM 4665 N N . SER A 1 611 ? 38.88900 46.31400 16.04800 1.000 29.60000 650 SER A N 1
ATOM 4666 C CA . SER A 1 611 ? 37.87800 45.83100 15.11600 1.000 31.11000 650 SER A CA 1
ATOM 4667 C C . SER A 1 611 ? 37.18300 46.98400 14.40500 1.000 31.82000 650 SER A C 1
ATOM 4668 O O . SER A 1 611 ? 37.15900 48.12700 14.88100 1.000 29.86000 650 SER A O 1
ATOM 4671 N N . ALA A 1 612 ? 36.56700 46.66500 13.26900 1.000 29.96000 651 ALA A N 1
ATOM 4672 C CA . ALA A 1 612 ? 35.59000 47.58100 12.69200 1.000 34.69000 651 ALA A CA 1
ATOM 4673 C C . ALA A 1 612 ? 34.35600 47.64400 13.59300 1.000 31.64000 651 ALA A C 1
ATOM 4674 O O . ALA A 1 612 ? 34.11500 46.72800 14.38100 1.000 29.62000 651 ALA A O 1
ATOM 4676 N N . PRO A 1 613 ? 33.55700 48.71500 13.48600 1.000 33.00000 652 PRO A N 1
ATOM 4677 C CA . PRO A 1 613 ? 32.30600 48.79600 14.25600 1.000 31.48000 652 PRO A CA 1
ATOM 4678 C C . PRO A 1 613 ? 31.37600 47.62300 14.00600 1.000 35.12000 652 PRO A C 1
ATOM 4679 O O . PRO A 1 613 ? 31.19600 47.17000 12.87000 1.000 37.85000 652 PRO A O 1
ATOM 4683 N N . ILE A 1 614 ? 30.75200 47.15600 15.08400 1.000 29.88000 653 ILE A N 1
ATOM 4684 C CA . ILE A 1 614 ? 29.87900 45.99100 15.06000 1.000 33.32000 653 ILE A CA 1
ATOM 4685 C C . ILE A 1 614 ? 28.51400 46.42500 15.55600 1.000 32.99000 653 ILE A C 1
ATOM 4686 O O . ILE A 1 614 ? 28.41000 47.09600 16.59200 1.000 32.27000 653 ILE A O 1
ATOM 4691 N N . LYS A 1 615 ? 27.47400 46.04800 14.82000 1.000 29.18000 654 LYS A N 1
ATOM 4692 C CA . LYS A 1 615 ? 26.10100 46.34100 15.20500 1.000 30.83000 654 LYS A CA 1
ATOM 4693 C C . LYS A 1 615 ? 25.63300 45.28700 16.20700 1.000 32.34000 654 LYS A C 1
ATOM 4694 O O . LYS A 1 615 ? 25.39800 44.13400 15.83600 1.000 32.30000 654 LYS A O 1
ATOM 4700 N N . GLY A 1 616 ? 25.49200 45.68300 17.47500 1.000 27.18000 655 GLY A N 1
ATOM 4701 C CA . GLY A 1 616 ? 25.08200 44.78700 18.53500 1.000 32.90000 655 GLY A CA 1
ATOM 4702 C C . GLY A 1 616 ? 23.61300 44.93500 18.89900 1.000 34.01000 655 GLY A C 1
ATOM 4703 O O . GLY A 1 616 ? 22.82400 45.55900 18.18600 1.000 30.89000 655 GLY A O 1
ATOM 4704 N N . ASN A 1 617 ? 23.25000 44.32500 20.04200 1.000 34.08000 656 ASN A N 1
ATOM 4705 C CA . ASN A 1 617 ? 21.87900 44.37500 20.56200 1.000 34.15000 656 ASN A CA 1
ATOM 4706 C C . ASN A 1 617 ? 21.56000 45.70300 21.25100 1.000 35.90000 656 ASN A C 1
ATOM 4707 O O . ASN A 1 617 ? 20.48400 46.27000 21.03400 1.000 35.02000 656 ASN A O 1
ATOM 4712 N N . ALA A 1 618 ? 22.44600 46.19000 22.12400 1.000 30.56000 657 ALA A N 1
ATOM 4713 C CA . ALA A 1 618 ? 22.21100 47.46100 22.81500 1.000 32.82000 657 ALA A CA 1
ATOM 4714 C C . ALA A 1 618 ? 23.00700 48.64200 22.25200 1.000 32.06000 657 ALA A C 1
ATOM 4715 O O . ALA A 1 618 ? 22.78000 49.78000 22.68800 1.000 32.73000 657 ALA A O 1
ATOM 4717 N N . GLY A 1 619 ? 23.92000 48.42400 21.31400 1.000 28.64000 658 GLY A N 1
ATOM 4718 C CA . GLY A 1 619 ? 24.65000 49.55000 20.74900 1.000 29.58000 658 GLY A CA 1
ATOM 4719 C C . GLY A 1 619 ? 25.58700 49.09600 19.64900 1.000 31.21000 658 GLY A C 1
ATOM 4720 O O . GLY A 1 619 ? 25.61900 47.92300 19.27600 1.000 29.88000 658 GLY A O 1
ATOM 4721 N N . VAL A 1 620 ? 26.33700 50.05800 19.10700 1.000 25.49000 659 VAL A N 1
ATOM 4722 C CA . VAL A 1 620 ? 27.40800 49.78700 18.15600 1.000 25.55000 659 VAL A CA 1
ATOM 4723 C C . VAL A 1 620 ? 28.71500 49.81200 18.93700 1.000 27.11000 659 VAL A C 1
ATOM 4724 O O . VAL A 1 620 ? 28.92600 50.71300 19.75700 1.000 28.65000 659 VAL A O 1
ATOM 4728 N N . PHE A 1 621 ? 29.56900 48.80700 18.74000 1.000 26.20000 660 PHE A N 1
ATOM 4729 C CA . PHE A 1 621 ? 30.79000 48.71900 19.52700 1.000 26.71000 660 PHE A CA 1
ATOM 4730 C C . PHE A 1 621 ? 31.97600 48.30600 18.66900 1.000 27.21000 660 PHE A C 1
ATOM 4731 O O . PHE A 1 621 ? 31.81400 47.69300 17.60700 1.000 27.22000 660 PHE A O 1
ATOM 4739 N N . VAL A 1 622 ? 33.16900 48.70000 19.13200 1.000 26.94000 661 VAL A N 1
ATOM 4740 C CA . VAL A 1 622 ? 34.44300 48.18900 18.63700 1.000 26.55000 661 VAL A CA 1
ATOM 4741 C C . VAL A 1 622 ? 35.10100 47.40700 19.76400 1.000 28.98000 661 VAL A C 1
ATOM 4742 O O . VAL A 1 622 ? 34.83400 47.63500 20.94700 1.000 24.81000 661 VAL A O 1
ATOM 4746 N N . LEU A 1 623 ? 35.97900 46.47000 19.36700 1.000 25.73000 662 LEU A N 1
ATOM 4747 C CA . LEU A 1 623 ? 36.66700 45.54000 20.24900 1.000 27.75000 662 LEU A CA 1
ATOM 4748 C C . LEU A 1 623 ? 38.14100 45.47100 19.88400 1.000 27.51000 662 LEU A C 1
ATOM 4749 O O . LEU A 1 623 ? 38.50000 45.43300 18.70100 1.000 28.29000 662 LEU A O 1
ATOM 4754 N N . GLN A 1 624 ? 38.98700 45.39100 20.90300 1.000 24.47000 663 GLN A N 1
ATOM 4755 C CA . GLN A 1 624 ? 40.41700 45.18800 20.71700 1.000 26.27000 663 GLN A CA 1
ATOM 4756 C C . GLN A 1 624 ? 40.86600 44.12800 21.70000 1.000 27.80000 663 GLN A C 1
ATOM 4757 O O . GLN A 1 624 ? 40.88300 44.38300 22.90600 1.000 27.81000 663 GLN A O 1
ATOM 4763 N N . MET A 1 625 ? 41.27000 42.96400 21.19100 1.000 23.86000 664 MET A N 1
ATOM 4764 C CA . MET A 1 625 ? 41.70500 41.88400 22.06200 1.000 27.85000 664 MET A CA 1
ATOM 4765 C C . MET A 1 625 ? 43.13400 42.12800 22.56300 1.000 29.36000 664 MET A C 1
ATOM 4766 O O . MET A 1 625 ? 44.01100 42.58000 21.81600 1.000 24.81000 664 MET A O 1
ATOM 4771 N N . TYR A 1 626 ? 43.36900 41.84900 23.85400 1.000 26.40000 665 TYR A N 1
ATOM 4772 C CA . TYR A 1 626 ? 44.70600 41.97100 24.41700 1.000 25.85000 665 TYR A CA 1
ATOM 4773 C C . TYR A 1 626 ? 45.19500 40.70300 25.09100 1.000 26.51000 665 TYR A C 1
ATOM 4774 O O . TYR A 1 626 ? 46.34700 40.66400 25.52700 1.000 29.36000 665 TYR A O 1
ATOM 4783 N N . GLY A 1 627 ? 44.36300 39.68200 25.21600 1.000 25.79000 666 GLY A N 1
ATOM 4784 C CA . GLY A 1 627 ? 44.86000 38.44400 25.78500 1.000 31.83000 666 GLY A CA 1
ATOM 4785 C C . GLY A 1 627 ? 43.96100 37.28800 25.42100 1.000 29.63000 666 GLY A C 1
ATOM 4786 O O . GLY A 1 627 ? 42.81600 37.47800 25.00100 1.000 26.75000 666 GLY A O 1
ATOM 4787 N N . LYS A 1 628 ? 44.49000 36.08100 25.65100 1.000 27.90000 667 LYS A N 1
ATOM 4788 C CA . LYS A 1 628 ? 43.96800 34.80600 25.16200 1.000 34.35000 667 LYS A CA 1
ATOM 4789 C C . LYS A 1 628 ? 44.46600 33.70700 26.08500 1.000 35.33000 667 LYS A C 1
ATOM 4790 O O . LYS A 1 628 ? 45.58300 33.78700 26.58400 1.000 40.58000 667 LYS A O 1
ATOM 4796 N N . ASP A 1 629 ? 43.66000 32.66400 26.28000 1.000 34.40000 668 ASP A N 1
ATOM 4797 C CA . ASP A 1 629 ? 44.17800 31.42400 26.86300 1.000 39.73000 668 ASP A CA 1
ATOM 4798 C C . ASP A 1 629 ? 43.17800 30.29500 26.61000 1.000 36.67000 668 ASP A C 1
ATOM 4799 O O . ASP A 1 629 ? 42.15100 30.48100 25.95100 1.000 38.91000 668 ASP A O 1
ATOM 4804 N N . LYS A 1 630 ? 43.49000 29.12000 27.15000 1.000 39.51000 669 LYS A N 1
ATOM 4805 C CA . LYS A 1 630 ? 42.70800 27.90500 26.95300 1.000 37.53000 669 LYS A CA 1
ATOM 4806 C C . LYS A 1 630 ? 42.47800 27.22800 28.29100 1.000 37.60000 669 LYS A C 1
ATOM 4807 O O . LYS A 1 630 ? 43.38900 27.16200 29.11700 1.000 44.17000 669 LYS A O 1
ATOM 4813 N N . LEU A 1 631 ? 41.26900 26.72400 28.50800 1.000 39.06000 670 LEU A N 1
ATOM 4814 C CA . LEU A 1 631 ? 41.08500 25.74900 29.57200 1.000 39.53000 670 LEU A CA 1
ATOM 4815 C C . LEU A 1 631 ? 41.95000 24.53300 29.26900 1.000 41.27000 670 LEU A C 1
ATOM 4816 O O . LEU A 1 631 ? 42.31100 24.27500 28.12000 1.000 40.31000 670 LEU A O 1
ATOM 4821 N N . SER A 1 632 ? 42.31000 23.79200 30.30700 1.000 43.78000 671 SER A N 1
ATOM 4822 C CA . SER A 1 632 ? 43.24600 22.69100 30.09700 1.000 46.12000 671 SER A CA 1
ATOM 4823 C C . SER A 1 632 ? 42.55800 21.39700 29.67600 1.000 45.68000 671 SER A C 1
ATOM 4824 O O . SER A 1 632 ? 43.25100 20.38900 29.48100 1.000 48.31000 671 SER A O 1
ATOM 4827 N N . ASP A 1 633 ? 41.23200 21.41600 29.51500 1.000 41.42000 672 ASP A N 1
ATOM 4828 C CA . ASP A 1 633 ? 40.45500 20.22000 29.20000 1.000 45.16000 672 ASP A CA 1
ATOM 4829 C C . ASP A 1 633 ? 41.00200 19.48800 27.98000 1.000 44.69000 672 ASP A C 1
ATOM 4830 O O . ASP A 1 633 ? 41.43700 20.10000 27.00400 1.000 45.61000 672 ASP A O 1
ATOM 4835 N N . THR A 1 634 ? 40.94400 18.16400 28.02900 1.000 48.80000 673 THR A N 1
ATOM 4836 C CA . THR A 1 634 ? 41.33900 17.33600 26.89900 1.000 47.62000 673 THR A CA 1
ATOM 4837 C C . THR A 1 634 ? 40.13700 17.05500 26.00800 1.000 43.23000 673 THR A C 1
ATOM 4838 O O . THR A 1 634 ? 39.05200 16.71500 26.49400 1.000 42.87000 673 THR A O 1
ATOM 4842 N N . PHE A 1 635 ? 40.35300 17.16400 24.69900 1.000 41.28000 674 PHE A N 1
ATOM 4843 C CA . PHE A 1 635 ? 39.31600 16.84500 23.73200 1.000 40.29000 674 PHE A CA 1
ATOM 4844 C C . PHE A 1 635 ? 39.04800 15.34800 23.70300 1.000 43.39000 674 PHE A C 1
ATOM 4845 O O . PHE A 1 635 ? 39.96700 14.54600 23.52100 1.000 44.91000 674 PHE A O 1
ATOM 4853 N N . ASN A 1 636 ? 37.78000 14.97600 23.84900 1.000 41.33000 675 ASN A N 1
ATOM 4854 C CA . ASN A 1 636 ? 37.32400 13.60000 23.67900 1.000 40.88000 675 ASN A CA 1
ATOM 4855 C C . ASN A 1 636 ? 36.19200 13.61300 22.65100 1.000 38.20000 675 ASN A C 1
ATOM 4856 O O . ASN A 1 636 ? 35.05200 13.96100 22.98200 1.000 35.74000 675 ASN A O 1
ATOM 4861 N N . ALA A 1 637 ? 36.50500 13.19800 21.41800 1.000 39.28000 676 ALA A N 1
ATOM 4862 C CA . ALA A 1 637 ? 35.55300 13.30500 20.31600 1.000 41.62000 676 ALA A CA 1
ATOM 4863 C C . ALA A 1 637 ? 34.27600 12.50700 20.58000 1.000 42.43000 676 ALA A C 1
ATOM 4864 O O . ALA A 1 637 ? 33.17000 12.97900 20.28100 1.000 37.91000 676 ALA A O 1
ATOM 4866 N N . LYS A 1 638 ? 34.39800 11.30700 21.15900 1.000 39.69000 677 LYS A N 1
ATOM 4867 C CA . LYS A 1 638 ? 33.21400 10.48800 21.41400 1.000 39.72000 677 LYS A CA 1
ATOM 4868 C C . LYS A 1 638 ? 32.28700 11.15000 22.43700 1.000 40.04000 677 LYS A C 1
ATOM 4869 O O . LYS A 1 638 ? 31.05900 11.14400 22.26900 1.000 39.78000 677 LYS A O 1
ATOM 4875 N N . ASP A 1 639 ? 32.85100 11.74200 23.49700 1.000 39.72000 678 ASP A N 1
ATOM 4876 C CA . ASP A 1 639 ? 32.01500 12.40200 24.50200 1.000 39.57000 678 ASP A CA 1
ATOM 4877 C C . ASP A 1 639 ? 31.40000 13.68400 23.96100 1.000 34.15000 678 ASP A C 1
ATOM 4878 O O . ASP A 1 639 ? 30.23100 13.98500 24.22900 1.000 35.80000 678 ASP A O 1
ATOM 4883 N N . GLU A 1 640 ? 32.17300 14.45800 23.20700 1.000 35.48000 679 GLU A N 1
ATOM 4884 C CA . GLU A 1 640 ? 31.62000 15.67500 22.62600 1.000 37.10000 679 GLU A CA 1
ATOM 4885 C C . GLU A 1 640 ? 30.44300 15.34000 21.71000 1.000 33.26000 679 GLU A C 1
ATOM 4886 O O . GLU A 1 640 ? 29.37800 15.96200 21.80500 1.000 32.70000 679 GLU A O 1
ATOM 4892 N N . GLU A 1 641 ? 30.59800 14.30800 20.86200 1.000 32.10000 680 GLU A N 1
ATOM 4893 C CA . GLU A 1 641 ? 29.53500 13.91000 19.93400 1.000 32.46000 680 GLU A CA 1
ATOM 4894 C C . GLU A 1 641 ? 28.30100 13.40700 20.66300 1.000 31.80000 680 GLU A C 1
ATOM 4895 O O . GLU A 1 641 ? 27.17100 13.64100 20.21000 1.000 34.78000 680 GLU A O 1
ATOM 4901 N N . ALA A 1 642 ? 28.48700 12.70700 21.78000 1.000 29.82000 681 ALA A N 1
ATOM 4902 C CA . ALA A 1 642 ? 27.33000 12.22700 22.52300 1.000 31.94000 681 ALA A CA 1
ATOM 4903 C C . ALA A 1 642 ? 26.53100 13.39500 23.09100 1.000 34.21000 681 ALA A C 1
ATOM 4904 O O . ALA A 1 642 ? 25.29200 13.41200 23.01100 1.000 31.83000 681 ALA A O 1
ATOM 4906 N N . THR A 1 643 ? 27.22600 14.41000 23.61800 1.000 33.61000 682 THR A N 1
ATOM 4907 C CA . THR A 1 643 ? 26.54100 15.61600 24.08600 1.000 33.65000 682 THR A CA 1
ATOM 4908 C C . THR A 1 643 ? 25.78000 16.30000 22.94800 1.000 30.96000 682 THR A C 1
ATOM 4909 O O . THR A 1 643 ? 24.61600 16.68900 23.10000 1.000 29.21000 682 THR A O 1
ATOM 4913 N N . LEU A 1 644 ? 26.41700 16.44700 21.79400 1.000 28.04000 683 LEU A N 1
ATOM 4914 C CA . LEU A 1 644 ? 25.74500 17.10100 20.67800 1.000 29.86000 683 LEU A CA 1
ATOM 4915 C C . LEU A 1 644 ? 24.55300 16.28100 20.19200 1.000 30.37000 683 LEU A C 1
ATOM 4916 O O . LEU A 1 644 ? 23.47500 16.84400 19.93000 1.000 27.80000 683 LEU A O 1
ATOM 4921 N N . ALA A 1 645 ? 24.71300 14.94800 20.10100 1.000 32.19000 684 ALA A N 1
ATOM 4922 C CA . ALA A 1 645 ? 23.59900 14.08300 19.70500 1.000 34.35000 684 ALA A CA 1
ATOM 4923 C C . ALA A 1 645 ? 22.40200 14.26400 20.63600 1.000 29.16000 684 ALA A C 1
ATOM 4924 O O . ALA A 1 645 ? 21.26700 14.42900 20.17100 1.000 31.49000 684 ALA A O 1
ATOM 4926 N N . ASN A 1 646 ? 22.63700 14.29300 21.95800 1.000 29.68000 685 ASN A N 1
ATOM 4927 C CA . ASN A 1 646 ? 21.52900 14.51700 22.89300 1.000 35.32000 685 ASN A CA 1
ATOM 4928 C C . ASN A 1 646 ? 20.93500 15.91500 22.75600 1.000 33.41000 685 ASN A C 1
ATOM 4929 O O . ASN A 1 646 ? 19.71200 16.08500 22.84400 1.000 34.73000 685 ASN A O 1
ATOM 4934 N N . MET A 1 647 ? 21.78000 16.92100 22.54600 1.000 32.75000 686 MET A N 1
ATOM 4935 C CA . MET A 1 647 ? 21.29200 18.25500 22.20500 1.000 34.04000 686 MET A CA 1
ATOM 4936 C C . MET A 1 647 ? 20.36700 18.22800 20.98800 1.000 35.96000 686 MET A C 1
ATOM 4937 O O . MET A 1 647 ? 19.30500 18.86600 20.99200 1.000 31.90000 686 MET A O 1
ATOM 4942 N N . HIS A 1 648 ? 20.76500 17.51400 19.91800 1.000 30.80000 687 HIS A N 1
ATOM 4943 C CA . HIS A 1 648 ? 19.89600 17.42800 18.74200 1.000 29.60000 687 HIS A CA 1
ATOM 4944 C C . HIS A 1 648 ? 18.52900 16.85400 19.10200 1.000 28.88000 687 HIS A C 1
ATOM 4945 O O . HIS A 1 648 ? 17.49800 17.37300 18.66000 1.000 29.82000 687 HIS A O 1
ATOM 4952 N N . ALA A 1 649 ? 18.50400 15.80800 19.93600 1.000 29.36000 688 ALA A N 1
ATOM 4953 C CA . ALA A 1 649 ? 17.24100 15.19000 20.35300 1.000 34.88000 688 ALA A CA 1
ATOM 4954 C C . ALA A 1 649 ? 16.36000 16.18700 21.09500 1.000 39.18000 688 ALA A C 1
ATOM 4955 O O . ALA A 1 649 ? 15.17600 16.34500 20.77100 1.000 38.37000 688 ALA A O 1
ATOM 4957 N N . ARG A 1 650 ? 16.93100 16.88900 22.08200 1.000 35.66000 689 ARG A N 1
ATOM 4958 C CA . ARG A 1 650 ? 16.19500 17.95200 22.77200 1.000 41.68000 689 ARG A CA 1
ATOM 4959 C C . ARG A 1 650 ? 15.66800 19.00900 21.79900 1.000 37.59000 689 ARG A C 1
ATOM 4960 O O . ARG A 1 650 ? 14.51500 19.43800 21.90300 1.000 46.10000 689 ARG A O 1
ATOM 4968 N N . PHE A 1 651 ? 16.49800 19.45800 20.85300 1.000 39.67000 690 PHE A N 1
ATOM 4969 C CA . PHE A 1 651 ? 16.06200 20.51600 19.93800 1.000 36.58000 690 PHE A CA 1
ATOM 4970 C C . PHE A 1 651 ? 14.93300 20.05200 19.02800 1.000 42.21000 690 PHE A C 1
ATOM 4971 O O . PHE A 1 651 ? 14.16700 20.88600 18.52900 1.000 49.56000 690 PHE A O 1
ATOM 4979 N N . ALA A 1 652 ? 14.83600 18.74700 18.76000 1.000 38.98000 691 ALA A N 1
ATOM 4980 C CA . ALA A 1 652 ? 13.78800 18.20100 17.90000 1.000 42.73000 691 ALA A CA 1
ATOM 4981 C C . ALA A 1 652 ? 12.61000 17.61800 18.67600 1.000 47.37000 691 ALA A C 1
ATOM 4982 O O . ALA A 1 652 ? 11.70700 17.03600 18.06100 1.000 47.99000 691 ALA A O 1
ATOM 4984 N N . SER A 1 653 ? 12.60000 17.75100 20.00800 1.000 44.21000 692 SER A N 1
ATOM 4985 C CA . SER A 1 653 ? 11.56700 17.13800 20.84200 1.000 42.16000 692 SER A CA 1
ATOM 4986 C C . SER A 1 653 ? 10.17300 17.70000 20.58400 1.000 39.14000 692 SER A C 1
ATOM 4987 O O . SER A 1 653 ? 9.19300 17.08900 21.01900 1.000 47.94000 692 SER A O 1
ATOM 4990 N N . ARG A 1 654 ? 10.05200 18.82700 19.88700 1.000 37.98000 693 ARG A N 1
ATOM 4991 C CA . ARG A 1 654 ? 8.76100 19.44000 19.59600 1.000 42.42000 693 ARG A CA 1
ATOM 4992 C C . ARG A 1 654 ? 8.24200 19.08200 18.20000 1.000 40.42000 693 ARG A C 1
ATOM 4993 O O . ARG A 1 654 ? 7.46000 19.83600 17.60600 1.000 34.79000 693 ARG A O 1
ATOM 5001 N N . LEU A 1 655 ? 8.64200 17.92800 17.66500 1.000 40.66000 694 LEU A N 1
ATOM 5002 C CA . LEU A 1 655 ? 8.30400 17.63200 16.27800 1.000 38.66000 694 LEU A CA 1
ATOM 5003 C C . LEU A 1 655 ? 6.80400 17.41700 16.07700 1.000 34.58000 694 LEU A C 1
ATOM 5004 O O . LEU A 1 655 ? 6.31000 17.65200 14.97400 1.000 35.84000 694 LEU A O 1
ATOM 5009 N N . MET A 1 656 ? 6.06300 17.01300 17.11600 1.000 35.06000 695 MET A N 1
ATOM 5010 C CA . MET A 1 656 ? 4.60200 16.95700 17.01400 1.000 36.16000 695 MET A CA 1
ATOM 5011 C C . MET A 1 656 ? 3.99700 18.27400 16.52000 1.000 38.14000 695 MET A C 1
ATOM 5012 O O . MET A 1 656 ? 2.98200 18.25600 15.80700 1.000 37.73000 695 MET A O 1
ATOM 5017 N N . ASN A 1 657 ? 4.59400 19.41900 16.89400 1.000 34.52000 696 ASN A N 1
ATOM 5018 C CA . ASN A 1 657 ? 4.12200 20.71900 16.40000 1.000 39.87000 696 ASN A CA 1
ATOM 5019 C C . ASN A 1 657 ? 4.22000 20.80700 14.87700 1.000 36.12000 696 ASN A C 1
ATOM 5020 O O . ASN A 1 657 ? 3.29600 21.29500 14.21200 1.000 36.58000 696 ASN A O 1
ATOM 5025 N N . ASP A 1 658 ? 5.34000 20.34600 14.31000 1.000 35.95000 697 ASP A N 1
ATOM 5026 C CA . ASP A 1 658 ? 5.49800 20.31600 12.85600 1.000 37.35000 697 ASP A CA 1
ATOM 5027 C C . ASP A 1 658 ? 4.50600 19.37800 12.20000 1.000 36.55000 697 ASP A C 1
ATOM 5028 O O . ASP A 1 658 ? 3.96000 19.70100 11.14000 1.000 38.65000 697 ASP A O 1
ATOM 5033 N N . LEU A 1 659 ? 4.28300 18.19800 12.78500 1.000 34.03000 698 LEU A N 1
ATOM 5034 C CA . LEU A 1 659 ? 3.26600 17.30900 12.22700 1.000 34.36000 698 LEU A CA 1
ATOM 5035 C C . LEU A 1 659 ? 1.89400 17.96800 12.29800 1.000 38.45000 698 LEU A C 1
ATOM 5036 O O . LEU A 1 659 ? 1.07400 17.82500 11.38200 1.000 35.75000 698 LEU A O 1
ATOM 5041 N N . TYR A 1 660 ? 1.64400 18.72200 13.37300 1.000 32.12000 699 TYR A N 1
ATOM 5042 C CA . TYR A 1 660 ? 0.39900 19.46900 13.49000 1.000 35.45000 699 TYR A CA 1
ATOM 5043 C C . TYR A 1 660 ? 0.22400 20.45900 12.33400 1.000 37.44000 699 TYR A C 1
ATOM 5044 O O . TYR A 1 660 ? -0.86100 20.55700 11.75200 1.000 37.97000 699 TYR A O 1
ATOM 5053 N N . LEU A 1 661 ? 1.27900 21.20200 11.99000 1.000 37.69000 700 LEU A N 1
ATOM 5054 C CA . LEU A 1 661 ? 1.14700 22.25000 10.98200 1.000 40.97000 700 LEU A CA 1
ATOM 5055 C C . LEU A 1 661 ? 0.81900 21.68800 9.60800 1.000 44.02000 700 LEU A C 1
ATOM 5056 O O . LEU A 1 661 ? 0.10000 22.32800 8.83500 1.000 43.95000 700 LEU A O 1
ATOM 5061 N N . LYS A 1 662 ? 1.33000 20.50000 9.28700 1.000 44.75000 701 LYS A N 1
ATOM 5062 C CA . LYS A 1 662 ? 1.04700 19.82600 8.02500 1.000 43.95000 701 LYS A CA 1
ATOM 5063 C C . LYS A 1 662 ? -0.14900 18.89900 8.11400 1.000 43.02000 701 LYS A C 1
ATOM 5064 O O . LYS A 1 662 ? -0.51700 18.28300 7.11000 1.000 44.13000 701 LYS A O 1
ATOM 5070 N N . GLY A 1 663 ? -0.74900 18.76700 9.28900 1.000 40.54000 702 GLY A N 1
ATOM 5071 C CA . GLY A 1 663 ? -1.87200 17.87900 9.45300 1.000 43.27000 702 GLY A CA 1
ATOM 5072 C C . GLY A 1 663 ? -3.21900 18.48400 9.15600 1.000 45.62000 702 GLY A C 1
ATOM 5073 O O . GLY A 1 663 ? -4.23200 17.79300 9.30900 1.000 45.02000 702 GLY A O 1
ATOM 5074 N N . LYS A 1 664 ? -3.26000 19.75100 8.74700 1.000 48.57000 703 LYS A N 1
ATOM 5075 C CA . LYS A 1 664 ? -4.50300 20.44100 8.41000 1.000 52.18000 703 LYS A CA 1
ATOM 5076 C C . LYS A 1 664 ? -5.57400 20.13700 9.45800 1.000 49.01000 703 LYS A C 1
ATOM 5077 O O . LYS A 1 664 ? -6.62200 19.54600 9.17900 1.000 51.92000 703 LYS A O 1
ATOM 5083 N N . VAL A 1 665 ? -5.25600 20.50400 10.69800 1.000 40.68000 704 VAL A N 1
ATOM 5084 C CA . VAL A 1 665 ? -6.09700 20.16900 11.84200 1.000 43.89000 704 VAL A CA 1
ATOM 5085 C C . VAL A 1 665 ? -7.16400 21.24000 11.99900 1.000 44.90000 704 VAL A C 1
ATOM 5086 O O . VAL A 1 665 ? -6.85400 22.43700 12.03500 1.000 40.00000 704 VAL A O 1
ATOM 5090 N N . LYS A 1 666 ? -8.42200 20.81500 12.08400 1.000 41.01000 705 LYS A N 1
ATOM 5091 C CA . LYS A 1 666 ? -9.53300 21.71800 12.33600 1.000 44.27000 705 LYS A CA 1
ATOM 5092 C C . LYS A 1 666 ? -10.24700 21.31200 13.61600 1.000 46.44000 705 LYS A C 1
ATOM 5093 O O . LYS A 1 666 ? -10.45100 20.12500 13.87500 1.000 45.34000 705 LYS A O 1
ATOM 5099 N N . ASP A 1 667 ? -10.61300 22.31000 14.41800 1.000 42.71000 706 ASP A N 1
ATOM 5100 C CA . ASP A 1 667 ? -11.17400 22.11400 15.75400 1.000 46.84000 706 ASP A CA 1
ATOM 5101 C C . ASP A 1 667 ? -12.47600 22.91200 15.83100 1.000 48.31000 706 ASP A C 1
ATOM 5102 O O . ASP A 1 667 ? -12.45800 24.11600 16.10600 1.000 44.68000 706 ASP A O 1
ATOM 5107 N N . THR A 1 668 ? -13.60600 22.24500 15.59000 1.000 48.18000 707 THR A N 1
ATOM 5108 C CA . THR A 1 668 ? -14.91100 22.89700 15.62200 1.000 51.29000 707 THR A CA 1
ATOM 5109 C C . THR A 1 668 ? -15.72700 22.47000 16.84500 1.000 48.33000 707 THR A C 1
ATOM 5110 O O . THR A 1 668 ? -16.95900 22.52600 16.82900 1.000 47.19000 707 THR A O 1
ATOM 5114 N N . ARG A 1 669 ? -15.04100 22.06900 17.92300 1.000 45.41000 708 ARG A N 1
ATOM 5115 C CA . ARG A 1 669 ? -15.72800 21.64900 19.14500 1.000 48.30000 708 ARG A CA 1
ATOM 5116 C C . ARG A 1 669 ? -16.59400 22.75200 19.74800 1.000 48.58000 708 ARG A C 1
ATOM 5117 O O . ARG A 1 669 ? -17.62600 22.45600 20.35400 1.000 49.76000 708 ARG A O 1
ATOM 5125 N N . TYR A 1 670 ? -16.18700 24.01900 19.62700 1.000 44.48000 709 TYR A N 1
ATOM 5126 C CA . TYR A 1 670 ? -16.95400 25.09400 20.25300 1.000 47.52000 709 TYR A CA 1
ATOM 5127 C C . TYR A 1 670 ? -18.34000 25.26000 19.63700 1.000 50.36000 709 TYR A C 1
ATOM 5128 O O . TYR A 1 670 ? -19.21900 25.84400 20.27800 1.000 53.01000 709 TYR A O 1
ATOM 5137 N N . LEU A 1 671 ? -18.56500 24.75700 18.41800 1.000 50.58000 710 LEU A N 1
ATOM 5138 C CA . LEU A 1 671 ? -19.89500 24.83500 17.81900 1.000 54.74000 710 LEU A CA 1
ATOM 5139 C C . LEU A 1 671 ? -20.92200 23.90800 18.47500 1.000 58.32000 710 LEU A C 1
ATOM 5140 O O . LEU A 1 671 ? -22.10900 24.03300 18.16700 1.000 61.89000 710 LEU A O 1
ATOM 5145 N N . PHE A 1 672 ? -20.51800 22.99700 19.36600 1.000 61.79000 711 PHE A N 1
ATOM 5146 C CA . PHE A 1 672 ? -21.47000 22.02700 19.90900 1.000 66.27000 711 PHE A CA 1
ATOM 5147 C C . PHE A 1 672 ? -21.44400 21.91600 21.43000 1.000 71.09000 711 PHE A C 1
ATOM 5148 O O . PHE A 1 672 ? -22.50300 21.98000 22.06100 1.000 78.44000 711 PHE A O 1
ATOM 5156 N N . PHE A 1 673 ? -20.26700 21.73100 22.02900 1.000 72.88000 712 PHE A N 1
ATOM 5157 C CA . PHE A 1 673 ? -20.12300 21.82700 23.49000 1.000 79.78000 712 PHE A CA 1
ATOM 5158 C C . PHE A 1 673 ? -18.84800 22.59400 23.86800 1.000 72.91000 712 PHE A C 1
ATOM 5159 O O . PHE A 1 673 ? -18.89800 23.75100 24.30400 1.000 70.62000 712 PHE A O 1
ATOM 5167 N N . PRO B 2 1 ? -0.00500 -11.78400 5.72500 1.000 64.70000 55 PRO B N 1
ATOM 5168 C CA . PRO B 2 1 ? 0.50300 -12.08500 7.06700 1.000 60.75000 55 PRO B CA 1
ATOM 5169 C C . PRO B 2 1 ? 2.01600 -12.10700 7.10500 1.000 51.18000 55 PRO B C 1
ATOM 5170 O O . PRO B 2 1 ? 2.57500 -12.39500 8.17100 1.000 47.18000 55 PRO B O 1
ATOM 5174 N N . ARG B 2 2 ? 2.66500 -11.83900 5.96200 1.000 49.81000 56 ARG B N 1
ATOM 5175 C CA . ARG B 2 2 ? 4.12000 -11.69700 5.97500 1.000 47.79000 56 ARG B CA 1
ATOM 5176 C C . ARG B 2 2 ? 4.53500 -10.44200 6.74100 1.000 40.11000 56 ARG B C 1
ATOM 5177 O O . ARG B 2 2 ? 5.50800 -10.47000 7.50600 1.000 35.07000 56 ARG B O 1
ATOM 5185 N N . GLU B 2 3 ? 3.80100 -9.33800 6.56000 1.000 36.61000 57 GLU B N 1
ATOM 5186 C CA . GLU B 2 3 ? 4.11700 -8.12400 7.30400 1.000 37.87000 57 GLU B CA 1
ATOM 5187 C C . GLU B 2 3 ? 3.93300 -8.33400 8.80400 1.000 39.77000 57 GLU B C 1
ATOM 5188 O O . GLU B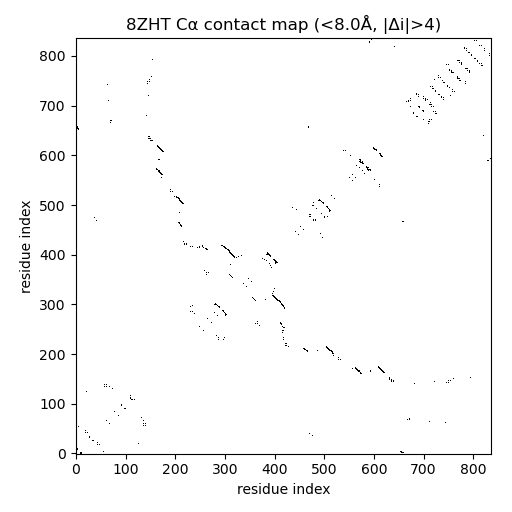 2 3 ? 4.78800 -7.92700 9.59700 1.000 36.95000 57 GLU B O 1
ATOM 5194 N N . GLU B 2 4 ? 2.85400 -9.01600 9.20300 1.000 39.39000 58 GLU B N 1
ATOM 5195 C CA . GLU B 2 4 ? 2.59600 -9.25600 10.61800 1.000 40.62000 58 GLU B CA 1
ATOM 5196 C C . GLU B 2 4 ? 3.73100 -10.03600 11.26600 1.000 36.30000 58 GLU B C 1
ATOM 5197 O O . GLU B 2 4 ? 4.18200 -9.69300 12.36300 1.000 35.81000 58 GLU B O 1
ATOM 5203 N N . LYS B 2 5 ? 4.21100 -11.09300 10.59800 1.000 36.82000 59 LYS B N 1
ATOM 5204 C CA . LYS B 2 5 ? 5.30500 -11.88900 11.15500 1.000 35.84000 59 LYS B CA 1
ATOM 5205 C C . LYS B 2 5 ? 6.59600 -11.08600 11.20800 1.000 33.65000 59 LYS B C 1
ATOM 5206 O O . LYS B 2 5 ? 7.37400 -11.21500 12.16100 1.000 34.29000 59 LYS B O 1
ATOM 5212 N N . ALA B 2 6 ? 6.85200 -10.27900 10.17500 1.000 30.30000 60 ALA B N 1
ATOM 5213 C CA . ALA B 2 6 ? 8.03800 -9.43300 10.15300 1.000 33.29000 60 ALA B CA 1
ATOM 5214 C C . ALA B 2 6 ? 8.01800 -8.42600 11.30200 1.000 30.36000 60 ALA B C 1
ATOM 5215 O O . ALA B 2 6 ? 9.05500 -8.16600 11.91500 1.000 27.39000 60 ALA B O 1
ATOM 5217 N N . GLN B 2 7 ? 6.84200 -7.86400 11.60500 1.000 29.66000 61 GLN B N 1
ATOM 5218 C CA . GLN B 2 7 ? 6.70500 -6.89300 12.68700 1.000 32.27000 61 GLN B CA 1
ATOM 5219 C C . GLN B 2 7 ? 6.92200 -7.54500 14.04700 1.000 33.87000 61 GLN B C 1
ATOM 5220 O O . GLN B 2 7 ? 7.49300 -6.93000 14.95300 1.000 31.38000 61 GLN B O 1
ATOM 5226 N N . ALA B 2 8 ? 6.47100 -8.79500 14.21100 1.000 29.08000 62 ALA B N 1
ATOM 5227 C CA . ALA B 2 8 ? 6.74200 -9.50400 15.45300 1.000 34.36000 62 ALA B CA 1
ATOM 5228 C C . ALA B 2 8 ? 8.21700 -9.87500 15.57600 1.000 35.86000 62 ALA B C 1
ATOM 5229 O O . ALA B 2 8 ? 8.73900 -9.94400 16.69300 1.000 36.53000 62 ALA B O 1
ATOM 5231 N N . ALA B 2 9 ? 8.91200 -10.10200 14.45500 1.000 31.28000 63 ALA B N 1
ATOM 5232 C CA . ALA B 2 9 ? 10.33900 -10.40600 14.54800 1.000 33.20000 63 ALA B CA 1
ATOM 5233 C C . ALA B 2 9 ? 11.18200 -9.16500 14.82700 1.000 30.74000 63 ALA B C 1
ATOM 5234 O O . ALA B 2 9 ? 12.32100 -9.29100 15.28500 1.000 30.76000 63 ALA B O 1
ATOM 5236 N N . LEU B 2 10 ? 10.63600 -7.97800 14.58200 1.000 30.65000 64 LEU B N 1
ATOM 5237 C CA . LEU B 2 10 ? 11.35900 -6.72000 14.70600 1.000 31.98000 64 LEU B CA 1
ATOM 5238 C C . LEU B 2 10 ? 11.26200 -6.07700 16.09200 1.000 31.44000 64 LEU B C 1
ATOM 5239 O O . LEU B 2 10 ? 12.22300 -5.43800 16.52400 1.000 33.93000 64 LEU B O 1
ATOM 5244 N N . PHE B 2 11 ? 10.14400 -6.23000 16.81300 1.000 30.06000 65 PHE B N 1
ATOM 5245 C CA . PHE B 2 11 ? 9.88300 -5.34400 17.95400 1.000 32.42000 65 PHE B CA 1
ATOM 5246 C C . PHE B 2 11 ? 10.93400 -5.47300 19.05400 1.000 34.89000 65 PHE B C 1
ATOM 5247 O O . PHE B 2 11 ? 11.24600 -4.48000 19.71700 1.000 33.33000 65 PHE B O 1
ATOM 5255 N N . LYS B 2 12 ? 11.51200 -6.66000 19.25300 1.000 32.76000 66 LYS B N 1
ATOM 5256 C CA . LYS B 2 12 ? 12.53600 -6.78200 20.28700 1.000 33.09000 66 LYS B CA 1
ATOM 5257 C C . LYS B 2 12 ? 13.77300 -5.96700 19.93400 1.000 35.60000 66 LYS B C 1
ATOM 5258 O O . LYS B 2 12 ? 14.43200 -5.40400 20.82200 1.000 32.24000 66 LYS B O 1
ATOM 5264 N N . GLY B 2 13 ? 14.11700 -5.91100 18.64300 1.000 28.07000 67 GLY B N 1
ATOM 5265 C CA . GLY B 2 13 ? 15.20500 -5.04900 18.22800 1.000 27.53000 67 GLY B CA 1
ATOM 5266 C C . GLY B 2 13 ? 14.91000 -3.58100 18.45400 1.000 28.38000 67 GLY B C 1
ATOM 5267 O O . GLY B 2 13 ? 15.82100 -2.80500 18.72600 1.000 24.98000 67 GLY B O 1
ATOM 5268 N N . GLN B 2 14 ? 13.64100 -3.18100 18.34300 1.000 29.32000 68 GLN B N 1
ATOM 5269 C CA . GLN B 2 14 ? 13.29100 -1.79000 18.60500 1.000 31.79000 68 GLN B CA 1
ATOM 5270 C C . GLN B 2 14 ? 13.48500 -1.44800 20.07500 1.000 30.95000 68 GLN B C 1
ATOM 5271 O O . GLN B 2 14 ? 13.90900 -0.33800 20.39300 1.000 31.48000 68 GLN B O 1
ATOM 5277 N N . GLU B 2 15 ? 13.25100 -2.41300 20.96900 1.000 32.39000 69 GLU B N 1
ATOM 5278 C CA . GLU B 2 15 ? 13.54200 -2.22900 22.39300 1.000 36.69000 69 GLU B CA 1
ATOM 5279 C C . GLU B 2 15 ? 15.03900 -2.09500 22.65100 1.000 37.34000 69 GLU B C 1
ATOM 5280 O O . GLU B 2 15 ? 15.46800 -1.17000 23.34800 1.000 31.99000 69 GLU B O 1
ATOM 5286 N N . TYR B 2 16 ? 15.85200 -3.03600 22.13700 1.000 30.62000 70 TYR B N 1
ATOM 5287 C CA . TYR B 2 16 ? 17.30500 -2.92200 22.31000 1.000 32.24000 70 TYR B CA 1
ATOM 5288 C C . TYR B 2 16 ? 17.82300 -1.58900 21.78000 1.000 35.05000 70 TYR B C 1
ATOM 5289 O O . TYR B 2 16 ? 18.69600 -0.95600 22.39300 1.000 33.37000 70 TYR B O 1
ATOM 5298 N N . PHE B 2 17 ? 17.32300 -1.17600 20.61200 1.000 30.33000 71 PHE B N 1
ATOM 5299 C CA . PHE B 2 17 ? 17.81400 0.03200 19.96400 1.000 33.98000 71 PHE B CA 1
ATOM 5300 C C . PHE B 2 17 ? 17.58500 1.25400 20.85200 1.000 32.95000 71 PHE B C 1
ATOM 5301 O O . PHE B 2 17 ? 18.47700 2.09800 21.01300 1.000 33.73000 71 PHE B O 1
ATOM 5309 N N . GLU B 2 18 ? 16.42100 1.31000 21.49800 1.000 32.84000 72 GLU B N 1
ATOM 5310 C CA . GLU B 2 18 ? 16.06400 2.41900 22.36400 1.000 41.18000 72 GLU B CA 1
ATOM 5311 C C . GLU B 2 18 ? 16.85000 2.42400 23.66600 1.000 40.50000 72 GLU B C 1
ATOM 5312 O O . GLU B 2 18 ? 17.00500 3.49000 24.26500 1.000 45.04000 72 GLU B O 1
ATOM 5318 N N . GLN B 2 19 ? 17.38200 1.27700 24.09300 1.000 36.98000 73 GLN B N 1
ATOM 5319 C CA . GLN B 2 19 ? 18.25200 1.18100 25.26100 1.000 39.49000 73 GLN B CA 1
ATOM 5320 C C . GLN B 2 19 ? 19.72700 1.27000 24.91000 1.000 38.88000 73 GLN B C 1
ATOM 5321 O O . GLN B 2 19 ? 20.56300 0.83900 25.70800 1.000 43.29000 73 GLN B O 1
ATOM 5327 N N . ASP B 2 20 ? 20.06700 1.79600 23.73200 1.000 39.43000 74 ASP B N 1
ATOM 5328 C CA . ASP B 2 20 ? 21.45500 1.89300 23.26200 1.000 38.26000 74 ASP B CA 1
ATOM 5329 C C . ASP B 2 20 ? 22.18400 0.53700 23.24800 1.000 40.96000 74 ASP B C 1
ATOM 5330 O O . ASP B 2 20 ? 23.42300 0.47900 23.30500 1.000 38.45000 74 ASP B O 1
ATOM 5335 N N . ALA B 2 21 ? 21.45800 -0.57600 23.15200 1.000 34.82000 75 ALA B N 1
ATOM 5336 C CA . ALA B 2 21 ? 22.10400 -1.88700 23.07600 1.000 35.45000 75 ALA B CA 1
ATOM 5337 C C . ALA B 2 21 ? 22.28400 -2.27900 21.60100 1.000 35.39000 75 ALA B C 1
ATOM 5338 O O . ALA B 2 21 ? 21.64000 -3.19600 21.08100 1.000 31.72000 75 ALA B O 1
ATOM 5340 N N . TYR B 2 22 ? 23.21900 -1.57400 20.93400 1.000 33.84000 76 TYR B N 1
ATOM 5341 C CA . TYR B 2 22 ? 23.27000 -1.59900 19.46800 1.000 37.06000 76 TYR B CA 1
ATOM 5342 C C . TYR B 2 22 ? 23.76000 -2.94100 18.92000 1.000 35.15000 76 TYR B C 1
ATOM 5343 O O . TYR B 2 22 ? 23.26900 -3.39800 17.88000 1.000 30.66000 76 TYR B O 1
ATOM 5352 N N . GLU B 2 23 ? 24.72100 -3.58700 19.59000 1.000 36.91000 77 GLU B N 1
ATOM 5353 C CA . GLU B 2 23 ? 25.21400 -4.87600 19.10200 1.000 39.45000 77 GLU B CA 1
ATOM 5354 C C . GLU B 2 23 ? 24.09200 -5.90800 19.02600 1.000 36.83000 77 GLU B C 1
ATOM 5355 O O . GLU B 2 23 ? 23.93700 -6.60100 18.01300 1.000 39.83000 77 GLU B O 1
ATOM 5361 N N . GLN B 2 24 ? 23.28000 -6.00600 20.07800 1.000 34.71000 78 GLN B N 1
ATOM 5362 C CA . GLN B 2 24 ? 22.18200 -6.96900 20.07100 1.000 36.59000 78 GLN B CA 1
ATOM 5363 C C . GLN B 2 24 ? 21.03000 -6.53300 19.17800 1.000 35.95000 78 GLN B C 1
ATOM 5364 O O . GLN B 2 24 ? 20.31500 -7.38800 18.63700 1.000 35.85000 78 GLN B O 1
ATOM 5370 N N . ALA B 2 25 ? 20.79800 -5.22400 19.04000 1.000 30.65000 79 ALA B N 1
ATOM 5371 C CA . ALA B 2 25 ? 19.79100 -4.78000 18.08900 1.000 30.58000 79 ALA B CA 1
ATOM 5372 C C . ALA B 2 25 ? 20.17800 -5.21600 16.67800 1.000 30.12000 79 ALA B C 1
ATOM 5373 O O . ALA B 2 25 ? 19.33600 -5.68100 15.90200 1.000 25.54000 79 ALA B O 1
ATOM 5375 N N . LEU B 2 26 ? 21.46900 -5.13100 16.36500 1.000 31.55000 80 LEU B N 1
ATOM 5376 C CA . LEU B 2 26 ? 21.97300 -5.35200 15.02100 1.000 31.56000 80 LEU B CA 1
ATOM 5377 C C . LEU B 2 26 ? 22.13200 -6.84100 14.71000 1.000 33.43000 80 LEU B C 1
ATOM 5378 O O . LEU B 2 26 ? 21.67500 -7.30800 13.66300 1.000 32.73000 80 LEU B O 1
ATOM 5383 N N . ASN B 2 27 ? 22.75100 -7.60800 15.61100 1.000 36.32000 81 ASN B N 1
ATOM 5384 C CA . ASN B 2 27 ? 23.12000 -8.99700 15.32800 1.000 33.05000 81 ASN B CA 1
ATOM 5385 C C . ASN B 2 27 ? 22.28800 -10.01400 16.08700 1.000 39.53000 81 ASN B C 1
ATOM 5386 O O . ASN B 2 27 ? 22.48000 -11.22300 15.90200 1.000 39.59000 81 ASN B O 1
ATOM 5391 N N . GLY B 2 28 ? 21.37200 -9.56200 16.92400 1.000 32.46000 82 GLY B N 1
ATOM 5392 C CA . GLY B 2 28 ? 20.46900 -10.45300 17.60500 1.000 34.57000 82 GLY B CA 1
ATOM 5393 C C . GLY B 2 28 ? 20.96500 -10.78100 18.99700 1.000 36.09000 82 GLY B C 1
ATOM 5394 O O . GLY B 2 28 ? 22.11700 -10.54300 19.35800 1.000 36.35000 82 GLY B O 1
ATOM 5395 N N . ASP B 2 29 ? 20.06100 -11.29400 19.79700 1.000 35.69000 83 ASP B N 1
ATOM 5396 C CA . ASP B 2 29 ? 20.45300 -11.81700 21.08400 1.000 41.62000 83 ASP B CA 1
ATOM 5397 C C . ASP B 2 29 ? 20.59000 -13.33200 20.90000 1.000 44.99000 83 ASP B C 1
ATOM 5398 O O . ASP B 2 29 ? 20.56200 -13.85600 19.78000 1.000 49.58000 83 ASP B O 1
ATOM 5403 N N . SER B 2 30 ? 20.75500 -14.07500 21.97400 1.000 47.83000 84 SER B N 1
ATOM 5404 C CA . SER B 2 30 ? 20.79000 -15.51600 21.76800 1.000 49.21000 84 SER B CA 1
ATOM 5405 C C . SER B 2 30 ? 19.50400 -16.18300 22.22900 1.000 44.18000 84 SER B C 1
ATOM 5406 O O . SER B 2 30 ? 19.47900 -17.40100 22.43000 1.000 49.43000 84 SER B O 1
ATOM 5409 N N . ILE B 2 31 ? 18.42100 -15.41300 22.36900 1.000 39.04000 85 ILE B N 1
ATOM 5410 C CA . ILE B 2 31 ? 17.23700 -15.93100 23.04500 1.000 43.50000 85 ILE B CA 1
ATOM 5411 C C . ILE B 2 31 ? 15.98700 -15.74200 22.19800 1.000 41.53000 85 ILE B C 1
ATOM 5412 O O . ILE B 2 31 ? 14.87500 -15.70600 22.73200 1.000 45.18000 85 ILE B O 1
ATOM 5417 N N . GLY B 2 32 ? 16.14700 -15.64500 20.87700 1.000 38.60000 86 GLY B N 1
ATOM 5418 C CA . GLY B 2 32 ? 14.99100 -15.61400 20.00200 1.000 34.82000 86 GLY B CA 1
ATOM 5419 C C . GLY B 2 32 ? 14.90700 -14.42400 19.06300 1.000 38.16000 86 GLY B C 1
ATOM 5420 O O . GLY B 2 32 ? 14.21300 -14.50500 18.04400 1.000 36.45000 86 GLY B O 1
ATOM 5421 N N . TYR B 2 33 ? 15.57800 -13.31200 19.39100 1.000 36.35000 87 TYR B N 1
ATOM 5422 C CA . TYR B 2 33 ? 15.61700 -12.14100 18.51500 1.000 30.11000 87 TYR B CA 1
ATOM 5423 C C . TYR B 2 33 ? 16.82900 -12.25600 17.59100 1.000 28.89000 87 TYR B C 1
ATOM 5424 O O . TYR B 2 33 ? 17.96800 -12.35500 18.06300 1.000 31.26000 87 TYR B O 1
ATOM 5433 N N . VAL B 2 34 ? 16.58900 -12.22700 16.27300 1.000 29.35000 88 VAL B N 1
ATOM 5434 C CA . VAL B 2 34 ? 17.63900 -12.51300 15.29100 1.000 27.12000 88 VAL B CA 1
ATOM 5435 C C . VAL B 2 34 ? 18.45700 -11.30100 14.84900 1.000 31.17000 88 VAL B C 1
ATOM 5436 O O . VAL B 2 34 ? 19.51500 -11.48800 14.22500 1.000 31.82000 88 VAL B O 1
ATOM 5440 N N . GLY B 2 35 ? 18.01600 -10.06700 15.14100 1.000 28.74000 89 GLY B N 1
ATOM 5441 C CA . GLY B 2 35 ? 18.78800 -8.89300 14.77700 1.000 24.90000 89 GLY B CA 1
ATOM 5442 C C . GLY B 2 35 ? 18.30200 -8.27700 13.47400 1.000 29.34000 89 GLY B C 1
ATOM 5443 O O . GLY B 2 35 ? 17.66300 -8.92700 12.64200 1.000 30.53000 89 GLY B O 1
ATOM 5444 N N . PHE B 2 36 ? 18.62100 -6.98600 13.28900 1.000 27.54000 90 PHE B N 1
ATOM 5445 C CA . PHE B 2 36 ? 18.06900 -6.25000 12.15400 1.000 27.53000 90 PHE B CA 1
ATOM 5446 C C . PHE B 2 36 ? 18.54300 -6.82700 10.81700 1.000 26.69000 90 PHE B C 1
ATOM 5447 O O . PHE B 2 36 ? 17.79500 -6.82100 9.83700 1.000 26.09000 90 PHE B O 1
ATOM 5455 N N . LEU B 2 37 ? 19.79700 -7.28700 10.74500 1.000 29.00000 91 LEU B N 1
ATOM 5456 C CA . LEU B 2 37 ? 20.32900 -7.81700 9.48800 1.000 33.79000 91 LEU B CA 1
ATOM 5457 C C . LEU B 2 37 ? 19.50100 -8.99600 8.99900 1.000 30.66000 91 LEU B C 1
ATOM 5458 O O . LEU B 2 37 ? 19.09200 -9.04800 7.83100 1.000 32.60000 91 LEU B O 1
ATOM 5463 N N . LYS B 2 38 ? 19.20100 -9.93200 9.90400 1.000 30.24000 92 LYS B N 1
ATOM 5464 C CA . LYS B 2 38 ? 18.43200 -11.11300 9.53200 1.000 30.63000 92 LYS B CA 1
ATOM 5465 C C . LYS B 2 38 ? 16.96200 -10.79900 9.28800 1.000 32.47000 92 LYS B C 1
ATOM 5466 O O . LYS B 2 38 ? 16.33800 -11.45400 8.44700 1.000 35.94000 92 LYS B O 1
ATOM 5472 N N . VAL B 2 39 ? 16.38500 -9.80900 9.98000 1.000 27.37000 93 VAL B N 1
ATOM 5473 C CA . VAL B 2 39 ? 15.01700 -9.40300 9.64900 1.000 30.13000 93 VAL B CA 1
ATOM 5474 C C . VAL B 2 39 ? 14.93900 -8.89000 8.21100 1.000 31.85000 93 VAL B C 1
ATOM 5475 O O . VAL B 2 39 ? 14.02300 -9.24500 7.45800 1.000 33.35000 93 VAL B O 1
ATOM 5479 N N . ALA B 2 40 ? 15.88600 -8.03700 7.80900 1.000 29.08000 94 ALA B N 1
ATOM 5480 C CA . ALA B 2 40 ? 15.82100 -7.46300 6.46500 1.000 33.36000 94 ALA B CA 1
ATOM 5481 C C . ALA B 2 40 ? 16.01400 -8.51700 5.37400 1.000 34.90000 94 ALA B C 1
ATOM 5482 O O . ALA B 2 40 ? 15.51400 -8.35400 4.25800 1.000 43.23000 94 ALA B O 1
ATOM 5484 N N . ASP B 2 41 ? 16.77500 -9.56400 5.65500 1.000 36.36000 95 ASP B N 1
ATOM 5485 C CA . ASP B 2 41 ? 16.96300 -10.62900 4.68200 1.000 38.87000 95 ASP B CA 1
ATOM 5486 C C . ASP B 2 41 ? 15.75400 -11.56400 4.64800 1.000 38.75000 95 ASP B C 1
ATOM 5487 O O . ASP B 2 41 ? 15.21300 -11.84800 3.57500 1.000 41.05000 95 ASP B O 1
ATOM 5492 N N . GLU B 2 42 ? 15.27500 -11.98500 5.82100 1.000 36.84000 96 GLU B N 1
ATOM 5493 C CA . GLU B 2 42 ? 14.22100 -12.99100 5.91100 1.000 35.81000 96 GLU B CA 1
ATOM 5494 C C . GLU B 2 42 ? 12.88500 -12.45500 5.39600 1.000 42.30000 96 GLU B C 1
ATOM 5495 O O . GLU B 2 42 ? 12.16400 -13.15700 4.67600 1.000 38.60000 96 GLU B O 1
ATOM 5501 N N . TYR B 2 43 ? 12.54100 -11.20800 5.73100 1.000 35.68000 97 TYR B N 1
ATOM 5502 C CA . TYR B 2 43 ? 11.24600 -10.63500 5.37600 1.000 31.88000 97 TYR B CA 1
ATOM 5503 C C . TYR B 2 43 ? 11.36700 -9.51900 4.34600 1.000 32.82000 97 TYR B C 1
ATOM 5504 O O . TYR B 2 43 ? 10.64100 -8.52000 4.40800 1.000 34.59000 97 TYR B O 1
ATOM 5513 N N . SER B 2 44 ? 12.28600 -9.66000 3.38900 1.000 33.88000 98 SER B N 1
ATOM 5514 C CA . SER B 2 44 ? 12.43700 -8.61900 2.37700 1.000 40.00000 98 SER B CA 1
ATOM 5515 C C . SER B 2 44 ? 11.12200 -8.43300 1.62200 1.000 37.51000 98 SER B C 1
ATOM 5516 O O . SER B 2 44 ? 10.35100 -9.37800 1.42000 1.000 30.04000 98 SER B O 1
ATOM 5519 N N . GLY B 2 45 ? 10.84800 -7.18100 1.24300 1.000 33.11000 99 GLY B N 1
ATOM 5520 C CA . GLY B 2 45 ? 9.58600 -6.79800 0.66700 1.000 31.21000 99 GLY B CA 1
ATOM 5521 C C . GLY B 2 45 ? 8.62600 -6.15000 1.64400 1.000 33.30000 99 GLY B C 1
ATOM 5522 O O . GLY B 2 45 ? 7.74000 -5.42200 1.21600 1.000 37.23000 99 GLY B O 1
ATOM 5523 N N . THR B 2 46 ? 8.78100 -6.39800 2.94000 1.000 31.70000 100 THR B N 1
ATOM 5524 C CA . THR B 2 46 ? 7.88900 -5.84000 3.94200 1.000 31.62000 100 THR B CA 1
ATOM 5525 C C . THR B 2 46 ? 8.37600 -4.46800 4.37800 1.000 32.07000 100 THR B C 1
ATOM 5526 O O . THR B 2 46 ? 9.55500 -4.13300 4.24700 1.000 33.82000 100 THR B O 1
ATOM 5530 N N . LYS B 2 47 ? 7.44100 -3.67100 4.89800 1.000 31.76000 101 LYS B N 1
ATOM 5531 C CA . LYS B 2 47 ? 7.82100 -2.41600 5.53300 1.000 36.23000 101 LYS B CA 1
ATOM 5532 C C . LYS B 2 47 ? 8.76800 -2.65000 6.69900 1.000 32.18000 101 LYS B C 1
ATOM 5533 O O . LYS B 2 47 ? 9.66700 -1.83800 6.93000 1.000 32.44000 101 LYS B O 1
ATOM 5539 N N . ALA B 2 48 ? 8.62200 -3.77200 7.41400 1.000 32.50000 102 ALA B N 1
ATOM 5540 C CA . ALA B 2 48 ? 9.51400 -4.03600 8.54400 1.000 30.66000 102 ALA B CA 1
ATOM 5541 C C . ALA B 2 48 ? 10.95800 -4.19200 8.08900 1.000 31.09000 102 ALA B C 1
ATOM 5542 O O . ALA B 2 48 ? 11.88300 -3.70900 8.75700 1.000 30.90000 102 ALA B O 1
ATOM 5544 N N . ALA B 2 49 ? 11.17700 -4.84900 6.94500 1.000 28.83000 103 ALA B N 1
ATOM 5545 C CA . ALA B 2 49 ? 12.53500 -5.00000 6.43100 1.000 26.50000 103 ALA B CA 1
ATOM 5546 C C . ALA B 2 49 ? 13.11600 -3.67300 5.93500 1.000 30.11000 103 ALA B C 1
ATOM 5547 O O . ALA B 2 49 ? 14.33400 -3.46700 6.02500 1.000 27.43000 103 ALA B O 1
ATOM 5549 N N . ASN B 2 50 ? 12.28400 -2.78700 5.37300 1.000 26.15000 104 ASN B N 1
ATOM 5550 C CA . ASN B 2 50 ? 12.77000 -1.45700 4.99600 1.000 33.35000 104 ASN B CA 1
ATOM 5551 C C . ASN B 2 50 ? 13.18500 -0.67600 6.24100 1.000 31.42000 104 ASN B C 1
ATOM 5552 O O . ASN B 2 50 ? 14.26800 -0.08100 6.28400 1.000 31.29000 104 ASN B O 1
ATOM 5557 N N . LEU B 2 51 ? 12.34800 -0.71600 7.28400 1.000 29.50000 105 LEU B N 1
ATOM 5558 C CA . LEU B 2 51 ? 12.69100 -0.09100 8.56100 1.000 31.49000 105 LEU B CA 1
ATOM 5559 C C . LEU B 2 51 ? 13.97500 -0.66300 9.14000 1.000 30.71000 105 LEU B C 1
ATOM 5560 O O . LEU B 2 51 ? 14.80300 0.08100 9.69100 1.000 28.39000 105 LEU B O 1
ATOM 5565 N N . ALA B 2 52 ? 14.14700 -1.98900 9.04400 1.000 25.55000 106 ALA B N 1
ATOM 5566 C CA . ALA B 2 52 ? 15.31700 -2.63200 9.63800 1.000 27.73000 106 ALA B CA 1
ATOM 5567 C C . ALA B 2 52 ? 16.60700 -2.06100 9.07300 1.000 24.26000 106 ALA B C 1
ATOM 5568 O O . ALA B 2 52 ? 17.62800 -2.02900 9.76700 1.000 31.68000 106 ALA B O 1
ATOM 5570 N N . LYS B 2 53 ? 16.58300 -1.60200 7.82900 1.000 18.66000 107 LYS B N 1
ATOM 5571 C CA . LYS B 2 53 ? 17.79100 -1.05200 7.22700 1.000 30.12000 107 LYS B CA 1
ATOM 5572 C C . LYS B 2 53 ? 18.15000 0.31100 7.82500 1.000 29.19000 107 LYS B C 1
ATOM 5573 O O . LYS B 2 53 ? 19.33400 0.62400 7.99700 1.000 25.84000 107 LYS B O 1
ATOM 5579 N N . ALA B 2 54 ? 17.14500 1.13700 8.13100 1.000 25.91000 108 ALA B N 1
ATOM 5580 C CA . ALA B 2 54 ? 17.40300 2.39800 8.82800 1.000 29.44000 108 ALA B CA 1
ATOM 5581 C C . ALA B 2 54 ? 17.97100 2.14300 10.22200 1.000 26.47000 108 ALA B C 1
ATOM 5582 O O . ALA B 2 54 ? 19.00300 2.71500 10.59600 1.000 31.42000 108 ALA B O 1
ATOM 5584 N N . TYR B 2 55 ? 17.32100 1.26100 10.99700 1.000 27.62000 109 TYR B N 1
ATOM 5585 C CA . TYR B 2 55 ? 17.81100 0.91600 12.33500 1.000 27.76000 109 TYR B CA 1
ATOM 5586 C C . TYR B 2 55 ? 19.22500 0.35100 12.28700 1.000 28.02000 109 TYR B C 1
ATOM 5587 O O . TYR B 2 55 ? 20.06100 0.67200 13.14200 1.000 23.11000 109 TYR B O 1
ATOM 5596 N N . ALA B 2 56 ? 19.49000 -0.54600 11.32900 1.000 25.06000 110 ALA B N 1
ATOM 5597 C CA . ALA B 2 56 ? 20.80400 -1.17400 11.25400 1.000 27.81000 110 ALA B CA 1
ATOM 5598 C C . ALA B 2 56 ? 21.86800 -0.15000 10.91100 1.000 28.05000 110 ALA B C 1
ATOM 5599 O O . ALA B 2 56 ? 22.98400 -0.20800 11.43200 1.000 32.02000 110 ALA B O 1
ATOM 5601 N N . GLY B 2 57 ? 21.54000 0.78300 10.01700 1.000 26.47000 111 GLY B N 1
ATOM 5602 C CA . GLY B 2 57 ? 22.49300 1.81600 9.66200 1.000 27.98000 111 GLY B CA 1
ATOM 5603 C C . GLY B 2 57 ? 22.88100 2.68000 10.84900 1.000 27.30000 111 GLY B C 1
ATOM 5604 O O . GLY B 2 57 ? 24.04600 3.05000 10.99300 1.000 31.86000 111 GLY B O 1
ATOM 5605 N N . ILE B 2 58 ? 21.91400 3.01000 11.71100 1.000 26.97000 112 ILE B N 1
ATOM 5606 C CA . ILE B 2 58 ? 22.21600 3.77000 12.92800 1.000 26.50000 112 ILE B CA 1
ATOM 5607 C C . ILE B 2 58 ? 23.03300 2.92200 13.89200 1.000 30.11000 112 ILE B C 1
ATOM 5608 O O . ILE B 2 58 ? 23.94100 3.42600 14.56200 1.000 29.86000 112 ILE B O 1
ATOM 5613 N N . CYS B 2 59 ? 22.72200 1.62200 13.99400 1.000 30.43000 113 CYS B N 1
ATOM 5614 C CA . CYS B 2 59 ? 23.54400 0.73900 14.82700 1.000 28.44000 113 CYS B CA 1
ATOM 5615 C C . CYS B 2 59 ? 24.99600 0.76200 14.38800 1.000 29.60000 113 CYS B C 1
ATOM 5616 O O . CYS B 2 59 ? 25.90600 0.93300 15.20900 1.000 33.39000 113 CYS B O 1
ATOM 5619 N N . TYR B 2 60 ? 25.23100 0.60000 13.08900 1.000 28.38000 114 TYR B N 1
ATOM 5620 C CA . TYR B 2 60 ? 26.60000 0.57600 12.59500 1.000 29.73000 114 TYR B CA 1
ATOM 5621 C C . TYR B 2 60 ? 27.32200 1.87400 12.91500 1.000 31.66000 114 TYR B C 1
ATOM 5622 O O . TYR B 2 60 ? 28.51400 1.86600 13.24200 1.000 34.61000 114 TYR B O 1
ATOM 5631 N N . ALA B 2 61 ? 26.62900 3.00700 12.77400 1.000 32.02000 115 ALA B N 1
ATOM 5632 C CA . ALA B 2 61 ? 27.25700 4.29700 13.05000 1.000 36.46000 115 ALA B CA 1
ATOM 5633 C C . ALA B 2 61 ? 27.57900 4.44300 14.53200 1.000 31.15000 115 ALA B C 1
ATOM 5634 O O . ALA B 2 61 ? 28.67700 4.87300 14.89100 1.000 33.57000 115 ALA B O 1
ATOM 5636 N N . GLN B 2 62 ? 26.65000 4.05900 15.40900 1.000 29.13000 116 GLN B N 1
ATOM 5637 C CA . GLN B 2 62 ? 26.93200 4.10000 16.84200 1.000 36.46000 116 GLN B CA 1
ATOM 5638 C C . GLN B 2 62 ? 28.07900 3.16900 17.22900 1.000 36.57000 116 GLN B C 1
ATOM 5639 O O . GLN B 2 62 ? 28.75500 3.41300 18.23100 1.000 34.42000 116 GLN B O 1
ATOM 5645 N N . LEU B 2 63 ? 28.30100 2.09500 16.46500 1.000 33.84000 117 LEU B N 1
ATOM 5646 C CA . LEU B 2 63 ? 29.40200 1.17000 16.70100 1.000 34.89000 117 LEU B CA 1
ATOM 5647 C C . LEU B 2 63 ? 30.67600 1.58900 15.97800 1.000 34.98000 117 LEU B C 1
ATOM 5648 O O . LEU B 2 63 ? 31.65100 0.83300 15.96900 1.000 38.00000 117 LEU B O 1
ATOM 5653 N N . GLY B 2 64 ? 30.69400 2.76600 15.36700 1.000 35.06000 118 GLY B N 1
ATOM 5654 C CA . GLY B 2 64 ? 31.89900 3.21100 14.70400 1.000 34.79000 118 GLY B CA 1
ATOM 5655 C C . GLY B 2 64 ? 32.18600 2.59100 13.35300 1.000 36.86000 118 GLY B C 1
ATOM 5656 O O . GLY B 2 64 ? 33.29400 2.75900 12.84000 1.000 41.01000 118 GLY B O 1
ATOM 5657 N N . LYS B 2 65 ? 31.21900 1.91700 12.73200 1.000 34.29000 119 LYS B N 1
ATOM 5658 C CA . LYS B 2 65 ? 31.42300 1.28300 11.43000 1.000 35.76000 119 LYS B CA 1
ATOM 5659 C C . LYS B 2 65 ? 30.73100 2.12200 10.35500 1.000 34.86000 119 LYS B C 1
ATOM 5660 O O . LYS B 2 65 ? 29.64500 1.80000 9.86900 1.000 34.91000 119 LYS B O 1
ATOM 5666 N N . TYR B 2 66 ? 31.38800 3.22300 9.98100 1.000 34.61000 120 TYR B N 1
ATOM 5667 C CA . TYR B 2 66 ? 30.72500 4.24900 9.18200 1.000 35.53000 120 TYR B CA 1
ATOM 5668 C C . TYR B 2 66 ? 30.56300 3.84300 7.72600 1.000 35.50000 120 TYR B C 1
ATOM 5669 O O . TYR B 2 66 ? 29.58200 4.24200 7.08900 1.000 34.22000 120 TYR B O 1
ATOM 5678 N N . ASP B 2 67 ? 31.49300 3.06000 7.17900 1.000 35.73000 121 ASP B N 1
ATOM 5679 C CA . ASP B 2 67 ? 31.30600 2.55900 5.81700 1.000 42.40000 121 ASP B CA 1
ATOM 5680 C C . ASP B 2 67 ? 30.06400 1.68900 5.71700 1.000 38.14000 121 ASP B C 1
ATOM 5681 O O . ASP B 2 67 ? 29.21300 1.90500 4.84800 1.000 39.42000 121 ASP B O 1
ATOM 5686 N N . GLU B 2 68 ? 29.95100 0.68500 6.59300 1.000 36.02000 122 GLU B N 1
ATOM 5687 C CA . GLU B 2 68 ? 28.74400 -0.13700 6.63100 1.000 37.25000 122 GLU B CA 1
ATOM 5688 C C . GLU B 2 68 ? 27.50500 0.70000 6.92400 1.000 36.00000 122 GLU B C 1
ATOM 5689 O O . GLU B 2 68 ? 26.42400 0.42600 6.39100 1.000 31.95000 122 GLU B O 1
ATOM 5695 N N . ALA B 2 69 ? 27.62900 1.71000 7.79200 1.000 35.79000 123 ALA B N 1
ATOM 5696 C CA . ALA B 2 69 ? 26.48800 2.57800 8.05900 1.000 31.36000 123 ALA B CA 1
ATOM 5697 C C . ALA B 2 69 ? 25.99300 3.22400 6.77200 1.000 32.02000 123 ALA B C 1
ATOM 5698 O O . ALA B 2 69 ? 24.80500 3.14200 6.44100 1.000 32.06000 123 ALA B O 1
ATOM 5700 N N . VAL B 2 70 ? 26.89800 3.84400 6.01500 1.000 30.68000 124 VAL B N 1
ATOM 5701 C CA . VAL B 2 70 ? 26.48900 4.53100 4.79100 1.000 36.86000 124 VAL B CA 1
ATOM 5702 C C . VAL B 2 70 ? 25.77000 3.57300 3.82900 1.000 40.26000 124 VAL B C 1
ATOM 5703 O O . VAL B 2 70 ? 24.70800 3.90200 3.28700 1.000 39.29000 124 VAL B O 1
ATOM 5707 N N . LYS B 2 71 ? 26.32500 2.37200 3.61100 1.000 38.60000 125 LYS B N 1
ATOM 5708 C CA . LYS B 2 71 ? 25.67400 1.40200 2.72300 1.000 37.08000 125 LYS B CA 1
ATOM 5709 C C . LYS B 2 71 ? 24.31200 1.00300 3.26200 1.000 40.13000 125 LYS B C 1
ATOM 5710 O O . LYS B 2 71 ? 23.34600 0.84700 2.50600 1.000 36.01000 125 LYS B O 1
ATOM 5716 N N . MET B 2 72 ? 24.20000 0.84500 4.57000 1.000 33.38000 126 MET B N 1
ATOM 5717 C CA . MET B 2 72 ? 22.91100 0.39400 5.05800 1.000 34.28000 126 MET B CA 1
ATOM 5718 C C . MET B 2 72 ? 21.88000 1.52300 5.04400 1.000 36.73000 126 MET B C 1
ATOM 5719 O O . MET B 2 72 ? 20.72500 1.31300 4.65000 1.000 33.07000 126 MET B O 1
ATOM 5724 N N . LEU B 2 73 ? 22.27500 2.73100 5.46500 1.000 36.98000 127 LEU B N 1
ATOM 5725 C CA . LEU B 2 73 ? 21.34200 3.85600 5.45400 1.000 35.25000 127 LEU B CA 1
ATOM 5726 C C . LEU B 2 73 ? 20.82800 4.15600 4.04400 1.000 32.57000 127 LEU B C 1
ATOM 5727 O O . LEU B 2 73 ? 19.67200 4.56700 3.87400 1.000 31.35000 127 LEU B O 1
ATOM 5732 N N . ASP B 2 74 ? 21.66200 3.95700 3.02500 1.000 28.46000 128 ASP B N 1
ATOM 5733 C CA . ASP B 2 74 ? 21.20200 4.16900 1.65000 1.000 37.43000 128 ASP B CA 1
ATOM 5734 C C . ASP B 2 74 ? 20.07200 3.21900 1.26800 1.000 40.05000 128 ASP B C 1
ATOM 5735 O O . ASP B 2 74 ? 19.23000 3.56500 0.43200 1.000 35.72000 128 ASP B O 1
ATOM 5740 N N . GLY B 2 75 ? 20.03900 2.02100 1.86400 1.000 33.41000 129 GLY B N 1
ATOM 5741 C CA . GLY B 2 75 ? 18.99300 1.06700 1.55900 1.000 30.78000 129 GLY B CA 1
ATOM 5742 C C . GLY B 2 75 ? 17.62300 1.46300 2.05400 1.000 35.84000 129 GLY B C 1
ATOM 5743 O O . GLY B 2 75 ? 16.62200 0.91500 1.58100 1.000 37.63000 129 GLY B O 1
ATOM 5744 N N . PHE B 2 76 ? 17.54300 2.38800 3.00000 1.000 34.43000 130 PHE B N 1
ATOM 5745 C CA . PHE B 2 76 ? 16.23500 2.79800 3.47500 1.000 35.49000 130 PHE B CA 1
ATOM 5746 C C . PHE B 2 76 ? 15.56100 3.66700 2.41400 1.000 32.32000 130 PHE B C 1
ATOM 5747 O O . PHE B 2 76 ? 16.20400 4.50800 1.78200 1.000 31.33000 130 PHE B O 1
ATOM 5755 N N . ASN B 2 77 ? 14.27500 3.41500 2.17700 1.000 31.52000 131 ASN B N 1
ATOM 5756 C CA . ASN B 2 77 ? 13.47500 4.16900 1.21500 1.000 35.06000 131 ASN B CA 1
ATOM 5757 C C . ASN B 2 77 ? 12.27600 4.72700 1.96300 1.000 36.99000 131 ASN B C 1
ATOM 5758 O O . ASN B 2 77 ? 11.48900 3.96200 2.53000 1.000 39.84000 131 ASN B O 1
ATOM 5763 N N . GLY B 2 78 ? 12.14600 6.04700 1.98900 1.000 31.96000 132 GLY B N 1
ATOM 5764 C CA . GLY B 2 78 ? 11.00000 6.66400 2.63000 1.000 31.87000 132 GLY B CA 1
ATOM 5765 C C . GLY B 2 78 ? 10.88400 8.11400 2.22700 1.000 31.65000 132 GLY B C 1
ATOM 5766 O O . GLY B 2 78 ? 11.84200 8.72300 1.74400 1.000 33.93000 132 GLY B O 1
ATOM 5767 N N . GLY B 2 79 ? 9.68600 8.65400 2.40100 1.000 38.21000 133 GLY B N 1
ATOM 5768 C CA . GLY B 2 79 ? 9.46900 10.04600 2.05100 1.000 34.77000 133 GLY B CA 1
ATOM 5769 C C . GLY B 2 79 ? 8.64300 10.82800 3.06100 1.000 41.56000 133 GLY B C 1
ATOM 5770 O O . GLY B 2 79 ? 8.00400 11.82000 2.69900 1.000 38.77000 133 GLY B O 1
ATOM 5771 N N . ASP B 2 80 ? 8.62700 10.40000 4.32200 1.000 37.62000 134 ASP B N 1
ATOM 5772 C CA . ASP B 2 80 ? 7.89300 11.14000 5.34200 1.000 39.85000 134 ASP B CA 1
ATOM 5773 C C . ASP B 2 80 ? 8.64100 12.43100 5.71400 1.000 39.87000 134 ASP B C 1
ATOM 5774 O O . ASP B 2 80 ? 9.71300 12.73800 5.18900 1.000 41.26000 134 ASP B O 1
ATOM 5779 N N . GLN B 2 81 ? 8.06700 13.19900 6.65300 1.000 44.72000 135 GLN B N 1
ATOM 5780 C CA . GLN B 2 81 ? 8.64300 14.48400 7.05400 1.000 43.11000 135 GLN B CA 1
ATOM 5781 C C . GLN B 2 81 ? 9.84100 14.33700 7.98500 1.000 38.81000 135 GLN B C 1
ATOM 5782 O O . GLN B 2 81 ? 10.72500 15.20300 7.99100 1.000 36.31000 135 GLN B O 1
ATOM 5788 N N . MET B 2 82 ? 9.87900 13.27500 8.79000 1.000 36.83000 136 MET B N 1
ATOM 5789 C CA . MET B 2 82 ? 10.78100 13.18400 9.93500 1.000 35.29000 136 MET B CA 1
ATOM 5790 C C . MET B 2 82 ? 11.84600 12.10000 9.76800 1.000 33.99000 136 MET B C 1
ATOM 5791 O O . MET B 2 82 ? 13.04200 12.39600 9.81500 1.000 32.97000 136 MET B O 1
ATOM 5796 N N . VAL B 2 83 ? 11.44500 10.84200 9.57100 1.000 32.36000 137 VAL B N 1
ATOM 5797 C CA . VAL B 2 83 ? 12.41500 9.74600 9.61500 1.000 31.41000 137 VAL B CA 1
ATOM 5798 C C . VAL B 2 83 ? 13.33500 9.77700 8.39900 1.000 26.73000 137 VAL B C 1
ATOM 5799 O O . VAL B 2 83 ? 14.56300 9.71300 8.53600 1.000 29.82000 137 VAL B O 1
ATOM 5803 N N . ALA B 2 84 ? 12.76900 9.89700 7.19400 1.000 32.64000 138 ALA B N 1
ATOM 5804 C CA . ALA B 2 84 ? 13.59300 9.86400 5.98300 1.000 30.26000 138 ALA B CA 1
ATOM 5805 C C . ALA B 2 84 ? 14.62700 10.98400 5.93600 1.000 27.77000 138 ALA B C 1
ATOM 5806 O O . ALA B 2 84 ? 15.80000 10.69100 5.63100 1.000 28.20000 138 ALA B O 1
ATOM 5808 N N . PRO B 2 85 ? 14.28800 12.26100 6.19600 1.000 29.07000 139 PRO B N 1
ATOM 5809 C CA . PRO B 2 85 ? 15.36100 13.27600 6.26300 1.000 26.06000 139 PRO B CA 1
ATOM 5810 C C . PRO B 2 85 ? 16.37200 13.00000 7.36300 1.000 23.49000 139 PRO B C 1
ATOM 5811 O O . PRO B 2 85 ? 17.57000 13.21900 7.16400 1.000 24.89000 139 PRO B O 1
ATOM 5815 N N . ALA B 2 86 ? 15.93600 12.51900 8.52600 1.000 23.68000 140 ALA B N 1
ATOM 5816 C CA . ALA B 2 86 ? 16.91300 12.21400 9.56900 1.000 25.23000 140 ALA B CA 1
ATOM 5817 C C . ALA B 2 86 ? 17.85700 11.09200 9.13100 1.000 28.11000 140 ALA B C 1
ATOM 5818 O O . ALA B 2 86 ? 19.05400 11.10800 9.45200 1.000 27.57000 140 ALA B O 1
ATOM 5820 N N . ILE B 2 87 ? 17.34200 10.10800 8.39400 1.000 29.23000 141 ILE B N 1
ATOM 5821 C CA . ILE B 2 87 ? 18.21300 9.03600 7.92500 1.000 27.20000 141 ILE B CA 1
ATOM 5822 C C . ILE B 2 87 ? 19.19600 9.57500 6.89500 1.000 24.08000 141 ILE B C 1
ATOM 5823 O O . ILE B 2 87 ? 20.38400 9.25100 6.93000 1.000 29.44000 141 ILE B O 1
ATOM 5828 N N . LEU B 2 88 ? 18.73500 10.44800 5.99600 1.000 29.30000 142 LEU B N 1
ATOM 5829 C CA . LEU B 2 88 ? 19.66300 11.09600 5.07000 1.000 29.48000 142 LEU B CA 1
ATOM 5830 C C . LEU B 2 88 ? 20.66200 11.97400 5.82000 1.000 28.85000 142 LEU B C 1
ATOM 5831 O O . LEU B 2 88 ? 21.85500 11.99000 5.49100 1.000 32.68000 142 LEU B O 1
ATOM 5836 N N . GLY B 2 89 ? 20.20000 12.71000 6.83800 1.000 28.10000 143 GLY B N 1
ATOM 5837 C CA . GLY B 2 89 ? 21.12700 13.48400 7.64900 1.000 28.50000 143 GLY B CA 1
ATOM 5838 C C . GLY B 2 89 ? 22.15700 12.61500 8.34900 1.000 27.53000 143 GLY B C 1
ATOM 5839 O O . GLY B 2 89 ? 23.34300 12.96000 8.39400 1.000 25.84000 143 GLY B O 1
ATOM 5840 N N . ALA B 2 90 ? 21.72400 11.46500 8.88500 1.000 22.81000 144 ALA B N 1
ATOM 5841 C CA . ALA B 2 90 ? 22.67400 10.53200 9.48700 1.000 26.97000 144 ALA B CA 1
ATOM 5842 C C . ALA B 2 90 ? 23.72200 10.07700 8.47200 1.000 27.80000 144 ALA B C 1
ATOM 5843 O O . ALA B 2 90 ? 24.90200 9.93500 8.81400 1.000 27.18000 144 ALA B O 1
ATOM 5845 N N . THR B 2 91 ? 23.31400 9.86600 7.21000 1.000 27.20000 145 THR B N 1
ATOM 5846 C CA . THR B 2 91 ? 24.27100 9.47600 6.17500 1.000 27.02000 145 THR B CA 1
ATOM 5847 C C . THR B 2 91 ? 25.31500 10.56000 5.97500 1.000 28.13000 145 THR B C 1
ATOM 5848 O O . THR B 2 91 ? 26.51300 10.26600 5.87900 1.000 30.73000 145 THR B O 1
ATOM 5852 N N . GLY B 2 92 ? 24.88300 11.82200 5.91500 1.000 27.66000 146 GLY B N 1
ATOM 5853 C CA . GLY B 2 92 ? 25.83800 12.91200 5.77300 1.000 27.77000 146 GLY B CA 1
ATOM 5854 C C . GLY B 2 92 ? 26.81000 12.99000 6.93500 1.000 30.69000 146 GLY B C 1
ATOM 5855 O O . GLY B 2 92 ? 27.99800 13.28300 6.75100 1.000 29.49000 146 GLY B O 1
ATOM 5856 N N . ASN B 2 93 ? 26.31800 12.73300 8.14900 1.000 26.81000 147 ASN B N 1
ATOM 5857 C CA . ASN B 2 93 ? 27.20000 12.73000 9.30500 1.000 27.89000 147 ASN B CA 1
ATOM 5858 C C . ASN B 2 93 ? 28.19800 11.57300 9.25700 1.000 32.61000 147 ASN B C 1
ATOM 5859 O O . ASN B 2 93 ? 29.35000 11.74700 9.67300 1.000 31.61000 147 ASN B O 1
ATOM 5864 N N . CYS B 2 94 ? 27.80800 10.41300 8.70800 1.000 30.78000 148 CYS B N 1
ATOM 5865 C CA . CYS B 2 94 ? 28.78500 9.34000 8.51400 1.000 31.80000 148 CYS B CA 1
ATOM 5866 C C . CYS B 2 94 ? 29.81100 9.69700 7.44400 1.000 31.41000 148 CYS B C 1
ATOM 5867 O O . CYS B 2 94 ? 30.99000 9.35100 7.58000 1.000 32.97000 148 CYS B O 1
ATOM 5870 N N . TYR B 2 95 ? 29.39600 10.38500 6.37000 1.000 29.73000 149 TYR B N 1
ATOM 5871 C CA . TYR B 2 95 ? 30.39000 10.86700 5.41200 1.000 30.52000 149 TYR B CA 1
ATOM 5872 C C . TYR B 2 95 ? 31.39400 11.78200 6.08000 1.000 32.28000 149 TYR B C 1
ATOM 5873 O O . TYR B 2 95 ? 32.59200 11.71700 5.78200 1.000 35.88000 149 TYR B O 1
ATOM 5882 N N . ALA B 2 96 ? 30.92800 12.64600 6.98800 1.000 28.36000 150 ALA B N 1
ATOM 5883 C CA . ALA B 2 96 ? 31.85900 13.51600 7.69700 1.000 30.71000 150 ALA B CA 1
ATOM 5884 C C . ALA B 2 96 ? 32.83700 12.70400 8.53800 1.000 31.20000 150 ALA B C 1
ATOM 5885 O O . ALA B 2 96 ? 34.01900 13.05200 8.62800 1.000 34.22000 150 ALA B O 1
ATOM 5887 N N . GLN B 2 97 ? 32.36000 11.62300 9.17800 1.000 34.25000 151 GLN B N 1
ATOM 5888 C CA . GLN B 2 97 ? 33.23900 10.75900 9.96600 1.000 31.65000 151 GLN B CA 1
ATOM 5889 C C . GLN B 2 97 ? 34.33900 10.12500 9.11400 1.000 37.65000 151 GLN B C 1
ATOM 5890 O O . GLN B 2 97 ? 35.42300 9.82900 9.62700 1.000 36.55000 151 GLN B O 1
ATOM 5896 N N . LEU B 2 98 ? 34.06700 9.87600 7.82900 1.000 36.92000 152 LEU B N 1
ATOM 5897 C CA . LEU B 2 98 ? 35.02800 9.31100 6.88500 1.000 38.52000 152 LEU B CA 1
ATOM 5898 C C . LEU B 2 98 ? 35.87200 10.36300 6.17000 1.000 43.02000 152 LEU B C 1
ATOM 5899 O O . LEU B 2 98 ? 36.62000 10.01300 5.25100 1.000 43.05000 152 LEU B O 1
ATOM 5904 N N . GLY B 2 99 ? 35.72900 11.64000 6.51600 1.000 41.72000 153 GLY B N 1
ATOM 5905 C CA . GLY B 2 99 ? 36.48800 12.68200 5.84300 1.000 35.65000 153 GLY B CA 1
ATOM 5906 C C . GLY B 2 99 ? 35.99600 13.08000 4.46700 1.000 38.05000 153 GLY B C 1
ATOM 5907 O O . GLY B 2 99 ? 36.68100 13.84700 3.78800 1.000 41.77000 153 GLY B O 1
ATOM 5908 N N . GLN B 2 100 ? 34.82400 12.61400 4.02700 1.000 38.77000 154 GLN B N 1
ATOM 5909 C CA . GLN B 2 100 ? 34.29100 13.03500 2.72500 1.000 41.30000 154 GLN B CA 1
ATOM 5910 C C . GLN B 2 100 ? 33.44400 14.29700 2.89800 1.000 39.49000 154 GLN B C 1
ATOM 5911 O O . GLN B 2 100 ? 32.21000 14.27800 2.84300 1.000 37.04000 154 GLN B O 1
ATOM 5917 N N . LEU B 2 101 ? 34.12900 15.43100 3.07400 1.000 37.46000 155 LEU B N 1
ATOM 5918 C CA . LEU B 2 101 ? 33.43800 16.61500 3.58200 1.000 38.04000 155 LEU B CA 1
ATOM 5919 C C . LEU B 2 101 ? 32.49300 17.20700 2.54400 1.000 41.37000 155 LEU B C 1
ATOM 5920 O O . LEU B 2 101 ? 31.38600 17.64600 2.89200 1.000 34.83000 155 LEU B O 1
ATOM 5925 N N . ASP B 2 102 ? 32.89800 17.21700 1.26500 1.000 42.41000 156 ASP B N 1
ATOM 5926 C CA . ASP B 2 102 ? 32.02500 17.73200 0.21200 1.000 41.67000 156 ASP B CA 1
ATOM 5927 C C . ASP B 2 102 ? 30.71100 16.96500 0.17200 1.000 40.70000 156 ASP B C 1
ATOM 5928 O O . ASP B 2 102 ? 29.62600 17.55700 0.09300 1.000 37.74000 156 ASP B O 1
ATOM 5933 N N . LYS B 2 103 ? 30.80100 15.63300 0.21000 1.000 39.93000 157 LYS B N 1
ATOM 5934 C CA . LYS B 2 103 ? 29.62100 14.78200 0.17900 1.000 38.62000 157 LYS B CA 1
ATOM 5935 C C . LYS B 2 103 ? 28.79000 14.94200 1.45100 1.000 37.18000 157 LYS B C 1
ATOM 5936 O O . LYS B 2 103 ? 27.55500 14.87200 1.40200 1.000 31.57000 157 LYS B O 1
ATOM 5942 N N . ALA B 2 104 ? 29.45100 15.16400 2.59000 1.000 34.27000 158 ALA B N 1
ATOM 5943 C CA . ALA B 2 104 ? 28.73800 15.37000 3.84400 1.000 31.89000 158 ALA B CA 1
ATOM 5944 C C . ALA B 2 104 ? 27.88900 16.63400 3.78200 1.000 30.55000 158 ALA B C 1
ATOM 5945 O O . ALA B 2 104 ? 26.69700 16.61700 4.11700 1.000 30.84000 158 ALA B O 1
ATOM 5947 N N . ALA B 2 105 ? 28.47500 17.72900 3.29800 1.000 27.39000 159 ALA B N 1
ATOM 5948 C CA . ALA B 2 105 ? 27.76400 19.00600 3.27500 1.000 31.31000 159 ALA B CA 1
ATOM 5949 C C . ALA B 2 105 ? 26.57400 18.97700 2.32800 1.000 32.36000 159 ALA B C 1
ATOM 5950 O O . ALA B 2 105 ? 25.50600 19.50100 2.66400 1.000 31.02000 159 ALA B O 1
ATOM 5952 N N . SER B 2 106 ? 26.73000 18.38600 1.13400 1.000 33.18000 160 SER B N 1
ATOM 5953 C CA . SER B 2 106 ? 25.61300 18.37700 0.19200 1.000 32.81000 160 SER B CA 1
ATOM 5954 C C . SER B 2 106 ? 24.50400 17.43500 0.65800 1.000 29.62000 160 SER B C 1
ATOM 5955 O O . SER B 2 106 ? 23.31600 17.71900 0.45800 1.000 34.33000 160 SER B O 1
ATOM 5958 N N . THR B 2 107 ? 24.86900 16.31500 1.28300 1.000 27.95000 161 THR B N 1
ATOM 5959 C CA . THR B 2 107 ? 23.86700 15.41900 1.86100 1.000 30.85000 161 THR B CA 1
ATOM 5960 C C . THR B 2 107 ? 23.06800 16.11900 2.95900 1.000 29.09000 161 THR B C 1
ATOM 5961 O O . THR B 2 107 ? 21.82900 16.02800 2.99500 1.000 29.28000 161 THR B O 1
ATOM 5965 N N . LEU B 2 108 ? 23.76200 16.84500 3.85100 1.000 28.67000 162 LEU B N 1
ATOM 5966 C CA . LEU B 2 108 ? 23.08300 17.51000 4.96100 1.000 27.72000 162 LEU B CA 1
ATOM 5967 C C . LEU B 2 108 ? 22.16000 18.60400 4.45000 1.000 27.60000 162 LEU B C 1
ATOM 5968 O O . LEU B 2 108 ? 21.01500 18.71900 4.90900 1.000 26.28000 162 LEU B O 1
ATOM 5973 N N . LEU B 2 109 ? 22.61900 19.37900 3.45900 1.000 27.60000 163 LEU B N 1
ATOM 5974 C CA . LEU B 2 109 ? 21.76200 20.39600 2.86000 1.000 31.02000 163 LEU B CA 1
ATOM 5975 C C . LEU B 2 109 ? 20.54200 19.76200 2.20300 1.000 28.65000 163 LEU B C 1
ATOM 5976 O O . LEU B 2 109 ? 19.42700 20.29500 2.28300 1.000 30.46000 163 LEU B O 1
ATOM 5981 N N . SER B 2 110 ? 20.73800 18.61200 1.56800 1.000 26.29000 164 SER B N 1
ATOM 5982 C CA . SER B 2 110 ? 19.62200 17.87400 0.99900 1.000 30.86000 164 SER B CA 1
ATOM 5983 C C . SER B 2 110 ? 18.65700 17.39800 2.08500 1.000 27.96000 164 SER B C 1
ATOM 5984 O O . SER B 2 110 ? 17.43800 17.52500 1.94600 1.000 28.57000 164 SER B O 1
ATOM 5987 N N . ALA B 2 111 ? 19.18200 16.84000 3.17500 1.000 27.97000 165 ALA B N 1
ATOM 5988 C CA . ALA B 2 111 ? 18.31000 16.43600 4.27800 1.000 29.97000 165 ALA B CA 1
ATOM 5989 C C . ALA B 2 111 ? 17.50200 17.61800 4.81100 1.000 28.37000 165 ALA B C 1
ATOM 5990 O O . ALA B 2 111 ? 16.30200 17.48800 5.10400 1.000 28.03000 165 ALA B O 1
ATOM 5992 N N . ALA B 2 112 ? 18.13200 18.78400 4.91400 1.000 22.77000 166 ALA B N 1
ATOM 5993 C CA . ALA B 2 112 ? 17.41400 19.96700 5.38000 1.000 29.52000 166 ALA B CA 1
ATOM 5994 C C . ALA B 2 112 ? 16.29500 20.36600 4.41500 1.000 28.96000 166 ALA B C 1
ATOM 5995 O O . ALA B 2 112 ? 15.19900 20.75200 4.85000 1.000 25.35000 166 ALA B O 1
ATOM 5997 N N . ASP B 2 113 ? 16.54900 20.28600 3.10300 1.000 29.39000 167 ASP B N 1
ATOM 5998 C CA . ASP B 2 113 ? 15.50100 20.62200 2.14000 1.000 31.45000 167 ASP B CA 1
ATOM 5999 C C . ASP B 2 113 ? 14.38200 19.58200 2.14700 1.000 31.73000 167 ASP B C 1
ATOM 6000 O O . ASP B 2 113 ? 13.20100 19.92900 2.01800 1.000 31.00000 167 ASP B O 1
ATOM 6005 N N . LYS B 2 114 ? 14.72200 18.30400 2.31600 1.000 32.24000 168 LYS B N 1
ATOM 6006 C CA . LYS B 2 114 ? 13.67500 17.29000 2.37600 1.000 31.46000 168 LYS B CA 1
ATOM 6007 C C . LYS B 2 114 ? 12.82900 17.43400 3.64400 1.000 34.71000 168 LYS B C 1
ATOM 6008 O O . LYS B 2 114 ? 11.60900 17.25200 3.60300 1.000 33.65000 168 LYS B O 1
ATOM 6014 N N . ALA B 2 115 ? 13.45300 17.76500 4.78100 1.000 31.58000 169 ALA B N 1
ATOM 6015 C CA . ALA B 2 115 ? 12.69600 17.88500 6.02500 1.000 30.33000 169 ALA B CA 1
ATOM 6016 C C . ALA B 2 115 ? 11.80300 19.12000 5.99500 1.000 30.76000 169 ALA B C 1
ATOM 6017 O O . ALA B 2 115 ? 10.60700 19.04200 6.29500 1.000 31.80000 169 ALA B O 1
ATOM 6019 N N . ASP B 2 116 ? 12.38400 20.26200 5.62200 1.000 32.64000 170 ASP B N 1
ATOM 6020 C CA . ASP B 2 116 ? 11.71600 21.56500 5.53200 1.000 35.41000 170 ASP B CA 1
ATOM 6021 C C . ASP B 2 116 ? 10.87200 21.88400 6.76800 1.000 31.65000 170 ASP B C 1
ATOM 6022 O O . ASP B 2 116 ? 9.71000 22.28200 6.66600 1.000 33.14000 170 ASP B O 1
ATOM 6027 N N . ASN B 2 117 ? 11.45300 21.71600 7.95200 1.000 31.91000 171 ASN B N 1
ATOM 6028 C CA . ASN B 2 117 ? 10.69900 22.01500 9.16400 1.000 34.50000 171 ASN B CA 1
ATOM 6029 C C . ASN B 2 117 ? 11.64300 22.51800 10.24800 1.000 31.34000 171 ASN B C 1
ATOM 6030 O O . ASN B 2 117 ? 12.86500 22.40100 10.14400 1.000 27.99000 171 ASN B O 1
ATOM 6035 N N . ASN B 2 118 ? 11.03900 23.07600 11.30200 1.000 30.57000 172 ASN B N 1
ATOM 6036 C CA . ASN B 2 118 ? 11.78200 23.71700 12.38200 1.000 31.69000 172 ASN B CA 1
ATOM 6037 C C . ASN B 2 118 ? 12.52000 22.71500 13.26100 1.000 32.48000 172 ASN B C 1
ATOM 6038 O O . ASN B 2 118 ? 13.51300 23.08200 13.88900 1.000 35.78000 172 ASN B O 1
ATOM 6043 N N . SER B 2 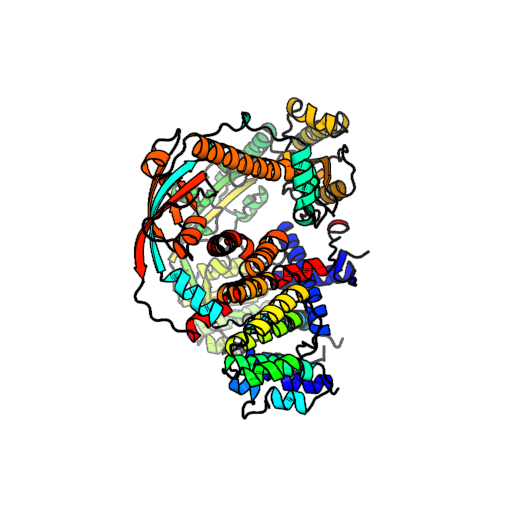119 ? 12.04500 21.46600 13.35600 1.000 31.94000 173 SER B N 1
ATOM 6044 C CA . SER B 2 119 ? 12.69700 20.50000 14.24800 1.000 36.36000 173 SER B CA 1
ATOM 6045 C C . SER B 2 119 ? 13.95700 19.90800 13.64600 1.000 29.79000 173 SER B C 1
ATOM 6046 O O . SER B 2 119 ? 14.91900 19.66300 14.37500 1.000 36.30000 173 SER B O 1
ATOM 6049 N N . LEU B 2 120 ? 13.98900 19.67200 12.33500 1.000 29.34000 174 LEU B N 1
ATOM 6050 C CA . LEU B 2 120 ? 15.12500 18.98800 11.72200 1.000 26.67000 174 LEU B CA 1
ATOM 6051 C C . LEU B 2 120 ? 15.95900 19.84900 10.79100 1.000 25.77000 174 LEU B C 1
ATOM 6052 O O . LEU B 2 120 ? 17.18400 19.72700 10.79200 1.000 28.56000 174 LEU B O 1
ATOM 6057 N N . SER B 2 121 ? 15.35000 20.66000 9.93400 1.000 25.73000 175 SER B N 1
ATOM 6058 C CA . SER B 2 121 ? 16.15300 21.43500 8.99300 1.000 24.68000 175 SER B CA 1
ATOM 6059 C C . SER B 2 121 ? 17.25800 22.24200 9.65600 1.000 26.35000 175 SER B C 1
ATOM 6060 O O . SER B 2 121 ? 18.38800 22.22700 9.13100 1.000 27.21000 175 SER B O 1
ATOM 6063 N N . PRO B 2 122 ? 17.03400 22.94100 10.78400 1.000 26.99000 176 PRO B N 1
ATOM 6064 C CA . PRO B 2 122 ? 18.13700 23.72600 11.37100 1.000 24.66000 176 PRO B CA 1
ATOM 6065 C C . PRO B 2 122 ? 19.27600 22.87200 11.89600 1.000 27.75000 176 PRO B C 1
ATOM 6066 O O . PRO B 2 122 ? 20.42800 23.32800 11.87900 1.000 30.61000 176 PRO B O 1
ATOM 6070 N N . ILE B 2 123 ? 18.99800 21.65500 12.37400 1.000 26.29000 177 ILE B N 1
ATOM 6071 C CA . ILE B 2 123 ? 20.07600 20.77800 12.82600 1.000 28.71000 177 ILE B CA 1
ATOM 6072 C C . ILE B 2 123 ? 21.03700 20.49600 11.67600 1.000 30.21000 177 ILE B C 1
ATOM 6073 O O . ILE B 2 123 ? 22.26200 20.64400 11.80600 1.000 27.46000 177 ILE B O 1
ATOM 6078 N N . PHE B 2 124 ? 20.48300 20.10800 10.52200 1.000 26.18000 178 PHE B N 1
ATOM 6079 C CA . PHE B 2 124 ? 21.31500 19.76900 9.36700 1.000 28.29000 178 PHE B CA 1
ATOM 6080 C C . PHE B 2 124 ? 21.96500 21.00100 8.76000 1.000 26.08000 178 PHE B C 1
ATOM 6081 O O . PHE B 2 124 ? 23.11300 20.92200 8.30400 1.000 26.72000 178 PHE B O 1
ATOM 6089 N N . LEU B 2 125 ? 21.27000 22.14900 8.77400 1.000 25.12000 179 LEU B N 1
ATOM 6090 C CA . LEU B 2 125 ? 21.86500 23.36600 8.22800 1.000 25.42000 179 LEU B CA 1
ATOM 6091 C C . LEU B 2 125 ? 23.05300 23.81300 9.06500 1.000 27.43000 179 LEU B C 1
ATOM 6092 O O . LEU B 2 125 ? 24.07200 24.23600 8.50800 1.000 26.85000 179 LEU B O 1
ATOM 6097 N N . MET B 2 126 ? 22.95900 23.71100 10.40200 1.000 27.39000 180 MET B N 1
ATOM 6098 C CA . MET B 2 126 ? 24.11200 24.02900 11.24800 1.000 28.76000 180 MET B CA 1
ATOM 6099 C C . MET B 2 126 ? 25.27900 23.11500 10.93900 1.000 29.81000 180 MET B C 1
ATOM 6100 O O . MET B 2 126 ? 26.42400 23.56500 10.81800 1.000 29.61000 180 MET B O 1
ATOM 6105 N N . GLN B 2 127 ? 25.01200 21.81200 10.84800 1.000 29.02000 181 GLN B N 1
ATOM 6106 C CA . GLN B 2 127 ? 26.09700 20.87500 10.59100 1.000 28.42000 181 GLN B CA 1
ATOM 6107 C C . GLN B 2 127 ? 26.72700 21.12800 9.23300 1.000 30.22000 181 GLN B C 1
ATOM 6108 O O . GLN B 2 127 ? 27.95500 21.07100 9.09100 1.000 30.31000 181 GLN B O 1
ATOM 6114 N N . ALA B 2 128 ? 25.90100 21.42400 8.22300 1.000 26.48000 182 ALA B N 1
ATOM 6115 C CA . ALA B 2 128 ? 26.44500 21.77500 6.91300 1.000 30.62000 182 ALA B CA 1
ATOM 6116 C C . ALA B 2 128 ? 27.26100 23.05600 6.99400 1.000 31.26000 182 ALA B C 1
ATOM 6117 O O . ALA B 2 128 ? 28.38600 23.11900 6.47800 1.000 30.77000 182 ALA B O 1
ATOM 6119 N N . GLY B 2 129 ? 26.73200 24.06600 7.69300 1.000 30.00000 183 GLY B N 1
ATOM 6120 C CA . GLY B 2 129 ? 27.45200 25.32800 7.83200 1.000 29.13000 183 GLY B CA 1
ATOM 6121 C C . GLY B 2 129 ? 28.81900 25.17900 8.47500 1.000 32.77000 183 GLY B C 1
ATOM 6122 O O . GLY B 2 129 ? 29.78800 25.80800 8.04100 1.000 34.50000 183 GLY B O 1
ATOM 6123 N N . GLU B 2 130 ? 28.92000 24.34100 9.51600 1.000 30.11000 184 GLU B N 1
ATOM 6124 C CA . GLU B 2 130 ? 30.20700 24.12900 10.17500 1.000 34.57000 184 GLU B CA 1
ATOM 6125 C C . GLU B 2 130 ? 31.19200 23.41300 9.25700 1.000 33.10000 184 GLU B C 1
ATOM 6126 O O . GLU B 2 130 ? 32.38500 23.72300 9.24900 1.000 33.94000 184 GLU B O 1
ATOM 6132 N N . ILE B 2 131 ? 30.71600 22.43600 8.49400 1.000 32.38000 185 ILE B N 1
ATOM 6133 C CA . ILE B 2 131 ? 31.59600 21.76100 7.55000 1.000 32.78000 185 ILE B CA 1
ATOM 6134 C C . ILE B 2 131 ? 32.03600 22.73000 6.45900 1.000 33.52000 185 ILE B C 1
ATOM 6135 O O . ILE B 2 131 ? 33.21600 22.78200 6.09100 1.000 38.30000 185 ILE B O 1
ATOM 6140 N N . LEU B 2 132 ? 31.11100 23.54600 5.95400 1.000 32.87000 186 LEU B N 1
ATOM 6141 C CA . LEU B 2 132 ? 31.49300 24.48500 4.90500 1.000 36.05000 186 LEU B CA 1
ATOM 6142 C C . LEU B 2 132 ? 32.50400 25.50200 5.41000 1.000 37.30000 186 LEU B C 1
ATOM 6143 O O . LEU B 2 132 ? 33.36200 25.93800 4.63800 1.000 36.69000 186 LEU B O 1
ATOM 6148 N N . VAL B 2 133 ? 32.43500 25.88600 6.69400 1.000 32.91000 187 VAL B N 1
ATOM 6149 C CA . VAL B 2 133 ? 33.43100 26.80800 7.24000 1.000 31.67000 187 VAL B CA 1
ATOM 6150 C C . VAL B 2 133 ? 34.79700 26.13400 7.31500 1.000 38.09000 187 VAL B C 1
ATOM 6151 O O . VAL B 2 133 ? 35.81600 26.73500 6.95400 1.000 37.98000 187 VAL B O 1
ATOM 6155 N N . LYS B 2 134 ? 34.84300 24.87700 7.79200 1.000 38.92000 188 LYS B N 1
ATOM 6156 C CA . LYS B 2 134 ? 36.10400 24.13600 7.84500 1.000 33.82000 188 LYS B CA 1
ATOM 6157 C C . LYS B 2 134 ? 36.75500 24.02000 6.47100 1.000 36.13000 188 LYS B C 1
ATOM 6158 O O . LYS B 2 134 ? 37.98400 24.01400 6.36700 1.000 44.36000 188 LYS B O 1
ATOM 6164 N N . GLN B 2 135 ? 35.95900 23.92700 5.41200 1.000 36.37000 189 GLN B N 1
ATOM 6165 C CA . GLN B 2 135 ? 36.47000 23.91000 4.04400 1.000 38.64000 189 GLN B CA 1
ATOM 6166 C C . GLN B 2 135 ? 36.83500 25.29400 3.50800 1.000 37.79000 189 GLN B C 1
ATOM 6167 O O . GLN B 2 135 ? 37.23000 25.39800 2.34400 1.000 36.89000 189 GLN B O 1
ATOM 6173 N N . GLY B 2 136 ? 36.67700 26.35800 4.28800 1.000 37.33000 190 GLY B N 1
ATOM 6174 C CA . GLY B 2 136 ? 36.95400 27.68100 3.76600 1.000 37.78000 190 GLY B CA 1
ATOM 6175 C C . GLY B 2 136 ? 35.90300 28.23700 2.83200 1.000 41.57000 190 GLY B C 1
ATOM 6176 O O . GLY B 2 136 ? 36.16400 29.24800 2.16300 1.000 43.04000 190 GLY B O 1
ATOM 6177 N N . LYS B 2 137 ? 34.72100 27.62000 2.77600 1.000 38.15000 191 LYS B N 1
ATOM 6178 C CA . LYS B 2 137 ? 33.65600 28.03900 1.86600 1.000 37.15000 191 LYS B CA 1
ATOM 6179 C C . LYS B 2 137 ? 32.69500 28.96400 2.60500 1.000 39.24000 191 LYS B C 1
ATOM 6180 O O . LYS B 2 137 ? 31.53800 28.63200 2.89000 1.000 37.92000 191 LYS B O 1
ATOM 6186 N N . TYR B 2 138 ? 33.19200 30.17200 2.87300 1.000 38.14000 192 TYR B N 1
ATOM 6187 C CA . TYR B 2 138 ? 32.51500 31.04400 3.82400 1.000 36.65000 192 TYR B CA 1
ATOM 6188 C C . TYR B 2 138 ? 31.17800 31.54200 3.28700 1.000 38.35000 192 TYR B C 1
ATOM 6189 O O . TYR B 2 138 ? 30.18000 31.56900 4.02300 1.000 35.10000 192 TYR B O 1
ATOM 6198 N N . ASP B 2 139 ? 31.11100 31.90900 2.00400 1.000 36.50000 193 ASP B N 1
ATOM 6199 C CA . ASP B 2 139 ? 29.83100 32.37400 1.47000 1.000 42.36000 193 ASP B CA 1
ATOM 6200 C C . ASP B 2 139 ? 28.76900 31.27100 1.51600 1.000 36.65000 193 ASP B C 1
ATOM 6201 O O . ASP B 2 139 ? 27.60000 31.53900 1.80700 1.000 35.80000 193 ASP B O 1
ATOM 6206 N N . ASP B 2 140 ? 29.15300 30.02000 1.24400 1.000 36.68000 194 ASP B N 1
ATOM 6207 C CA . ASP B 2 140 ? 28.17800 28.93300 1.32200 1.000 40.07000 194 ASP B CA 1
ATOM 6208 C C . ASP B 2 140 ? 27.72400 28.69800 2.75800 1.000 37.04000 194 ASP B C 1
ATOM 6209 O O . ASP B 2 140 ? 26.53900 28.43900 3.00900 1.000 34.15000 194 ASP B O 1
ATOM 6214 N N . ALA B 2 141 ? 28.64300 28.81200 3.71200 1.000 33.33000 195 ALA B N 1
ATOM 6215 C CA . ALA B 2 141 ? 28.25100 28.73600 5.11500 1.000 33.70000 195 ALA B CA 1
ATOM 6216 C C . ALA B 2 141 ? 27.25100 29.84000 5.46900 1.000 32.37000 195 ALA B C 1
ATOM 6217 O O . ALA B 2 141 ? 26.21600 29.58200 6.09500 1.000 29.36000 195 ALA B O 1
ATOM 6219 N N . VAL B 2 142 ? 27.52900 31.07300 5.04800 1.000 30.83000 196 VAL B N 1
ATOM 6220 C CA . VAL B 2 142 ? 26.62800 32.18200 5.34400 1.000 28.62000 196 VAL B CA 1
ATOM 6221 C C . VAL B 2 142 ? 25.24400 31.90800 4.76500 1.000 34.67000 196 VAL B C 1
ATOM 6222 O O . VAL B 2 142 ? 24.22400 32.22700 5.38900 1.000 36.27000 196 VAL B O 1
ATOM 6226 N N . ASN B 2 143 ? 25.18300 31.26300 3.58900 1.000 34.25000 197 ASN B N 1
ATOM 6227 C CA . ASN B 2 143 ? 23.89200 30.94000 2.97500 1.000 35.45000 197 ASN B CA 1
ATOM 6228 C C . ASN B 2 143 ? 23.15500 29.84700 3.75100 1.000 33.29000 197 ASN B C 1
ATOM 6229 O O . ASN B 2 143 ? 21.93900 29.94300 3.96100 1.000 34.01000 197 ASN B O 1
ATOM 6234 N N . ALA B 2 144 ? 23.86800 28.79900 4.18400 1.000 29.70000 198 ALA B N 1
ATOM 6235 C CA . ALA B 2 144 ? 23.24000 27.78900 5.03800 1.000 32.52000 198 ALA B CA 1
ATOM 6236 C C . ALA B 2 144 ? 22.70900 28.41600 6.32700 1.000 29.48000 198 ALA B C 1
ATOM 6237 O O . ALA B 2 144 ? 21.55700 28.19200 6.71100 1.000 34.28000 198 ALA B O 1
ATOM 6239 N N . TYR B 2 145 ? 23.53200 29.21800 7.00300 1.000 31.78000 199 TYR B N 1
ATOM 6240 C CA . TYR B 2 145 ? 23.11300 29.81300 8.27500 1.000 31.67000 199 TYR B CA 1
ATOM 6241 C C . TYR B 2 145 ? 21.98400 30.81600 8.07000 1.000 33.76000 199 TYR B C 1
ATOM 6242 O O . TYR B 2 145 ? 21.06600 30.90900 8.89200 1.000 31.10000 199 TYR B O 1
ATOM 6251 N N . THR B 2 146 ? 22.04200 31.58800 6.98400 1.000 33.68000 200 THR B N 1
ATOM 6252 C CA . THR B 2 146 ? 20.99100 32.56900 6.73400 1.000 34.99000 200 THR B CA 1
ATOM 6253 C C . THR B 2 146 ? 19.64500 31.89100 6.50100 1.000 35.95000 200 THR B C 1
ATOM 6254 O O . THR B 2 146 ? 18.59800 32.42400 6.90200 1.000 32.57000 200 THR B O 1
ATOM 6258 N N . LYS B 2 147 ? 19.66000 30.69900 5.89700 1.000 34.63000 201 LYS B N 1
ATOM 6259 C CA . LYS B 2 147 ? 18.43400 29.92600 5.72800 1.000 35.27000 201 LYS B CA 1
ATOM 6260 C C . LYS B 2 147 ? 17.77300 29.62100 7.07200 1.000 35.71000 201 LYS B C 1
ATOM 6261 O O . LYS B 2 147 ? 16.54200 29.61300 7.17900 1.000 40.54000 201 LYS B O 1
ATOM 6267 N N . ILE B 2 148 ? 18.56900 29.36000 8.10700 1.000 29.51000 202 ILE B N 1
ATOM 6268 C CA . ILE B 2 148 ? 18.01100 29.17200 9.44300 1.000 33.14000 202 ILE B CA 1
ATOM 6269 C C . ILE B 2 148 ? 17.36100 30.46100 9.92300 1.000 34.85000 202 ILE B C 1
ATOM 6270 O O . ILE B 2 148 ? 16.23200 30.46500 10.42400 1.000 33.22000 202 ILE B O 1
ATOM 6275 N N . LYS B 2 149 ? 18.06800 31.57800 9.75700 1.000 36.07000 203 LYS B N 1
ATOM 6276 C CA . LYS B 2 149 ? 17.54500 32.87900 10.16000 1.000 36.35000 203 LYS B CA 1
ATOM 6277 C C . LYS B 2 149 ? 16.28100 33.25300 9.37700 1.000 36.31000 203 LYS B C 1
ATOM 6278 O O . LYS B 2 149 ? 15.29800 33.72000 9.96000 1.000 39.61000 203 LYS B O 1
ATOM 6284 N N . ASP B 2 150 ? 16.27600 33.02700 8.06100 1.000 40.47000 204 ASP B N 1
ATOM 6285 C CA . ASP B 2 150 ? 15.16400 33.47200 7.22000 1.000 43.35000 204 ASP B CA 1
ATOM 6286 C C . ASP B 2 150 ? 13.96600 32.52000 7.29000 1.000 47.32000 204 ASP B C 1
ATOM 6287 O O . ASP B 2 150 ? 12.84900 32.93700 7.62000 1.000 51.53000 204 ASP B O 1
ATOM 6292 N N . LYS B 2 151 ? 14.17800 31.23700 6.97300 1.000 40.77000 205 LYS B N 1
ATOM 6293 C CA . LYS B 2 151 ? 13.08400 30.27000 6.88800 1.000 35.98000 205 LYS B CA 1
ATOM 6294 C C . LYS B 2 151 ? 12.77100 29.56900 8.20000 1.000 40.97000 205 LYS B C 1
ATOM 6295 O O . LYS B 2 151 ? 11.61800 29.17900 8.40200 1.000 44.69000 205 LYS B O 1
ATOM 6301 N N . TYR B 2 152 ? 13.74400 29.37900 9.09800 1.000 35.48000 206 TYR B N 1
ATOM 6302 C CA . TYR B 2 152 ? 13.44700 28.62100 10.31100 1.000 32.05000 206 TYR B CA 1
ATOM 6303 C C . TYR B 2 152 ? 13.60700 29.48900 11.55900 1.000 38.15000 206 TYR B C 1
ATOM 6304 O O . TYR B 2 152 ? 14.25400 29.10400 12.53600 1.000 34.76000 206 TYR B O 1
ATOM 6313 N N . PHE B 2 153 ? 12.95900 30.65400 11.53800 1.000 40.90000 207 PHE B N 1
ATOM 6314 C CA . PHE B 2 153 ? 13.09400 31.66800 12.57800 1.000 41.19000 207 PHE B CA 1
ATOM 6315 C C . PHE B 2 153 ? 12.46000 31.26500 13.91100 1.000 40.36000 207 PHE B C 1
ATOM 6316 O O . PHE B 2 153 ? 12.80800 31.85200 14.93800 1.000 41.41000 207 PHE B O 1
ATOM 6324 N N . GLN B 2 154 ? 11.53700 30.30200 13.92900 1.000 43.52000 208 GLN B N 1
ATOM 6325 C CA . GLN B 2 154 ? 10.94100 29.84500 15.18500 1.000 42.46000 208 GLN B CA 1
ATOM 6326 C C . GLN B 2 154 ? 11.74400 28.74800 15.86500 1.000 44.15000 208 GLN B C 1
ATOM 6327 O O . GLN B 2 154 ? 11.37100 28.32700 16.96400 1.000 46.66000 208 GLN B O 1
ATOM 6333 N N . SER B 2 155 ? 12.81700 28.26800 15.23900 1.000 42.49000 209 SER B N 1
ATOM 6334 C CA . SER B 2 155 ? 13.62600 27.18100 15.77900 1.000 39.88000 209 SER B CA 1
ATOM 6335 C C . SER B 2 155 ? 14.51800 27.68500 16.91200 1.000 40.67000 209 SER B C 1
ATOM 6336 O O . SER B 2 155 ? 14.82700 28.87200 16.99700 1.000 38.37000 209 SER B O 1
ATOM 6339 N N . TYR B 2 156 ? 14.96400 26.75400 17.76800 1.000 40.28000 210 TYR B N 1
ATOM 6340 C CA . TYR B 2 156 ? 15.89100 27.11400 18.84600 1.000 43.00000 210 TYR B CA 1
ATOM 6341 C C . TYR B 2 156 ? 17.20400 27.65800 18.28800 1.000 47.29000 210 TYR B C 1
ATOM 6342 O O . TYR B 2 156 ? 17.82300 28.56000 18.87600 1.000 44.15000 210 TYR B O 1
ATOM 6351 N N . GLN B 2 157 ? 17.65500 27.10000 17.16300 1.000 38.37000 211 GLN B N 1
ATOM 6352 C CA . GLN B 2 157 ? 18.90700 27.52600 16.55900 1.000 36.71000 211 GLN B CA 1
ATOM 6353 C C . GLN B 2 157 ? 18.83800 28.96700 16.05600 1.000 35.77000 211 GLN B C 1
ATOM 6354 O O . GLN B 2 157 ? 19.86500 29.65500 16.02500 1.000 32.16000 211 GLN B O 1
ATOM 6360 N N . ALA B 2 158 ? 17.65100 29.44100 15.66000 1.000 33.55000 212 ALA B N 1
ATOM 6361 C CA . ALA B 2 158 ? 17.52400 30.81700 15.17800 1.000 36.85000 212 ALA B CA 1
ATOM 6362 C C . ALA B 2 158 ? 17.77200 31.83100 16.29100 1.000 37.89000 212 ALA B C 1
ATOM 6363 O O . ALA B 2 158 ? 18.16300 32.96500 16.01300 1.000 41.10000 212 ALA B O 1
ATOM 6365 N N . MET B 2 159 ? 17.55600 31.44500 17.55100 1.000 40.80000 213 MET B N 1
ATOM 6366 C CA . MET B 2 159 ? 17.86900 32.34400 18.65500 1.000 45.31000 213 MET B CA 1
ATOM 6367 C C . MET B 2 159 ? 19.34900 32.70700 18.66000 1.000 46.63000 213 MET B C 1
ATOM 6368 O O . MET B 2 159 ? 19.71700 33.84100 18.98200 1.000 44.68000 213 MET B O 1
ATOM 6373 N N . ASP B 2 160 ? 20.21200 31.75800 18.29000 1.000 42.33000 214 ASP B N 1
ATOM 6374 C CA . ASP B 2 160 ? 21.65800 31.88600 18.44400 1.000 43.16000 214 ASP B CA 1
ATOM 6375 C C . ASP B 2 160 ? 22.41000 32.10000 17.13200 1.000 39.39000 214 ASP B C 1
ATOM 6376 O O . ASP B 2 160 ? 23.64400 32.15800 17.15000 1.000 37.88000 214 ASP B O 1
ATOM 6381 N N . ILE B 2 161 ? 21.70900 32.22400 16.00000 1.000 34.87000 215 ILE B N 1
ATOM 6382 C CA . ILE B 2 161 ? 22.33000 32.03800 14.69000 1.000 33.89000 215 ILE B CA 1
ATOM 6383 C C . ILE B 2 161 ? 23.23600 33.20000 14.28400 1.000 34.57000 215 ILE B C 1
ATOM 6384 O O . ILE B 2 161 ? 24.12900 33.02000 13.44700 1.000 27.91000 215 ILE B O 1
ATOM 6389 N N . ASP B 2 162 ? 23.05000 34.39400 14.85500 1.000 35.51000 216 ASP B N 1
ATOM 6390 C CA . ASP B 2 162 ? 23.75800 35.55800 14.31800 1.000 36.74000 216 ASP B CA 1
ATOM 6391 C C . ASP B 2 162 ? 25.25700 35.48600 14.57300 1.000 30.35000 216 ASP B C 1
ATOM 6392 O O . ASP B 2 162 ? 26.04800 35.96900 13.75400 1.000 31.21000 216 ASP B O 1
ATOM 6397 N N . LYS B 2 163 ? 25.67400 34.88000 15.68700 1.000 31.65000 217 LYS B N 1
ATOM 6398 C CA . LYS B 2 163 ? 27.10400 34.77200 15.93800 1.000 29.45000 217 LYS B CA 1
ATOM 6399 C C . LYS B 2 163 ? 27.78800 33.87100 14.91900 1.000 29.96000 217 LYS B C 1
ATOM 6400 O O . LYS B 2 163 ? 28.97300 34.06500 14.63100 1.000 31.48000 217 LYS B O 1
ATOM 6406 N N . TYR B 2 164 ? 27.06900 32.90300 14.34700 1.000 27.54000 218 TYR B N 1
ATOM 6407 C CA . TYR B 2 164 ? 27.67500 32.04800 13.33000 1.000 29.00000 218 TYR B CA 1
ATOM 6408 C C . TYR B 2 164 ? 27.77800 32.77800 12.00000 1.000 30.86000 218 TYR B C 1
ATOM 6409 O O . TYR B 2 164 ? 28.77500 32.63400 11.28100 1.000 28.42000 218 TYR B O 1
ATOM 6418 N N . ILE B 2 165 ? 26.74700 33.54600 11.64200 1.000 28.77000 219 ILE B N 1
ATOM 6419 C CA . ILE B 2 165 ? 26.81000 34.33600 10.41600 1.000 35.39000 219 ILE B CA 1
ATOM 6420 C C . ILE B 2 165 ? 27.95600 35.33700 10.50700 1.000 35.50000 219 ILE B C 1
ATOM 6421 O O . ILE B 2 165 ? 28.78100 35.45400 9.59200 1.000 33.30000 219 ILE B O 1
ATOM 6426 N N . GLU B 2 166 ? 28.04800 36.04000 11.64200 1.000 35.17000 220 GLU B N 1
ATOM 6427 C CA . GLU B 2 166 ? 29.06900 37.06700 11.79300 1.000 34.59000 220 GLU B CA 1
ATOM 6428 C C . GLU B 2 166 ? 30.46600 36.47800 11.76100 1.000 33.34000 220 GLU B C 1
ATOM 6429 O O . GLU B 2 166 ? 31.36700 37.04500 11.13600 1.000 30.44000 220 GLU B O 1
ATOM 6435 N N . GLN B 2 167 ? 30.67700 35.34500 12.43800 1.000 30.19000 221 GLN B N 1
ATOM 6436 C CA . GLN B 2 167 ? 31.99400 34.71300 12.38400 1.000 29.83000 221 GLN B CA 1
ATOM 6437 C C . GLN B 2 167 ? 32.36800 34.33200 10.95100 1.000 33.68000 221 GLN B C 1
ATOM 6438 O O . GLN B 2 167 ? 33.51100 34.53900 10.52700 1.000 34.30000 221 GLN B O 1
ATOM 6444 N N . ALA B 2 168 ? 31.42500 33.78000 10.18400 1.000 30.26000 222 ALA B N 1
ATOM 6445 C CA . ALA B 2 168 ? 31.77400 33.37000 8.82400 1.000 35.75000 222 ALA B CA 1
ATOM 6446 C C . ALA B 2 168 ? 32.04100 34.58100 7.92900 1.000 37.29000 222 ALA B C 1
ATOM 6447 O O . ALA B 2 168 ? 32.97000 34.55100 7.11600 1.000 37.49000 222 ALA B O 1
ATOM 6449 N N . LYS B 2 169 ? 31.24500 35.65300 8.06800 1.000 36.87000 223 LYS B N 1
ATOM 6450 C CA . LYS B 2 169 ? 31.53200 36.90800 7.36100 1.000 43.51000 223 LYS B CA 1
ATOM 6451 C C . LYS B 2 169 ? 32.92600 37.43800 7.70000 1.000 41.11000 223 LYS B C 1
ATOM 6452 O O . LYS B 2 169 ? 33.68300 37.83000 6.81200 1.000 43.39000 223 LYS B O 1
ATOM 6458 N N . LEU B 2 170 ? 33.28000 37.45800 8.98500 1.000 36.58000 224 LEU B N 1
ATOM 6459 C CA . LEU B 2 170 ? 34.58400 37.97300 9.39200 1.000 39.21000 224 LEU B CA 1
ATOM 6460 C C . LEU B 2 170 ? 35.74400 37.11800 8.89200 1.000 41.37000 224 LEU B C 1
ATOM 6461 O O . LEU B 2 170 ? 36.86900 37.61800 8.81100 1.000 44.35000 224 LEU B O 1
ATOM 6466 N N . MET B 2 171 ? 35.52000 35.84600 8.56400 1.000 38.96000 225 MET B N 1
ATOM 6467 C CA . MET B 2 171 ? 36.64000 35.07300 8.04300 1.000 43.28000 225 MET B CA 1
ATOM 6468 C C . MET B 2 171 ? 36.86800 35.26600 6.54500 1.000 46.79000 225 MET B C 1
ATOM 6469 O O . MET B 2 171 ? 37.90000 34.81100 6.04000 1.000 51.46000 225 MET B O 1
ATOM 6474 N N . LYS B 2 172 ? 35.95200 35.92400 5.82600 1.000 48.54000 226 LYS B N 1
ATOM 6475 C CA . LYS B 2 172 ? 36.21500 36.26900 4.42700 1.000 56.26000 226 LYS B CA 1
ATOM 6476 C C . LYS B 2 172 ? 37.46200 37.13700 4.31500 1.000 61.23000 226 LYS B C 1
ATOM 6477 O O . LYS B 2 172 ? 38.35800 36.86100 3.50300 1.000 61.29000 226 LYS B O 1
ATOM 6483 N N . LYS B 2 173 ? 37.53500 38.18800 5.13900 1.000 62.44000 227 LYS B N 1
ATOM 6484 C CA . LYS B 2 173 ? 38.75600 38.97200 5.35800 1.000 70.95000 227 LYS B CA 1
ATOM 6485 C C . LYS B 2 173 ? 39.27800 39.59600 4.05800 1.000 75.84000 227 LYS B C 1
ATOM 6486 O O . LYS B 2 173 ? 40.30000 40.29000 4.04900 1.000 83.30000 227 LYS B O 1
#

InterPro domains:
  IPR027304 Trigger factor/SurA domain superfamily [SSF109998] (42-274)
  IPR046357 Peptidyl-prolyl cis-trans isomerase domain superfamily [G3DSA:3.10.50.40] (350-478)
  IPR052029 Periplasmic chaperone PpiD [PTHR47529] (1-710)